Protein AF-0000000087420319 (afdb_homodimer)

Organism: NCBI:txid2527985

pLDDT: mean 83.1, std 14.89, range [18.73, 97.56]

Foldseek 3Di:
DQPPLLFAAFFLVLLVLFDLLLSLVLCVVVQVVCVVLPFHRDDSPPPDDGPSVSVNLDRRQDDPPDDPVVSVLSLLLVQLQDPVSLVVLLVVVCVPVVDSVCLCPPFDPRQDPPVHGSSSSSSRSCRVPVVSSVVSCVVPGPQPWFKKFKWAFPDQADFFDPPCVQLVVVLQVVVQVVCVVVVQHRPWDKDWNDDGFKTKIKIKTWDHKDWDWDDPPPDIDIDIDIDIGIKMWIAGRNLRMIMIGDDHDGVVVNLVCLQSCCCRRVNGSVRIDNDFFFDPVLCQVPNPVLFDCVPQAFWDGKAWAKWKWFAPDPVGDIDMDGHPHPCVVPPHPDDDRSVGTDTFKIKMWTDTPPGDDTWMKMDGPGTMIIGSGPSCVVSVVVSCVVSVRGDSDDDPPPPPPPD/DQPPLLFAAFFLVLLVLFDLLLSLVLCVVVQVVCVVLPFHRDDLPPPDDGPSVSVNLDRRQDDPPDDPVVSVLSLLLVQLQDPVSLVVLLVVVCVPVVDSVCLCPPFDPRQDPPVHGSSSSSSRSCRVPVVSSVVSCVVDGPQPWFKKFKWAFPDQFDFFDPPCVQLVVVLQVVVQVVCVVVVQHNPWDKDWNDDGFKTKIKIKTWDHKDWDWDDPPPDIDIDIDIDIGIKMWMAGRNGRMIMIGDDHDGVVVNLVCLQSCCCRRVNGSPRIDNDFFFDPVLCQVPNPVLFDCVPQAFWDGKAWAKWKWFAPDPVGDIDMDGHPHPCVVPPHPDDPRSVGTDTFKTKMWTDTPPGDDTWIKMDGPGTMIIGSGPSCVVSVVVSCVVSVRGPSDDDPPPPPPPD

Secondary structure (DSSP, 8-state):
---------S-THHHHHS-HHHHHHHHGGGHHHHHHTT-PPPPTTTTPPP-HHHHHHHHHS--TTS-HHHHHHHHHHHHT-SHHHHHHHHHHHHHHHS-TTHHHHSS-TT---SS--HHHHHHHHHHH-HHHHHHHHHHH----PEEEEEEEESSSS-PPPS--HHHHHHHHHHHHHHHHHTTS-S--EEEE---SSEEEEEEEEE---EEEEEE-SSSEEEEEEEEEEEEEEEEETTTTEEEEE-SSSHHHHHHHHHHHHHHHHHS-TTSEE----B--HHHHHHGGGGG--TT-TTEEEEEEEEEEEEE-STT--EEEEE-S-HHHHSSSS-SHHHHHEEEEEEEEEEEETT--S-EEEEEETTTEEEES-GGGHHHHHHHHHHTTSB--S----------/---------S-THHHHHS-HHHHHHHHGGGHHHHHHTT-PPPPTTTTPPP-HHHHHHHHHS--TTS-HHHHHHHHHHHHT-SHHHHHHHHHHHHHHHS-TTHHHHSS-TT---SS--HHHHHHHHHHH-HHHHHHHHHHH-----EEEEEEEESSSS-PPPS--HHHHHHHHHHHHHHHHHTTS-S--EEEE---SSEEEEEEEEE---EEEEEE-SSSEEEEEEEEEEEEEEEEETTTTEEEEE-SSSHHHHHHHHHHHHHHHHHS-TTSEE----B--HHHHHHGGGGG--TT-TTEEEEEEEEEEEEE-STT--EEEEE-S-HHHHSSSS-SHHHHHEEEEEEEEEEEETT--S-EEEEEETTTEEEES-GGGHHHHHHHHHHTTSB--S----------

Radius of gyration: 27.91 Å; Cα contacts (8 Å, |Δi|>4): 1518; chains: 2; bounding box: 74×80×64 Å

Solvent-accessible surface area (backbone atoms only — not comparable to full-atom values): 43182 Å² total; per-residue (Å²): 126,78,76,73,69,58,57,43,64,79,56,73,64,45,66,46,23,27,51,66,59,42,48,49,53,62,47,51,86,44,43,68,62,36,46,75,72,71,41,74,74,46,55,88,87,65,72,50,77,72,61,59,70,60,52,48,50,52,41,60,51,49,55,93,80,52,60,62,64,59,56,50,47,54,49,54,23,49,68,32,46,35,64,50,45,32,48,51,52,50,50,54,46,36,68,69,62,70,54,71,78,38,70,66,69,70,36,63,92,62,53,74,70,78,70,34,16,24,30,34,49,37,46,52,40,38,74,70,40,48,64,56,49,55,50,48,42,70,72,61,50,70,74,72,52,47,54,31,39,47,25,37,39,85,41,59,61,40,78,78,66,87,81,43,64,65,27,49,50,54,40,36,50,51,50,22,50,52,36,37,75,68,46,17,44,78,63,46,45,73,46,80,66,49,63,91,52,56,28,42,34,36,39,33,31,43,38,48,21,42,37,33,46,21,47,76,88,83,47,83,40,82,42,74,49,23,43,52,48,67,27,40,38,35,39,32,22,76,62,12,34,40,35,33,27,49,76,73,42,46,68,66,47,41,54,49,50,47,32,46,47,17,32,44,66,70,69,30,51,69,39,44,38,85,56,72,42,45,46,65,56,38,52,73,77,48,37,71,68,45,41,64,38,86,87,45,84,58,45,64,42,48,43,48,26,32,39,31,31,38,37,90,54,97,44,56,34,32,40,35,43,34,23,71,32,45,58,77,71,40,77,64,94,65,54,70,59,61,75,62,28,44,73,43,33,39,29,33,36,34,24,40,60,97,50,87,67,64,43,54,37,35,42,36,62,45,33,36,40,29,32,62,48,67,46,51,45,65,62,50,49,53,50,29,42,76,50,51,29,27,63,78,68,71,84,73,80,75,72,79,71,85,123,126,79,78,72,68,58,57,42,64,78,55,72,63,44,65,46,23,24,51,66,57,43,47,47,52,61,46,52,84,46,40,68,63,36,44,75,72,72,41,74,75,46,55,88,87,65,73,50,77,72,60,57,70,60,52,49,49,50,39,58,50,49,56,92,81,53,58,63,66,58,54,50,48,54,48,52,22,48,68,32,45,34,62,51,44,31,49,51,52,50,49,52,47,37,68,69,62,69,54,69,78,39,71,67,68,70,35,63,92,62,52,72,73,78,71,35,18,25,28,35,50,36,47,52,41,39,76,71,38,50,64,57,48,55,50,48,41,72,71,61,51,67,74,73,51,48,53,32,39,49,26,39,39,86,40,59,62,39,79,77,65,87,79,44,65,66,27,48,51,53,39,35,51,52,50,22,50,51,36,36,74,66,47,18,44,76,62,45,45,72,47,80,64,50,60,88,52,55,28,44,32,37,38,34,30,42,39,48,22,44,39,32,45,22,48,76,88,82,49,80,42,81,41,75,48,23,42,51,48,68,26,41,39,36,39,31,23,77,62,11,34,41,34,33,28,47,75,74,43,46,70,67,48,40,52,49,50,45,32,46,47,17,33,44,66,70,70,31,51,70,40,44,39,86,54,72,41,46,44,65,58,39,52,73,77,48,37,73,68,45,41,65,35,87,87,44,85,59,45,63,42,48,41,47,26,31,40,32,31,39,38,90,54,98,43,57,33,32,40,36,43,34,22,73,34,43,60,78,72,40,70,69,92,64,53,70,59,60,75,60,28,46,73,44,33,40,29,34,35,34,25,39,60,95,47,85,67,65,43,52,36,35,43,36,63,45,33,36,39,29,30,61,48,68,45,50,46,65,62,51,49,54,49,29,42,75,51,50,30,27,63,78,68,72,86,73,81,74,72,78,72,86,122

Sequence (806 aa):
MADYRMKRLSNPGVLRSIDRKNLSGFLTQYRDFFARRGLKLPEKSKGGRLNYDKLITILMTPDEETPHELLDALYLIDELSTPDAQAALINEFHARSGEMEIFVVSFPENLTLDNPSPADVALCMWLYDRNVVVRVHAEWAMPNATRFYYFRSSESELEFPDRIEEALSNLQTELGNWFESQKWGRSTEIFDFGGDVDRWFLVRHGQPYRRLEGWNGKSIVSIEYQPLIYDAIVFDGEHGLLKVKPCSHPGPEAELYRNLVGKHVFGDDRMFSEDQVFSLEPLKDYGQRSLGCGANEGLDSIRATGLIWHFQDVYGRVETWNSDNIFSSSTDLEGDVVETAALIEAEFNVVFSGETNPRPFRLQLPNIAKFSRNEDISLIERWLTEQRFMDNEAGNDNVATILMADYRMKRLSNPGVLRSIDRKNLSGFLTQYRDFFARRGLKLPEKSKGGRLNYDKLITILMTPDEETPHELLDALYLIDELSTPDAQAALINEFHARSGEMEIFVVSFPENLTLDNPSPADVALCMWLYDRNVVVRVHAEWAMPNATRFYYFRSSESELEFPDRIEEALSNLQTELGNWFESQKWGRSTEIFDFGGDVDRWFLVRHGQPYRRLEGWNGKSIVSIEYQPLIYDAIVFDGEHGLLKVKPCSHPGPEAELYRNLVGKHVFGDDRMFSEDQVFSLEPLKDYGQRSLGCGANEGLDSIRATGLIWHFQDVYGRVETWNSDNIFSSSTDLEGDVVETAALIEAEFNVVFSGETNPRPFRLQLPNIAKFSRNEDISLIERWLTEQRFMDNEAGNDNVATIL

Nearest PDB structures (foldseek):
  7nsu-assembly1_F  TM=4.736E-01  e=1.855E+00  Escherichia coli K-12
  8rki-assembly1_C  TM=4.818E-01  e=4.457E+00  Oryzias latipes
  6fok-assembly2_B  TM=2.128E-01  e=8.602E+00  Pseudomonas aeruginosa PAO1
  7nsu-assembly1_F  TM=4.736E-01  e=2.152E+00  Escherichia coli K-12
  6fok-assembly2_B  TM=1.607E-01  e=5.787E+00  Pseudomonas aeruginosa PAO1

Structure (mmCIF, N/CA/C/O backbone):
data_AF-0000000087420319-model_v1
#
loop_
_entity.id
_entity.type
_entity.pdbx_description
1 polymer 'Uncharacterized protein'
#
loop_
_atom_site.group_PDB
_atom_site.id
_atom_site.type_symbol
_atom_site.label_atom_id
_atom_site.label_alt_id
_atom_site.label_comp_id
_atom_site.label_asym_id
_atom_site.label_entity_id
_atom_site.label_seq_id
_atom_site.pdbx_PDB_ins_code
_atom_site.Cartn_x
_atom_site.Cartn_y
_atom_site.Cartn_z
_atom_site.occupancy
_atom_site.B_iso_or_equiv
_atom_site.auth_seq_id
_atom_site.auth_comp_id
_atom_site.auth_asym_id
_atom_site.auth_atom_id
_atom_site.pdbx_PDB_model_num
ATOM 1 N N . MET A 1 1 ? -5.047 -40.938 -3.781 1 25.42 1 MET A N 1
ATOM 2 C CA . MET A 1 1 ? -3.732 -40.406 -3.441 1 25.42 1 MET A CA 1
ATOM 3 C C . MET A 1 1 ? -3.855 -39 -2.857 1 25.42 1 MET A C 1
ATOM 5 O O . MET A 1 1 ? -4.648 -38.188 -3.342 1 25.42 1 MET A O 1
ATOM 9 N N . ALA A 1 2 ? -3.752 -38.812 -1.66 1 34.03 2 ALA A N 1
ATOM 10 C CA . ALA A 1 2 ? -3.885 -37.562 -0.905 1 34.03 2 ALA A CA 1
ATOM 11 C C . ALA A 1 2 ? -3.242 -36.375 -1.649 1 34.03 2 ALA A C 1
ATOM 13 O O . ALA A 1 2 ? -2.082 -36.469 -2.061 1 34.03 2 ALA A O 1
ATOM 14 N N . ASP A 1 3 ? -3.838 -35.781 -2.463 1 40.34 3 ASP A N 1
ATOM 15 C CA . ASP A 1 3 ? -3.367 -34.719 -3.34 1 40.34 3 ASP A CA 1
ATOM 16 C C . ASP A 1 3 ? -2.42 -33.781 -2.598 1 40.34 3 ASP A C 1
ATOM 18 O O . ASP A 1 3 ? -2.826 -33.094 -1.658 1 40.34 3 ASP A O 1
ATOM 22 N N . TYR A 1 4 ? -1.271 -34.438 -2.328 1 41.44 4 TYR A N 1
ATOM 23 C CA . TYR A 1 4 ? -0.135 -33.781 -1.714 1 41.44 4 TYR A CA 1
ATOM 24 C C . TYR A 1 4 ? -0.03 -32.344 -2.199 1 41.44 4 TYR A C 1
ATOM 26 O O . TYR A 1 4 ? 0.151 -32.094 -3.395 1 41.44 4 TYR A O 1
ATOM 34 N N . ARG A 1 5 ? -0.727 -31.5 -1.539 1 53.06 5 ARG A N 1
ATOM 35 C CA . ARG A 1 5 ? -0.695 -30.047 -1.677 1 53.06 5 ARG A CA 1
ATOM 36 C C . ARG A 1 5 ? 0.74 -29.531 -1.704 1 53.06 5 ARG A C 1
ATOM 38 O O . ARG A 1 5 ? 1.393 -29.438 -0.663 1 53.06 5 ARG A O 1
ATOM 45 N N . MET A 1 6 ? 1.394 -29.703 -3.014 1 55.19 6 MET A N 1
ATOM 46 C CA . MET A 1 6 ? 2.77 -29.219 -3.008 1 55.19 6 MET A CA 1
ATOM 47 C C . MET A 1 6 ? 2.809 -27.703 -2.842 1 55.19 6 MET A C 1
ATOM 49 O O . MET A 1 6 ? 2.188 -26.984 -3.617 1 55.19 6 MET A O 1
ATOM 53 N N . LYS A 1 7 ? 3.277 -27.266 -1.646 1 66.81 7 LYS A N 1
ATOM 54 C CA . LYS A 1 7 ? 3.459 -25.844 -1.331 1 66.81 7 LYS A CA 1
ATOM 55 C C . LYS A 1 7 ? 4.625 -25.266 -2.117 1 66.81 7 LYS A C 1
ATOM 57 O O . LYS A 1 7 ? 5.648 -25.922 -2.309 1 66.81 7 LYS A O 1
ATOM 62 N N . ARG A 1 8 ? 4.281 -24.188 -2.84 1 75.94 8 ARG A N 1
ATOM 63 C CA . ARG A 1 8 ? 5.352 -23.5 -3.557 1 75.94 8 ARG A CA 1
ATOM 64 C C . ARG A 1 8 ? 5.691 -22.172 -2.889 1 75.94 8 ARG A C 1
ATOM 66 O O . ARG A 1 8 ? 4.887 -21.625 -2.127 1 75.94 8 ARG A O 1
ATOM 73 N N . LEU A 1 9 ? 6.926 -21.781 -3.139 1 75.56 9 LEU A N 1
ATOM 74 C CA . LEU A 1 9 ? 7.363 -20.469 -2.67 1 75.56 9 LEU A CA 1
ATOM 75 C C . LEU A 1 9 ? 6.473 -19.359 -3.232 1 75.56 9 LEU A C 1
ATOM 77 O O . LEU A 1 9 ? 6.238 -19.312 -4.441 1 75.56 9 LEU A O 1
ATOM 81 N N . SER A 1 10 ? 5.957 -18.578 -2.365 1 72.75 10 SER A N 1
ATOM 82 C CA . SER A 1 10 ? 4.988 -17.562 -2.764 1 72.75 10 SER A CA 1
ATOM 83 C C . SER A 1 10 ? 5.68 -16.328 -3.352 1 72.75 10 SER A C 1
ATOM 85 O O . SER A 1 10 ? 5.199 -15.75 -4.328 1 72.75 10 SER A O 1
ATOM 87 N N . ASN A 1 11 ? 6.738 -15.969 -2.736 1 81.19 11 ASN A N 1
ATOM 88 C CA . ASN A 1 11 ? 7.488 -14.797 -3.174 1 81.19 11 ASN A CA 1
ATOM 89 C C . ASN A 1 11 ? 8.992 -15.023 -3.074 1 81.19 11 ASN A C 1
ATOM 91 O O . ASN A 1 11 ? 9.57 -14.922 -1.99 1 81.19 11 ASN A O 1
ATOM 95 N N . PRO A 1 12 ? 9.57 -15.258 -4.199 1 87.06 12 PRO A N 1
ATOM 96 C CA . PRO A 1 12 ? 11.008 -15.523 -4.172 1 87.06 12 PRO A CA 1
ATOM 97 C C . PRO A 1 12 ? 11.82 -14.344 -3.635 1 87.06 12 PRO A C 1
ATOM 99 O O . PRO A 1 12 ? 12.938 -14.523 -3.148 1 87.06 12 PRO A O 1
ATOM 102 N N . GLY A 1 13 ? 11.266 -13.203 -3.686 1 86.88 13 GLY A N 1
ATOM 103 C CA . GLY A 1 13 ? 11.969 -12.016 -3.238 1 86.88 13 GLY A CA 1
ATOM 104 C C . GLY A 1 13 ? 12.32 -12.047 -1.762 1 86.88 13 GLY A C 1
ATOM 105 O O . GLY A 1 13 ? 13.273 -11.398 -1.328 1 86.88 13 GLY A O 1
ATOM 106 N N . VAL A 1 14 ? 11.602 -12.812 -1.051 1 89.06 14 VAL A N 1
ATOM 107 C CA . VAL A 1 14 ? 11.805 -12.875 0.393 1 89.06 14 VAL A CA 1
ATOM 108 C C . VAL A 1 14 ? 13.18 -13.461 0.699 1 89.06 14 VAL A C 1
ATOM 110 O O . VAL A 1 14 ? 13.812 -13.094 1.691 1 89.06 14 VAL A O 1
ATOM 113 N N . LEU A 1 15 ? 13.688 -14.344 -0.114 1 92 15 LEU A N 1
ATOM 114 C CA . LEU A 1 15 ? 14.961 -15.008 0.113 1 92 15 LEU A CA 1
ATOM 115 C C . LEU A 1 15 ? 16.109 -13.992 0.14 1 92 15 LEU A C 1
ATOM 117 O O . LEU A 1 15 ? 17.031 -14.117 0.94 1 92 15 LEU A O 1
ATOM 121 N N . ARG A 1 16 ? 15.914 -13.008 -0.664 1 90.88 16 ARG A N 1
ATOM 122 C CA . ARG A 1 16 ? 16.953 -11.992 -0.742 1 90.88 16 ARG A CA 1
ATOM 123 C C . ARG A 1 16 ? 16.781 -10.93 0.335 1 90.88 16 ARG A C 1
ATOM 125 O O . ARG A 1 16 ? 17.688 -10.164 0.625 1 90.88 16 ARG A O 1
ATOM 132 N N . SER A 1 17 ? 15.656 -10.945 0.928 1 91.69 17 SER A N 1
ATOM 133 C CA . SER A 1 17 ? 15.391 -9.977 1.985 1 91.69 17 SER A CA 1
ATOM 134 C C . SER A 1 17 ? 15.992 -10.43 3.312 1 91.69 17 SER A C 1
ATOM 136 O O . SER A 1 17 ? 16.062 -9.648 4.266 1 91.69 17 SER A O 1
ATOM 138 N N . ILE A 1 18 ? 16.406 -11.656 3.344 1 90.69 18 ILE A N 1
ATOM 139 C CA . ILE A 1 18 ? 17.047 -12.219 4.523 1 90.69 18 ILE A CA 1
ATOM 140 C C . ILE A 1 18 ? 18.562 -12.164 4.359 1 90.69 18 ILE A C 1
ATOM 142 O O . ILE A 1 18 ? 19.094 -12.461 3.285 1 90.69 18 ILE A O 1
ATOM 146 N N . ASP A 1 19 ? 19.203 -11.758 5.422 1 89.69 19 ASP A N 1
ATOM 147 C CA . ASP A 1 19 ? 20.672 -11.805 5.406 1 89.69 19 ASP A CA 1
ATOM 148 C C . ASP A 1 19 ? 21.172 -13.195 5.039 1 89.69 19 ASP A C 1
ATOM 150 O O . ASP A 1 19 ? 20.641 -14.195 5.523 1 89.69 19 ASP A O 1
ATOM 154 N N . ARG A 1 20 ? 22.203 -13.195 4.242 1 87.69 20 ARG A N 1
ATOM 155 C CA . ARG A 1 20 ? 22.719 -14.453 3.713 1 87.69 20 ARG A CA 1
ATOM 156 C C . ARG A 1 20 ? 23.125 -15.398 4.84 1 87.69 20 ARG A C 1
ATOM 158 O O . ARG A 1 20 ? 22.875 -16.609 4.758 1 87.69 20 ARG A O 1
ATOM 165 N N . LYS A 1 21 ? 23.734 -14.859 5.852 1 85.06 21 LYS A N 1
ATOM 166 C CA . LYS A 1 21 ? 24.172 -15.688 6.973 1 85.06 21 LYS A CA 1
ATOM 167 C C . LYS A 1 21 ? 22.984 -16.266 7.73 1 85.06 21 LYS A C 1
ATOM 169 O O . LYS A 1 21 ? 22.984 -17.438 8.094 1 85.06 21 LYS A O 1
ATOM 174 N N . ASN A 1 22 ? 22.016 -15.422 7.918 1 88.25 22 ASN A N 1
ATOM 175 C CA . ASN A 1 22 ? 20.812 -15.867 8.602 1 88.25 22 ASN A CA 1
ATOM 176 C C . ASN A 1 22 ? 20.062 -16.922 7.789 1 88.25 22 ASN A C 1
ATOM 178 O O . ASN A 1 22 ? 19.594 -17.922 8.336 1 88.25 22 ASN A O 1
ATOM 182 N N . LEU A 1 23 ? 19.984 -16.672 6.504 1 90.44 23 LEU A N 1
ATOM 183 C CA . LEU A 1 23 ? 19.297 -17.609 5.629 1 90.44 23 LEU A CA 1
ATOM 184 C C . LEU A 1 23 ? 20.016 -18.953 5.605 1 90.44 23 LEU A C 1
ATOM 186 O O . LEU A 1 23 ? 19.375 -20 5.738 1 90.44 23 LEU A O 1
ATOM 190 N N . SER A 1 24 ? 21.297 -18.906 5.477 1 87.94 24 SER A N 1
ATOM 191 C CA . SER A 1 24 ? 22.078 -20.125 5.465 1 87.94 24 SER A CA 1
ATOM 192 C C . SER A 1 24 ? 21.938 -20.891 6.777 1 87.94 24 SER A C 1
ATOM 194 O O . SER A 1 24 ? 21.828 -22.125 6.781 1 87.94 24 SER A O 1
ATOM 196 N N . GLY A 1 25 ? 21.969 -20.109 7.84 1 83.81 25 GLY A N 1
ATOM 197 C CA . GLY A 1 25 ? 21.766 -20.734 9.141 1 83.81 25 GLY A CA 1
ATOM 198 C C . GLY A 1 25 ? 20.422 -21.422 9.266 1 83.81 25 GLY A C 1
ATOM 199 O O . GLY A 1 25 ? 20.344 -22.531 9.797 1 83.81 25 GLY A O 1
ATOM 200 N N . PHE A 1 26 ? 19.453 -20.844 8.781 1 89.5 26 PHE A N 1
ATOM 201 C CA . PHE A 1 26 ? 18.094 -21.391 8.805 1 89.5 26 PHE A CA 1
ATOM 202 C C . PHE A 1 26 ? 18 -22.641 7.93 1 89.5 26 PHE A C 1
ATOM 204 O O . PHE A 1 26 ? 17.406 -23.641 8.336 1 89.5 26 PHE A O 1
ATOM 211 N N . LEU A 1 27 ? 18.641 -22.594 6.793 1 91.94 27 LEU A N 1
ATOM 212 C CA . LEU A 1 27 ? 18.516 -23.672 5.812 1 91.94 27 LEU A CA 1
ATOM 213 C C . LEU A 1 27 ? 19.359 -24.875 6.223 1 91.94 27 LEU A C 1
ATOM 215 O O . LEU A 1 27 ? 19.172 -25.969 5.707 1 91.94 27 LEU A O 1
ATOM 219 N N . THR A 1 28 ? 20.25 -24.688 7.133 1 88.5 28 THR A N 1
ATOM 220 C CA . THR A 1 28 ? 21.172 -25.75 7.543 1 88.5 28 THR A CA 1
ATOM 221 C C . THR A 1 28 ? 20.406 -26.922 8.148 1 88.5 28 THR A C 1
ATOM 223 O O . THR A 1 28 ? 20.797 -28.078 7.988 1 88.5 28 THR A O 1
ATOM 226 N N . GLN A 1 29 ? 19.328 -26.656 8.836 1 88.88 29 GLN A N 1
ATOM 227 C CA . GLN A 1 29 ? 18.531 -27.719 9.43 1 88.88 29 GLN A CA 1
ATOM 228 C C . GLN A 1 29 ? 17.922 -28.625 8.352 1 88.88 29 GLN A C 1
ATOM 230 O O . GLN A 1 29 ? 17.516 -29.75 8.641 1 88.88 29 GLN A O 1
ATOM 235 N N . TYR A 1 30 ? 17.953 -28.109 7.133 1 92.94 30 TYR A N 1
ATOM 236 C CA . TYR A 1 30 ? 17.422 -28.875 6.004 1 92.94 30 TYR A CA 1
ATOM 237 C C . TYR A 1 30 ? 18.547 -29.234 5.027 1 92.94 30 TYR A C 1
ATOM 239 O O . TYR A 1 30 ? 18.297 -29.391 3.83 1 92.94 30 TYR A O 1
ATOM 247 N N . ARG A 1 31 ? 19.672 -29.359 5.438 1 91.62 31 ARG A N 1
ATOM 248 C CA . ARG A 1 31 ? 20.875 -29.531 4.613 1 91.62 31 ARG A CA 1
ATOM 249 C C . ARG A 1 31 ? 20.766 -30.781 3.752 1 91.62 31 ARG A C 1
ATOM 251 O O . ARG A 1 31 ? 21.125 -30.766 2.572 1 91.62 31 ARG A O 1
ATOM 258 N N . ASP A 1 32 ? 20.344 -31.828 4.301 1 93 32 ASP A N 1
ATOM 259 C CA . ASP A 1 32 ? 20.266 -33.094 3.578 1 93 32 ASP A CA 1
ATOM 260 C C . ASP A 1 32 ? 19.266 -33 2.43 1 93 32 ASP A C 1
ATOM 262 O O . ASP A 1 32 ? 19.5 -33.5 1.339 1 93 32 ASP A O 1
ATOM 266 N N . PHE A 1 33 ? 18.203 -32.406 2.674 1 94 33 PHE A N 1
ATOM 267 C CA . PHE A 1 33 ? 17.188 -32.219 1.645 1 94 33 PHE A CA 1
ATOM 268 C C . PHE A 1 33 ? 17.75 -31.422 0.466 1 94 33 PHE A C 1
ATOM 270 O O . PHE A 1 33 ? 17.609 -31.844 -0.687 1 94 33 PHE A O 1
ATOM 277 N N . PHE A 1 34 ? 18.438 -30.328 0.752 1 95 34 PHE A N 1
ATOM 278 C CA . PHE A 1 34 ? 18.984 -29.469 -0.297 1 95 34 PHE A CA 1
ATOM 279 C C . PHE A 1 34 ? 20.125 -30.172 -1.029 1 95 34 PHE A C 1
ATOM 281 O O . PHE A 1 34 ? 20.266 -30.031 -2.246 1 95 34 PHE A O 1
ATOM 288 N N . ALA A 1 35 ? 20.875 -30.922 -0.296 1 93.56 35 ALA A N 1
ATOM 289 C CA . ALA A 1 35 ? 21.969 -31.672 -0.916 1 93.56 35 ALA A CA 1
ATOM 290 C C . ALA A 1 35 ? 21.438 -32.688 -1.916 1 93.56 35 ALA A C 1
ATOM 292 O O . ALA A 1 35 ? 22 -32.875 -2.998 1 93.56 35 ALA A O 1
ATOM 293 N N . ARG A 1 36 ? 20.406 -33.312 -1.574 1 94.19 36 ARG A N 1
ATOM 294 C CA . ARG A 1 36 ? 19.797 -34.312 -2.459 1 94.19 36 ARG A CA 1
ATOM 295 C C . ARG A 1 36 ? 19.234 -33.656 -3.715 1 94.19 36 ARG A C 1
ATOM 297 O O . ARG A 1 36 ? 19.188 -34.281 -4.777 1 94.19 36 ARG A O 1
ATOM 304 N N . ARG A 1 37 ? 18.906 -32.469 -3.52 1 94.31 37 ARG A N 1
ATOM 305 C CA . ARG A 1 37 ? 18.328 -31.719 -4.645 1 94.31 37 ARG A CA 1
ATOM 306 C C . ARG A 1 37 ? 19.406 -30.953 -5.395 1 94.31 37 ARG A C 1
ATOM 308 O O . ARG A 1 37 ? 19.109 -30.125 -6.254 1 94.31 37 ARG A O 1
ATOM 315 N N . GLY A 1 38 ? 20.672 -31.109 -5.016 1 92.81 38 GLY A N 1
ATOM 316 C CA . GLY A 1 38 ? 21.797 -30.578 -5.77 1 92.81 38 GLY A CA 1
ATOM 317 C C . GLY A 1 38 ? 22.234 -29.203 -5.312 1 92.81 38 GLY A C 1
ATOM 318 O O . GLY A 1 38 ? 22.938 -28.5 -6.043 1 92.81 38 GLY A O 1
ATOM 319 N N . LEU A 1 39 ? 21.719 -28.781 -4.191 1 93.69 39 LEU A N 1
ATOM 320 C CA . LEU A 1 39 ? 22.156 -27.484 -3.678 1 93.69 39 LEU A CA 1
ATOM 321 C C . LEU A 1 39 ? 23.062 -27.656 -2.469 1 93.69 39 LEU A C 1
ATOM 323 O O . LEU A 1 39 ? 22.656 -28.234 -1.456 1 93.69 39 LEU A O 1
ATOM 327 N N . LYS A 1 40 ? 24.281 -27.141 -2.637 1 88.69 40 LYS A N 1
ATOM 328 C CA . LYS A 1 40 ? 25.219 -27.141 -1.52 1 88.69 40 LYS A CA 1
ATOM 329 C C . LYS A 1 40 ? 25.156 -25.828 -0.738 1 88.69 40 LYS A C 1
ATOM 331 O O . LYS A 1 40 ? 25.406 -24.766 -1.292 1 88.69 40 LYS A O 1
ATOM 336 N N . LEU A 1 41 ? 24.797 -25.984 0.476 1 88.19 41 LEU A N 1
ATOM 337 C CA . LEU A 1 41 ? 24.734 -24.797 1.329 1 88.19 41 LEU A CA 1
ATOM 338 C C . LEU A 1 41 ? 26.125 -24.406 1.809 1 88.19 41 LEU A C 1
ATOM 340 O O . LEU A 1 41 ? 26.953 -25.266 2.111 1 88.19 41 LEU A O 1
ATOM 344 N N . PRO A 1 42 ? 26.359 -23.156 1.693 1 79.75 42 PRO A N 1
ATOM 345 C CA . PRO A 1 42 ? 27.688 -22.734 2.16 1 79.75 42 PRO A CA 1
ATOM 346 C C . PRO A 1 42 ? 27.922 -23.016 3.639 1 79.75 42 PRO A C 1
ATOM 348 O O . PRO A 1 42 ? 26.969 -23.031 4.426 1 79.75 42 PRO A O 1
ATOM 351 N N . GLU A 1 43 ? 29.125 -23.438 3.82 1 67.06 43 GLU A N 1
ATOM 352 C CA . GLU A 1 43 ? 29.484 -23.609 5.223 1 67.06 43 GLU A CA 1
ATOM 353 C C . GLU A 1 43 ? 29.562 -22.281 5.953 1 67.06 43 GLU A C 1
ATOM 355 O O . GLU A 1 43 ? 29.906 -21.25 5.359 1 67.06 43 GLU A O 1
ATOM 360 N N . LYS A 1 44 ? 28.828 -22.141 7.078 1 60.06 44 LYS A N 1
ATOM 361 C CA . LYS A 1 44 ? 28.75 -20.922 7.895 1 60.06 44 LYS A CA 1
ATOM 362 C C . LYS A 1 44 ? 30.047 -20.125 7.828 1 60.06 44 LYS A C 1
ATOM 364 O O . LYS A 1 44 ? 30.016 -18.891 7.754 1 60.06 44 LYS A O 1
ATOM 369 N N . SER A 1 45 ? 31.219 -20.906 7.926 1 54.31 45 SER A N 1
ATOM 370 C CA . SER A 1 45 ? 32.5 -20.281 8.156 1 54.31 45 SER A CA 1
ATOM 371 C C . SER A 1 45 ? 33.062 -19.672 6.871 1 54.31 45 SER A C 1
ATOM 373 O O . SER A 1 45 ? 33.938 -18.828 6.914 1 54.31 45 SER A O 1
ATOM 375 N N . LYS A 1 46 ? 32.656 -20.203 5.77 1 51.5 46 LYS A N 1
ATOM 376 C CA . LYS A 1 46 ? 33.5 -19.859 4.629 1 51.5 46 LYS A CA 1
ATOM 377 C C . LYS A 1 46 ? 32.844 -18.828 3.738 1 51.5 46 LYS A C 1
ATOM 379 O O . LYS A 1 46 ? 33.375 -18.438 2.707 1 51.5 46 LYS A O 1
ATOM 384 N N . GLY A 1 47 ? 31.938 -18.078 4.289 1 57.75 47 GLY A N 1
ATOM 385 C CA . GLY A 1 47 ? 31.438 -16.984 3.475 1 57.75 47 GLY A CA 1
ATOM 386 C C . GLY A 1 47 ? 30.984 -17.422 2.094 1 57.75 47 GLY A C 1
ATOM 387 O O . GLY A 1 47 ? 31.125 -16.672 1.123 1 57.75 47 GLY A O 1
ATOM 388 N N . GLY A 1 48 ? 30.719 -18.641 1.778 1 64.44 48 GLY A N 1
ATOM 389 C CA . GLY A 1 48 ? 30.422 -19.078 0.42 1 64.44 48 GLY A CA 1
ATOM 390 C C . GLY A 1 48 ? 29.156 -18.453 -0.133 1 64.44 48 GLY A C 1
ATOM 391 O O . GLY A 1 48 ? 28.344 -17.891 0.618 1 64.44 48 GLY A O 1
ATOM 392 N N . ARG A 1 49 ? 29.125 -18.359 -1.509 1 80.62 49 ARG A N 1
ATOM 393 C CA . ARG A 1 49 ? 28.016 -17.766 -2.238 1 80.62 49 ARG A CA 1
ATOM 394 C C . ARG A 1 49 ? 26.828 -18.719 -2.293 1 80.62 49 ARG A C 1
ATOM 396 O O . ARG A 1 49 ? 26.984 -19.922 -2.504 1 80.62 49 ARG A O 1
ATOM 403 N N . LEU A 1 50 ? 25.703 -18.281 -1.789 1 87.44 50 LEU A N 1
ATOM 404 C CA . LEU A 1 50 ? 24.453 -19.031 -1.912 1 87.44 50 LEU A CA 1
ATOM 405 C C . LEU A 1 50 ? 23.875 -18.891 -3.312 1 87.44 50 LEU A C 1
ATOM 407 O O . LEU A 1 50 ? 23.766 -17.766 -3.832 1 87.44 50 LEU A O 1
ATOM 411 N N . ASN A 1 51 ? 23.688 -20.016 -3.975 1 90.69 51 ASN A N 1
ATOM 412 C CA . ASN A 1 51 ? 23.062 -20 -5.289 1 90.69 51 ASN A CA 1
ATOM 413 C C . ASN A 1 51 ? 21.547 -19.766 -5.18 1 90.69 51 ASN A C 1
ATOM 415 O O . ASN A 1 51 ? 20.781 -20.734 -5.117 1 90.69 51 ASN A O 1
ATOM 419 N N . TYR A 1 52 ? 21.141 -18.547 -5.297 1 91.19 52 TYR A N 1
ATOM 420 C CA . TYR A 1 52 ? 19.75 -18.172 -5.082 1 91.19 52 TYR A CA 1
ATOM 421 C C . TYR A 1 52 ? 18.859 -18.734 -6.188 1 91.19 52 TYR A C 1
ATOM 423 O O . TYR A 1 52 ? 17.734 -19.156 -5.93 1 91.19 52 TYR A O 1
ATOM 431 N N . ASP A 1 53 ? 19.328 -18.719 -7.414 1 89.81 53 ASP A N 1
ATOM 432 C CA . ASP A 1 53 ? 18.516 -19.219 -8.516 1 89.81 53 ASP A CA 1
ATOM 433 C C . ASP A 1 53 ? 18.188 -20.688 -8.352 1 89.81 53 ASP A C 1
ATOM 435 O O . ASP A 1 53 ? 17.047 -21.109 -8.57 1 89.81 53 ASP A O 1
ATOM 439 N N . LYS A 1 54 ? 19.141 -21.422 -7.953 1 92.19 54 LYS A N 1
ATOM 440 C CA . LYS A 1 54 ? 18.906 -22.844 -7.695 1 92.19 54 LYS A CA 1
ATOM 441 C C . LYS A 1 54 ? 17.969 -23.031 -6.508 1 92.19 54 LYS A C 1
ATOM 443 O O . LYS A 1 54 ? 17.094 -23.906 -6.539 1 92.19 54 LYS A O 1
ATOM 448 N N . LEU A 1 55 ? 18.188 -22.266 -5.445 1 93.12 55 LEU A N 1
ATOM 449 C CA . LEU A 1 55 ? 17.312 -22.328 -4.277 1 93.12 55 LEU A CA 1
ATOM 450 C C . LEU A 1 55 ? 15.867 -22.062 -4.672 1 93.12 55 LEU A C 1
ATOM 452 O O . LEU A 1 55 ? 14.969 -22.797 -4.277 1 93.12 55 LEU A O 1
ATOM 456 N N . ILE A 1 56 ? 15.656 -21.016 -5.473 1 91.19 56 ILE A N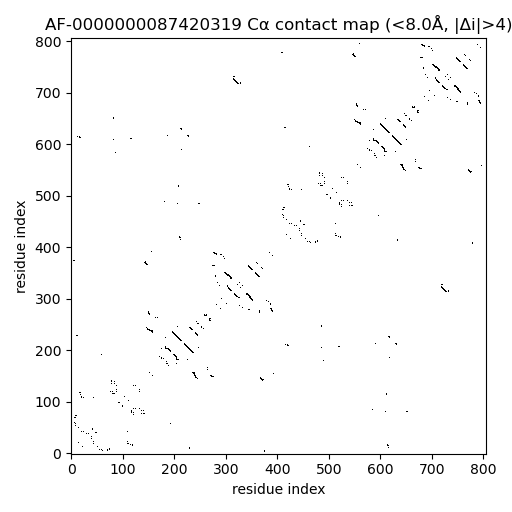 1
ATOM 457 C CA . ILE A 1 56 ? 14.328 -20.672 -5.953 1 91.19 56 ILE A CA 1
ATOM 458 C C . ILE A 1 56 ? 13.742 -21.828 -6.754 1 91.19 56 ILE A C 1
ATOM 460 O O . ILE A 1 56 ? 12.586 -22.219 -6.547 1 91.19 56 ILE A O 1
ATOM 464 N N . THR A 1 57 ? 14.523 -22.406 -7.57 1 90.75 57 THR A N 1
ATOM 465 C CA . THR A 1 57 ? 14.07 -23.516 -8.398 1 90.75 57 THR A CA 1
ATOM 466 C C . THR A 1 57 ? 13.594 -24.672 -7.535 1 90.75 57 THR A C 1
ATOM 468 O O . THR A 1 57 ? 12.539 -25.25 -7.793 1 90.75 57 THR A O 1
ATOM 471 N N . ILE A 1 58 ? 14.336 -24.969 -6.523 1 91.56 58 ILE A N 1
ATOM 472 C CA . ILE A 1 58 ? 14.008 -26.078 -5.637 1 91.56 58 ILE A CA 1
ATOM 473 C C . ILE A 1 58 ? 12.695 -25.797 -4.906 1 91.56 58 ILE A C 1
ATOM 475 O O . ILE A 1 58 ? 11.828 -26.672 -4.809 1 91.56 58 ILE A O 1
ATOM 479 N N . LEU A 1 59 ? 12.531 -24.609 -4.484 1 89.75 59 LEU A N 1
ATOM 480 C CA . LEU A 1 59 ? 11.383 -24.25 -3.666 1 89.75 59 LEU A CA 1
ATOM 481 C C . LEU A 1 59 ? 10.133 -24.078 -4.527 1 89.75 59 LEU A C 1
ATOM 483 O O . LEU A 1 59 ? 9.008 -24.172 -4.023 1 89.75 59 LEU A O 1
ATOM 487 N N . MET A 1 60 ? 10.359 -23.859 -5.805 1 87.88 60 MET A N 1
ATOM 488 C CA . MET A 1 60 ? 9.242 -23.703 -6.73 1 87.88 60 MET A CA 1
ATOM 489 C C . MET A 1 60 ? 8.844 -25.047 -7.336 1 87.88 60 MET A C 1
ATOM 491 O O . MET A 1 60 ? 7.797 -25.172 -7.969 1 87.88 60 MET A O 1
ATOM 495 N N . THR A 1 61 ? 9.68 -26.047 -7.164 1 87 61 THR A N 1
ATOM 496 C CA . THR A 1 61 ? 9.391 -27.391 -7.648 1 87 61 THR A CA 1
ATOM 497 C C . THR A 1 61 ? 9.367 -28.391 -6.492 1 87 61 THR A C 1
ATOM 499 O O . THR A 1 61 ? 10.188 -29.312 -6.449 1 87 61 THR A O 1
ATOM 502 N N . PRO A 1 62 ? 8.375 -28.203 -5.676 1 84.5 62 PRO A N 1
ATOM 503 C CA . PRO A 1 62 ? 8.32 -29.094 -4.52 1 84.5 62 PRO A CA 1
ATOM 504 C C . PRO A 1 62 ? 8.016 -30.547 -4.902 1 84.5 62 PRO A C 1
ATOM 506 O O . PRO A 1 62 ? 7.359 -30.797 -5.918 1 84.5 62 PRO A O 1
ATOM 509 N N . ASP A 1 63 ? 8.602 -31.453 -4.117 1 83.5 63 ASP A N 1
ATOM 510 C CA . ASP A 1 63 ? 8.312 -32.875 -4.258 1 83.5 63 ASP A CA 1
ATOM 511 C C . ASP A 1 63 ? 7.871 -33.5 -2.926 1 83.5 63 ASP A C 1
ATOM 513 O O . ASP A 1 63 ? 7.562 -32.75 -1.979 1 83.5 63 ASP A O 1
ATOM 517 N N . GLU A 1 64 ? 7.707 -34.719 -2.854 1 81.06 64 GLU A N 1
ATOM 518 C CA . GLU A 1 64 ? 7.191 -35.406 -1.672 1 81.06 64 GLU A CA 1
ATOM 519 C C . GLU A 1 64 ? 8.133 -35.25 -0.482 1 81.06 64 GLU A C 1
ATOM 521 O O . GLU A 1 64 ? 7.695 -35.281 0.67 1 81.06 64 GLU A O 1
ATOM 526 N N . GLU A 1 65 ? 9.367 -34.969 -0.784 1 85.5 65 GLU A N 1
ATOM 527 C CA . GLU A 1 65 ? 10.359 -34.875 0.283 1 85.5 65 GLU A CA 1
ATOM 528 C C . GLU A 1 65 ? 10.508 -33.438 0.786 1 85.5 65 GLU A C 1
ATOM 530 O O . GLU A 1 65 ? 11.195 -33.219 1.78 1 85.5 65 GLU A O 1
ATOM 535 N N . THR A 1 66 ? 9.844 -32.562 0.148 1 88.31 66 THR A N 1
ATOM 536 C CA . THR A 1 66 ? 9.984 -31.172 0.547 1 88.31 66 THR A CA 1
ATOM 537 C C . THR A 1 66 ? 9.383 -30.953 1.933 1 88.31 66 THR A C 1
ATOM 539 O O . THR A 1 66 ? 8.211 -31.219 2.16 1 88.31 66 THR A O 1
ATOM 542 N N . PRO A 1 67 ? 10.188 -30.5 2.797 1 87.69 67 PRO A N 1
ATOM 543 C CA . PRO A 1 67 ? 9.656 -30.234 4.137 1 87.69 67 PRO A CA 1
ATOM 544 C C . PRO A 1 67 ? 8.594 -29.141 4.152 1 87.69 67 PRO A C 1
ATOM 546 O O . PRO A 1 67 ? 8.875 -28 3.814 1 87.69 67 PRO A O 1
ATOM 549 N N . HIS A 1 68 ? 7.484 -29.375 4.664 1 81.38 68 HIS A N 1
ATOM 550 C CA . HIS A 1 68 ? 6.371 -28.438 4.691 1 81.38 68 HIS A CA 1
ATOM 551 C C . HIS A 1 68 ? 6.66 -27.266 5.621 1 81.38 68 HIS A C 1
ATOM 553 O O . HIS A 1 68 ? 6.258 -26.141 5.348 1 81.38 68 HIS A O 1
ATOM 559 N N . GLU A 1 69 ? 7.375 -27.594 6.652 1 84.12 69 GLU A N 1
ATOM 560 C CA . GLU A 1 69 ? 7.695 -26.562 7.641 1 84.12 69 GLU A CA 1
ATOM 561 C C . GLU A 1 69 ? 8.555 -25.453 7.031 1 84.12 69 GLU A C 1
ATOM 563 O O . GLU A 1 69 ? 8.438 -24.297 7.422 1 84.12 69 GLU A O 1
ATOM 568 N N . LEU A 1 70 ? 9.383 -25.875 6.105 1 89.56 70 LEU A N 1
ATOM 569 C CA . LEU A 1 70 ? 10.258 -24.922 5.43 1 89.56 70 LEU A CA 1
ATOM 570 C C . LEU A 1 70 ? 9.453 -23.891 4.645 1 89.56 70 LEU A C 1
ATOM 572 O O . LEU A 1 70 ? 9.656 -22.688 4.793 1 89.56 70 LEU A O 1
ATOM 576 N N . LEU A 1 71 ? 8.555 -24.359 3.885 1 86.75 71 LEU A N 1
ATOM 577 C CA . LEU A 1 71 ? 7.738 -23.484 3.045 1 86.75 71 LEU A CA 1
ATOM 578 C C . LEU A 1 71 ? 6.766 -22.672 3.891 1 86.75 71 LEU A C 1
ATOM 580 O O . LEU A 1 71 ? 6.512 -21.5 3.592 1 86.75 71 LEU A O 1
ATOM 584 N N . ASP A 1 72 ? 6.301 -23.219 4.98 1 84.12 72 ASP A N 1
ATOM 585 C CA . ASP A 1 72 ? 5.449 -22.484 5.91 1 84.12 72 ASP A CA 1
ATOM 586 C C . ASP A 1 72 ? 6.215 -21.328 6.559 1 84.12 72 ASP A C 1
ATOM 588 O O . ASP A 1 72 ? 5.691 -20.219 6.672 1 84.12 72 ASP A O 1
ATOM 592 N N . ALA A 1 73 ? 7.359 -21.672 6.91 1 89.31 73 ALA A N 1
ATOM 593 C CA . ALA A 1 73 ? 8.203 -20.656 7.539 1 89.31 73 ALA A CA 1
ATOM 594 C C . ALA A 1 73 ? 8.469 -19.5 6.582 1 89.31 73 ALA A C 1
ATOM 596 O O . ALA A 1 73 ? 8.281 -18.328 6.949 1 89.31 73 ALA A O 1
ATOM 597 N N . LEU A 1 74 ? 8.844 -19.875 5.348 1 89.5 74 LEU A N 1
ATOM 598 C CA . LEU A 1 74 ? 9.18 -18.844 4.371 1 89.5 74 LEU A CA 1
ATOM 599 C C . LEU A 1 74 ? 7.961 -18 4.031 1 89.5 74 LEU A C 1
ATOM 601 O O . LEU A 1 74 ? 8.078 -16.781 3.818 1 89.5 74 LEU A O 1
ATOM 605 N N . TYR A 1 75 ? 6.852 -18.594 4.055 1 85.44 75 TYR A N 1
ATOM 606 C CA . TYR A 1 75 ? 5.609 -17.859 3.824 1 85.44 75 TYR A CA 1
ATOM 607 C C . TYR A 1 75 ? 5.359 -16.844 4.934 1 85.44 75 TYR A C 1
ATOM 609 O O . TYR A 1 75 ? 5.098 -15.672 4.66 1 85.44 75 TYR A O 1
ATOM 617 N N . LEU A 1 76 ? 5.383 -17.297 6.168 1 86.19 76 LEU A N 1
ATOM 618 C CA . LEU A 1 76 ? 5.117 -16.438 7.312 1 86.19 76 LEU A CA 1
ATOM 619 C C . LEU A 1 76 ? 6.156 -15.32 7.402 1 86.19 76 LEU A C 1
ATOM 621 O O . LEU A 1 76 ? 5.82 -14.172 7.711 1 86.19 76 LEU A O 1
ATOM 625 N N . ILE A 1 77 ? 7.387 -15.688 7.105 1 88.81 77 ILE A N 1
ATOM 626 C CA . ILE A 1 77 ? 8.453 -14.695 7.137 1 88.81 77 ILE A CA 1
ATOM 627 C C . ILE A 1 77 ? 8.188 -13.617 6.09 1 88.81 77 ILE A C 1
ATOM 629 O O . ILE A 1 77 ? 8.352 -12.422 6.359 1 88.81 77 ILE A O 1
ATOM 633 N N . ASP A 1 78 ? 7.801 -13.992 4.957 1 87.19 78 ASP A N 1
ATOM 634 C CA . ASP A 1 78 ? 7.492 -13.039 3.893 1 87.19 78 ASP A CA 1
ATOM 635 C C . ASP A 1 78 ? 6.348 -12.117 4.297 1 87.19 78 ASP A C 1
ATOM 637 O O . ASP A 1 78 ? 6.422 -10.898 4.105 1 87.19 78 ASP A O 1
ATOM 641 N N . GLU A 1 79 ? 5.312 -12.664 4.875 1 84.06 79 GLU A N 1
ATOM 642 C CA . GLU A 1 79 ? 4.125 -11.914 5.273 1 84.06 79 GLU A CA 1
ATOM 643 C C . GLU A 1 79 ? 4.453 -10.914 6.375 1 84.06 79 GLU A C 1
ATOM 645 O O . GLU A 1 79 ? 3.857 -9.836 6.441 1 84.06 79 GLU A O 1
ATOM 650 N N . LEU A 1 80 ? 5.383 -11.297 7.156 1 87.25 80 LEU A N 1
ATOM 651 C CA . LEU A 1 80 ? 5.707 -10.469 8.312 1 87.25 80 LEU A CA 1
ATOM 652 C C . LEU A 1 80 ? 6.914 -9.578 8.023 1 87.25 80 LEU A C 1
ATOM 654 O O . LEU A 1 80 ? 7.473 -8.961 8.93 1 87.25 80 LEU A O 1
ATOM 658 N N . SER A 1 81 ? 7.32 -9.586 6.754 1 88.25 81 SER A N 1
ATOM 659 C CA . SER A 1 81 ? 8.477 -8.781 6.367 1 88.25 81 SER A CA 1
ATOM 660 C C . SER A 1 81 ? 8.078 -7.328 6.121 1 88.25 81 SER A C 1
ATOM 662 O O . SER A 1 81 ? 8.344 -6.781 5.047 1 88.25 81 SER A O 1
ATOM 664 N N . THR A 1 82 ? 7.461 -6.699 7.086 1 85.56 82 THR A N 1
ATOM 665 C CA . THR A 1 82 ? 7.051 -5.301 7.07 1 85.56 82 THR A CA 1
ATOM 666 C C . THR A 1 82 ? 7.523 -4.586 8.336 1 85.56 82 THR A C 1
ATOM 668 O O . THR A 1 82 ? 7.758 -5.223 9.367 1 85.56 82 THR A O 1
ATOM 671 N N . PRO A 1 83 ? 7.621 -3.26 8.273 1 81.94 83 PRO A N 1
ATOM 672 C CA . PRO A 1 83 ? 8.039 -2.521 9.461 1 81.94 83 PRO A CA 1
ATOM 673 C C . PRO A 1 83 ? 7.098 -2.725 10.648 1 81.94 83 PRO A C 1
ATOM 675 O O . PRO A 1 83 ? 7.555 -2.885 11.781 1 81.94 83 PRO A O 1
ATOM 678 N N . ASP A 1 84 ? 5.82 -2.77 10.375 1 80.25 84 ASP A N 1
ATOM 679 C CA . ASP A 1 84 ? 4.828 -2.941 11.438 1 80.25 84 ASP A CA 1
ATOM 680 C C . ASP A 1 84 ? 4.977 -4.305 12.109 1 80.25 84 ASP A C 1
ATOM 682 O O . ASP A 1 84 ? 4.926 -4.402 13.336 1 80.25 84 ASP A O 1
ATOM 686 N N . ALA A 1 85 ? 5.121 -5.227 11.266 1 84.44 85 ALA A N 1
ATOM 687 C CA . ALA A 1 85 ? 5.258 -6.57 11.82 1 84.44 85 ALA A CA 1
ATOM 688 C C . ALA A 1 85 ? 6.559 -6.707 12.602 1 84.44 85 ALA A C 1
ATOM 690 O O . ALA A 1 85 ? 6.609 -7.402 13.625 1 84.44 85 ALA A O 1
ATOM 691 N N . GLN A 1 86 ? 7.613 -6.098 12.125 1 87.56 86 GLN A N 1
ATOM 692 C CA . GLN A 1 86 ? 8.883 -6.129 12.844 1 87.56 86 GLN A CA 1
ATOM 693 C C . GLN A 1 86 ? 8.734 -5.551 14.25 1 87.56 86 GLN A C 1
ATOM 695 O O . GLN A 1 86 ? 9.203 -6.141 15.219 1 87.56 86 GLN A O 1
ATOM 700 N N . ALA A 1 87 ? 8.133 -4.43 14.312 1 83.56 87 ALA A N 1
ATOM 701 C CA . ALA A 1 87 ? 7.922 -3.789 15.609 1 83.56 87 ALA A CA 1
ATOM 702 C C . ALA A 1 87 ? 7.113 -4.688 16.547 1 83.56 87 ALA A C 1
ATOM 704 O O . ALA A 1 87 ? 7.426 -4.805 17.734 1 83.56 87 ALA A O 1
ATOM 705 N N . ALA A 1 88 ? 6.078 -5.273 15.984 1 83.88 88 ALA A N 1
ATOM 706 C CA . ALA A 1 88 ? 5.242 -6.164 16.781 1 83.88 88 ALA A CA 1
ATOM 707 C C . ALA A 1 88 ? 6.047 -7.34 17.328 1 83.88 88 ALA A C 1
ATOM 709 O O . ALA A 1 88 ? 5.902 -7.723 18.484 1 83.88 88 ALA A O 1
ATOM 710 N N . LEU A 1 89 ? 6.848 -7.902 16.5 1 86.94 89 LEU A N 1
ATOM 711 C CA . LEU A 1 89 ? 7.66 -9.055 16.875 1 86.94 89 LEU A CA 1
ATOM 712 C C . LEU A 1 89 ? 8.68 -8.664 17.953 1 86.94 89 LEU A C 1
ATOM 714 O O . LEU A 1 89 ? 8.883 -9.398 18.922 1 86.94 89 LEU A O 1
ATOM 718 N N . ILE A 1 90 ? 9.281 -7.543 17.75 1 84.31 90 ILE A N 1
ATOM 719 C CA . ILE A 1 90 ? 10.273 -7.066 18.703 1 84.31 90 ILE A CA 1
ATOM 720 C C . ILE A 1 90 ? 9.609 -6.773 20.047 1 84.31 90 ILE A C 1
ATOM 722 O O . ILE A 1 90 ? 10.141 -7.121 21.094 1 84.31 90 ILE A O 1
ATOM 726 N N . ASN A 1 91 ? 8.5 -6.164 19.984 1 81.44 91 ASN A N 1
ATOM 727 C CA . ASN A 1 91 ? 7.773 -5.871 21.219 1 81.44 91 ASN A CA 1
ATOM 728 C C . ASN A 1 91 ? 7.387 -7.152 21.953 1 81.44 91 ASN A C 1
ATOM 730 O O . ASN A 1 91 ? 7.445 -7.203 23.188 1 81.44 91 ASN A O 1
ATOM 734 N N . GLU A 1 92 ? 6.914 -8.102 21.203 1 81.69 92 GLU A N 1
ATOM 735 C CA . GLU A 1 92 ? 6.598 -9.391 21.797 1 81.69 92 GLU A CA 1
ATOM 736 C C . GLU A 1 92 ? 7.828 -10.008 22.469 1 81.69 92 GLU A C 1
ATOM 738 O O . GLU A 1 92 ? 7.723 -10.625 23.531 1 81.69 92 GLU A O 1
ATOM 743 N N . PHE A 1 93 ? 8.852 -9.891 21.828 1 78.31 93 PHE A N 1
ATOM 744 C CA . PHE A 1 93 ? 10.102 -10.414 22.359 1 78.31 93 PHE A CA 1
ATOM 745 C C . PHE A 1 93 ? 10.469 -9.703 23.656 1 78.31 93 PHE A C 1
ATOM 747 O O . PHE A 1 93 ? 10.844 -10.352 24.641 1 78.31 93 PHE A O 1
ATOM 754 N N . HIS A 1 94 ? 10.391 -8.383 23.609 1 77.81 94 HIS A N 1
ATOM 755 C CA . HIS A 1 94 ? 10.711 -7.594 24.797 1 77.81 94 HIS A CA 1
ATOM 756 C C . HIS A 1 94 ? 9.773 -7.918 25.953 1 77.81 94 HIS A C 1
ATOM 758 O O . HIS A 1 94 ? 10.195 -7.926 27.109 1 77.81 94 HIS A O 1
ATOM 764 N N . ALA A 1 95 ? 8.625 -8.117 25.656 1 76.69 95 ALA A N 1
ATOM 765 C CA . ALA A 1 95 ? 7.645 -8.445 26.688 1 76.69 95 ALA A CA 1
ATOM 766 C C . ALA A 1 95 ? 7.957 -9.789 27.328 1 76.69 95 ALA A C 1
ATOM 768 O O . ALA A 1 95 ? 7.688 -9.992 28.516 1 76.69 95 ALA A O 1
ATOM 769 N N . ARG A 1 96 ? 8.43 -10.672 26.688 1 73.19 96 ARG A N 1
ATOM 770 C CA . ARG A 1 96 ? 8.695 -12.023 27.188 1 73.19 96 ARG A CA 1
ATOM 771 C C . ARG A 1 96 ? 10.062 -12.109 27.859 1 73.19 96 ARG A C 1
ATOM 773 O O . ARG A 1 96 ? 10.234 -12.836 28.828 1 73.19 96 ARG A O 1
ATOM 780 N N . SER A 1 97 ? 11.109 -11.672 27.141 1 64.81 97 SER A N 1
ATOM 781 C CA . SER A 1 97 ? 12.469 -11.875 27.625 1 64.81 97 SER A CA 1
ATOM 782 C C . SER A 1 97 ? 12.852 -10.836 28.672 1 64.81 97 SER A C 1
ATOM 784 O O . SER A 1 97 ? 13.828 -11.008 29.406 1 64.81 97 SER A O 1
ATOM 786 N N . GLY A 1 98 ? 11.867 -9.984 29.094 1 54.19 98 GLY A N 1
ATOM 787 C CA . GLY A 1 98 ? 12.195 -8.914 30.031 1 54.19 98 GLY A CA 1
ATOM 788 C C . GLY A 1 98 ? 13.312 -8.016 29.531 1 54.19 98 GLY A C 1
ATOM 789 O O . GLY A 1 98 ? 13.406 -6.852 29.938 1 54.19 98 GLY A O 1
ATOM 790 N N . GLU A 1 99 ? 14.68 -8.469 29.141 1 47.38 99 GLU A N 1
ATOM 791 C CA . GLU A 1 99 ? 15.836 -7.641 28.797 1 47.38 99 GLU A CA 1
ATOM 792 C C . GLU A 1 99 ? 16.016 -7.551 27.297 1 47.38 99 GLU A C 1
ATOM 794 O O . GLU A 1 99 ? 15.992 -8.57 26.594 1 47.38 99 GLU A O 1
ATOM 799 N N . MET A 1 100 ? 15.82 -6.461 26.641 1 46.44 100 MET A N 1
ATOM 800 C CA . MET A 1 100 ? 16.031 -6.047 25.25 1 46.44 100 MET A CA 1
ATOM 801 C C . MET A 1 100 ? 17.297 -6.695 24.688 1 46.44 100 MET A C 1
ATOM 803 O O . MET A 1 100 ? 17.359 -6.961 23.484 1 46.44 100 MET A O 1
ATOM 807 N N . GLU A 1 101 ? 18.375 -6.68 25.469 1 46 101 GLU A N 1
ATOM 808 C CA . GLU A 1 101 ? 19.734 -6.969 25.047 1 46 101 GLU A CA 1
ATOM 809 C C . GLU A 1 101 ? 19.844 -8.359 24.438 1 46 101 GLU A C 1
ATOM 811 O O . GLU A 1 101 ? 20.828 -8.672 23.75 1 46 101 GLU A O 1
ATOM 816 N N . ILE A 1 102 ? 18.844 -9.078 24.594 1 45.12 102 ILE A N 1
ATOM 817 C CA . ILE A 1 102 ? 19.016 -10.516 24.406 1 45.12 102 ILE A CA 1
ATOM 818 C C . ILE A 1 102 ? 18.703 -10.891 22.969 1 45.12 102 ILE A C 1
ATOM 820 O O . ILE A 1 102 ? 18.781 -12.062 22.594 1 45.12 102 ILE A O 1
ATOM 824 N N . PHE A 1 103 ? 18.047 -10.016 22.234 1 48.66 103 PHE A N 1
ATOM 825 C CA . PHE A 1 103 ? 17.859 -10.5 20.875 1 48.66 103 PHE A CA 1
ATOM 826 C C . PHE A 1 103 ? 19.125 -11.156 20.344 1 48.66 103 PHE A C 1
ATOM 828 O O . PHE A 1 103 ? 19.062 -12.156 19.625 1 48.66 103 PHE A O 1
ATOM 835 N N . VAL A 1 104 ? 20.359 -10.516 20.672 1 46.62 104 VAL A N 1
ATOM 836 C CA . VAL A 1 104 ? 21.641 -11 20.156 1 46.62 104 VAL A CA 1
ATOM 837 C C . VAL A 1 104 ? 21.969 -12.344 20.797 1 46.62 104 VAL A C 1
ATOM 839 O O . VAL A 1 104 ? 22.516 -13.234 20.141 1 46.62 104 VAL A O 1
ATOM 842 N N . VAL A 1 105 ? 21.672 -12.398 22.062 1 44.62 105 VAL A N 1
ATOM 843 C CA . VAL A 1 105 ? 22.297 -13.508 22.781 1 44.62 105 VAL A CA 1
ATOM 844 C C . VAL A 1 105 ? 21.5 -14.789 22.547 1 44.62 105 VAL A C 1
ATOM 846 O O . VAL A 1 105 ? 22.031 -15.891 22.625 1 44.62 105 VAL A O 1
ATOM 849 N N . SER A 1 106 ? 20.266 -14.617 22.344 1 47.28 106 SER A N 1
ATOM 850 C CA . SER A 1 106 ? 19.469 -15.828 22.438 1 47.28 106 SER A CA 1
ATOM 851 C C . SER A 1 106 ? 19.297 -16.484 21.062 1 47.28 106 SER A C 1
ATOM 853 O O . SER A 1 106 ? 18.609 -17.5 20.938 1 47.28 106 SER A O 1
ATOM 855 N N . PHE A 1 107 ? 19.766 -15.781 20.219 1 53.34 107 PHE A N 1
ATOM 856 C CA . PHE A 1 107 ? 19.578 -16.438 18.922 1 53.34 107 PHE A CA 1
ATOM 857 C C . PHE A 1 107 ? 20.75 -17.391 18.641 1 53.34 107 PHE A C 1
ATOM 859 O O . PHE A 1 107 ? 21.859 -17.188 19.141 1 53.34 107 PHE A O 1
ATOM 866 N N . PRO A 1 108 ? 20.344 -18.469 18.109 1 52.75 108 PRO A N 1
ATOM 867 C CA . PRO A 1 108 ? 21.438 -19.391 17.797 1 52.75 108 PRO A CA 1
ATOM 868 C C . PRO A 1 108 ? 22.688 -18.688 17.281 1 52.75 108 PRO A C 1
ATOM 870 O O . PRO A 1 108 ? 22.578 -17.625 16.656 1 52.75 108 PRO A O 1
ATOM 873 N N . GLU A 1 109 ? 23.875 -18.922 17.875 1 53.53 109 GLU A N 1
ATOM 874 C CA . GLU A 1 109 ? 25.203 -18.375 17.656 1 53.53 109 GLU A CA 1
ATOM 875 C C . GLU A 1 109 ? 25.406 -17.969 16.203 1 53.53 109 GLU A C 1
ATOM 877 O O . GLU A 1 109 ? 26.234 -17.109 15.898 1 53.53 109 GLU A O 1
ATOM 882 N N . ASN A 1 110 ? 24.484 -18.422 15.328 1 56.47 110 ASN A N 1
ATOM 883 C CA . ASN A 1 110 ? 24.781 -18.219 13.914 1 56.47 110 ASN A CA 1
ATOM 884 C C . ASN A 1 110 ? 23.922 -17.109 13.312 1 56.47 110 ASN A C 1
ATOM 886 O O . ASN A 1 110 ? 23.984 -16.844 12.109 1 56.47 110 ASN A O 1
ATOM 890 N N . LEU A 1 111 ? 23.219 -16.438 14.172 1 61.28 111 LEU A N 1
ATOM 891 C CA . LEU A 1 111 ? 22.359 -15.383 13.617 1 61.28 111 LEU A CA 1
ATOM 892 C C . LEU A 1 111 ? 22.875 -14 14.008 1 61.28 111 LEU A C 1
ATOM 894 O O . LEU A 1 111 ? 23.5 -13.844 15.062 1 61.28 111 LEU A O 1
ATOM 898 N N . THR A 1 112 ? 22.953 -13.086 13 1 66.25 112 THR A N 1
ATOM 899 C CA . THR A 1 112 ? 23.328 -11.703 13.273 1 66.25 112 THR A CA 1
ATOM 900 C C . THR A 1 112 ? 22.125 -10.773 13.156 1 66.25 112 THR A C 1
ATOM 902 O O . THR A 1 112 ? 21.25 -10.984 12.297 1 66.25 112 THR A O 1
ATOM 905 N N . LEU A 1 113 ? 21.953 -10.008 14.078 1 73.94 113 LEU A N 1
ATOM 906 C CA . LEU A 1 113 ? 20.938 -8.961 14 1 73.94 113 LEU A CA 1
ATOM 907 C C . LEU A 1 113 ? 21.578 -7.582 13.93 1 73.94 113 LEU A C 1
ATOM 909 O O . LEU A 1 113 ? 21.031 -6.613 14.461 1 73.94 113 LEU A O 1
ATOM 913 N N . ASP A 1 114 ? 22.844 -7.742 13.203 1 75.75 114 ASP A N 1
ATOM 914 C CA . ASP A 1 114 ? 23.453 -6.465 12.836 1 75.75 114 ASP A CA 1
ATOM 915 C C . ASP A 1 114 ? 22.672 -5.797 11.703 1 75.75 114 ASP A C 1
ATOM 917 O O . ASP A 1 114 ? 22.688 -6.285 10.57 1 75.75 114 ASP A O 1
ATOM 921 N N . ASN A 1 115 ? 21.891 -4.898 11.812 1 83.12 115 ASN A N 1
ATOM 922 C CA . ASN A 1 115 ? 21.062 -4.207 10.844 1 83.12 115 ASN A CA 1
ATOM 923 C C . ASN A 1 115 ? 20 -5.137 10.258 1 83.12 115 ASN A C 1
ATOM 925 O O . ASN A 1 115 ? 19.984 -5.391 9.047 1 83.12 115 ASN A O 1
ATOM 929 N N . PRO A 1 116 ? 19.219 -5.637 11.039 1 88.44 116 PRO A N 1
ATOM 930 C CA . PRO A 1 116 ? 18.266 -6.648 10.602 1 88.44 116 PRO A CA 1
ATOM 931 C C . PRO A 1 116 ? 17.125 -6.062 9.773 1 88.44 116 PRO A C 1
ATOM 933 O O . PRO A 1 116 ? 16.562 -5.023 10.133 1 88.44 116 PRO A O 1
ATOM 936 N N . SER A 1 117 ? 16.875 -6.762 8.641 1 91.44 117 SER A N 1
ATOM 937 C CA . SER A 1 117 ? 15.625 -6.496 7.93 1 91.44 117 SER A CA 1
ATOM 938 C C . SER A 1 117 ? 14.43 -7.09 8.672 1 91.44 117 SER A C 1
ATOM 940 O O . SER A 1 117 ? 14.602 -7.918 9.57 1 91.44 117 SER A O 1
ATOM 942 N N . PRO A 1 118 ? 13.258 -6.629 8.273 1 90.31 118 PRO A N 1
ATOM 943 C CA . PRO A 1 118 ? 12.086 -7.27 8.875 1 90.31 118 PRO A CA 1
ATOM 944 C C . PRO A 1 118 ? 12.07 -8.781 8.656 1 90.31 118 PRO A C 1
ATOM 946 O O . PRO A 1 118 ? 11.656 -9.531 9.547 1 90.31 118 PRO A O 1
ATOM 949 N N . ALA A 1 119 ? 12.523 -9.195 7.543 1 92.38 119 ALA A N 1
ATOM 950 C CA . ALA A 1 119 ? 12.586 -10.625 7.266 1 92.38 119 ALA A CA 1
ATOM 951 C C . ALA A 1 119 ? 13.562 -11.328 8.211 1 92.38 119 ALA A C 1
ATOM 953 O O . ALA A 1 119 ? 13.312 -12.453 8.641 1 92.38 119 ALA A O 1
ATOM 954 N N . ASP A 1 120 ? 14.656 -10.719 8.578 1 91.88 120 ASP A N 1
ATOM 955 C CA . ASP A 1 120 ? 15.609 -11.273 9.531 1 91.88 120 ASP A CA 1
ATOM 956 C C . ASP A 1 120 ? 14.977 -11.453 10.906 1 91.88 120 ASP A C 1
ATOM 958 O O . ASP A 1 120 ? 15.156 -12.492 11.555 1 91.88 120 ASP A O 1
ATOM 962 N N . VAL A 1 121 ? 14.273 -10.398 11.266 1 89.75 121 VAL A N 1
ATOM 963 C CA . VAL A 1 121 ? 13.648 -10.43 12.586 1 89.75 121 VAL A CA 1
ATOM 964 C C . VAL A 1 121 ? 12.602 -11.539 12.633 1 89.75 121 VAL A C 1
ATOM 966 O O . VAL A 1 121 ? 12.539 -12.297 13.609 1 89.75 121 VAL A O 1
ATOM 969 N N . ALA A 1 122 ? 11.812 -11.594 11.602 1 90.62 122 ALA A N 1
ATOM 970 C CA . ALA A 1 122 ? 10.805 -12.648 11.531 1 90.62 122 ALA A CA 1
ATOM 971 C C . ALA A 1 122 ? 11.453 -14.031 11.578 1 90.62 122 ALA A C 1
ATOM 973 O O . ALA A 1 122 ? 10.969 -14.93 12.273 1 90.62 122 ALA A O 1
ATOM 974 N N . LEU A 1 123 ? 12.516 -14.211 10.828 1 91.62 123 LEU A N 1
ATOM 975 C CA . LEU A 1 123 ? 13.227 -15.492 10.805 1 91.62 123 LEU A CA 1
ATOM 976 C C . LEU A 1 123 ? 13.773 -15.836 12.188 1 91.62 123 LEU A C 1
ATOM 978 O O . LEU A 1 123 ? 13.625 -16.969 12.656 1 91.62 123 LEU A O 1
ATOM 982 N N . CYS A 1 124 ? 14.422 -14.875 12.82 1 88.38 124 CYS A N 1
ATOM 983 C CA . CYS A 1 124 ? 14.984 -15.086 14.141 1 88.38 124 CYS A CA 1
ATOM 984 C C . CYS A 1 124 ? 13.898 -15.445 15.148 1 88.38 124 CYS A C 1
ATOM 986 O O . CYS A 1 124 ? 14.078 -16.344 15.977 1 88.38 124 CYS A O 1
ATOM 988 N N . MET A 1 125 ? 12.812 -14.766 15.023 1 88.44 125 MET A N 1
ATOM 989 C CA . MET A 1 125 ? 11.703 -15.047 15.938 1 88.44 125 MET A CA 1
ATOM 990 C C . MET A 1 125 ? 11.125 -16.438 15.68 1 88.44 125 MET A C 1
ATOM 992 O O . MET A 1 125 ? 10.711 -17.125 16.609 1 88.44 125 MET A O 1
ATOM 996 N N . TRP A 1 126 ? 11.039 -16.797 14.406 1 89.31 126 TRP A N 1
ATOM 997 C CA . TRP A 1 126 ? 10.586 -18.141 14.047 1 89.31 126 TRP A CA 1
ATOM 998 C C . TRP A 1 126 ? 11.461 -19.203 14.703 1 89.31 126 TRP A C 1
ATOM 1000 O O . TRP A 1 126 ? 10.961 -20.188 15.234 1 89.31 126 TRP A O 1
ATOM 1010 N N . LEU A 1 127 ? 12.766 -19 14.656 1 86.19 127 LEU A N 1
ATOM 1011 C CA . LEU A 1 127 ? 13.711 -19.953 15.219 1 86.19 127 LEU A CA 1
ATOM 1012 C C . LEU A 1 127 ? 13.656 -19.953 16.734 1 86.19 127 LEU A C 1
ATOM 1014 O O . LEU A 1 127 ? 13.906 -20.969 17.375 1 86.19 127 LEU A O 1
ATOM 1018 N N . TYR A 1 128 ? 13.297 -18.797 17.281 1 83.31 128 TYR A N 1
ATOM 1019 C CA . TYR A 1 128 ? 13.188 -18.656 18.734 1 83.31 128 TYR A CA 1
ATOM 1020 C C . TYR A 1 128 ? 11.891 -19.281 19.25 1 83.31 128 TYR A C 1
ATOM 1022 O O . TYR A 1 128 ? 11.914 -20.109 20.156 1 83.31 128 TYR A O 1
ATOM 1030 N N . ASP A 1 129 ? 10.828 -18.875 18.688 1 86.38 129 ASP A N 1
ATOM 1031 C CA . ASP A 1 129 ? 9.516 -19.391 19.062 1 86.38 129 ASP A CA 1
ATOM 1032 C C . ASP A 1 129 ? 8.523 -19.234 17.906 1 86.38 129 ASP A C 1
ATOM 1034 O O . ASP A 1 129 ? 7.883 -18.188 17.781 1 86.38 129 ASP A O 1
ATOM 1038 N N . ARG A 1 130 ? 8.219 -20.312 17.312 1 87.5 130 ARG A N 1
ATOM 1039 C CA . ARG A 1 130 ? 7.363 -20.297 16.125 1 87.5 130 ARG A CA 1
ATOM 1040 C C . ARG A 1 130 ? 5.953 -19.828 16.484 1 87.5 130 ARG A C 1
ATOM 1042 O O . ARG A 1 130 ? 5.277 -19.219 15.648 1 87.5 130 ARG A O 1
ATOM 1049 N N . ASN A 1 131 ? 5.586 -20.047 17.672 1 84.62 131 ASN A N 1
ATOM 1050 C CA . ASN A 1 131 ? 4.219 -19.719 18.062 1 84.62 131 ASN A CA 1
ATOM 1051 C C . ASN A 1 131 ? 4 -18.203 18.109 1 84.62 131 ASN A C 1
ATOM 1053 O O . ASN A 1 131 ? 2.896 -17.719 17.859 1 84.62 131 ASN A O 1
ATOM 1057 N N . VAL A 1 132 ? 5.039 -17.562 18.438 1 85.31 132 VAL A N 1
ATOM 1058 C CA . VAL A 1 132 ? 4.941 -16.109 18.469 1 85.31 132 VAL A CA 1
ATOM 1059 C C . VAL A 1 132 ? 4.715 -15.57 17.062 1 85.31 132 VAL A C 1
ATOM 1061 O O . VAL A 1 132 ? 3.908 -14.656 16.859 1 85.31 132 VAL A O 1
ATOM 1064 N N . VAL A 1 133 ? 5.391 -16.188 16.141 1 88.06 133 VAL A N 1
ATOM 1065 C CA . VAL A 1 133 ? 5.285 -15.742 14.75 1 88.06 133 VAL A CA 1
ATOM 1066 C C . VAL A 1 133 ? 3.877 -16.016 14.227 1 88.06 133 VAL A C 1
ATOM 1068 O O . VAL A 1 133 ? 3.271 -15.164 13.578 1 88.06 133 VAL A O 1
ATOM 1071 N N . VAL A 1 134 ? 3.371 -17.125 14.578 1 83.62 134 VAL A N 1
ATOM 1072 C CA . VAL A 1 134 ? 2.035 -17.516 14.133 1 83.62 134 VAL A CA 1
ATOM 1073 C C . VAL A 1 134 ? 0.996 -16.594 14.758 1 83.62 134 VAL A C 1
ATOM 1075 O O . VAL A 1 134 ? 0.074 -16.125 14.07 1 83.62 134 VAL A O 1
ATOM 1078 N N . ARG A 1 135 ? 1.163 -16.25 15.961 1 82.75 135 ARG A N 1
ATOM 1079 C CA . ARG A 1 135 ? 0.231 -15.367 16.672 1 82.75 135 ARG A CA 1
ATOM 1080 C C . ARG A 1 135 ? 0.268 -13.953 16.094 1 82.75 135 ARG A C 1
ATOM 1082 O O . ARG A 1 135 ? -0.779 -13.352 15.844 1 82.75 135 ARG A O 1
ATOM 1089 N N . VAL A 1 136 ? 1.474 -13.469 15.914 1 84.56 136 VAL A N 1
ATOM 1090 C CA . VAL A 1 136 ? 1.624 -12.117 15.391 1 84.56 136 VAL A CA 1
ATOM 1091 C C . VAL A 1 136 ? 1.048 -12.031 13.984 1 84.56 136 VAL A C 1
ATOM 1093 O O . VAL A 1 136 ? 0.429 -11.031 13.609 1 84.56 136 VAL A O 1
ATOM 1096 N N . HIS A 1 137 ? 1.276 -13.055 13.25 1 84.5 137 HIS A N 1
ATOM 1097 C CA . HIS A 1 137 ? 0.709 -13.094 11.906 1 84.5 137 HIS A CA 1
ATOM 1098 C C . HIS A 1 137 ? -0.814 -13.039 11.945 1 84.5 137 HIS A C 1
ATOM 1100 O O . HIS A 1 137 ? -1.436 -12.344 11.141 1 84.5 137 HIS A O 1
ATOM 1106 N N . ALA A 1 138 ? -1.344 -13.742 12.844 1 72.75 138 ALA A N 1
ATOM 1107 C CA . ALA A 1 138 ? -2.797 -13.781 12.977 1 72.75 138 ALA A CA 1
ATOM 1108 C C . ALA A 1 138 ? -3.35 -12.406 13.359 1 72.75 138 ALA A C 1
ATOM 1110 O O . ALA A 1 138 ? -4.441 -12.031 12.93 1 72.75 138 ALA A O 1
ATOM 1111 N N . GLU A 1 139 ? -2.535 -11.719 14.039 1 70 139 GLU A N 1
ATOM 1112 C CA . GLU A 1 139 ? -2.973 -10.422 14.555 1 70 139 GLU A CA 1
ATOM 1113 C C . GLU A 1 139 ? -2.701 -9.312 13.547 1 70 139 GLU A C 1
ATOM 1115 O O . GLU A 1 139 ? -3.463 -8.352 13.453 1 70 139 GLU A O 1
ATOM 1120 N N . TRP A 1 140 ? -1.6 -9.445 12.914 1 61.84 140 TRP A N 1
ATOM 1121 C CA . TRP A 1 140 ? -1.121 -8.297 12.148 1 61.84 140 TRP A CA 1
ATOM 1122 C C . TRP A 1 140 ? -1.245 -8.555 10.648 1 61.84 140 TRP A C 1
ATOM 1124 O O . TRP A 1 140 ? -1.138 -7.625 9.844 1 61.84 140 TRP A O 1
ATOM 1134 N N . ALA A 1 141 ? -1.345 -9.789 10.336 1 56.34 141 ALA A N 1
ATOM 1135 C CA . ALA A 1 141 ? -1.163 -10.055 8.914 1 56.34 141 ALA A CA 1
ATOM 1136 C C . ALA A 1 141 ? -2.359 -9.562 8.102 1 56.34 141 ALA A C 1
ATOM 1138 O O . ALA A 1 141 ? -3.508 -9.875 8.43 1 56.34 141 ALA A O 1
ATOM 1139 N N . MET A 1 142 ? -2.131 -8.328 7.566 1 52.09 142 MET A N 1
ATOM 1140 C CA . MET A 1 142 ? -2.967 -8.07 6.395 1 52.09 142 MET A CA 1
ATOM 1141 C C . MET A 1 142 ? -2.561 -8.969 5.23 1 52.09 142 MET A C 1
ATOM 1143 O O . MET A 1 142 ? -1.435 -8.875 4.738 1 52.09 142 MET A O 1
ATOM 1147 N N . PRO A 1 143 ? -3.297 -10.008 5.074 1 52.56 143 PRO A N 1
ATOM 1148 C CA . PRO A 1 143 ? -2.832 -10.945 4.055 1 52.56 143 PRO A CA 1
ATOM 1149 C C . PRO A 1 143 ? -2.465 -10.258 2.74 1 52.56 143 PRO A C 1
ATOM 1151 O O . PRO A 1 143 ? -3.238 -9.445 2.227 1 52.56 143 PRO A O 1
ATOM 1154 N N . ASN A 1 144 ? -1.187 -10.18 2.469 1 59.22 144 ASN A N 1
ATOM 1155 C CA . ASN A 1 144 ? -0.799 -9.836 1.105 1 59.22 144 ASN A CA 1
ATOM 1156 C C . ASN A 1 144 ? -1.315 -10.859 0.099 1 59.22 144 ASN A C 1
ATOM 1158 O O . ASN A 1 144 ? -0.663 -11.875 -0.152 1 59.22 144 ASN A O 1
ATOM 1162 N N . ALA A 1 145 ? -2.582 -10.656 -0.219 1 61.56 145 ALA A N 1
ATOM 1163 C CA . ALA A 1 145 ? -3.182 -11.625 -1.139 1 61.56 145 ALA A CA 1
ATOM 1164 C C . ALA A 1 145 ? -2.527 -11.547 -2.516 1 61.56 145 ALA A C 1
ATOM 1166 O O . ALA A 1 145 ? -2.146 -10.469 -2.971 1 61.56 145 ALA A O 1
ATOM 1167 N N . THR A 1 146 ? -2.182 -12.703 -2.947 1 78.69 146 THR A N 1
ATOM 1168 C CA . THR A 1 146 ? -1.679 -12.852 -4.309 1 78.69 146 THR A CA 1
ATOM 1169 C C . THR A 1 146 ? -2.805 -12.664 -5.324 1 78.69 146 THR A C 1
ATOM 1171 O O . THR A 1 146 ? -3.775 -13.43 -5.324 1 78.69 146 THR A O 1
ATOM 1174 N N . ARG A 1 147 ? -2.689 -11.688 -6.113 1 88.62 147 ARG A N 1
ATOM 1175 C CA . ARG A 1 147 ? -3.693 -11.367 -7.121 1 88.62 147 ARG A CA 1
ATOM 1176 C C . ARG A 1 147 ? -3.365 -12.039 -8.453 1 88.62 147 ARG A C 1
ATOM 1178 O O . ARG A 1 147 ? -2.289 -11.828 -9.016 1 88.62 147 ARG A O 1
ATOM 1185 N N . PHE A 1 148 ? -4.316 -12.867 -8.945 1 93.81 148 PHE A N 1
ATOM 1186 C CA . PHE A 1 148 ? -4.168 -13.516 -10.242 1 93.81 148 PHE A CA 1
ATOM 1187 C C . PHE A 1 148 ? -5.219 -13.016 -11.227 1 93.81 148 PHE A C 1
ATOM 1189 O O . PHE A 1 148 ? -6.391 -12.867 -10.867 1 93.81 148 PHE A O 1
ATOM 1196 N N . TYR A 1 149 ? -4.773 -12.742 -12.406 1 95.81 149 TYR A N 1
ATOM 1197 C CA . TYR A 1 149 ? -5.652 -12.508 -13.547 1 95.81 149 TYR A CA 1
ATOM 1198 C C . TYR A 1 149 ? -5.863 -13.797 -14.344 1 95.81 149 TYR A C 1
ATOM 1200 O O . TYR A 1 149 ? -4.902 -14.492 -14.68 1 95.81 149 TYR A O 1
ATOM 1208 N N . TYR A 1 150 ? -7.086 -14.047 -14.578 1 96 150 TYR A N 1
ATOM 1209 C CA . TYR A 1 150 ? -7.441 -15.258 -15.312 1 96 150 TYR A CA 1
ATOM 1210 C C . TYR A 1 150 ? -7.855 -14.93 -16.75 1 96 150 TYR A C 1
ATOM 1212 O O . TYR A 1 150 ? -8.609 -13.977 -16.969 1 96 150 TYR A O 1
ATOM 1220 N N . PHE A 1 151 ? -7.352 -15.734 -17.672 1 95.88 151 PHE A N 1
ATOM 1221 C CA . PHE A 1 151 ? -7.723 -15.602 -19.078 1 95.88 151 PHE A CA 1
ATOM 1222 C C . PHE A 1 151 ? -8.078 -16.953 -19.672 1 95.88 151 PHE A C 1
ATOM 1224 O O . PHE A 1 151 ? -7.344 -17.938 -19.5 1 95.88 151 PHE A O 1
ATOM 1231 N N . ARG A 1 152 ? -9.156 -16.938 -20.406 1 93.06 152 ARG A N 1
ATOM 1232 C CA . ARG A 1 152 ? -9.625 -18.188 -21 1 93.06 152 ARG A CA 1
ATOM 1233 C C . ARG A 1 152 ? -9.133 -18.328 -22.438 1 93.06 152 ARG A C 1
ATOM 1235 O O . ARG A 1 152 ? -9.109 -17.359 -23.188 1 93.06 152 ARG A O 1
ATOM 1242 N N . SER A 1 153 ? -8.766 -19.594 -22.656 1 91.56 153 SER A N 1
ATOM 1243 C CA . SER A 1 153 ? -8.367 -19.875 -24.031 1 91.56 153 SER A CA 1
ATOM 1244 C C . SER A 1 153 ? -9.578 -20.188 -24.906 1 91.56 153 SER A C 1
ATOM 1246 O O . SER A 1 153 ? -10.672 -20.422 -24.391 1 91.56 153 SER A O 1
ATOM 1248 N N . SER A 1 154 ? -9.32 -20.141 -26.172 1 83.69 154 SER A N 1
ATOM 1249 C CA . SER A 1 154 ? -10.344 -20.516 -27.141 1 83.69 154 SER A CA 1
ATOM 1250 C C . SER A 1 154 ? -10.633 -22 -27.109 1 83.69 154 SER A C 1
ATOM 1252 O O . SER A 1 154 ? -11.68 -22.453 -27.594 1 83.69 154 SER A O 1
ATOM 1254 N N . GLU A 1 155 ? -9.734 -22.719 -26.516 1 80.69 155 GLU A N 1
ATOM 1255 C CA . GLU A 1 155 ? -9.875 -24.172 -26.406 1 80.69 155 GLU A CA 1
ATOM 1256 C C . GLU A 1 155 ? -10.094 -24.609 -24.969 1 80.69 155 GLU A C 1
ATOM 1258 O O . GLU A 1 155 ? -9.523 -24.016 -24.047 1 80.69 155 GLU A O 1
ATOM 1263 N N . SER A 1 156 ? -10.945 -25.562 -24.781 1 78 156 SER A N 1
ATOM 1264 C CA . SER A 1 156 ? -11.266 -26.047 -23.453 1 78 156 SER A CA 1
ATOM 1265 C C . SER A 1 156 ? -10.062 -26.734 -22.812 1 78 156 SER A C 1
ATOM 1267 O O . SER A 1 156 ? -9.867 -26.672 -21.594 1 78 156 SER A O 1
ATOM 1269 N N . GLU A 1 157 ? -9.391 -27.484 -23.594 1 80.75 157 GLU A N 1
ATOM 1270 C CA . GLU A 1 157 ? -8.148 -28.109 -23.172 1 80.75 157 GLU A CA 1
ATOM 1271 C C . GLU A 1 157 ? -6.977 -27.703 -24.062 1 80.75 157 GLU A C 1
ATOM 1273 O O . GLU A 1 157 ? -7.121 -27.609 -25.281 1 80.75 157 GLU A O 1
ATOM 1278 N N . LEU A 1 158 ? -5.961 -27.312 -23.312 1 80.31 158 LEU A N 1
ATOM 1279 C CA . LEU A 1 158 ? -4.805 -26.812 -24.047 1 80.31 158 LEU A CA 1
ATOM 1280 C C . LEU A 1 158 ? -3.539 -27.562 -23.656 1 80.31 158 LEU A C 1
ATOM 1282 O O . LEU A 1 158 ? -3.314 -27.828 -22.469 1 80.31 158 LEU A O 1
ATOM 1286 N N . GLU A 1 159 ? -2.908 -28.047 -24.656 1 79.5 159 GLU A N 1
ATOM 1287 C CA . GLU A 1 159 ? -1.61 -28.672 -24.406 1 79.5 159 GLU A CA 1
ATOM 1288 C C . GLU A 1 159 ? -0.472 -27.688 -24.641 1 79.5 159 GLU A C 1
ATOM 1290 O O . GLU A 1 159 ? -0.513 -26.891 -25.594 1 79.5 159 GLU A O 1
ATOM 1295 N N . PHE A 1 160 ? 0.351 -27.688 -23.672 1 76.5 160 PHE A N 1
ATOM 1296 C CA . PHE A 1 160 ? 1.525 -26.844 -23.844 1 76.5 160 PHE A CA 1
ATOM 1297 C C . PHE A 1 160 ? 2.465 -27.406 -24.891 1 76.5 160 PHE A C 1
ATOM 1299 O O . PHE A 1 160 ? 2.691 -28.609 -24.938 1 76.5 160 PHE A O 1
ATOM 1306 N N . PRO A 1 161 ? 2.879 -26.594 -25.703 1 76.06 161 PRO A N 1
ATOM 1307 C CA . PRO A 1 161 ? 3.711 -27.109 -26.797 1 76.06 161 PRO A CA 1
ATOM 1308 C C . PRO A 1 161 ? 5.008 -27.75 -26.297 1 76.06 161 PRO A C 1
ATOM 1310 O O . PRO A 1 161 ? 5.547 -27.328 -25.266 1 76.06 161 PRO A O 1
ATOM 1313 N N . ASP A 1 162 ? 5.559 -28.844 -26.922 1 70.56 162 ASP A N 1
ATOM 1314 C CA . ASP A 1 162 ? 6.727 -29.625 -26.531 1 70.56 162 ASP A CA 1
ATOM 1315 C C . ASP A 1 162 ? 7.996 -28.766 -26.578 1 70.56 162 ASP A C 1
ATOM 1317 O O . ASP A 1 162 ? 8.844 -28.859 -25.688 1 70.56 162 ASP A O 1
ATOM 1321 N N . ARG A 1 163 ? 8.281 -28.109 -27.672 1 74.56 163 ARG A N 1
ATOM 1322 C CA . ARG A 1 163 ? 9.508 -27.328 -27.828 1 74.56 163 ARG A CA 1
ATOM 1323 C C . ARG A 1 163 ? 9.25 -25.844 -27.578 1 74.56 163 ARG A C 1
ATOM 1325 O O . ARG A 1 163 ? 9.062 -25.078 -28.516 1 74.56 163 ARG A O 1
ATOM 1332 N N . ILE A 1 164 ? 9.383 -25.531 -26.188 1 84.75 164 ILE A N 1
ATOM 1333 C CA . ILE A 1 164 ? 8.922 -24.203 -25.812 1 84.75 164 ILE A CA 1
ATOM 1334 C C . ILE A 1 164 ? 10.117 -23.266 -25.609 1 84.75 164 ILE A C 1
ATOM 1336 O O . ILE A 1 164 ? 9.953 -22.062 -25.5 1 84.75 164 ILE A O 1
ATOM 1340 N N . GLU A 1 165 ? 11.344 -23.875 -25.766 1 86.81 165 GLU A N 1
ATOM 1341 C CA . GLU A 1 165 ? 12.523 -23.078 -25.438 1 86.81 165 GLU A CA 1
ATOM 1342 C C . GLU A 1 165 ? 12.641 -21.859 -26.344 1 86.81 165 GLU A C 1
ATOM 1344 O O . GLU A 1 165 ? 12.914 -20.75 -25.875 1 86.81 165 GLU A O 1
ATOM 1349 N N . GLU A 1 166 ? 12.477 -22.141 -27.594 1 90.81 166 GLU A N 1
ATOM 1350 C CA . GLU A 1 166 ? 12.562 -21.031 -28.547 1 90.81 166 GLU A CA 1
ATOM 1351 C C . GLU A 1 166 ? 11.445 -20.016 -28.297 1 90.81 166 GLU A C 1
ATOM 1353 O O . GLU A 1 166 ? 11.68 -18.797 -28.359 1 90.81 166 GLU A O 1
ATOM 1358 N N . ALA A 1 167 ? 10.289 -20.531 -28.078 1 92.94 167 ALA A N 1
ATOM 1359 C CA . ALA A 1 167 ? 9.148 -19.656 -27.812 1 92.94 167 ALA A CA 1
ATOM 1360 C C . ALA A 1 167 ? 9.391 -18.797 -26.578 1 92.94 167 ALA A C 1
ATOM 1362 O O . ALA A 1 167 ? 9.094 -17.609 -26.562 1 92.94 167 ALA A O 1
ATOM 1363 N N . LEU A 1 168 ? 9.961 -19.391 -25.578 1 93.81 168 LEU A N 1
ATOM 1364 C CA . LEU A 1 168 ? 10.234 -18.688 -24.328 1 93.81 168 LEU A CA 1
ATOM 1365 C C . LEU A 1 168 ? 11.328 -17.641 -24.531 1 93.81 168 LEU A C 1
ATOM 1367 O O . LEU A 1 168 ? 11.281 -16.562 -23.922 1 93.81 168 LEU A O 1
ATOM 1371 N N . SER A 1 169 ? 12.258 -18.016 -25.359 1 94.75 169 SER A N 1
ATOM 1372 C CA . SER A 1 169 ? 13.312 -17.047 -25.656 1 94.75 169 SER A CA 1
ATOM 1373 C C . SER A 1 169 ? 12.758 -15.812 -26.359 1 94.75 169 SER A C 1
ATOM 1375 O O . SER A 1 169 ? 13.133 -14.688 -26.047 1 94.75 169 SER A O 1
ATOM 1377 N N . ASN A 1 170 ? 11.906 -16.062 -27.281 1 95.62 170 ASN A N 1
ATOM 1378 C CA . ASN A 1 170 ? 11.266 -14.953 -27.984 1 95.62 170 ASN A CA 1
ATOM 1379 C C . ASN A 1 170 ? 10.391 -14.133 -27.031 1 95.62 170 ASN A C 1
ATOM 1381 O O . ASN A 1 170 ? 10.383 -12.898 -27.109 1 95.62 170 ASN A O 1
ATOM 1385 N N . LEU A 1 171 ? 9.672 -14.836 -26.219 1 96.12 171 LEU A N 1
ATOM 1386 C CA . LEU A 1 171 ? 8.844 -14.172 -25.219 1 96.12 171 LEU A CA 1
ATOM 1387 C C . LEU A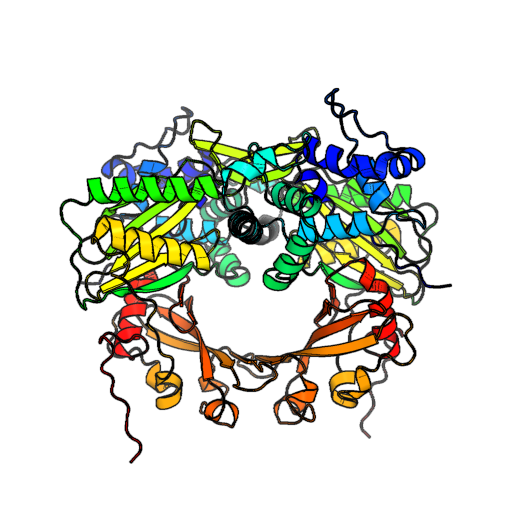 1 171 ? 9.695 -13.297 -24.297 1 96.12 171 LEU A C 1
ATOM 1389 O O . LEU A 1 171 ? 9.359 -12.141 -24.047 1 96.12 171 LEU A O 1
ATOM 1393 N N . GLN A 1 172 ? 10.766 -13.836 -23.844 1 96.19 172 GLN A N 1
ATOM 1394 C CA . GLN A 1 172 ? 11.68 -13.117 -22.953 1 96.19 172 GLN A CA 1
ATOM 1395 C C . GLN A 1 172 ? 12.219 -11.859 -23.625 1 96.19 172 GLN A C 1
ATOM 1397 O O . GLN A 1 172 ? 12.312 -10.805 -23 1 96.19 172 GLN A O 1
ATOM 1402 N N . THR A 1 173 ? 12.586 -11.992 -24.844 1 95.81 173 THR A N 1
ATOM 1403 C CA . THR A 1 173 ? 13.141 -10.875 -25.594 1 95.81 173 THR A CA 1
ATOM 1404 C C . THR A 1 173 ? 12.109 -9.758 -25.75 1 95.81 173 THR A C 1
ATOM 1406 O O . THR A 1 173 ? 12.414 -8.586 -25.516 1 95.81 173 THR A O 1
ATOM 1409 N N . GLU A 1 174 ? 10.969 -10.117 -26.094 1 95.94 174 GLU A N 1
ATOM 1410 C CA . GLU A 1 174 ? 9.945 -9.102 -26.297 1 95.94 174 GLU A CA 1
ATOM 1411 C C . GLU A 1 174 ? 9.516 -8.461 -24.969 1 95.94 174 GLU A C 1
ATOM 1413 O O . GLU A 1 174 ? 9.266 -7.258 -24.906 1 95.94 174 GLU A O 1
ATOM 1418 N N . LEU A 1 175 ? 9.367 -9.266 -23.953 1 95 175 LEU A N 1
ATOM 1419 C CA . LEU A 1 175 ? 9.109 -8.711 -22.625 1 95 175 LEU A CA 1
ATOM 1420 C C . LEU A 1 175 ? 10.211 -7.746 -22.219 1 95 175 LEU A C 1
ATOM 1422 O O . LEU A 1 175 ? 9.93 -6.652 -21.719 1 95 175 LEU A O 1
ATOM 1426 N N . GLY A 1 176 ? 11.414 -8.211 -22.422 1 93.19 176 GLY A N 1
ATOM 1427 C CA . GLY A 1 176 ? 12.547 -7.352 -22.109 1 93.19 176 GLY A CA 1
ATOM 1428 C C . GLY A 1 176 ? 12.5 -6.016 -22.828 1 93.19 176 GLY A C 1
ATOM 1429 O O . GLY A 1 176 ? 12.797 -4.977 -22.25 1 93.19 176 GLY A O 1
ATOM 1430 N N . ASN A 1 177 ? 12.125 -6.074 -24.078 1 92.94 177 ASN A N 1
ATOM 1431 C CA . ASN A 1 177 ? 11.992 -4.848 -24.859 1 92.94 177 ASN A CA 1
ATOM 1432 C C . ASN A 1 177 ? 10.906 -3.936 -24.281 1 92.94 177 ASN A C 1
ATOM 1434 O O . ASN A 1 177 ? 11.078 -2.717 -24.234 1 92.94 177 ASN A O 1
ATOM 1438 N N . TRP A 1 178 ? 9.836 -4.535 -23.922 1 89.69 178 TRP A N 1
ATOM 1439 C CA . TRP A 1 178 ? 8.75 -3.744 -23.359 1 89.69 178 TRP A CA 1
ATOM 1440 C C . TRP A 1 178 ? 9.172 -3.092 -22.047 1 89.69 178 TRP A C 1
ATOM 1442 O O . TRP A 1 178 ? 8.969 -1.891 -21.844 1 89.69 178 TRP A O 1
ATOM 1452 N N . PHE A 1 179 ? 9.773 -3.838 -21.172 1 89.75 179 PHE A N 1
ATOM 1453 C CA . PHE A 1 179 ? 10.203 -3.295 -19.891 1 89.75 179 PHE A CA 1
ATOM 1454 C C . PHE A 1 179 ? 11.258 -2.209 -20.078 1 89.75 179 PHE A C 1
ATOM 1456 O O . PHE A 1 179 ? 11.273 -1.215 -19.359 1 89.75 179 PHE A O 1
ATOM 1463 N N . GLU A 1 180 ? 12.102 -2.416 -21.047 1 87 180 GLU A N 1
ATOM 1464 C CA . GLU A 1 180 ? 13.102 -1.4 -21.359 1 87 180 GLU A CA 1
ATOM 1465 C C . GLU A 1 180 ? 12.445 -0.114 -21.859 1 87 180 GLU A C 1
ATOM 1467 O O . GLU A 1 180 ? 12.898 0.985 -21.531 1 87 180 GLU A O 1
ATOM 1472 N N . SER A 1 181 ? 11.461 -0.293 -22.625 1 84.12 181 SER A N 1
ATOM 1473 C CA . SER A 1 181 ? 10.75 0.875 -23.125 1 84.12 181 SER A CA 1
ATOM 1474 C C . SER A 1 181 ? 10.086 1.649 -22 1 84.12 181 SER A C 1
ATOM 1476 O O . SER A 1 181 ? 9.859 2.855 -22.109 1 84.12 181 SER A O 1
ATOM 1478 N N . GLN A 1 182 ? 9.75 0.954 -20.906 1 82.69 182 GLN A N 1
ATOM 1479 C CA . GLN A 1 182 ? 9.188 1.587 -19.719 1 82.69 182 GLN A CA 1
ATOM 1480 C C . GLN A 1 182 ? 10.289 2.102 -18.797 1 82.69 182 GLN A C 1
ATOM 1482 O O . GLN A 1 182 ? 10.016 2.627 -17.719 1 82.69 182 GLN A O 1
ATOM 1487 N N . LYS A 1 183 ? 11.578 1.833 -19.141 1 84.88 183 LYS A N 1
ATOM 1488 C CA . LYS A 1 183 ? 12.766 2.244 -18.406 1 84.88 183 LYS A CA 1
ATOM 1489 C C . LYS A 1 183 ? 12.945 1.411 -17.141 1 84.88 183 LYS A C 1
ATOM 1491 O O . LYS A 1 183 ? 13.406 1.92 -16.125 1 84.88 183 LYS A O 1
ATOM 1496 N N . TRP A 1 184 ? 12.484 0.2 -17.25 1 86.56 184 TRP A N 1
ATOM 1497 C CA . TRP A 1 184 ? 12.625 -0.696 -16.094 1 86.56 184 TRP A CA 1
ATOM 1498 C C . TRP A 1 184 ? 13.867 -1.572 -16.25 1 86.56 184 TRP A C 1
ATOM 1500 O O . TRP A 1 184 ? 14.133 -2.424 -15.391 1 86.56 184 TRP A O 1
ATOM 1510 N N . GLY A 1 185 ? 14.656 -1.364 -17.312 1 80.56 185 GLY A N 1
ATOM 1511 C CA . GLY A 1 185 ? 15.906 -2.09 -17.5 1 80.56 185 GLY A CA 1
ATOM 1512 C C . GLY A 1 185 ? 15.75 -3.336 -18.359 1 80.56 185 GLY A C 1
ATOM 1513 O O . GLY A 1 185 ? 14.641 -3.684 -18.766 1 80.56 185 GLY A O 1
ATOM 1514 N N . ARG A 1 186 ? 16.938 -4.031 -18.641 1 79.56 186 ARG A N 1
ATOM 1515 C CA . ARG A 1 186 ? 16.969 -5.184 -19.531 1 79.56 186 ARG A CA 1
ATOM 1516 C C . ARG A 1 186 ? 17.281 -6.465 -18.766 1 79.56 186 ARG A C 1
ATOM 1518 O O . ARG A 1 186 ? 17.891 -7.387 -19.312 1 79.56 186 ARG A O 1
ATOM 1525 N N . SER A 1 187 ? 16.859 -6.629 -17.641 1 84.31 187 SER A N 1
ATOM 1526 C CA . SER A 1 187 ? 17.219 -7.758 -16.797 1 84.31 187 SER A CA 1
ATOM 1527 C C . SER A 1 187 ? 16.109 -8.812 -16.766 1 84.31 187 SER A C 1
ATOM 1529 O O . SER A 1 187 ? 15.945 -9.523 -15.781 1 84.31 187 SER A O 1
ATOM 1531 N N . THR A 1 188 ? 15.438 -8.977 -17.891 1 92.12 188 THR A N 1
ATOM 1532 C CA . THR A 1 188 ? 14.297 -9.891 -17.906 1 92.12 188 THR A CA 1
ATOM 1533 C C . THR A 1 188 ? 14.758 -11.328 -18.078 1 92.12 188 THR A C 1
ATOM 1535 O O . THR A 1 188 ? 15.594 -11.625 -18.938 1 92.12 188 THR A O 1
ATOM 1538 N N . GLU A 1 189 ? 14.344 -12.195 -17.266 1 92.56 189 GLU A N 1
ATOM 1539 C CA . GLU A 1 189 ? 14.617 -13.625 -17.328 1 92.56 189 GLU A CA 1
ATOM 1540 C C . GLU A 1 189 ? 13.375 -14.445 -17 1 92.56 189 GLU A C 1
ATOM 1542 O O . GLU A 1 189 ? 12.609 -14.102 -16.094 1 92.56 189 GLU A O 1
ATOM 1547 N N . ILE A 1 190 ? 13.141 -15.5 -17.75 1 93.12 190 ILE A N 1
ATOM 1548 C CA . ILE A 1 190 ? 12.008 -16.391 -17.516 1 93.12 190 ILE A CA 1
ATOM 1549 C C . ILE A 1 190 ? 12.508 -17.719 -16.969 1 93.12 190 ILE A C 1
ATOM 1551 O O . ILE A 1 190 ? 13.438 -18.312 -17.516 1 93.12 190 ILE A O 1
ATOM 1555 N N . PHE A 1 191 ? 11.984 -18.141 -15.836 1 90.31 191 PHE A N 1
ATOM 1556 C CA . PHE A 1 191 ? 12.242 -19.453 -15.25 1 90.31 191 PHE A CA 1
ATOM 1557 C C . PHE A 1 191 ? 11.078 -20.406 -15.523 1 90.31 191 PHE A C 1
ATOM 1559 O O . PHE A 1 191 ? 9.93 -20.078 -15.227 1 90.31 191 PHE A O 1
ATOM 1566 N N . ASP A 1 192 ? 11.406 -21.516 -16.109 1 89.5 192 ASP A N 1
ATOM 1567 C CA . ASP A 1 192 ? 10.422 -22.562 -16.391 1 89.5 192 ASP A CA 1
ATOM 1568 C C . ASP A 1 192 ? 10.523 -23.688 -15.367 1 89.5 192 ASP A C 1
ATOM 1570 O O . ASP A 1 192 ? 11.57 -24.328 -15.25 1 89.5 192 ASP A O 1
ATOM 1574 N N . PHE A 1 193 ? 9.422 -23.984 -14.711 1 86.62 193 PHE A N 1
ATOM 1575 C CA . PHE A 1 193 ? 9.461 -25 -13.664 1 86.62 193 PHE A CA 1
ATOM 1576 C C . PHE A 1 193 ? 8.727 -26.25 -14.109 1 86.62 193 PHE A C 1
ATOM 1578 O O . PHE A 1 193 ? 8.594 -27.203 -13.336 1 86.62 193 PHE A O 1
ATOM 1585 N N . GLY A 1 194 ? 8.305 -26.25 -15.289 1 78.38 194 GLY A N 1
ATOM 1586 C CA . GLY A 1 194 ? 7.652 -27.422 -15.867 1 78.38 194 GLY A CA 1
ATOM 1587 C C . GLY A 1 194 ? 6.305 -27.719 -15.242 1 78.38 194 GLY A C 1
ATOM 1588 O O . GLY A 1 194 ? 5.652 -26.828 -14.695 1 78.38 194 GLY A O 1
ATOM 1589 N N . GLY A 1 195 ? 5.848 -28.953 -15.492 1 73.75 195 GLY A N 1
ATOM 1590 C CA . GLY A 1 195 ? 4.551 -29.422 -15.031 1 73.75 195 GLY A CA 1
ATOM 1591 C C . GLY A 1 195 ? 3.674 -29.938 -16.156 1 73.75 195 GLY A C 1
ATOM 1592 O O . GLY A 1 195 ? 3.758 -29.453 -17.297 1 73.75 195 GLY A O 1
ATOM 1593 N N . ASP A 1 196 ? 2.98 -30.969 -15.805 1 65.94 196 ASP A N 1
ATOM 1594 C CA . ASP A 1 196 ? 2.154 -31.609 -16.828 1 65.94 196 ASP A CA 1
ATOM 1595 C C . ASP A 1 196 ? 0.778 -30.953 -16.906 1 65.94 196 ASP A C 1
ATOM 1597 O O . ASP A 1 196 ? 0.279 -30.688 -18 1 65.94 196 ASP A O 1
ATOM 1601 N N . VAL A 1 197 ? 0.232 -30.672 -15.75 1 70.56 197 VAL A N 1
ATOM 1602 C CA . VAL A 1 197 ? -1.114 -30.109 -15.742 1 70.56 197 VAL A CA 1
ATOM 1603 C C . VAL A 1 197 ? -1.04 -28.609 -15.547 1 70.56 197 VAL A C 1
ATOM 1605 O O . VAL A 1 197 ? -1.618 -27.844 -16.328 1 70.56 197 VAL A O 1
ATOM 1608 N N . ASP A 1 198 ? -0.332 -28.234 -14.555 1 80.06 198 ASP A N 1
ATOM 1609 C CA . ASP A 1 198 ? -0.092 -26.812 -14.297 1 80.06 198 ASP A CA 1
ATOM 1610 C C . ASP A 1 198 ? 1.385 -26.469 -14.477 1 80.06 198 ASP A C 1
ATOM 1612 O O . ASP A 1 198 ? 2.244 -27.031 -13.797 1 80.06 198 ASP A O 1
ATOM 1616 N N . ARG A 1 199 ? 1.605 -25.688 -15.461 1 85.5 199 ARG A N 1
ATOM 1617 C CA . ARG A 1 199 ? 2.986 -25.281 -15.688 1 85.5 199 ARG A CA 1
ATOM 1618 C C . ARG A 1 199 ? 3.229 -23.875 -15.164 1 85.5 199 ARG A C 1
ATOM 1620 O O . ARG A 1 199 ? 2.496 -22.938 -15.508 1 85.5 199 ARG A O 1
ATOM 1627 N N . TRP A 1 200 ? 4.246 -23.719 -14.32 1 88.69 200 TRP A N 1
ATOM 1628 C CA . TRP A 1 200 ? 4.547 -22.453 -13.656 1 88.69 200 TRP A CA 1
ATOM 1629 C C . TRP A 1 200 ? 5.77 -21.781 -14.281 1 88.69 200 TRP A C 1
ATOM 1631 O O . TRP A 1 200 ? 6.754 -22.453 -14.602 1 88.69 200 TRP A O 1
ATOM 1641 N N . PHE A 1 201 ? 5.664 -20.516 -14.492 1 90 201 PHE A N 1
ATOM 1642 C CA . PHE A 1 201 ? 6.785 -19.688 -14.914 1 90 201 PHE A CA 1
ATOM 1643 C C . PHE A 1 201 ? 6.957 -18.484 -13.984 1 90 201 PHE A C 1
ATOM 1645 O O . PHE A 1 201 ? 5.973 -17.922 -13.5 1 90 201 PHE A O 1
ATOM 1652 N N . LEU A 1 202 ? 8.172 -18.172 -13.742 1 91.94 202 LEU A N 1
ATOM 1653 C CA . LEU A 1 202 ? 8.492 -16.906 -13.094 1 91.94 202 LEU A CA 1
ATOM 1654 C C . LEU A 1 202 ? 9.195 -15.953 -14.062 1 91.94 202 LEU A C 1
ATOM 1656 O O . LEU A 1 202 ? 10.055 -16.375 -14.844 1 91.94 202 LEU A O 1
ATOM 1660 N N . VAL A 1 203 ? 8.766 -14.781 -14.062 1 92.5 203 VAL A N 1
ATOM 1661 C CA . VAL A 1 203 ? 9.414 -13.75 -14.852 1 92.5 203 VAL A CA 1
ATOM 1662 C C . VAL A 1 203 ? 10.094 -12.742 -13.93 1 92.5 203 VAL A C 1
ATOM 1664 O O . VAL A 1 203 ? 9.422 -11.984 -13.219 1 92.5 203 VAL A O 1
ATOM 1667 N N . ARG A 1 204 ? 11.367 -12.781 -13.938 1 92.38 204 ARG A N 1
ATOM 1668 C CA . ARG A 1 204 ? 12.125 -11.773 -13.203 1 92.38 204 ARG A CA 1
ATOM 1669 C C . ARG A 1 204 ? 12.398 -10.547 -14.078 1 92.38 204 ARG A C 1
ATOM 1671 O O . ARG A 1 204 ? 12.891 -10.68 -15.195 1 92.38 204 ARG A O 1
ATOM 1678 N N . HIS A 1 205 ? 12.047 -9.406 -13.648 1 92.12 205 HIS A N 1
ATOM 1679 C CA . HIS A 1 205 ? 12.297 -8.18 -14.398 1 92.12 205 HIS A CA 1
ATOM 1680 C C . HIS A 1 205 ? 12.516 -7 -13.461 1 92.12 205 HIS A C 1
ATOM 1682 O O . HIS A 1 205 ? 1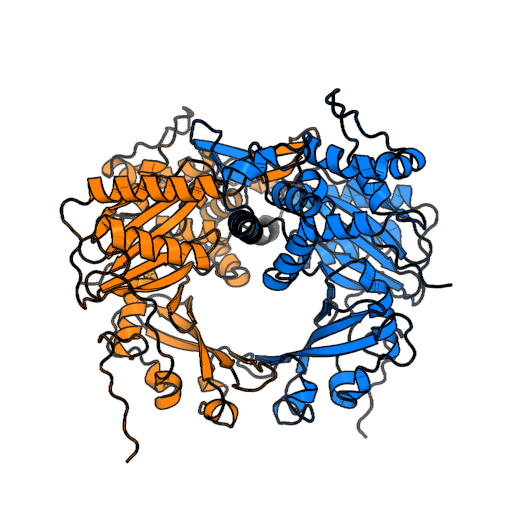2.305 -7.117 -12.25 1 92.12 205 HIS A O 1
ATOM 1688 N N . GLY A 1 206 ? 12.969 -5.922 -14.031 1 89.44 206 GLY A N 1
ATOM 1689 C CA . GLY A 1 206 ? 13.25 -4.734 -13.234 1 89.44 206 GLY A CA 1
ATOM 1690 C C . GLY A 1 206 ? 12.031 -3.875 -12.992 1 89.44 206 GLY A C 1
ATOM 1691 O O . GLY A 1 206 ? 11.016 -4.012 -13.688 1 89.44 206 GLY A O 1
ATOM 1692 N N . GLN A 1 207 ? 12.07 -3.039 -11.945 1 88.94 207 GLN A N 1
ATOM 1693 C CA . GLN A 1 207 ? 11.164 -1.931 -11.672 1 88.94 207 GLN A CA 1
ATOM 1694 C C . GLN A 1 207 ? 11.844 -0.588 -11.914 1 88.94 207 GLN A C 1
ATOM 1696 O O . GLN A 1 207 ? 13.055 -0.533 -12.156 1 88.94 207 GLN A O 1
ATOM 1701 N N . PRO A 1 208 ? 11.016 0.448 -11.883 1 87.38 208 PRO A N 1
ATOM 1702 C CA . PRO A 1 208 ? 11.664 1.751 -12.047 1 87.38 208 PRO A CA 1
ATOM 1703 C C . PRO A 1 208 ? 12.797 1.979 -11.047 1 87.38 208 PRO A C 1
ATOM 1705 O O . PRO A 1 208 ? 12.719 1.501 -9.914 1 87.38 208 PRO A O 1
ATOM 1708 N N . TYR A 1 209 ? 13.734 2.715 -11.578 1 89.06 209 TYR A N 1
ATOM 1709 C CA . TYR A 1 209 ? 14.859 3.113 -10.734 1 89.06 209 TYR A CA 1
ATOM 1710 C C . TYR A 1 209 ? 14.375 3.869 -9.5 1 89.06 209 TYR A C 1
ATOM 1712 O O . TYR A 1 209 ? 13.422 4.648 -9.578 1 89.06 209 TYR A O 1
ATOM 1720 N N . ARG A 1 210 ? 14.984 3.566 -8.359 1 90.19 210 ARG A N 1
ATOM 1721 C CA . ARG A 1 210 ? 14.586 4.203 -7.109 1 90.19 210 ARG A CA 1
ATOM 1722 C C . ARG A 1 210 ? 15.719 5.047 -6.539 1 90.19 210 ARG A C 1
ATOM 1724 O O . ARG A 1 210 ? 16.891 4.684 -6.66 1 90.19 210 ARG A O 1
ATOM 1731 N N . ARG A 1 211 ? 15.305 6.195 -6.027 1 90.75 211 ARG A N 1
ATOM 1732 C CA . ARG A 1 211 ? 16.203 7.086 -5.297 1 90.75 211 ARG A CA 1
ATOM 1733 C C . ARG A 1 211 ? 15.562 7.547 -3.988 1 90.75 211 ARG A C 1
ATOM 1735 O O . ARG A 1 211 ? 14.383 7.891 -3.953 1 90.75 211 ARG A O 1
ATOM 1742 N N . LEU A 1 212 ? 16.328 7.438 -2.953 1 90.5 212 LEU A N 1
ATOM 1743 C CA . LEU A 1 212 ? 15.812 7.891 -1.666 1 90.5 212 LEU A CA 1
ATOM 1744 C C . LEU A 1 212 ? 16.953 8.258 -0.723 1 90.5 212 LEU A C 1
ATOM 1746 O O . LEU A 1 212 ? 18.125 8.047 -1.043 1 90.5 212 LEU A O 1
ATOM 1750 N N . GLU A 1 213 ? 16.562 8.93 0.35 1 89 213 GLU A N 1
ATOM 1751 C CA . GLU A 1 213 ? 17.516 9.234 1.424 1 89 213 GLU A CA 1
ATOM 1752 C C . GLU A 1 213 ? 17.703 8.031 2.344 1 89 213 GLU A C 1
ATOM 1754 O O . GLU A 1 213 ? 16.734 7.34 2.678 1 89 213 GLU A O 1
ATOM 1759 N N . GLY A 1 214 ? 18.984 7.738 2.58 1 88.81 214 GLY A N 1
ATOM 1760 C CA . GLY A 1 214 ? 19.297 6.637 3.48 1 88.81 214 GLY A CA 1
ATOM 1761 C C . GLY A 1 214 ? 20.391 6.973 4.48 1 88.81 214 GLY A C 1
ATOM 1762 O O . GLY A 1 214 ? 20.984 8.047 4.418 1 88.81 214 GLY A O 1
ATOM 1763 N N . TRP A 1 215 ? 20.469 6.18 5.473 1 88.25 215 TRP A N 1
ATOM 1764 C CA . TRP A 1 215 ? 21.484 6.27 6.504 1 88.25 215 TRP A CA 1
ATOM 1765 C C . TRP A 1 215 ? 22.516 5.156 6.348 1 88.25 215 TRP A C 1
ATOM 1767 O O . TRP A 1 215 ? 22.156 3.984 6.199 1 88.25 215 TRP A O 1
ATOM 1777 N N . ASN A 1 216 ? 23.812 5.504 6.297 1 83.44 216 ASN A N 1
ATOM 1778 C CA . ASN A 1 216 ? 24.828 4.477 6.117 1 83.44 216 ASN A CA 1
ATOM 1779 C C . ASN A 1 216 ? 25.562 4.18 7.426 1 83.44 216 ASN A C 1
ATOM 1781 O O . ASN A 1 216 ? 26.656 3.611 7.418 1 83.44 216 ASN A O 1
ATOM 1785 N N . GLY A 1 217 ? 25.016 4.574 8.523 1 78.19 217 GLY A N 1
ATOM 1786 C CA . GLY A 1 217 ? 25.641 4.367 9.82 1 78.19 217 GLY A CA 1
ATOM 1787 C C . GLY A 1 217 ? 26.375 5.59 10.328 1 78.19 217 GLY A C 1
ATOM 1788 O O . GLY A 1 217 ? 26.625 5.723 11.523 1 78.19 217 GLY A O 1
ATOM 1789 N N . LYS A 1 218 ? 26.719 6.547 9.445 1 80.69 218 LYS A N 1
ATOM 1790 C CA . LYS A 1 218 ? 27.5 7.723 9.82 1 80.69 218 LYS A CA 1
ATOM 1791 C C . LYS A 1 218 ? 26.812 9.008 9.359 1 80.69 218 LYS A C 1
ATOM 1793 O O . LYS A 1 218 ? 26.812 10.008 10.07 1 80.69 218 LYS A O 1
ATOM 1798 N N . SER A 1 219 ? 26.312 8.898 8.133 1 85 219 SER A N 1
ATOM 1799 C CA . SER A 1 219 ? 25.734 10.109 7.551 1 85 219 SER A CA 1
ATOM 1800 C C . SER A 1 219 ? 24.562 9.789 6.645 1 85 219 SER A C 1
ATOM 1802 O O . SER A 1 219 ? 24.328 8.625 6.305 1 85 219 SER A O 1
ATOM 1804 N N . ILE A 1 220 ? 23.875 10.844 6.355 1 85.62 220 ILE A N 1
ATOM 1805 C CA . ILE A 1 220 ? 22.766 10.742 5.398 1 85.62 220 ILE A CA 1
ATOM 1806 C C . ILE A 1 220 ? 23.328 10.617 3.982 1 85.62 220 ILE A C 1
ATOM 1808 O O . ILE A 1 220 ? 24.234 11.359 3.602 1 85.62 220 ILE A O 1
ATOM 1812 N N . VAL A 1 221 ? 22.859 9.641 3.258 1 85.75 221 VAL A N 1
ATOM 1813 C CA . VAL A 1 221 ? 23.359 9.406 1.901 1 85.75 221 VAL A CA 1
ATOM 1814 C C . VAL A 1 221 ? 22.172 9.234 0.951 1 85.75 221 VAL A C 1
ATOM 1816 O O . VAL A 1 221 ? 21.047 8.977 1.389 1 85.75 221 VAL A O 1
ATOM 1819 N N . SER A 1 222 ? 22.469 9.438 -0.32 1 86.06 222 SER A N 1
ATOM 1820 C CA . SER A 1 222 ? 21.5 9.109 -1.368 1 86.06 222 SER A CA 1
ATOM 1821 C C . SER A 1 222 ? 21.656 7.664 -1.826 1 86.06 222 SER A C 1
ATOM 1823 O O . SER A 1 222 ? 22.75 7.23 -2.184 1 86.06 222 SER A O 1
ATOM 1825 N N . ILE A 1 223 ? 20.609 6.961 -1.757 1 88.25 223 ILE A N 1
ATOM 1826 C CA . ILE A 1 223 ? 20.578 5.566 -2.188 1 88.25 223 ILE A CA 1
ATOM 1827 C C . ILE A 1 223 ? 19.906 5.465 -3.555 1 88.25 223 ILE A C 1
ATOM 1829 O O . ILE A 1 223 ? 18.812 6.012 -3.764 1 88.25 223 ILE A O 1
ATOM 1833 N N . GLU A 1 224 ? 20.625 4.801 -4.461 1 89.88 224 GLU A N 1
ATOM 1834 C CA . GLU A 1 224 ? 20.109 4.609 -5.812 1 89.88 224 GLU A CA 1
ATOM 1835 C C . GLU A 1 224 ? 20.219 3.152 -6.246 1 89.88 224 GLU A C 1
ATOM 1837 O O . GLU A 1 224 ? 21.266 2.523 -6.055 1 89.88 224 GLU A O 1
ATOM 1842 N N . TYR A 1 225 ? 19.125 2.66 -6.75 1 89 225 TYR A N 1
ATOM 1843 C CA . TYR A 1 225 ? 19.141 1.263 -7.164 1 89 225 TYR A CA 1
ATOM 1844 C C . TYR A 1 225 ? 17.969 0.938 -8.07 1 89 225 TYR A C 1
ATOM 1846 O O . TYR A 1 225 ? 17.016 1.724 -8.172 1 89 225 TYR A O 1
ATOM 1854 N N . GLN A 1 226 ? 18.062 -0.102 -8.766 1 90.62 226 GLN A N 1
ATOM 1855 C CA . GLN A 1 226 ? 16.969 -0.658 -9.555 1 90.62 226 GLN A CA 1
ATOM 1856 C C . GLN A 1 226 ? 16.516 -2.006 -8.992 1 90.62 226 GLN A C 1
ATOM 1858 O O . GLN A 1 226 ? 17.219 -3.006 -9.125 1 90.62 226 GLN A O 1
ATOM 1863 N N . PRO A 1 227 ? 15.344 -2.047 -8.414 1 91.12 227 PRO A N 1
ATOM 1864 C CA . PRO A 1 227 ? 14.883 -3.307 -7.828 1 91.12 227 PRO A CA 1
ATOM 1865 C C . PRO A 1 227 ? 14.492 -4.34 -8.883 1 91.12 227 PRO A C 1
ATOM 1867 O O . PRO A 1 227 ? 14.086 -3.977 -9.984 1 91.12 227 PRO A O 1
ATOM 1870 N N . LEU A 1 228 ? 14.656 -5.617 -8.508 1 90.94 228 LEU A N 1
ATOM 1871 C CA . LEU A 1 228 ? 14.148 -6.727 -9.305 1 90.94 228 LEU A CA 1
ATOM 1872 C C . LEU A 1 228 ? 12.953 -7.379 -8.617 1 90.94 228 LEU A C 1
ATOM 1874 O O . LEU A 1 228 ? 12.922 -7.504 -7.387 1 90.94 228 LEU A O 1
ATOM 1878 N N . ILE A 1 229 ? 11.961 -7.766 -9.398 1 90 229 ILE A N 1
ATOM 1879 C CA . ILE A 1 229 ? 10.773 -8.422 -8.867 1 90 229 ILE A CA 1
ATOM 1880 C C . ILE A 1 229 ? 10.453 -9.664 -9.695 1 90 229 ILE A C 1
ATOM 1882 O O . ILE A 1 229 ? 11.094 -9.914 -10.719 1 90 229 ILE A O 1
ATOM 1886 N N . TYR A 1 230 ? 9.484 -10.445 -9.195 1 89.69 230 TYR A N 1
ATOM 1887 C CA . TYR A 1 230 ? 9.062 -11.672 -9.859 1 89.69 230 TYR A CA 1
ATOM 1888 C C . TYR A 1 230 ? 7.57 -11.656 -10.148 1 89.69 230 TYR A C 1
ATOM 1890 O O . TYR A 1 230 ? 6.754 -11.469 -9.242 1 89.69 230 TYR A O 1
ATOM 1898 N N . ASP A 1 231 ? 7.246 -11.828 -11.359 1 90.94 231 ASP A N 1
ATOM 1899 C CA . ASP A 1 231 ? 5.875 -12.125 -11.766 1 90.94 231 ASP A CA 1
ATOM 1900 C C . ASP A 1 231 ? 5.676 -13.625 -11.984 1 90.94 231 ASP A C 1
ATOM 1902 O O . ASP A 1 231 ? 6.645 -14.359 -12.172 1 90.94 231 ASP A O 1
ATOM 1906 N N . ALA A 1 232 ? 4.438 -14 -11.898 1 91.31 232 ALA A N 1
ATOM 1907 C CA . ALA A 1 232 ? 4.156 -15.414 -12.117 1 91.31 232 ALA A CA 1
ATOM 1908 C C . ALA A 1 232 ? 3.168 -15.609 -13.266 1 91.31 232 ALA A C 1
ATOM 1910 O O . ALA A 1 232 ? 2.225 -14.828 -13.414 1 91.31 232 ALA A O 1
ATOM 1911 N N . ILE A 1 233 ? 3.422 -16.609 -14.062 1 91.38 233 ILE A N 1
ATOM 1912 C CA . ILE A 1 233 ? 2.529 -17.109 -15.109 1 91.38 233 ILE A CA 1
ATOM 1913 C C . ILE A 1 233 ? 2.236 -18.578 -14.883 1 91.38 233 ILE A C 1
ATOM 1915 O O . ILE A 1 233 ? 3.154 -19.391 -14.688 1 91.38 233 ILE A O 1
ATOM 1919 N N . VAL A 1 234 ? 0.979 -18.891 -14.867 1 90.94 234 VAL A N 1
ATOM 1920 C CA . VAL A 1 234 ? 0.58 -20.281 -14.688 1 90.94 234 VAL A CA 1
ATOM 1921 C C . VAL A 1 234 ? -0.309 -20.719 -15.844 1 90.94 234 VAL A C 1
ATOM 1923 O O . VAL A 1 234 ? -1.327 -20.094 -16.125 1 90.94 234 VAL A O 1
ATOM 1926 N N . PHE A 1 235 ? 0.115 -21.766 -16.453 1 89.5 235 PHE A N 1
ATOM 1927 C CA . PHE A 1 235 ? -0.69 -22.391 -17.5 1 89.5 235 PHE A CA 1
ATOM 1928 C C . PHE A 1 235 ? -1.439 -23.594 -16.969 1 89.5 235 PHE A C 1
ATOM 1930 O O . PHE A 1 235 ? -0.823 -24.562 -16.516 1 89.5 235 PHE A O 1
ATOM 1937 N N . ASP A 1 236 ? -2.744 -23.484 -17.016 1 89.19 236 ASP A N 1
ATOM 1938 C CA . ASP A 1 236 ? -3.633 -24.578 -16.656 1 89.19 236 ASP A CA 1
ATOM 1939 C C . ASP A 1 236 ? -4.199 -25.25 -17.906 1 89.19 236 ASP A C 1
ATOM 1941 O O . ASP A 1 236 ? -5.227 -24.828 -18.438 1 89.19 236 ASP A O 1
ATOM 1945 N N . GLY A 1 237 ? -3.576 -26.328 -18.25 1 84.81 237 GLY A N 1
ATOM 1946 C CA . GLY A 1 237 ? -3.945 -27.016 -19.484 1 84.81 237 GLY A CA 1
ATOM 1947 C C . GLY A 1 237 ? -5.281 -27.734 -19.375 1 84.81 237 GLY A C 1
ATOM 1948 O O . GLY A 1 237 ? -6.004 -27.844 -20.375 1 84.81 237 GLY A O 1
ATOM 1949 N N . GLU A 1 238 ? -5.613 -28.219 -18.266 1 82.88 238 GLU A N 1
ATOM 1950 C CA . GLU A 1 238 ? -6.84 -28.969 -18.062 1 82.88 238 GLU A CA 1
ATOM 1951 C C . GLU A 1 238 ? -8.078 -28.109 -18.297 1 82.88 238 GLU A C 1
ATOM 1953 O O . GLU A 1 238 ? -9.086 -28.594 -18.828 1 82.88 238 GLU A O 1
ATOM 1958 N N . HIS A 1 239 ? -7.949 -26.875 -17.984 1 85.31 239 HIS A N 1
ATOM 1959 C CA . HIS A 1 239 ? -9.125 -26 -18.094 1 85.31 239 HIS A CA 1
ATOM 1960 C C . HIS A 1 239 ? -8.922 -24.938 -19.172 1 85.31 239 HIS A C 1
ATOM 1962 O O . HIS A 1 239 ? -9.797 -24.094 -19.391 1 85.31 239 HIS A O 1
ATOM 1968 N N . GLY A 1 240 ? -7.75 -24.984 -19.766 1 88.44 240 GLY A N 1
ATOM 1969 C CA . GLY A 1 240 ? -7.465 -24 -20.797 1 88.44 240 GLY A CA 1
ATOM 1970 C C . GLY A 1 240 ? -7.371 -22.594 -20.266 1 88.44 240 GLY A C 1
ATOM 1971 O O . GLY A 1 240 ? -7.941 -21.656 -20.859 1 88.44 240 GLY A O 1
ATOM 1972 N N . LEU A 1 241 ? -6.719 -22.406 -19.156 1 92 241 LEU A N 1
ATOM 1973 C CA . LEU A 1 241 ? -6.652 -21.109 -18.516 1 92 241 LEU A CA 1
ATOM 1974 C C . LEU A 1 241 ? -5.207 -20.609 -18.422 1 92 241 LEU A C 1
ATOM 1976 O O . LEU A 1 241 ? -4.293 -21.406 -18.203 1 92 241 LEU A O 1
ATOM 1980 N N . LEU A 1 242 ? -5.078 -19.375 -18.625 1 94.19 242 LEU A N 1
ATOM 1981 C CA . LEU A 1 242 ? -3.846 -18.656 -18.328 1 94.19 242 LEU A CA 1
ATOM 1982 C C . LEU A 1 242 ? -4.02 -17.766 -17.094 1 94.19 242 LEU A C 1
ATOM 1984 O O . LEU A 1 242 ? -4.926 -16.922 -17.047 1 94.19 242 LEU A O 1
ATOM 1988 N N . LYS A 1 243 ? -3.223 -18 -16.125 1 93.88 243 LYS A N 1
ATOM 1989 C CA . LYS A 1 243 ? -3.244 -17.188 -14.914 1 93.88 243 LYS A CA 1
ATOM 1990 C C . LYS A 1 243 ? -1.97 -16.359 -14.789 1 93.88 243 LYS A C 1
ATOM 1992 O O . LYS A 1 243 ? -0.864 -16.875 -14.945 1 93.88 243 LYS A O 1
ATOM 1997 N N . VAL A 1 244 ? -2.135 -15.062 -14.547 1 94.75 244 VAL A N 1
ATOM 1998 C CA . VAL A 1 244 ? -0.98 -14.18 -14.477 1 94.75 244 VAL A CA 1
ATOM 1999 C C . VAL A 1 244 ? -1.027 -13.367 -13.18 1 94.75 244 VAL A C 1
ATOM 2001 O O . VAL A 1 244 ? -2.09 -12.883 -12.781 1 94.75 244 VAL A O 1
ATOM 2004 N N . LYS A 1 245 ? 0.1 -13.281 -12.531 1 91.75 245 LYS A N 1
ATOM 2005 C CA . LYS A 1 245 ? 0.263 -12.492 -11.312 1 91.75 245 LYS A CA 1
ATOM 2006 C C . LYS A 1 245 ? 1.337 -11.422 -11.492 1 91.75 245 LYS A C 1
ATOM 2008 O O . LYS A 1 245 ? 2.484 -11.617 -11.086 1 91.75 245 LYS A O 1
ATOM 2013 N N . PRO A 1 246 ? 0.953 -10.312 -12.031 1 91.12 246 PRO A N 1
ATOM 2014 C CA . PRO A 1 246 ? 1.903 -9.203 -12.109 1 91.12 246 PRO A CA 1
ATOM 2015 C C . PRO A 1 246 ? 2.047 -8.453 -10.789 1 91.12 246 PRO A C 1
ATOM 2017 O O . PRO A 1 246 ? 1.067 -8.281 -10.062 1 91.12 246 PRO A O 1
ATOM 2020 N N . CYS A 1 247 ? 3.236 -7.902 -10.484 1 80.06 247 CYS A N 1
ATOM 2021 C CA . CYS A 1 247 ? 3.469 -7.266 -9.195 1 80.06 247 CYS A CA 1
ATOM 2022 C C . CYS A 1 247 ? 3.635 -5.758 -9.352 1 80.06 247 CYS A C 1
ATOM 2024 O O . CYS A 1 247 ? 3.43 -5.004 -8.398 1 80.06 247 CYS A O 1
ATOM 2026 N N . SER A 1 248 ? 4.012 -5.25 -10.5 1 73.88 248 SER A N 1
ATOM 2027 C CA . SER A 1 248 ? 4.355 -3.842 -10.648 1 73.88 248 SER A CA 1
ATOM 2028 C C . SER A 1 248 ? 3.156 -3.027 -11.125 1 73.88 248 SER A C 1
ATOM 2030 O O . SER A 1 248 ? 2.756 -2.061 -10.477 1 73.88 248 SER A O 1
ATOM 2032 N N . HIS A 1 249 ? 2.639 -3.383 -12.25 1 77.25 249 HIS A N 1
ATOM 2033 C CA . HIS A 1 249 ? 1.507 -2.73 -12.898 1 77.25 249 HIS A CA 1
ATOM 2034 C C . HIS A 1 249 ? 0.443 -3.746 -13.297 1 77.25 249 HIS A C 1
ATOM 2036 O O . HIS A 1 249 ? 0.357 -4.129 -14.469 1 77.25 249 HIS A O 1
ATOM 2042 N N . PRO A 1 250 ? -0.34 -4.023 -12.359 1 77.06 250 PRO A N 1
ATOM 2043 C CA . PRO A 1 250 ? -1.105 -5.266 -12.508 1 77.06 250 PRO A CA 1
ATOM 2044 C C . PRO A 1 250 ? -1.996 -5.258 -13.75 1 77.06 250 PRO A C 1
ATOM 2046 O O . PRO A 1 250 ? -1.974 -6.207 -14.539 1 77.06 250 PRO A O 1
ATOM 2049 N N . GLY A 1 251 ? -2.793 -4.277 -14.062 1 79.5 251 GLY A N 1
ATOM 2050 C CA . GLY A 1 251 ? -3.719 -4.309 -15.188 1 79.5 251 GLY A CA 1
ATOM 2051 C C . GLY A 1 251 ? -3.021 -4.348 -16.531 1 79.5 251 GLY A C 1
ATOM 2052 O O . GLY A 1 251 ? -3.115 -5.34 -17.25 1 79.5 251 GLY A O 1
ATOM 2053 N N . PRO A 1 252 ? -2.283 -3.492 -16.766 1 81.75 252 PRO A N 1
ATOM 2054 C CA . PRO A 1 252 ? -1.604 -3.42 -18.062 1 81.75 252 PRO A CA 1
ATOM 2055 C C . PRO A 1 252 ? -0.608 -4.559 -18.281 1 81.75 252 PRO A C 1
ATOM 2057 O O . PRO A 1 252 ? -0.485 -5.082 -19.391 1 81.75 252 PRO A O 1
ATOM 2060 N N . GLU A 1 253 ? 0.072 -4.957 -17.281 1 89.69 253 GLU A N 1
ATOM 2061 C CA . GLU A 1 253 ? 1.025 -6.055 -17.406 1 89.69 253 GLU A CA 1
ATOM 2062 C C . GLU A 1 253 ? 0.311 -7.379 -17.672 1 89.69 253 GLU A C 1
ATOM 2064 O O . GLU A 1 253 ? 0.816 -8.234 -18.391 1 89.69 253 GLU A O 1
ATOM 2069 N N . ALA A 1 254 ? -0.842 -7.488 -17 1 93.62 254 ALA A N 1
ATOM 2070 C CA . ALA A 1 254 ? -1.607 -8.711 -17.234 1 93.62 254 ALA A CA 1
ATOM 2071 C C . ALA A 1 254 ? -1.983 -8.844 -18.703 1 93.62 254 ALA A C 1
ATOM 2073 O O . ALA A 1 254 ? -1.878 -9.93 -19.281 1 93.62 254 ALA A O 1
ATOM 2074 N N . GLU A 1 255 ? -2.396 -7.77 -19.297 1 93.31 255 GLU A N 1
ATOM 2075 C CA . GLU A 1 255 ? -2.75 -7.766 -20.703 1 93.31 255 GLU A CA 1
ATOM 2076 C C . GLU A 1 255 ? -1.527 -8.031 -21.578 1 93.31 255 GLU A C 1
ATOM 2078 O O . GLU A 1 255 ? -1.622 -8.734 -22.594 1 93.31 255 GLU A O 1
ATOM 2083 N N . LEU A 1 256 ? -0.458 -7.492 -21.188 1 93.94 256 LEU A N 1
ATOM 2084 C CA . LEU A 1 256 ? 0.793 -7.723 -21.906 1 93.94 256 LEU A CA 1
ATOM 2085 C C . LEU A 1 256 ? 1.138 -9.211 -21.938 1 93.94 256 LEU A C 1
ATOM 2087 O O . LEU A 1 256 ? 1.438 -9.758 -23 1 93.94 256 LEU A O 1
ATOM 2091 N N . TYR A 1 257 ? 1.117 -9.828 -20.766 1 96.25 257 TYR A N 1
ATOM 2092 C CA . TYR A 1 257 ? 1.438 -11.25 -20.672 1 96.25 257 TYR A CA 1
ATOM 2093 C C . TYR A 1 257 ? 0.454 -12.086 -21.469 1 96.25 257 TYR A C 1
ATOM 2095 O O . TYR A 1 257 ? 0.854 -13.023 -22.172 1 96.25 257 TYR A O 1
ATOM 2103 N N . ARG A 1 258 ? -0.824 -11.727 -21.359 1 96.62 258 ARG A N 1
ATOM 2104 C CA . ARG A 1 258 ? -1.848 -12.445 -22.109 1 96.62 258 ARG A CA 1
ATOM 2105 C C . ARG A 1 258 ? -1.527 -12.453 -23.594 1 96.62 258 ARG A C 1
ATOM 2107 O O . ARG A 1 258 ? -1.487 -13.516 -24.219 1 96.62 258 ARG A O 1
ATOM 2114 N N . ASN A 1 259 ? -1.241 -11.328 -24.141 1 96.25 259 ASN A N 1
ATOM 2115 C CA . ASN A 1 259 ? -0.995 -11.164 -25.578 1 96.25 259 ASN A CA 1
ATOM 2116 C C . ASN A 1 259 ? 0.3 -11.844 -26 1 96.25 259 ASN A C 1
ATOM 2118 O O . ASN A 1 259 ? 0.324 -12.57 -27 1 96.25 259 ASN A O 1
ATOM 2122 N N . LEU A 1 260 ? 1.337 -11.672 -25.281 1 96.69 260 LEU A N 1
ATOM 2123 C CA . LEU A 1 260 ? 2.652 -12.141 -25.703 1 96.69 260 LEU A CA 1
ATOM 2124 C C . LEU A 1 260 ? 2.762 -13.656 -25.531 1 96.69 260 LEU A C 1
ATOM 2126 O O . LEU A 1 260 ? 3.424 -14.328 -26.328 1 96.69 260 LEU A O 1
ATOM 2130 N N . VAL A 1 261 ? 2.178 -14.203 -24.5 1 95.06 261 VAL A N 1
ATOM 2131 C CA . VAL A 1 261 ? 2.168 -15.648 -24.344 1 95.06 261 VAL A CA 1
ATOM 2132 C C . VAL A 1 261 ? 1.382 -16.297 -25.484 1 95.06 261 VAL A C 1
ATOM 2134 O O . VAL A 1 261 ? 1.825 -17.281 -26.078 1 95.06 261 VAL A O 1
ATOM 2137 N N . GLY A 1 262 ? 0.211 -15.742 -25.75 1 94.38 262 GLY A N 1
ATOM 2138 C CA . GLY A 1 262 ? -0.549 -16.234 -26.891 1 94.38 262 GLY A CA 1
ATOM 2139 C C . GLY A 1 262 ? 0.237 -16.203 -28.188 1 94.38 262 GLY A C 1
ATOM 2140 O O . GLY A 1 262 ? 0.277 -17.188 -28.922 1 94.38 262 GLY A O 1
ATOM 2141 N N . LYS A 1 263 ? 0.904 -15.172 -28.438 1 95.06 263 LYS A N 1
ATOM 2142 C CA . LYS A 1 263 ? 1.652 -14.938 -29.672 1 95.06 263 LYS A CA 1
ATOM 2143 C C . LYS A 1 263 ? 2.844 -15.891 -29.766 1 95.06 263 LYS A C 1
ATOM 2145 O O . LYS A 1 263 ? 3.008 -16.578 -30.781 1 95.06 263 LYS A O 1
ATOM 2150 N N . HIS A 1 264 ? 3.668 -15.984 -28.766 1 95.12 264 HIS A N 1
ATOM 2151 C CA . HIS A 1 264 ? 4.961 -16.656 -28.875 1 95.12 264 HIS A CA 1
ATOM 2152 C C . HIS A 1 264 ? 4.844 -18.141 -28.562 1 95.12 264 HIS A C 1
ATOM 2154 O O . HIS A 1 264 ? 5.547 -18.953 -29.156 1 95.12 264 HIS A O 1
ATOM 2160 N N . VAL A 1 265 ? 3.984 -18.469 -27.656 1 92.25 265 VAL A N 1
ATOM 2161 C CA . VAL A 1 265 ? 3.896 -19.859 -27.219 1 92.25 265 VAL A CA 1
ATOM 2162 C C . VAL A 1 265 ? 2.891 -20.609 -28.094 1 92.25 265 VAL A C 1
ATOM 2164 O O . VAL A 1 265 ? 3.117 -21.75 -28.484 1 92.25 265 VAL A O 1
ATOM 2167 N N . PHE A 1 266 ? 1.823 -19.906 -28.484 1 91.62 266 PHE A N 1
ATOM 2168 C CA . PHE A 1 266 ? 0.75 -20.625 -29.172 1 91.62 266 PHE A CA 1
ATOM 2169 C C . PHE A 1 266 ? 0.578 -20.094 -30.594 1 91.62 266 PHE A C 1
ATOM 2171 O O . PHE A 1 266 ? -0.226 -20.625 -31.375 1 91.62 266 PHE A O 1
ATOM 2178 N N . GLY A 1 267 ? 1.22 -19.031 -30.938 1 91.12 267 GLY A N 1
ATOM 2179 C CA . GLY A 1 267 ? 1.226 -18.516 -32.281 1 91.12 267 GLY A CA 1
ATOM 2180 C C . GLY A 1 267 ? 0.044 -17.609 -32.594 1 91.12 267 GLY A C 1
ATOM 2181 O O . GLY A 1 267 ? -0.19 -17.25 -33.75 1 91.12 267 GLY A O 1
ATOM 2182 N N . ASP A 1 268 ? -0.734 -17.266 -31.547 1 92.75 268 ASP A N 1
ATOM 2183 C CA . ASP A 1 268 ? -1.921 -16.422 -31.703 1 92.75 268 ASP A CA 1
ATOM 2184 C C . ASP A 1 268 ? -2.08 -15.484 -30.5 1 92.75 268 ASP A C 1
ATOM 2186 O O . ASP A 1 268 ? -2.371 -15.922 -29.391 1 92.75 268 ASP A O 1
ATOM 2190 N N . ASP A 1 269 ? -1.956 -14.172 -30.828 1 92.88 269 ASP A N 1
ATOM 2191 C CA . ASP A 1 269 ? -2.051 -13.188 -29.75 1 92.88 269 ASP A CA 1
ATOM 2192 C C . ASP A 1 269 ? -3.482 -13.078 -29.234 1 92.88 269 ASP A C 1
ATOM 2194 O O . ASP A 1 269 ? -3.734 -12.406 -28.234 1 92.88 269 ASP A O 1
ATOM 2198 N N . ARG A 1 270 ? -4.477 -13.836 -29.922 1 92 270 ARG A N 1
ATOM 2199 C CA . ARG A 1 270 ? -5.863 -13.828 -29.469 1 92 270 ARG A CA 1
ATOM 2200 C C . ARG A 1 270 ? -6.25 -15.18 -28.859 1 92 270 ARG A C 1
ATOM 2202 O O . ARG A 1 270 ? -7.434 -15.453 -28.656 1 92 270 ARG A O 1
ATOM 2209 N N . MET A 1 271 ? -5.25 -15.914 -28.578 1 92.56 271 MET A N 1
ATOM 2210 C CA . MET A 1 271 ? -5.48 -17.25 -28.031 1 92.56 271 MET A CA 1
ATOM 2211 C C . MET A 1 271 ? -6.266 -17.172 -26.719 1 92.56 271 MET A C 1
ATOM 2213 O O . MET A 1 271 ? -7.113 -18.016 -26.453 1 92.56 271 MET A O 1
ATOM 2217 N N . PHE A 1 272 ? -5.926 -16.188 -25.922 1 94.56 272 PHE A N 1
ATOM 2218 C CA . PHE A 1 272 ? -6.578 -15.992 -24.641 1 94.56 272 PHE A CA 1
ATOM 2219 C C . PHE A 1 272 ? -7.445 -14.742 -24.656 1 94.56 272 PHE A C 1
ATOM 2221 O O . PHE A 1 272 ? -7.008 -13.68 -25.109 1 94.56 272 PHE A O 1
ATOM 2228 N N . SER A 1 273 ? -8.648 -14.906 -24.172 1 92.12 273 SER A N 1
ATOM 2229 C CA . SER A 1 273 ? -9.594 -13.797 -24.203 1 92.12 273 SER A CA 1
ATOM 2230 C C . SER A 1 273 ? -9.82 -13.219 -22.812 1 92.12 273 SER A C 1
ATOM 2232 O O . SER A 1 273 ? -9.391 -13.805 -21.828 1 92.12 273 SER A O 1
ATOM 2234 N N . GLU A 1 274 ? -10.484 -12.055 -22.844 1 89.62 274 GLU A N 1
ATOM 2235 C CA . GLU A 1 274 ? -10.828 -11.391 -21.594 1 89.62 274 GLU A CA 1
ATOM 2236 C C . GLU A 1 274 ? -12.25 -11.742 -21.156 1 89.62 274 GLU A C 1
ATOM 2238 O O . GLU A 1 274 ? -12.828 -11.07 -20.297 1 89.62 274 GLU A O 1
ATOM 2243 N N . ASP A 1 275 ? -12.711 -12.773 -21.672 1 89.12 275 ASP A N 1
ATOM 2244 C CA . ASP A 1 275 ? -14.062 -13.195 -21.297 1 89.12 275 ASP A CA 1
ATOM 2245 C C . ASP A 1 275 ? -14.141 -13.539 -19.812 1 89.12 275 ASP A C 1
ATOM 2247 O O . ASP A 1 275 ? -13.148 -13.93 -19.203 1 89.12 275 ASP A O 1
ATOM 2251 N N . GLN A 1 276 ? -15.328 -13.461 -19.391 1 92.69 276 GLN A N 1
ATOM 2252 C CA . GLN A 1 276 ? -15.57 -13.664 -17.969 1 92.69 276 GLN A CA 1
ATOM 2253 C C . GLN A 1 276 ? -15.289 -15.109 -17.562 1 92.69 276 GLN A C 1
ATOM 2255 O O . GLN A 1 276 ? -15.781 -16.047 -18.188 1 92.69 276 GLN A O 1
ATOM 2260 N N . VAL A 1 277 ? -14.547 -15.227 -16.5 1 94.25 277 VAL A N 1
ATOM 2261 C CA . VAL A 1 277 ? -14.18 -16.547 -15.984 1 94.25 277 VAL A CA 1
ATOM 2262 C C . VAL A 1 277 ? -14.977 -16.859 -14.719 1 94.25 277 VAL A C 1
ATOM 2264 O O . VAL A 1 277 ? -15.383 -18 -14.492 1 94.25 277 VAL A O 1
ATOM 2267 N N . PHE A 1 278 ? -15.234 -15.852 -13.906 1 96.25 278 PHE A N 1
ATOM 2268 C CA . PHE A 1 278 ? -15.859 -16.062 -12.609 1 96.25 278 PHE A CA 1
ATOM 2269 C C . PHE A 1 278 ? -17.297 -15.57 -12.609 1 96.25 278 PHE A C 1
ATOM 2271 O O . PHE A 1 278 ? -17.641 -14.648 -13.352 1 96.25 278 PHE A O 1
ATOM 2278 N N . SER A 1 279 ? -18.125 -16.188 -11.828 1 96.06 279 SER A N 1
ATOM 2279 C CA . SER A 1 279 ? -19.5 -15.766 -11.594 1 96.06 279 SER A CA 1
ATOM 2280 C C . SER A 1 279 ? -19.828 -15.773 -10.102 1 96.06 279 SER A C 1
ATOM 2282 O O . SER A 1 279 ? -19.359 -16.641 -9.367 1 96.06 279 SER A O 1
ATOM 2284 N N . LEU A 1 280 ? -20.578 -14.836 -9.727 1 96.12 280 LEU A N 1
ATOM 2285 C CA . LEU A 1 280 ? -21.016 -14.797 -8.336 1 96.12 280 LEU A CA 1
ATOM 2286 C C . LEU A 1 280 ? -22.516 -15.047 -8.227 1 96.12 280 LEU A C 1
ATOM 2288 O O . LEU A 1 280 ? -23.094 -14.867 -7.156 1 96.12 280 LEU A O 1
ATOM 2292 N N . GLU A 1 281 ? -23.109 -15.547 -9.273 1 92.81 281 GLU A N 1
ATOM 2293 C CA . GLU A 1 281 ? -24.547 -15.781 -9.336 1 92.81 281 GLU A CA 1
ATOM 2294 C C . GLU A 1 281 ? -24.969 -16.875 -8.359 1 92.81 281 GLU A C 1
ATOM 2296 O O . GLU A 1 281 ? -26.062 -16.812 -7.793 1 92.81 281 GLU A O 1
ATOM 2301 N N . PRO A 1 282 ? -24.156 -17.859 -8.141 1 94 282 PRO A N 1
ATOM 2302 C CA . PRO A 1 282 ? -24.547 -18.906 -7.195 1 94 282 PRO A CA 1
ATOM 2303 C C . PRO A 1 282 ? -24.859 -18.344 -5.809 1 94 282 PRO A C 1
ATOM 2305 O O . PRO A 1 282 ? -25.703 -18.906 -5.102 1 94 282 PRO A O 1
ATOM 2308 N N . LEU A 1 283 ? -24.219 -17.312 -5.414 1 93.69 283 LEU A N 1
ATOM 2309 C CA . LEU A 1 283 ? -24.5 -16.719 -4.109 1 93.69 283 LEU A CA 1
ATOM 2310 C C . LEU A 1 283 ? -25.906 -16.156 -4.066 1 93.69 283 LEU A C 1
ATOM 2312 O O . LEU A 1 283 ? -26.578 -16.203 -3.031 1 93.69 283 LEU A O 1
ATOM 2316 N N . LYS A 1 284 ? -26.344 -15.633 -5.129 1 89.69 284 LYS A N 1
ATOM 2317 C CA . LYS A 1 284 ? -27.672 -15.055 -5.211 1 89.69 284 LYS A CA 1
ATOM 2318 C C . LYS A 1 284 ? -28.734 -16.141 -5.336 1 89.69 284 LYS A C 1
ATOM 2320 O O . LYS A 1 284 ? -29.781 -16.078 -4.676 1 89.69 284 LYS A O 1
ATOM 2325 N N . ASP A 1 285 ? -28.453 -17.125 -6.141 1 88.56 285 ASP A N 1
ATOM 2326 C CA . ASP A 1 285 ? -29.422 -18.156 -6.488 1 88.56 285 ASP A CA 1
ATOM 2327 C C . ASP A 1 285 ? -29.609 -19.156 -5.336 1 88.56 285 ASP A C 1
ATOM 2329 O O . ASP A 1 285 ? -30.719 -19.609 -5.078 1 88.56 285 ASP A O 1
ATOM 2333 N N . TYR A 1 286 ? -28.484 -19.484 -4.625 1 90.38 286 TYR A N 1
ATOM 2334 C CA . TYR A 1 286 ? -28.547 -20.594 -3.695 1 90.38 286 TYR A CA 1
ATOM 2335 C C . TYR A 1 286 ? -28.156 -20.172 -2.289 1 90.38 286 TYR A C 1
ATOM 2337 O O . TYR A 1 286 ? -28.25 -20.953 -1.342 1 90.38 286 TYR A O 1
ATOM 2345 N N . GLY A 1 287 ? -27.672 -18.984 -2.186 1 89.5 287 GLY A N 1
ATOM 2346 C CA . GLY A 1 287 ? -27.297 -18.484 -0.873 1 89.5 287 GLY A CA 1
ATOM 2347 C C . GLY A 1 287 ? -26.25 -19.344 -0.188 1 89.5 287 GLY A C 1
ATOM 2348 O O . GLY A 1 287 ? -25.234 -19.688 -0.792 1 89.5 287 GLY A O 1
ATOM 2349 N N . GLN A 1 288 ? -26.5 -19.656 1.042 1 90.56 288 GLN A N 1
ATOM 2350 C CA . GLN A 1 288 ? -25.562 -20.422 1.863 1 90.56 288 GLN A CA 1
ATOM 2351 C C . GLN A 1 288 ? -25.312 -21.812 1.271 1 90.56 288 GLN A C 1
ATOM 2353 O O . GLN A 1 288 ? -24.219 -22.359 1.425 1 90.56 288 GLN A O 1
ATOM 2358 N N . ARG A 1 289 ? -26.219 -22.344 0.616 1 90.62 289 ARG A N 1
ATOM 2359 C CA . ARG A 1 289 ? -26.109 -23.688 0.035 1 90.62 289 ARG A CA 1
ATOM 2360 C C . ARG A 1 289 ? -25 -23.719 -1.019 1 90.62 289 ARG A C 1
ATOM 2362 O O . ARG A 1 289 ? -24.438 -24.781 -1.284 1 90.62 289 ARG A O 1
ATOM 2369 N N . SER A 1 290 ? -24.703 -22.594 -1.609 1 93.31 290 SER A N 1
ATOM 2370 C CA . SER A 1 290 ? -23.672 -22.531 -2.637 1 93.31 290 SER A CA 1
ATOM 2371 C C . SER A 1 290 ? -22.281 -22.703 -2.029 1 93.31 290 SER A C 1
ATOM 2373 O O . SER A 1 290 ? -21.312 -22.938 -2.748 1 93.31 290 SER A O 1
ATOM 2375 N N . LEU A 1 291 ? -22.156 -22.656 -0.766 1 95 291 LEU A N 1
ATOM 2376 C CA . LEU A 1 291 ? -20.844 -22.656 -0.117 1 95 291 LEU A CA 1
ATOM 2377 C C . LEU A 1 291 ? -20.516 -24.031 0.433 1 95 291 LEU A C 1
ATOM 2379 O O . LEU A 1 291 ? -19.547 -24.188 1.186 1 95 291 LEU A O 1
ATOM 2383 N N . GLY A 1 292 ? -21.297 -24.984 0.128 1 93.62 292 GLY A N 1
ATOM 2384 C CA . GLY A 1 292 ? -21.062 -26.344 0.598 1 93.62 292 GLY A CA 1
ATOM 2385 C C . GLY A 1 292 ? -19.766 -26.938 0.084 1 93.62 292 GLY A C 1
ATOM 2386 O O . GLY A 1 292 ? -19.391 -26.703 -1.067 1 93.62 292 GLY A O 1
ATOM 2387 N N . CYS A 1 293 ? -19.047 -27.609 0.989 1 90.62 293 CYS A N 1
ATOM 2388 C CA . CYS A 1 293 ? -17.781 -28.234 0.617 1 90.62 293 CYS A CA 1
ATOM 2389 C C . CYS A 1 293 ? -17.953 -29.734 0.362 1 90.62 293 CYS A C 1
ATOM 2391 O O . CYS A 1 293 ? -17 -30.438 0.055 1 90.62 293 CYS A O 1
ATOM 2393 N N . GLY A 1 294 ? -19.172 -30.375 0.483 1 72.06 294 GLY A N 1
ATOM 2394 C CA . GLY A 1 294 ? -19.547 -31.766 0.404 1 72.06 294 GLY A CA 1
ATOM 2395 C C . GLY A 1 294 ? -18.469 -32.656 -0.195 1 72.06 294 GLY A C 1
ATOM 2396 O O . GLY A 1 294 ? -17.641 -33.219 0.53 1 72.06 294 GLY A O 1
ATOM 2397 N N . ALA A 1 295 ? -18.266 -32.688 -1.397 1 70.06 295 ALA A N 1
ATOM 2398 C CA . ALA A 1 295 ? -17.5 -33.719 -2.104 1 70.06 295 ALA A CA 1
ATOM 2399 C C . ALA A 1 295 ? -16.031 -33.281 -2.248 1 70.06 295 ALA A C 1
ATOM 2401 O O . ALA A 1 295 ? -15.195 -34.094 -2.691 1 70.06 295 ALA A O 1
ATOM 2402 N N . ASN A 1 296 ? -15.648 -32.156 -1.889 1 77.88 296 ASN A N 1
ATOM 2403 C CA . ASN A 1 296 ? -14.297 -31.656 -2.104 1 77.88 296 ASN A CA 1
ATOM 2404 C C . ASN A 1 296 ? -13.367 -32.031 -0.952 1 77.88 296 ASN A C 1
ATOM 2406 O O . ASN A 1 296 ? -13.383 -31.391 0.098 1 77.88 296 ASN A O 1
ATOM 2410 N N . GLU A 1 297 ? -12.617 -33.062 -1.298 1 82.69 297 GLU A N 1
ATOM 2411 C CA . GLU A 1 297 ? -11.648 -33.469 -0.297 1 82.69 297 GLU A CA 1
ATOM 2412 C C . GLU A 1 297 ? -10.602 -32.406 -0.036 1 82.69 297 GLU A C 1
ATOM 2414 O O . GLU A 1 297 ? -10.102 -31.781 -0.972 1 82.69 297 GLU A O 1
ATOM 2419 N N . GLY A 1 298 ? -10.445 -32.062 1.195 1 88.31 298 GLY A N 1
ATOM 2420 C CA . GLY A 1 298 ? -9.398 -31.109 1.568 1 88.31 298 GLY A CA 1
ATOM 2421 C C . GLY A 1 298 ? -9.938 -29.797 2.121 1 88.31 298 GLY A C 1
ATOM 2422 O O . GLY A 1 298 ? -9.195 -29 2.686 1 88.31 298 GLY A O 1
ATOM 2423 N N . LEU A 1 299 ? -11.227 -29.625 1.836 1 92.5 299 LEU A N 1
ATOM 2424 C CA . LEU A 1 299 ? -11.875 -28.422 2.359 1 92.5 299 LEU A CA 1
ATOM 2425 C C . LEU A 1 299 ? -12.906 -28.781 3.422 1 92.5 299 LEU A C 1
ATOM 2427 O O . LEU A 1 299 ? -13.758 -29.641 3.203 1 92.5 299 LEU A O 1
ATOM 2431 N N . ASP A 1 300 ? -12.836 -28.094 4.535 1 92.69 300 ASP A N 1
ATOM 2432 C CA . ASP A 1 300 ? -13.773 -28.375 5.617 1 92.69 300 ASP A CA 1
ATOM 2433 C C . ASP A 1 300 ? -14.977 -27.438 5.555 1 92.69 300 ASP A C 1
ATOM 2435 O O . ASP A 1 300 ? -16.125 -27.875 5.656 1 92.69 300 ASP A O 1
ATOM 2439 N N . SER A 1 301 ? -14.656 -26.219 5.418 1 94 301 SER A N 1
ATOM 2440 C CA . SER A 1 301 ? -15.766 -25.266 5.379 1 94 301 SER A CA 1
ATOM 2441 C C . SER A 1 301 ? -15.367 -23.984 4.668 1 94 301 SER A C 1
ATOM 2443 O O . SER A 1 301 ? -14.188 -23.609 4.656 1 94 301 SER A O 1
ATOM 2445 N N . ILE A 1 302 ? -16.344 -23.391 4.004 1 95.5 302 ILE A N 1
ATOM 2446 C CA . ILE A 1 302 ? -16.188 -22.094 3.367 1 95.5 302 ILE A CA 1
ATOM 2447 C C . ILE A 1 302 ? -17.312 -21.156 3.793 1 95.5 302 ILE A C 1
ATOM 2449 O O . ILE A 1 302 ? -18.469 -21.578 3.873 1 95.5 302 ILE A O 1
ATOM 2453 N N . ARG A 1 303 ? -17.016 -19.984 4.16 1 95.12 303 ARG A N 1
ATOM 2454 C CA . ARG A 1 303 ? -18.031 -18.984 4.473 1 95.12 303 ARG A CA 1
ATOM 2455 C C . ARG A 1 303 ? -17.766 -17.688 3.721 1 95.12 303 ARG A C 1
ATOM 2457 O O . ARG A 1 303 ? -16.609 -17.344 3.451 1 95.12 303 ARG A O 1
ATOM 2464 N N . ALA A 1 304 ? -18.797 -16.953 3.402 1 95.88 304 ALA A N 1
ATOM 2465 C CA . ALA A 1 304 ? -18.672 -15.633 2.791 1 95.88 304 ALA A CA 1
ATOM 2466 C C . ALA A 1 304 ? -18.5 -14.555 3.855 1 95.88 304 ALA A C 1
ATOM 2468 O O . ALA A 1 304 ? -19.266 -14.508 4.824 1 95.88 304 ALA A O 1
ATOM 2469 N N . THR A 1 305 ? -17.531 -13.68 3.629 1 95.44 305 THR A N 1
ATOM 2470 C CA . THR A 1 305 ? -17.234 -12.688 4.652 1 95.44 305 THR A CA 1
ATOM 2471 C C . THR A 1 305 ? -17.375 -11.273 4.09 1 95.44 305 THR A C 1
ATOM 2473 O O . THR A 1 305 ? -17.438 -10.305 4.848 1 95.44 305 THR A O 1
ATOM 2476 N N . GLY A 1 306 ? -17.406 -11.133 2.844 1 96 306 GLY A N 1
ATOM 2477 C CA . GLY A 1 306 ? -17.531 -9.82 2.227 1 96 306 GLY A CA 1
ATOM 2478 C C . GLY A 1 306 ? -18.203 -9.867 0.866 1 96 306 GLY A C 1
ATOM 2479 O O . GLY A 1 306 ? -17.938 -10.766 0.064 1 96 306 GLY A O 1
ATOM 2480 N N . LEU A 1 307 ? -19.094 -8.922 0.623 1 95.88 307 LEU A N 1
ATOM 2481 C CA . LEU A 1 307 ? -19.766 -8.766 -0.661 1 95.88 307 LEU A CA 1
ATOM 2482 C C . LEU A 1 307 ? -19.766 -7.301 -1.098 1 95.88 307 LEU A C 1
ATOM 2484 O O . LEU A 1 307 ? -19.984 -6.406 -0.279 1 95.88 307 LEU A O 1
ATOM 2488 N N . ILE A 1 308 ? -19.453 -7.074 -2.311 1 95.5 308 ILE A N 1
ATOM 2489 C CA . ILE A 1 308 ? -19.484 -5.723 -2.859 1 95.5 308 ILE A CA 1
ATOM 2490 C C . ILE A 1 308 ? -20.531 -5.641 -3.969 1 95.5 308 ILE A C 1
ATOM 2492 O O . ILE A 1 308 ? -20.5 -6.414 -4.93 1 95.5 308 ILE A O 1
ATOM 2496 N N . TRP A 1 309 ? -21.438 -4.691 -3.848 1 93.75 309 TRP A N 1
ATOM 2497 C CA . TRP A 1 309 ? -22.562 -4.5 -4.754 1 93.75 309 TRP A CA 1
ATOM 2498 C C . TRP A 1 309 ? -22.422 -3.189 -5.523 1 93.75 309 TRP A C 1
ATOM 2500 O O . TRP A 1 309 ? -22.109 -2.15 -4.941 1 93.75 309 TRP A O 1
ATOM 2510 N N . HIS A 1 310 ? -22.641 -3.303 -6.785 1 93.94 310 HIS A N 1
ATOM 2511 C CA . HIS A 1 310 ? -22.609 -2.123 -7.641 1 93.94 310 HIS A CA 1
ATOM 2512 C C . HIS A 1 310 ? -24 -1.824 -8.203 1 93.94 310 HIS A C 1
ATOM 2514 O O . HIS A 1 310 ? -24.609 -2.684 -8.836 1 93.94 310 HIS A O 1
ATOM 2520 N N . PHE A 1 311 ? -24.438 -0.547 -7.938 1 89.5 311 PHE A N 1
ATOM 2521 C CA . PHE A 1 311 ? -25.75 -0.117 -8.445 1 89.5 311 PHE A CA 1
ATOM 2522 C C . PHE A 1 311 ? -25.594 0.556 -9.805 1 89.5 311 PHE A C 1
ATOM 2524 O O . PHE A 1 311 ? -24.641 1.283 -10.039 1 89.5 311 PHE A O 1
ATOM 2531 N N . GLN A 1 312 ? -26.422 0.19 -10.695 1 84.88 312 GLN A N 1
ATOM 2532 C CA . GLN A 1 312 ? -26.406 0.827 -12.008 1 84.88 312 GLN A CA 1
ATOM 2533 C C . GLN A 1 312 ? -27.109 2.178 -11.977 1 84.88 312 GLN A C 1
ATOM 2535 O O . GLN A 1 312 ? -28.203 2.324 -12.539 1 84.88 312 GLN A O 1
ATOM 2540 N N . ASP A 1 313 ? -26.625 3.143 -11.312 1 82.44 313 ASP A N 1
ATOM 2541 C CA . ASP A 1 313 ? -27.188 4.488 -11.258 1 82.44 313 ASP A CA 1
ATOM 2542 C C . ASP A 1 313 ? -26.156 5.531 -11.688 1 82.44 313 ASP A C 1
ATOM 2544 O O . ASP A 1 313 ? -25.031 5.184 -12.062 1 82.44 313 ASP A O 1
ATOM 2548 N N . VAL A 1 314 ? -26.578 6.75 -11.828 1 83.56 314 VAL A N 1
ATOM 2549 C CA . VAL A 1 314 ? -25.75 7.824 -12.375 1 83.56 314 VAL A CA 1
ATOM 2550 C C . VAL A 1 314 ? -24.703 8.25 -11.352 1 83.56 314 VAL A C 1
ATOM 2552 O O . VAL A 1 314 ? -23.734 8.93 -11.695 1 83.56 314 VAL A O 1
ATOM 2555 N N . TYR A 1 315 ? -24.875 7.742 -10.094 1 84.88 315 TYR A N 1
ATOM 2556 C CA . TYR A 1 315 ? -23.969 8.219 -9.055 1 84.88 315 TYR A CA 1
ATOM 2557 C C . TYR A 1 315 ? -22.875 7.199 -8.758 1 84.88 315 TYR A C 1
ATOM 2559 O O . TYR A 1 315 ? -22 7.445 -7.938 1 84.88 315 TYR A O 1
ATOM 2567 N N . GLY A 1 316 ? -22.953 6.008 -9.445 1 86.25 316 GLY A N 1
ATOM 2568 C CA . GLY A 1 316 ? -21.922 5.004 -9.203 1 86.25 316 GLY A CA 1
ATOM 2569 C C . GLY A 1 316 ? -21.953 4.441 -7.797 1 86.25 316 GLY A C 1
ATOM 2570 O O . GLY A 1 316 ? -20.906 4.27 -7.164 1 86.25 316 GLY A O 1
ATOM 2571 N N . ARG A 1 317 ? -23.109 4.207 -7.336 1 89.12 317 ARG A N 1
ATOM 2572 C CA . ARG A 1 317 ? -23.297 3.732 -5.969 1 89.12 317 ARG A CA 1
ATOM 2573 C C . ARG A 1 317 ? -22.766 2.316 -5.801 1 89.12 317 ARG A C 1
ATOM 2575 O O . ARG A 1 317 ? -23.016 1.449 -6.645 1 89.12 317 ARG A O 1
ATOM 2582 N N . VAL A 1 318 ? -21.969 2.152 -4.727 1 91.75 318 VAL A N 1
ATOM 2583 C CA . VAL A 1 318 ? -21.422 0.854 -4.348 1 91.75 318 VAL A CA 1
ATOM 2584 C C . VAL A 1 318 ? -21.703 0.584 -2.871 1 91.75 318 VAL A C 1
ATOM 2586 O O . VAL A 1 318 ? -21.594 1.488 -2.039 1 91.75 318 VAL A O 1
ATOM 2589 N N . GLU A 1 319 ? -22.094 -0.565 -2.592 1 91 319 GLU A N 1
ATOM 2590 C CA . GLU A 1 319 ? -22.297 -0.989 -1.212 1 91 319 GLU A CA 1
ATOM 2591 C C . GLU A 1 319 ? -21.469 -2.23 -0.885 1 91 319 GLU A C 1
ATOM 2593 O O . GLU A 1 319 ? -21.469 -3.199 -1.646 1 91 319 GLU A O 1
ATOM 2598 N N . THR A 1 320 ? -20.75 -2.107 0.168 1 93.31 320 THR A N 1
ATOM 2599 C CA . THR A 1 320 ? -19.922 -3.219 0.62 1 93.31 320 THR A CA 1
ATOM 2600 C C . THR A 1 320 ? -20.422 -3.77 1.947 1 93.31 320 THR A C 1
ATOM 2602 O O . THR A 1 320 ? -20.641 -3.016 2.896 1 93.31 320 THR A O 1
ATOM 2605 N N . TRP A 1 321 ? -20.656 -5.059 1.993 1 92.44 321 TRP A N 1
ATOM 2606 C CA . TRP A 1 321 ? -21.031 -5.766 3.211 1 92.44 321 TRP A CA 1
ATOM 2607 C C . TRP A 1 321 ? -19.875 -6.613 3.732 1 92.44 321 TRP A C 1
ATOM 2609 O O . TRP A 1 321 ? -19.328 -7.438 3 1 92.44 321 TRP A O 1
ATOM 2619 N N . ASN A 1 322 ? -19.531 -6.414 4.938 1 93 322 ASN A N 1
ATOM 2620 C CA . ASN A 1 322 ? -18.531 -7.25 5.59 1 93 322 ASN A CA 1
ATOM 2621 C C . ASN A 1 322 ? -19.047 -7.84 6.895 1 93 322 ASN A C 1
ATOM 2623 O O . ASN A 1 322 ? -19.781 -7.172 7.637 1 93 322 ASN A O 1
ATOM 2627 N N . SER A 1 323 ? -18.797 -9.062 7.145 1 92.62 323 SER A N 1
ATOM 2628 C CA . SER A 1 323 ? -19.156 -9.781 8.359 1 92.62 323 SER A CA 1
ATOM 2629 C C . SER A 1 323 ? -18.312 -11.039 8.523 1 92.62 323 SER A C 1
ATOM 2631 O O . SER A 1 323 ? -17.672 -11.5 7.574 1 92.62 323 SER A O 1
ATOM 2633 N N . ASP A 1 324 ? -18.281 -11.516 9.781 1 90.56 324 ASP A N 1
ATOM 2634 C CA . ASP A 1 324 ? -17.625 -12.805 9.984 1 90.56 324 ASP A CA 1
ATOM 2635 C C . ASP A 1 324 ? -18.297 -13.906 9.164 1 90.56 324 ASP A C 1
ATOM 2637 O O . ASP A 1 324 ? -17.641 -14.867 8.75 1 90.56 324 ASP A O 1
ATOM 2641 N N . ASN A 1 325 ? -19.5 -13.766 9 1 91.44 325 ASN A N 1
ATOM 2642 C CA . ASN A 1 325 ? -20.328 -14.656 8.188 1 91.44 325 ASN A CA 1
ATOM 2643 C C . ASN A 1 325 ? -21.562 -13.938 7.652 1 91.44 325 ASN A C 1
ATOM 2645 O O . ASN A 1 325 ? -22.531 -13.719 8.383 1 91.44 325 ASN A O 1
ATOM 2649 N N . ILE A 1 326 ? -21.531 -13.711 6.398 1 91.88 326 ILE A N 1
ATOM 2650 C CA . ILE A 1 326 ? -22.562 -12.898 5.77 1 91.88 326 ILE A CA 1
ATOM 2651 C C . ILE A 1 326 ? -23.922 -13.586 5.922 1 91.88 326 ILE A C 1
ATOM 2653 O O . ILE A 1 326 ? -24.922 -12.938 6.227 1 91.88 326 ILE A O 1
ATOM 2657 N N . PHE A 1 327 ? -24.016 -14.867 5.77 1 89.25 327 PHE A N 1
ATOM 2658 C CA . PHE A 1 327 ? -25.297 -15.586 5.73 1 89.25 327 PHE A CA 1
ATOM 2659 C C . PHE A 1 327 ? -25.781 -15.898 7.141 1 89.25 327 PHE A C 1
ATOM 2661 O O . PHE A 1 327 ? -26.938 -16.234 7.336 1 89.25 327 PHE A O 1
ATOM 2668 N N . SER A 1 328 ? -24.953 -15.773 8.102 1 83.5 328 SER A N 1
ATOM 2669 C CA . SER A 1 328 ? -25.391 -15.93 9.484 1 83.5 328 SER A CA 1
ATOM 2670 C C . SER A 1 328 ? -25.906 -14.609 10.055 1 83.5 328 SER A C 1
ATOM 2672 O O . SER A 1 328 ? -26.719 -14.594 10.977 1 83.5 328 SER A O 1
ATOM 2674 N N . SER A 1 329 ? -25.297 -13.586 9.641 1 70.19 329 SER A N 1
ATOM 2675 C CA . SER A 1 329 ? -25.656 -12.266 10.141 1 70.19 329 SER A CA 1
ATOM 2676 C C . SER A 1 329 ? -26.922 -11.734 9.469 1 70.19 329 SER A C 1
ATOM 2678 O O . SER A 1 329 ? -27.641 -10.906 10.039 1 70.19 329 SER A O 1
ATOM 2680 N N . SER A 1 330 ? -27.016 -12 8.242 1 64.25 330 SER A N 1
ATOM 2681 C CA . SER A 1 330 ? -28.203 -11.609 7.5 1 64.25 330 SER A CA 1
ATOM 2682 C C . SER A 1 330 ? -28.891 -12.82 6.867 1 64.25 330 SER A C 1
ATOM 2684 O O . SER A 1 330 ? -28.219 -13.789 6.5 1 64.25 330 SER A O 1
ATOM 2686 N N . THR A 1 331 ? -30.047 -13.289 7.379 1 54.59 331 THR A N 1
ATOM 2687 C CA . THR A 1 331 ? -30.656 -14.5 6.852 1 54.59 331 THR A CA 1
ATOM 2688 C C . THR A 1 331 ? -30.344 -14.672 5.371 1 54.59 331 THR A C 1
ATOM 2690 O O . THR A 1 331 ? -29.828 -15.711 4.953 1 54.59 331 THR A O 1
ATOM 2693 N N . ASP A 1 332 ? -31.156 -14.266 4.387 1 59.5 332 ASP A N 1
ATOM 2694 C CA . ASP A 1 332 ? -31.047 -14.398 2.939 1 59.5 332 ASP A CA 1
ATOM 2695 C C . ASP A 1 332 ? -30.625 -13.078 2.295 1 59.5 332 ASP A C 1
ATOM 2697 O O . ASP A 1 332 ? -30.797 -12.016 2.887 1 59.5 332 ASP A O 1
ATOM 2701 N N . LEU A 1 333 ? -29.562 -13.227 1.364 1 67.75 333 LEU A N 1
ATOM 2702 C CA . LEU A 1 333 ? -29.312 -12.055 0.528 1 67.75 333 LEU A CA 1
ATOM 2703 C C . LEU A 1 333 ? -30.625 -11.492 -0.034 1 67.75 333 LEU A C 1
ATOM 2705 O O . LEU A 1 333 ? -31.078 -11.914 -1.101 1 67.75 333 LEU A O 1
ATOM 2709 N N . GLU A 1 334 ? -31.375 -10.93 0.845 1 65.19 334 GLU A N 1
ATOM 2710 C CA . GLU A 1 334 ? -32.656 -10.367 0.426 1 65.19 334 GLU A CA 1
ATOM 2711 C C . GLU A 1 334 ? -32.656 -8.852 0.573 1 65.19 334 GLU A C 1
ATOM 2713 O O . GLU A 1 334 ? -31.812 -8.281 1.267 1 65.19 334 GLU A O 1
ATOM 2718 N N . GLY A 1 335 ? -33.438 -8.359 -0.277 1 67.81 335 GLY A N 1
ATOM 2719 C CA . GLY A 1 335 ? -33.656 -6.926 -0.18 1 67.81 335 GLY A CA 1
ATOM 2720 C C . GLY A 1 335 ? -33.375 -6.199 -1.487 1 67.81 335 GLY A C 1
ATOM 2721 O O . GLY A 1 335 ? -33.062 -6.824 -2.5 1 67.81 335 GLY A O 1
ATOM 2722 N N . ASP A 1 336 ? -33.625 -5 -1.384 1 69.31 336 ASP A N 1
ATOM 2723 C CA . ASP A 1 336 ? -33.562 -4.121 -2.549 1 69.31 336 ASP A CA 1
ATOM 2724 C C . ASP A 1 336 ? -32.188 -4.152 -3.195 1 69.31 336 ASP A C 1
ATOM 2726 O O . ASP A 1 336 ? -32.062 -4.133 -4.422 1 69.31 336 ASP A O 1
ATOM 2730 N N . VAL A 1 337 ? -31.203 -4.355 -2.387 1 75.75 337 VAL A N 1
ATOM 2731 C CA . VAL A 1 337 ? -29.844 -4.332 -2.914 1 75.75 337 VAL A CA 1
ATOM 2732 C C . VAL A 1 337 ? -29.625 -5.547 -3.811 1 75.75 337 VAL A C 1
ATOM 2734 O O . VAL A 1 337 ? -29.109 -5.414 -4.93 1 75.75 337 VAL A O 1
ATOM 2737 N N . VAL A 1 338 ? -30.125 -6.629 -3.357 1 77.12 338 VAL A N 1
ATOM 2738 C CA . VAL A 1 338 ? -29.891 -7.891 -4.055 1 77.12 338 VAL A CA 1
ATOM 2739 C C . VAL A 1 338 ? -30.641 -7.891 -5.383 1 77.12 338 VAL A C 1
ATOM 2741 O O . VAL A 1 338 ? -30.156 -8.422 -6.383 1 77.12 338 VAL A O 1
ATOM 2744 N N . GLU A 1 339 ? -31.703 -7.16 -5.426 1 80.12 339 GLU A N 1
ATOM 2745 C CA . GLU A 1 339 ? -32.562 -7.145 -6.609 1 80.12 339 GLU A CA 1
ATOM 2746 C C . GLU A 1 339 ? -32.062 -6.113 -7.625 1 80.12 339 GLU A C 1
ATOM 2748 O O . GLU A 1 339 ? -32.25 -6.285 -8.828 1 80.12 339 GLU A O 1
ATOM 2753 N N . THR A 1 340 ? -31.391 -5.16 -7.125 1 83.44 340 THR A N 1
ATOM 2754 C CA . THR A 1 340 ? -31.156 -4.023 -8.008 1 83.44 340 THR A CA 1
ATOM 2755 C C . THR A 1 340 ? -29.672 -3.885 -8.312 1 83.44 340 THR A C 1
ATOM 2757 O O . THR A 1 340 ? -29.281 -3.273 -9.32 1 83.44 340 THR A O 1
ATOM 2760 N N . ALA A 1 341 ? -28.875 -4.367 -7.488 1 89.5 341 ALA A N 1
ATOM 2761 C CA . ALA A 1 341 ? -27.438 -4.16 -7.648 1 89.5 341 ALA A CA 1
ATOM 2762 C C . ALA A 1 341 ? -26.766 -5.402 -8.219 1 89.5 341 ALA A C 1
ATOM 2764 O O . ALA A 1 341 ? -27.312 -6.5 -8.164 1 89.5 341 ALA A O 1
ATOM 2765 N N . ALA A 1 342 ? -25.688 -5.188 -8.859 1 93 342 ALA A N 1
ATOM 2766 C CA . ALA A 1 342 ? -24.859 -6.289 -9.344 1 93 342 ALA A CA 1
ATOM 2767 C C . ALA A 1 342 ? -23.766 -6.637 -8.328 1 93 342 ALA A C 1
ATOM 2769 O O . ALA A 1 342 ? -23.094 -5.75 -7.797 1 93 342 ALA A O 1
ATOM 2770 N N . LEU A 1 343 ? -23.672 -7.902 -7.996 1 95.19 343 LEU A N 1
ATOM 2771 C CA . LEU A 1 343 ? -22.578 -8.375 -7.156 1 95.19 343 LEU A CA 1
ATOM 2772 C C . LEU A 1 343 ? -21.266 -8.461 -7.949 1 95.19 343 LEU A C 1
ATOM 2774 O O . LEU A 1 343 ? -21.172 -9.242 -8.898 1 95.19 343 LEU A O 1
ATOM 2778 N N . ILE A 1 344 ? -20.25 -7.711 -7.508 1 96.06 344 ILE A N 1
ATOM 2779 C CA . ILE A 1 344 ? -19.078 -7.602 -8.367 1 96.06 344 ILE A CA 1
ATOM 2780 C C . ILE A 1 344 ? -17.859 -8.219 -7.668 1 96.06 344 ILE A C 1
ATOM 2782 O O . ILE A 1 344 ? -16.844 -8.5 -8.312 1 96.06 344 ILE A O 1
ATOM 2786 N N . GLU A 1 345 ? -17.891 -8.367 -6.391 1 97.25 345 GLU A N 1
ATOM 2787 C CA . GLU A 1 345 ? -16.781 -8.945 -5.637 1 97.25 345 GLU A CA 1
ATOM 2788 C C . GLU A 1 345 ? -17.281 -9.711 -4.414 1 97.25 345 GLU A C 1
ATOM 2790 O O . GLU A 1 345 ? -18.312 -9.352 -3.83 1 97.25 345 GLU A O 1
ATOM 2795 N N . ALA A 1 346 ? -16.594 -10.766 -4.047 1 97.56 346 ALA A N 1
ATOM 2796 C CA . ALA A 1 346 ? -16.891 -11.562 -2.859 1 97.56 346 ALA A CA 1
ATOM 2797 C C . ALA A 1 346 ? -15.617 -12.023 -2.166 1 97.56 346 ALA A C 1
ATOM 2799 O O . ALA A 1 346 ? -14.648 -12.398 -2.826 1 97.56 346 ALA A O 1
ATOM 2800 N N . GLU A 1 347 ? -15.664 -11.914 -0.929 1 96.31 347 GLU A N 1
ATOM 2801 C CA . GLU A 1 347 ? -14.586 -12.422 -0.089 1 96.31 347 GLU A CA 1
ATOM 2802 C C . GLU A 1 347 ? -15.031 -13.633 0.722 1 96.31 347 GLU A C 1
ATOM 2804 O O . GLU A 1 347 ? -16.141 -13.656 1.247 1 96.31 347 GLU A O 1
ATOM 2809 N N . PHE A 1 348 ? -14.18 -14.633 0.792 1 96.19 348 PHE A N 1
ATOM 2810 C CA . PHE A 1 348 ? -14.477 -15.883 1.485 1 96.19 348 PHE A CA 1
ATOM 2811 C C . PHE A 1 348 ? -13.383 -16.219 2.486 1 96.19 348 PHE A C 1
ATOM 2813 O O . PHE A 1 348 ? -12.242 -15.766 2.35 1 96.19 348 PHE A O 1
ATOM 2820 N N . ASN A 1 349 ? -13.781 -16.953 3.479 1 94.31 349 ASN A N 1
ATOM 2821 C CA . ASN A 1 349 ? -12.836 -17.641 4.352 1 94.31 349 ASN A CA 1
ATOM 2822 C C . ASN A 1 349 ? -12.969 -19.156 4.227 1 94.31 349 ASN A C 1
ATOM 2824 O O . ASN A 1 349 ? -14.062 -19.703 4.332 1 94.31 349 ASN A O 1
ATOM 2828 N N . VAL A 1 350 ? -11.859 -19.781 4.031 1 94.12 350 VAL A N 1
ATOM 2829 C CA . VAL A 1 350 ? -11.859 -21.219 3.838 1 94.12 350 VAL A CA 1
ATOM 2830 C C . VAL A 1 350 ? -11.062 -21.891 4.953 1 94.12 350 VAL A C 1
ATOM 2832 O O . VAL A 1 350 ? -10.016 -21.375 5.371 1 94.12 350 VAL A O 1
ATOM 2835 N N . VAL A 1 351 ? -11.602 -22.938 5.465 1 92.56 351 VAL A N 1
ATOM 2836 C CA . VAL A 1 351 ? -10.891 -23.812 6.398 1 92.56 351 VAL A CA 1
ATOM 2837 C C . VAL A 1 351 ? -10.508 -25.109 5.703 1 92.56 351 VAL A C 1
ATOM 2839 O O . VAL A 1 351 ? -11.375 -25.859 5.23 1 92.56 351 VAL A O 1
ATOM 2842 N N . PHE A 1 352 ? -9.219 -25.297 5.594 1 88.94 352 PHE A N 1
ATOM 2843 C CA . PHE A 1 352 ? -8.711 -26.516 4.969 1 88.94 352 PHE A CA 1
ATOM 2844 C C . PHE A 1 352 ? -8.688 -27.672 5.961 1 88.94 352 PHE A C 1
ATOM 2846 O O . PHE A 1 352 ? -8.586 -27.453 7.172 1 88.94 352 PHE A O 1
ATOM 2853 N N . SER A 1 353 ? -8.805 -28.859 5.41 1 87.75 353 SER A N 1
ATOM 2854 C CA . SER A 1 353 ? -8.781 -30.047 6.262 1 87.75 353 SER A CA 1
ATOM 2855 C C . SER A 1 353 ? -7.484 -30.125 7.059 1 87.75 353 SER A C 1
ATOM 2857 O O . SER A 1 353 ? -6.391 -30.016 6.492 1 87.75 353 SER A O 1
ATOM 2859 N N . GLY A 1 354 ? -7.629 -30.297 8.352 1 80.75 354 GLY A N 1
ATOM 2860 C CA . GLY A 1 354 ? -6.465 -30.406 9.219 1 80.75 354 GLY A CA 1
ATOM 2861 C C . GLY A 1 354 ? -5.965 -29.078 9.727 1 80.75 354 GLY A C 1
ATOM 2862 O O . GLY A 1 354 ? -5.031 -29.031 10.531 1 80.75 354 GLY A O 1
ATOM 2863 N N . GLU A 1 355 ? -6.543 -28.078 9.156 1 79.62 355 GLU A N 1
ATOM 2864 C CA . GLU A 1 355 ? -6.16 -26.734 9.609 1 79.62 355 GLU A CA 1
ATOM 2865 C C . GLU A 1 355 ? -7.27 -26.094 10.438 1 79.62 355 GLU A C 1
ATOM 2867 O O . GLU A 1 355 ? -8.445 -26.438 10.281 1 79.62 355 GLU A O 1
ATOM 2872 N N . THR A 1 356 ? -6.809 -25.172 11.383 1 80.62 356 THR A N 1
ATOM 2873 C CA . THR A 1 356 ? -7.805 -24.562 12.242 1 80.62 356 THR A CA 1
ATOM 2874 C C . THR A 1 356 ? -8.047 -23.109 11.836 1 80.62 356 THR A C 1
ATOM 2876 O O . THR A 1 356 ? -9.148 -22.578 12.008 1 80.62 356 THR A O 1
ATOM 2879 N N . ASN A 1 357 ? -7.066 -22.531 11.273 1 79.44 357 ASN A N 1
ATOM 2880 C CA . ASN A 1 357 ? -7.191 -21.109 10.938 1 79.44 357 ASN A CA 1
ATOM 2881 C C . ASN A 1 357 ? -7.738 -20.922 9.523 1 79.44 357 ASN A C 1
ATOM 2883 O O . ASN A 1 357 ? -7.219 -21.5 8.57 1 79.44 357 ASN A O 1
ATOM 2887 N N . PRO A 1 358 ? -8.781 -20.125 9.438 1 89.38 358 PRO A N 1
ATOM 2888 C CA . PRO A 1 358 ? -9.312 -19.844 8.102 1 89.38 358 PRO A CA 1
ATOM 2889 C C . PRO A 1 358 ? -8.398 -18.953 7.27 1 89.38 358 PRO A C 1
ATOM 2891 O O . PRO A 1 358 ? -7.668 -18.125 7.82 1 89.38 358 PRO A O 1
ATOM 2894 N N . ARG A 1 359 ? -8.438 -19.172 5.977 1 87.88 359 ARG A N 1
ATOM 2895 C CA . ARG A 1 359 ? -7.676 -18.359 5.039 1 87.88 359 ARG A CA 1
ATOM 2896 C C . ARG A 1 359 ? -8.602 -17.641 4.051 1 87.88 359 ARG A C 1
ATOM 2898 O O . ARG A 1 359 ? -9.492 -18.266 3.471 1 87.88 359 ARG A O 1
ATOM 2905 N N . PRO A 1 360 ? -8.32 -16.438 3.939 1 91 360 PRO A N 1
ATOM 2906 C CA . PRO A 1 360 ? -9.203 -15.688 3.041 1 91 360 PRO A CA 1
ATOM 2907 C C . PRO A 1 360 ? -8.844 -15.883 1.568 1 91 360 PRO A C 1
ATOM 2909 O O . PRO A 1 360 ? -7.684 -16.125 1.238 1 91 360 PRO A O 1
ATOM 2912 N N . PHE A 1 361 ? -9.82 -15.797 0.697 1 93.31 361 PHE A N 1
ATOM 2913 C CA . PHE A 1 361 ? -9.664 -15.602 -0.738 1 93.31 361 PHE A CA 1
ATOM 2914 C C . PHE A 1 361 ? -10.781 -14.727 -1.293 1 93.31 361 PHE A C 1
ATOM 2916 O O . PHE A 1 361 ? -11.812 -14.547 -0.642 1 93.31 361 PHE A O 1
ATOM 2923 N N . ARG A 1 362 ? -10.539 -14.102 -2.432 1 95.75 362 ARG A N 1
ATOM 2924 C CA . ARG A 1 362 ? -11.477 -13.141 -2.992 1 95.75 362 ARG A CA 1
ATOM 2925 C C . ARG A 1 362 ? -11.664 -13.367 -4.488 1 95.75 362 ARG A C 1
ATOM 2927 O O . ARG A 1 362 ? -10.711 -13.703 -5.195 1 95.75 362 ARG A O 1
ATOM 2934 N N . LEU A 1 363 ? -12.875 -13.188 -4.887 1 97 363 LEU A N 1
ATOM 2935 C CA . LEU A 1 363 ? -13.203 -13.156 -6.305 1 97 363 LEU A CA 1
ATOM 2936 C C . LEU A 1 363 ? -13.672 -11.773 -6.73 1 97 363 LEU A C 1
ATOM 2938 O O . LEU A 1 363 ? -14.602 -11.219 -6.133 1 97 363 LEU A O 1
ATOM 2942 N N . GLN A 1 364 ? -13.023 -11.273 -7.641 1 96.25 364 GLN A N 1
ATOM 2943 C CA . GLN A 1 364 ? -13.398 -10 -8.242 1 96.25 364 GLN A CA 1
ATOM 2944 C C . GLN A 1 364 ? -13.758 -10.164 -9.719 1 96.25 364 GLN A C 1
ATOM 2946 O O . GLN A 1 364 ? -12.906 -10.539 -10.531 1 96.25 364 GLN A O 1
ATOM 2951 N N . LEU A 1 365 ? -15.047 -9.906 -9.992 1 95 365 LEU A N 1
ATOM 2952 C CA . LEU A 1 365 ? -15.484 -10.07 -11.367 1 95 365 LEU A CA 1
ATOM 2953 C C . LEU A 1 365 ? -14.836 -9.031 -12.273 1 95 365 LEU A C 1
ATOM 2955 O O . LEU A 1 365 ? -14.586 -7.902 -11.852 1 95 365 LEU A O 1
ATOM 2959 N N . PRO A 1 366 ? -14.461 -9.43 -13.578 1 93 366 PRO A N 1
ATOM 2960 C CA . PRO A 1 366 ? -14.852 -10.703 -14.188 1 93 366 PRO A CA 1
ATOM 2961 C C . PRO A 1 366 ? -13.773 -11.773 -14.047 1 93 366 PRO A C 1
ATOM 2963 O O . PRO A 1 366 ? -14.078 -12.969 -14.094 1 93 366 PRO A O 1
ATOM 2966 N N . ASN A 1 367 ? -12.477 -11.375 -13.797 1 95.44 367 ASN A N 1
ATOM 2967 C CA . ASN A 1 367 ? -11.438 -12.367 -14.07 1 95.44 367 ASN A CA 1
ATOM 2968 C C . ASN A 1 367 ? -10.312 -12.289 -13.039 1 95.44 367 ASN A C 1
ATOM 2970 O O . ASN A 1 367 ? -9.172 -12.68 -13.328 1 95.44 367 ASN A O 1
ATOM 2974 N N . ILE A 1 368 ? -10.578 -11.797 -11.867 1 95.62 368 ILE A N 1
ATOM 2975 C CA . ILE A 1 368 ? -9.516 -11.656 -10.883 1 95.62 368 ILE A CA 1
ATOM 2976 C C . ILE A 1 368 ? -9.836 -12.5 -9.648 1 95.62 368 ILE A C 1
ATOM 2978 O O . ILE A 1 368 ? -10.977 -12.523 -9.188 1 95.62 368 ILE A O 1
ATOM 2982 N N . ALA A 1 369 ? -8.867 -13.211 -9.203 1 95.31 369 ALA A N 1
ATOM 2983 C CA . ALA A 1 369 ? -8.938 -13.922 -7.926 1 95.31 369 ALA A CA 1
ATOM 2984 C C . ALA A 1 369 ? -7.719 -13.625 -7.062 1 95.31 369 ALA A C 1
ATOM 2986 O O . ALA A 1 369 ? -6.602 -13.508 -7.574 1 95.31 369 ALA A O 1
ATOM 2987 N N . LYS A 1 370 ? -7.961 -13.492 -5.852 1 92.44 370 LYS A N 1
ATOM 2988 C CA . LYS A 1 370 ? -6.898 -13.273 -4.875 1 92.44 370 LYS A CA 1
ATOM 2989 C C . LYS A 1 370 ? -6.836 -14.414 -3.867 1 92.44 370 LYS A C 1
ATOM 2991 O O . LYS A 1 370 ? -7.859 -14.812 -3.311 1 92.44 370 LYS A O 1
ATOM 2996 N N . PHE A 1 371 ? -5.633 -14.922 -3.676 1 89.5 371 PHE A N 1
ATOM 2997 C CA . PHE A 1 371 ? -5.426 -16.031 -2.756 1 89.5 371 PHE A CA 1
ATOM 2998 C C . PHE A 1 371 ? -4.379 -15.68 -1.707 1 89.5 371 PHE A C 1
ATOM 3000 O O . PHE A 1 371 ? -3.498 -14.852 -1.954 1 89.5 371 PHE A O 1
ATOM 3007 N N . SER A 1 372 ? -4.551 -16.297 -0.585 1 80.88 372 SER A N 1
ATOM 3008 C CA . SER A 1 372 ? -3.576 -16.062 0.474 1 80.88 372 SER A CA 1
ATOM 3009 C C . SER A 1 372 ? -2.271 -16.797 0.198 1 80.88 372 SER A C 1
ATOM 3011 O O . SER A 1 372 ? -1.188 -16.266 0.46 1 80.88 372 SER A O 1
ATOM 3013 N N . ARG A 1 373 ? -2.439 -18.047 -0.339 1 77.88 373 ARG A N 1
ATOM 3014 C CA . ARG A 1 373 ? -1.277 -18.875 -0.641 1 77.88 373 ARG A CA 1
ATOM 3015 C C . ARG A 1 373 ? -1.422 -19.547 -2.004 1 77.88 373 ARG A C 1
ATOM 3017 O O . ARG A 1 373 ? -2.523 -19.938 -2.396 1 77.88 373 ARG A O 1
ATOM 3024 N N . ASN A 1 374 ? -0.29 -19.75 -2.604 1 74.69 374 ASN A N 1
ATOM 3025 C CA . ASN A 1 374 ? -0.307 -20.375 -3.918 1 74.69 374 ASN A CA 1
ATOM 3026 C C . ASN A 1 374 ? -0.754 -21.844 -3.83 1 74.69 374 ASN A C 1
ATOM 3028 O O . ASN A 1 374 ? -1.38 -22.359 -4.758 1 74.69 374 ASN A O 1
ATOM 3032 N N . GLU A 1 375 ? -0.48 -22.438 -2.74 1 74.31 375 GLU A N 1
ATOM 3033 C CA . GLU A 1 375 ? -0.768 -23.859 -2.58 1 74.31 375 GLU A CA 1
ATOM 3034 C C . GLU A 1 375 ? -2.27 -24.109 -2.484 1 74.31 375 GLU A C 1
ATOM 3036 O O . GLU A 1 375 ? -2.732 -25.234 -2.697 1 74.31 375 GLU A O 1
ATOM 3041 N N . ASP A 1 376 ? -2.998 -23.062 -2.162 1 82.5 376 ASP A N 1
ATOM 3042 C CA . ASP A 1 376 ? -4.438 -23.203 -1.948 1 82.5 376 ASP A CA 1
ATOM 3043 C C . ASP A 1 376 ? -5.195 -23.141 -3.27 1 82.5 376 ASP A C 1
ATOM 3045 O O . ASP A 1 376 ? -6.367 -23.516 -3.34 1 82.5 376 ASP A O 1
ATOM 3049 N N . ILE A 1 377 ? -4.52 -22.75 -4.262 1 85.44 377 ILE A N 1
ATOM 3050 C CA . ILE A 1 377 ? -5.184 -22.328 -5.492 1 85.44 377 ILE A CA 1
ATOM 3051 C C . ILE A 1 377 ? -5.91 -23.516 -6.113 1 85.44 377 ILE A C 1
ATOM 3053 O O . ILE A 1 377 ? -7.098 -23.438 -6.43 1 85.44 377 ILE A O 1
ATOM 3057 N N . SER A 1 378 ? -5.258 -24.656 -6.246 1 84.25 378 SER A N 1
ATOM 3058 C CA . SER A 1 378 ? -5.828 -25.797 -6.941 1 84.25 378 SER A CA 1
ATOM 3059 C C . SER A 1 378 ? -7.098 -26.281 -6.25 1 84.25 378 SER A C 1
ATOM 3061 O O . SER A 1 378 ? -8.102 -26.578 -6.91 1 84.25 378 SER A O 1
ATOM 3063 N N . LEU A 1 379 ? -7.066 -26.391 -4.965 1 88.25 379 LEU A N 1
ATOM 3064 C CA . LEU A 1 379 ? -8.211 -26.859 -4.203 1 88.25 379 LEU A CA 1
ATOM 3065 C C . LEU A 1 379 ? -9.375 -25.875 -4.297 1 88.25 379 LEU A C 1
ATOM 3067 O O . LEU A 1 379 ? -10.531 -26.297 -4.465 1 88.25 379 LEU A O 1
ATOM 3071 N N . ILE A 1 380 ? -9.086 -24.656 -4.207 1 91.88 380 ILE A N 1
ATOM 3072 C CA . ILE A 1 380 ? -10.117 -23.641 -4.262 1 91.88 380 ILE A CA 1
ATOM 3073 C C . ILE A 1 380 ? -10.734 -23.609 -5.66 1 91.88 380 ILE A C 1
ATOM 3075 O O . ILE A 1 380 ? -11.953 -23.5 -5.805 1 91.88 380 ILE A O 1
ATOM 3079 N N . GLU A 1 381 ? -9.906 -23.734 -6.594 1 91.12 381 GLU A N 1
ATOM 3080 C CA . GLU A 1 381 ? -10.406 -23.703 -7.965 1 91.12 381 GLU A CA 1
ATOM 3081 C C . GLU A 1 381 ? -11.32 -24.906 -8.242 1 91.12 381 GLU A C 1
ATOM 3083 O O . GLU A 1 381 ? -12.32 -24.766 -8.961 1 91.12 381 GLU A O 1
ATOM 3088 N N . ARG A 1 382 ? -10.969 -26.062 -7.793 1 89.75 382 ARG A N 1
ATOM 3089 C CA . ARG A 1 382 ? -11.844 -27.234 -7.93 1 89.75 382 ARG A CA 1
ATOM 3090 C C . ARG A 1 382 ? -13.211 -26.953 -7.316 1 89.75 382 ARG A C 1
ATOM 3092 O O . ARG A 1 382 ? -14.242 -27.266 -7.918 1 89.75 382 ARG A O 1
ATOM 3099 N N . TRP A 1 383 ? -13.164 -26.438 -6.168 1 94.06 383 TRP A N 1
ATOM 3100 C CA . TRP A 1 383 ? -14.406 -26.094 -5.488 1 94.06 383 TRP A CA 1
ATOM 3101 C C . TRP A 1 383 ? -15.18 -25.047 -6.281 1 94.06 383 TRP A C 1
ATOM 3103 O O . TRP A 1 383 ? -16.406 -25.156 -6.438 1 94.06 383 TRP A O 1
ATOM 3113 N N . LEU A 1 384 ? -14.523 -24.047 -6.789 1 94.69 384 LEU A N 1
ATOM 3114 C CA . LEU A 1 384 ? -15.156 -22.984 -7.574 1 94.69 384 LEU A CA 1
ATOM 3115 C C . LEU A 1 384 ? -15.859 -23.562 -8.797 1 94.69 384 LEU A C 1
ATOM 3117 O O . LEU A 1 384 ? -16.938 -23.109 -9.172 1 94.69 384 LEU A O 1
ATOM 3121 N N . THR A 1 385 ? -15.227 -24.516 -9.359 1 90.69 385 THR A N 1
ATOM 3122 C CA . THR A 1 385 ? -15.805 -25.156 -10.531 1 90.69 385 THR A CA 1
ATOM 3123 C C . THR A 1 385 ? -17.031 -25.984 -10.148 1 90.69 385 THR A C 1
ATOM 3125 O O . THR A 1 385 ? -18.062 -25.906 -10.812 1 90.69 385 THR A O 1
ATOM 3128 N N . GLU A 1 386 ? -16.922 -26.734 -9.125 1 90.75 386 GLU A N 1
ATOM 3129 C CA . GLU A 1 386 ? -18 -27.609 -8.672 1 90.75 386 GLU A CA 1
ATOM 3130 C C . GLU A 1 386 ? -19.234 -26.797 -8.281 1 90.75 386 GLU A C 1
ATOM 3132 O O . GLU A 1 386 ? -20.375 -27.203 -8.547 1 90.75 386 GLU A O 1
ATOM 3137 N N . GLN A 1 387 ? -18.969 -25.656 -7.684 1 93.44 387 GLN A N 1
ATOM 3138 C CA . GLN A 1 387 ? -20.062 -24.828 -7.184 1 93.44 387 GLN A CA 1
ATOM 3139 C C . GLN A 1 387 ? -20.5 -23.812 -8.227 1 93.44 387 GLN A C 1
ATOM 3141 O O . GLN A 1 387 ? -21.344 -22.953 -7.949 1 93.44 387 GLN A O 1
ATOM 3146 N N . ARG A 1 388 ? -19.875 -23.797 -9.375 1 92.94 388 ARG A N 1
ATOM 3147 C CA . ARG A 1 388 ? -20.25 -23.031 -10.547 1 92.94 388 ARG A CA 1
ATOM 3148 C C . ARG A 1 388 ? -19.891 -21.547 -10.375 1 92.94 388 ARG A C 1
ATOM 3150 O O . ARG A 1 388 ? -20.562 -20.672 -10.906 1 92.94 388 ARG A O 1
ATOM 3157 N N . PHE A 1 389 ? -18.938 -21.266 -9.523 1 96.19 389 PHE A N 1
ATOM 3158 C CA . PHE A 1 389 ? -18.359 -19.938 -9.453 1 96.19 389 PHE A CA 1
ATOM 3159 C C . PHE A 1 389 ? -17.391 -19.688 -10.602 1 96.19 389 PHE A C 1
ATOM 3161 O O . PHE A 1 389 ? -17.047 -18.547 -10.906 1 96.19 389 PHE A O 1
ATOM 3168 N N . MET A 1 390 ? -16.875 -20.703 -11.055 1 93 390 MET A N 1
ATOM 3169 C CA . MET A 1 390 ? -15.977 -20.688 -12.203 1 93 390 MET A CA 1
ATOM 3170 C C . MET A 1 390 ? -16.516 -21.547 -13.336 1 93 390 MET A C 1
ATOM 3172 O O . MET A 1 390 ? -16.922 -22.703 -13.102 1 93 390 MET A O 1
ATOM 3176 N N . ASP A 1 391 ? -16.844 -20.812 -14.5 1 77.69 391 ASP A N 1
ATOM 3177 C CA . ASP A 1 391 ? -17.438 -21.5 -15.641 1 77.69 391 ASP A CA 1
ATOM 3178 C C . ASP A 1 391 ? -16.406 -22.359 -16.359 1 77.69 391 ASP A C 1
ATOM 3180 O O . ASP A 1 391 ? -15.297 -21.906 -16.656 1 77.69 391 ASP A O 1
ATOM 3184 N N . ASN A 1 392 ? -16.562 -23.656 -16.25 1 63.12 392 ASN A N 1
ATOM 3185 C CA . ASN A 1 392 ? -15.68 -24.5 -17.062 1 63.12 392 ASN A CA 1
ATOM 3186 C C . ASN A 1 392 ? -15.984 -24.359 -18.547 1 63.12 392 ASN A C 1
ATOM 3188 O O . ASN A 1 392 ? -15.141 -24.672 -19.391 1 63.12 392 ASN A O 1
ATOM 3192 N N . GLU A 1 393 ? -17.422 -24.25 -18.844 1 57.56 393 GLU A N 1
ATOM 3193 C CA . GLU A 1 393 ? -17.734 -24.422 -20.266 1 57.56 393 GLU A CA 1
ATOM 3194 C C . GLU A 1 393 ? -17.594 -23.109 -21.016 1 57.56 393 GLU A C 1
ATOM 3196 O O . GLU A 1 393 ? -17.906 -22.047 -20.484 1 57.56 393 GLU A O 1
ATOM 3201 N N . ALA A 1 394 ? -16.797 -23.031 -21.969 1 47.44 394 ALA A N 1
ATOM 3202 C CA . ALA A 1 394 ? -16.828 -21.969 -22.969 1 47.44 394 ALA A CA 1
ATOM 3203 C C . ALA A 1 394 ? -18.25 -21.469 -23.172 1 47.44 394 ALA A C 1
ATOM 3205 O O . ALA A 1 394 ? -19.219 -22.172 -22.922 1 47.44 394 ALA A O 1
ATOM 3206 N N . GLY A 1 395 ? -18.547 -20.156 -23.281 1 39 395 GLY A N 1
ATOM 3207 C CA . GLY A 1 395 ? -19.781 -19.469 -23.609 1 39 395 GLY A CA 1
ATOM 3208 C C . GLY A 1 395 ? -20.797 -20.344 -24.312 1 39 395 GLY A C 1
ATOM 3209 O O . GLY A 1 395 ? -20.672 -20.594 -25.516 1 39 395 GLY A O 1
ATOM 3210 N N . ASN A 1 396 ? -21.453 -21.344 -23.781 1 33.53 396 ASN A N 1
ATOM 3211 C CA . ASN A 1 396 ? -22.75 -21.469 -24.453 1 33.53 396 ASN A CA 1
ATOM 3212 C C . ASN A 1 396 ? -23.625 -20.234 -24.203 1 33.53 396 ASN A C 1
ATOM 3214 O O . ASN A 1 396 ? -23.703 -19.734 -23.094 1 33.53 396 ASN A O 1
ATOM 3218 N N . ASP A 1 397 ? -23.922 -19.391 -25.234 1 34.28 397 ASP A N 1
ATOM 3219 C CA . ASP A 1 397 ? -24.953 -18.391 -25.5 1 34.28 397 ASP A CA 1
ATOM 3220 C C . ASP A 1 397 ? -26.266 -18.766 -24.828 1 34.28 397 ASP A C 1
ATOM 3222 O O . ASP A 1 397 ? -27.203 -19.203 -25.484 1 34.28 397 ASP A O 1
ATOM 3226 N N . ASN A 1 398 ? -26.453 -19.469 -23.875 1 31.22 398 ASN A N 1
ATOM 3227 C CA . ASN A 1 398 ? -27.875 -19.578 -23.531 1 31.22 398 ASN A CA 1
ATOM 3228 C C . ASN A 1 398 ? -28.406 -18.266 -22.984 1 31.22 398 ASN A C 1
ATOM 3230 O O . ASN A 1 398 ? -28.094 -17.875 -21.844 1 31.22 398 ASN A O 1
ATOM 3234 N N . VAL A 1 399 ? -28.719 -17.281 -23.906 1 29.53 399 VAL A N 1
ATOM 3235 C CA . VAL A 1 399 ? -29.781 -16.281 -23.781 1 29.53 399 VAL A CA 1
ATOM 3236 C C . VAL A 1 399 ? -31.062 -16.953 -23.266 1 29.53 399 VAL A C 1
ATOM 3238 O O . VAL A 1 399 ? -31.656 -17.781 -23.953 1 29.53 399 VAL A O 1
ATOM 3241 N N . ALA A 1 400 ? -31.359 -17.25 -22.141 1 28.11 400 ALA A N 1
ATOM 3242 C CA . ALA A 1 400 ? -32.781 -17.375 -21.797 1 28.11 400 ALA A CA 1
ATOM 3243 C C . ALA A 1 400 ? -33.562 -16.203 -22.375 1 28.11 400 ALA A C 1
ATOM 3245 O O . ALA A 1 400 ? -33.25 -15.039 -22.094 1 28.11 400 ALA A O 1
ATOM 3246 N N . THR A 1 401 ? -34.188 -16.375 -23.516 1 23.89 401 THR A N 1
ATOM 3247 C CA . THR A 1 401 ? -35.406 -15.766 -24.016 1 23.89 401 THR A CA 1
ATOM 3248 C C . THR A 1 401 ? -36.469 -15.734 -22.922 1 23.89 401 THR A C 1
ATOM 3250 O O . THR A 1 401 ? -36.938 -16.781 -22.469 1 23.89 401 THR A O 1
ATOM 3253 N N . ILE A 1 402 ? -36.5 -14.875 -22.078 1 21.3 402 ILE A N 1
ATOM 3254 C CA . ILE A 1 402 ? -37.781 -14.469 -21.5 1 21.3 402 ILE A CA 1
ATOM 3255 C C . ILE A 1 402 ? -38.812 -14.258 -22.609 1 21.3 402 ILE A C 1
ATOM 3257 O O . ILE A 1 402 ? -38.656 -13.336 -23.422 1 21.3 402 ILE A O 1
ATOM 3261 N N . LEU A 1 403 ? -39.312 -15.508 -23.125 1 18.73 403 LEU A N 1
ATOM 3262 C CA . LEU A 1 403 ? -40.75 -15.523 -23.453 1 18.73 403 LEU A CA 1
ATOM 3263 C C . LEU A 1 403 ? -41.594 -15.438 -22.188 1 18.73 403 LEU A C 1
ATOM 3265 O O . LEU A 1 403 ? -41.25 -16.031 -21.156 1 18.73 403 LEU A O 1
ATOM 3269 N N . MET B 1 1 ? -8.352 39.562 4.98 1 25.95 1 MET B N 1
ATOM 3270 C CA . MET B 1 1 ? -7.102 39.188 4.34 1 25.95 1 MET B CA 1
ATOM 3271 C C . MET B 1 1 ? -7.18 37.75 3.791 1 25.95 1 MET B C 1
ATOM 3273 O O . MET B 1 1 ? -7.75 36.875 4.43 1 25.95 1 MET B O 1
ATOM 3277 N N . ALA B 1 2 ? -7.301 37.531 2.588 1 34.19 2 ALA B N 1
ATOM 3278 C CA . ALA B 1 2 ? -7.445 36.281 1.872 1 34.19 2 ALA B CA 1
ATOM 3279 C C . ALA B 1 2 ? -6.523 35.188 2.455 1 34.19 2 ALA B C 1
ATOM 3281 O O . ALA B 1 2 ? -5.316 35.406 2.584 1 34.19 2 ALA B O 1
ATOM 3282 N N . ASP B 1 3 ? -6.828 34.531 3.385 1 40.56 3 ASP B N 1
ATOM 3283 C CA . ASP B 1 3 ? -6.051 33.562 4.141 1 40.56 3 ASP B CA 1
ATOM 3284 C C . ASP B 1 3 ? -5.195 32.719 3.215 1 40.56 3 ASP B C 1
ATOM 3286 O O . ASP B 1 3 ? -5.727 31.938 2.402 1 40.56 3 ASP B O 1
ATOM 3290 N N . TYR B 1 4 ? -4.219 33.5 2.676 1 41.78 4 TYR B N 1
ATOM 3291 C CA . TYR B 1 4 ? -3.174 32.938 1.826 1 41.78 4 TYR B CA 1
ATOM 3292 C C . TYR B 1 4 ? -2.783 31.547 2.293 1 41.78 4 TYR B C 1
ATOM 3294 O O . TYR B 1 4 ? -2.293 31.375 3.41 1 41.78 4 TYR B O 1
ATOM 3302 N N . ARG B 1 5 ? -3.504 30.609 1.823 1 53.28 5 ARG B N 1
ATOM 3303 C CA . ARG B 1 5 ? -3.275 29.172 1.964 1 53.28 5 ARG B CA 1
ATOM 3304 C C . ARG B 1 5 ? -1.822 28.812 1.674 1 53.28 5 ARG B C 1
ATOM 3306 O O . ARG B 1 5 ? -1.406 28.781 0.514 1 53.28 5 ARG B O 1
ATOM 3313 N N . MET B 1 6 ? -0.923 29.094 2.799 1 56.09 6 MET B N 1
ATOM 3314 C CA . MET B 1 6 ? 0.461 28.734 2.49 1 56.09 6 MET B CA 1
ATOM 3315 C C . MET B 1 6 ? 0.612 27.234 2.309 1 56.09 6 MET B C 1
ATOM 3317 O O . MET B 1 6 ? 0.241 26.453 3.191 1 56.09 6 MET B O 1
ATOM 3321 N N . LYS B 1 7 ? 0.859 26.828 1.032 1 67.5 7 LYS B N 1
ATOM 3322 C CA . LYS B 1 7 ? 1.112 25.438 0.682 1 67.5 7 LYS B CA 1
ATOM 3323 C C . LYS B 1 7 ? 2.465 24.969 1.216 1 67.5 7 LYS B C 1
ATOM 3325 O O . LYS B 1 7 ? 3.436 25.734 1.204 1 67.5 7 LYS B O 1
ATOM 3330 N N . ARG B 1 8 ? 2.377 23.906 1.988 1 75.88 8 ARG B N 1
ATOM 3331 C CA . ARG B 1 8 ? 3.631 23.328 2.467 1 75.88 8 ARG B CA 1
ATOM 3332 C C . ARG B 1 8 ? 3.957 22.031 1.733 1 75.88 8 ARG B C 1
ATOM 3334 O O . ARG B 1 8 ? 3.072 21.406 1.142 1 75.88 8 ARG B O 1
ATOM 3341 N N . LEU B 1 9 ? 5.258 21.766 1.729 1 75.44 9 LEU B N 1
ATOM 3342 C CA . LEU B 1 9 ? 5.715 20.5 1.169 1 75.44 9 LEU B CA 1
ATOM 3343 C C . LEU B 1 9 ? 5.066 19.328 1.884 1 75.44 9 LEU B C 1
ATOM 3345 O O . LEU B 1 9 ? 5.074 19.266 3.115 1 75.44 9 LEU B O 1
ATOM 3349 N N . SER B 1 10 ? 4.469 18.484 1.138 1 73.75 10 SER B N 1
ATOM 3350 C CA . SER B 1 10 ? 3.703 17.375 1.709 1 73.75 10 SER B CA 1
ATOM 3351 C C . SER B 1 10 ? 4.617 16.234 2.135 1 73.75 10 SER B C 1
ATOM 3353 O O . SER B 1 10 ? 4.41 15.617 3.184 1 73.75 10 SER B O 1
ATOM 3355 N N . ASN B 1 11 ? 5.555 15.969 1.305 1 82.38 11 ASN B N 1
ATOM 3356 C CA . ASN B 1 11 ? 6.496 14.883 1.569 1 82.38 11 ASN B CA 1
ATOM 3357 C C . ASN B 1 11 ? 7.918 15.258 1.166 1 82.38 11 ASN B C 1
ATOM 3359 O O . ASN B 1 11 ? 8.266 15.203 -0.014 1 82.38 11 ASN B O 1
ATOM 3363 N N . PRO B 1 12 ? 8.688 15.562 2.154 1 87.81 12 PRO B N 1
ATOM 3364 C CA . PRO B 1 12 ? 10.055 15.969 1.836 1 87.81 12 PRO B CA 1
ATOM 3365 C C . PRO B 1 12 ? 10.844 14.867 1.127 1 87.81 12 PRO B C 1
ATOM 3367 O O . PRO B 1 12 ? 11.812 15.156 0.421 1 87.81 12 PRO B O 1
ATOM 3370 N N . GLY B 1 13 ? 10.43 13.672 1.275 1 87.5 13 GLY B N 1
ATOM 3371 C CA . GLY B 1 13 ? 11.141 12.555 0.677 1 87.5 13 GLY B CA 1
ATOM 3372 C C . GLY B 1 13 ? 11.164 12.609 -0.838 1 87.5 13 GLY B C 1
ATOM 3373 O O . GLY B 1 13 ? 12.062 12.039 -1.468 1 87.5 13 GLY B O 1
ATOM 3374 N N . VAL B 1 14 ? 10.25 13.297 -1.381 1 89.5 14 VAL B N 1
ATOM 3375 C CA . VAL B 1 14 ? 10.141 13.359 -2.834 1 89.5 14 VAL B CA 1
ATOM 3376 C C . VAL B 1 14 ? 11.367 14.07 -3.414 1 89.5 14 VAL B C 1
ATOM 3378 O O . VAL B 1 14 ? 11.805 13.75 -4.52 1 89.5 14 VAL B O 1
ATOM 3381 N N . LEU B 1 15 ? 11.953 15.008 -2.711 1 92.31 15 LEU B N 1
ATOM 3382 C CA . LEU B 1 15 ? 13.086 15.789 -3.191 1 92.31 15 LEU B CA 1
ATOM 3383 C C . LEU B 1 15 ? 14.289 14.891 -3.461 1 92.31 15 LEU B C 1
ATOM 3385 O O . LEU B 1 15 ? 15.023 15.102 -4.43 1 92.31 15 LEU B O 1
ATOM 3389 N N . ARG B 1 16 ? 14.359 13.906 -2.641 1 91.25 16 ARG B N 1
ATOM 3390 C CA . ARG B 1 16 ? 15.492 12.992 -2.787 1 91.25 16 ARG B CA 1
ATOM 3391 C C . ARG B 1 16 ? 15.188 11.906 -3.812 1 91.25 16 ARG B C 1
ATOM 3393 O O . ARG B 1 16 ? 16.109 11.234 -4.297 1 91.25 16 ARG B O 1
ATOM 3400 N N . SER B 1 17 ? 13.969 11.805 -4.172 1 92 17 SER B N 1
ATOM 3401 C CA . SER B 1 17 ? 13.594 10.805 -5.16 1 92 17 SER B CA 1
ATOM 3402 C C . SER B 1 17 ? 13.852 11.297 -6.578 1 92 17 SER B C 1
ATOM 3404 O O . SER B 1 17 ? 13.789 10.523 -7.535 1 92 17 SER B O 1
ATOM 3406 N N . ILE B 1 18 ? 14.133 12.562 -6.688 1 90.94 18 ILE B N 1
ATOM 3407 C CA . ILE B 1 18 ? 14.461 13.172 -7.973 1 90.94 18 ILE B CA 1
ATOM 3408 C C . ILE B 1 18 ? 15.977 13.273 -8.125 1 90.94 18 ILE B C 1
ATOM 3410 O O . ILE B 1 18 ? 16.688 13.633 -7.18 1 90.94 18 ILE B O 1
ATOM 3414 N N . ASP B 1 19 ? 16.422 12.93 -9.32 1 89.81 19 ASP B N 1
ATOM 3415 C CA . ASP B 1 19 ? 17.828 13.125 -9.602 1 89.81 19 ASP B CA 1
ATOM 3416 C C . ASP B 1 19 ? 18.266 14.562 -9.336 1 89.81 19 ASP B C 1
ATOM 3418 O O . ASP B 1 19 ? 17.547 15.5 -9.688 1 89.81 19 ASP B O 1
ATOM 3422 N N . ARG B 1 20 ? 19.422 14.672 -8.766 1 87.81 20 ARG B N 1
ATOM 3423 C CA . ARG B 1 20 ? 19.906 15.977 -8.344 1 87.81 20 ARG B CA 1
ATOM 3424 C C . ARG B 1 20 ? 19.969 16.953 -9.523 1 87.81 20 ARG B C 1
ATOM 3426 O O . ARG B 1 20 ? 19.625 18.125 -9.383 1 87.81 20 ARG B O 1
ATOM 3433 N N . LYS B 1 21 ? 20.422 16.453 -10.648 1 85.12 21 LYS B N 1
ATOM 3434 C CA . LYS B 1 21 ? 20.531 17.312 -11.828 1 85.12 21 LYS B CA 1
ATOM 3435 C C . LYS B 1 21 ? 19.156 17.766 -12.312 1 85.12 21 LYS B C 1
ATOM 3437 O O . LYS B 1 21 ? 18.953 18.922 -12.656 1 85.12 21 LYS B O 1
ATOM 3442 N N . ASN B 1 22 ? 18.25 16.812 -12.305 1 88.25 22 ASN B N 1
ATOM 3443 C CA . ASN B 1 22 ? 16.891 17.141 -12.711 1 88.25 22 ASN B CA 1
ATOM 3444 C C . ASN B 1 22 ? 16.234 18.125 -11.75 1 88.25 22 ASN B C 1
ATOM 3446 O O . ASN B 1 22 ? 15.57 19.062 -12.18 1 88.25 22 ASN B O 1
ATOM 3450 N N . LEU B 1 23 ? 16.469 17.875 -10.469 1 90.56 23 LEU B N 1
ATOM 3451 C CA . LEU B 1 23 ? 15.875 18.75 -9.461 1 90.56 23 LEU B CA 1
ATOM 3452 C C . LEU B 1 23 ? 16.453 20.156 -9.57 1 90.56 23 LEU B C 1
ATOM 3454 O O . LEU B 1 23 ? 15.703 21.141 -9.555 1 90.56 23 LEU B O 1
ATOM 3458 N N . SER B 1 24 ? 17.734 20.234 -9.727 1 87.88 24 SER B N 1
ATOM 3459 C CA . SER B 1 24 ? 18.375 21.547 -9.867 1 87.88 24 SER B CA 1
ATOM 3460 C C . SER B 1 24 ? 17.891 22.266 -11.109 1 87.88 24 SER B C 1
ATOM 3462 O O . SER B 1 24 ? 17.656 23.484 -11.078 1 87.88 24 SER B O 1
ATOM 3464 N N . GLY B 1 25 ? 17.781 21.484 -12.164 1 83.75 25 GLY B N 1
ATOM 3465 C CA . GLY B 1 25 ? 17.25 22.062 -13.391 1 83.75 25 GLY B CA 1
ATOM 3466 C C . GLY B 1 25 ? 15.844 22.625 -13.219 1 83.75 25 GLY B C 1
ATOM 3467 O O . GLY B 1 25 ? 15.539 23.719 -13.711 1 83.75 25 GLY B O 1
ATOM 3468 N N . PHE B 1 26 ? 15.062 21.953 -12.539 1 89.31 26 PHE B N 1
ATOM 3469 C CA . PHE B 1 26 ? 13.688 22.375 -12.273 1 89.31 26 PHE B CA 1
ATOM 3470 C C . PHE B 1 26 ? 13.656 23.609 -11.383 1 89.31 26 PHE B C 1
ATOM 3472 O O . PHE B 1 26 ? 12.898 24.547 -11.641 1 89.31 26 PHE B O 1
ATOM 3479 N N . LEU B 1 27 ? 14.516 23.641 -10.398 1 91.94 27 LEU B N 1
ATOM 3480 C CA . LEU B 1 27 ? 14.5 24.703 -9.406 1 91.94 27 LEU B CA 1
ATOM 3481 C C . LEU B 1 27 ? 15.125 25.984 -9.969 1 91.94 27 LEU B C 1
ATOM 3483 O O . LEU B 1 27 ? 14.938 27.062 -9.414 1 91.94 27 LEU B O 1
ATOM 3487 N N . THR B 1 28 ? 15.812 25.875 -11.055 1 88.5 28 THR B N 1
ATOM 3488 C CA . THR B 1 28 ? 16.516 27.016 -11.633 1 88.5 28 THR B CA 1
ATOM 3489 C C . THR B 1 28 ? 15.523 28.094 -12.055 1 88.5 28 THR B C 1
ATOM 3491 O O . THR B 1 28 ? 15.836 29.281 -11.969 1 88.5 28 THR B O 1
ATOM 3494 N N . GLN B 1 29 ? 14.359 27.719 -12.5 1 89 29 GLN B N 1
ATOM 3495 C CA . GLN B 1 29 ? 13.352 28.688 -12.906 1 89 29 GLN B CA 1
ATOM 3496 C C . GLN B 1 29 ? 12.906 29.547 -11.719 1 89 29 GLN B C 1
ATOM 3498 O O . GLN B 1 29 ? 12.336 30.625 -11.898 1 89 29 GLN B O 1
ATOM 3503 N N . TYR B 1 30 ? 13.227 29.047 -10.531 1 93 30 TYR B N 1
ATOM 3504 C CA . TYR B 1 30 ? 12.883 29.766 -9.312 1 93 30 TYR B CA 1
ATOM 3505 C C . TYR B 1 30 ? 14.133 30.25 -8.586 1 93 30 TYR B C 1
ATOM 3507 O O . TYR B 1 30 ? 14.125 30.391 -7.359 1 93 30 TYR B O 1
ATOM 3515 N N . ARG B 1 31 ? 15.141 30.469 -9.219 1 91.69 31 ARG B N 1
ATOM 3516 C CA . ARG B 1 31 ? 16.453 30.766 -8.656 1 91.69 31 ARG B CA 1
ATOM 3517 C C . ARG B 1 31 ? 16.406 32 -7.781 1 91.69 31 ARG B C 1
ATOM 3519 O O . ARG B 1 31 ? 17 32.031 -6.703 1 91.69 31 ARG B O 1
ATOM 3526 N N . ASP B 1 32 ? 15.781 33 -8.227 1 93.06 32 ASP B N 1
ATOM 3527 C CA . ASP B 1 32 ? 15.719 34.281 -7.492 1 93.06 32 ASP B CA 1
ATOM 3528 C C . ASP B 1 32 ? 14.992 34.094 -6.16 1 93.06 32 ASP B C 1
ATOM 3530 O O . ASP B 1 32 ? 15.406 34.656 -5.141 1 93.06 32 ASP B O 1
ATOM 3534 N N . PHE B 1 33 ? 13.977 33.375 -6.188 1 93.94 33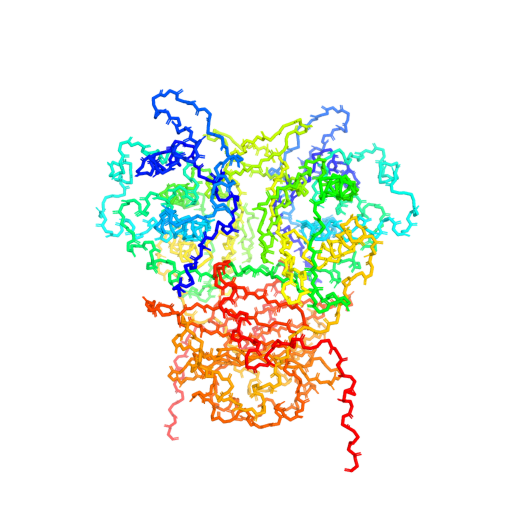 PHE B N 1
ATOM 3535 C CA . PHE B 1 33 ? 13.219 33.094 -4.973 1 93.94 33 PHE B CA 1
ATOM 3536 C C . PHE B 1 33 ? 14.094 32.406 -3.943 1 93.94 33 PHE B C 1
ATOM 3538 O O . PHE B 1 33 ? 14.148 32.812 -2.781 1 93.94 33 PHE B O 1
ATOM 3545 N N . PHE B 1 34 ? 14.797 31.359 -4.379 1 95 34 PHE B N 1
ATOM 3546 C CA . PHE B 1 34 ? 15.625 30.578 -3.473 1 95 34 PHE B CA 1
ATOM 3547 C C . PHE B 1 34 ? 16.812 31.391 -2.988 1 95 34 PHE B C 1
ATOM 3549 O O . PHE B 1 34 ? 17.234 31.281 -1.831 1 95 34 PHE B O 1
ATOM 3556 N N . ALA B 1 35 ? 17.344 32.219 -3.861 1 93.62 35 ALA B N 1
ATOM 3557 C CA . ALA B 1 35 ? 18.453 33.062 -3.475 1 93.62 35 ALA B CA 1
ATOM 3558 C C . ALA B 1 35 ? 18.047 34.031 -2.377 1 93.62 35 ALA B C 1
ATOM 3560 O O . ALA B 1 35 ? 18.797 34.281 -1.435 1 93.62 35 ALA B O 1
ATOM 3561 N N . ARG B 1 36 ? 16.906 34.562 -2.484 1 94.31 36 ARG B N 1
ATOM 3562 C CA . ARG B 1 36 ? 16.391 35.5 -1.482 1 94.31 36 ARG B CA 1
ATOM 3563 C C . ARG B 1 36 ? 16.188 34.812 -0.145 1 94.31 36 ARG B C 1
ATOM 3565 O O . ARG B 1 36 ? 16.281 35.438 0.913 1 94.31 36 ARG B O 1
ATOM 3572 N N . ARG B 1 37 ? 15.93 33.594 -0.283 1 94.38 37 ARG B N 1
ATOM 3573 C CA . ARG B 1 37 ? 15.688 32.812 0.927 1 94.38 37 ARG B CA 1
ATOM 3574 C C . ARG B 1 37 ? 16.969 32.156 1.431 1 94.38 37 ARG B C 1
ATOM 3576 O O . ARG B 1 37 ? 16.938 31.312 2.322 1 94.38 37 ARG B O 1
ATOM 3583 N N . GLY B 1 38 ? 18.109 32.406 0.796 1 92.94 38 GLY B N 1
ATOM 3584 C CA . GLY B 1 38 ? 19.406 32.031 1.296 1 92.94 38 GLY B CA 1
ATOM 3585 C C . GLY B 1 38 ? 19.875 30.688 0.746 1 92.94 38 GLY B C 1
ATOM 3586 O O . GLY B 1 38 ? 20.781 30.062 1.312 1 92.94 38 GLY B O 1
ATOM 3587 N N . LEU B 1 39 ? 19.188 30.203 -0.247 1 93.81 39 LEU B N 1
ATOM 3588 C CA . LEU B 1 39 ? 19.625 28.953 -0.849 1 93.81 39 LEU B CA 1
ATOM 3589 C C . LEU B 1 39 ? 20.25 29.188 -2.219 1 93.81 39 LEU B C 1
ATOM 3591 O O . LEU B 1 39 ? 19.594 29.719 -3.123 1 93.81 39 LEU B O 1
ATOM 3595 N N . LYS B 1 40 ? 21.516 28.781 -2.303 1 88.69 40 LYS B N 1
ATOM 3596 C CA . LYS B 1 40 ? 22.203 28.875 -3.588 1 88.69 40 LYS B CA 1
ATOM 3597 C C . LYS B 1 40 ? 22.109 27.562 -4.355 1 88.69 40 LYS B C 1
ATOM 3599 O O . LYS B 1 40 ? 22.547 26.516 -3.871 1 88.69 40 LYS B O 1
ATOM 3604 N N . LEU B 1 41 ? 21.5 27.656 -5.473 1 88 41 LEU B N 1
ATOM 3605 C CA . LEU B 1 41 ? 21.375 26.469 -6.309 1 88 41 LEU B CA 1
ATOM 3606 C C . LEU B 1 41 ? 22.672 26.203 -7.07 1 88 41 LEU B C 1
ATOM 3608 O O . LEU B 1 41 ? 23.328 27.141 -7.531 1 88 41 LEU B O 1
ATOM 3612 N N . PRO B 1 42 ? 23.047 24.984 -7.02 1 79.94 42 PRO B N 1
ATOM 3613 C CA . PRO B 1 42 ? 24.281 24.672 -7.75 1 79.94 42 PRO B CA 1
ATOM 3614 C C . PRO B 1 42 ? 24.172 24.969 -9.242 1 79.94 42 PRO B C 1
ATOM 3616 O O . PRO B 1 42 ? 23.078 24.875 -9.82 1 79.94 42 PRO B O 1
ATOM 3619 N N . GLU B 1 43 ? 25.281 25.5 -9.711 1 67.06 43 GLU B N 1
ATOM 3620 C CA . GLU B 1 43 ? 25.328 25.719 -11.148 1 67.06 43 GLU B CA 1
ATOM 3621 C C . GLU B 1 43 ? 25.359 24.375 -11.898 1 67.06 43 GLU B C 1
ATOM 3623 O O . GLU B 1 43 ? 25.922 23.406 -11.406 1 67.06 43 GLU B O 1
ATOM 3628 N N . LYS B 1 44 ? 24.453 24.172 -12.852 1 59.56 44 LYS B N 1
ATOM 3629 C CA . LYS B 1 44 ? 24.312 22.953 -13.648 1 59.56 44 LYS B CA 1
ATOM 3630 C C . LYS B 1 44 ? 25.672 22.297 -13.898 1 59.56 44 LYS B C 1
ATOM 3632 O O . LYS B 1 44 ? 25.797 21.078 -13.852 1 59.56 44 LYS B O 1
ATOM 3637 N N . SER B 1 45 ? 26.703 23.203 -14.219 1 52.47 45 SER B N 1
ATOM 3638 C CA . SER B 1 45 ? 28 22.75 -14.711 1 52.47 45 SER B CA 1
ATOM 3639 C C . SER B 1 45 ? 28.875 22.219 -13.578 1 52.47 45 SER B C 1
ATOM 3641 O O . SER B 1 45 ? 29.828 21.484 -13.812 1 52.47 45 SER B O 1
ATOM 3643 N N . LYS B 1 46 ? 28.625 22.594 -12.438 1 51.84 46 LYS B N 1
ATOM 3644 C CA . LYS B 1 46 ? 29.719 22.344 -11.5 1 51.84 46 LYS B CA 1
ATOM 3645 C C . LYS B 1 46 ? 29.344 21.266 -10.484 1 51.84 46 LYS B C 1
ATOM 3647 O O . LYS B 1 46 ? 30.141 20.906 -9.633 1 51.84 46 LYS B O 1
ATOM 3652 N N . GLY B 1 47 ? 28.391 20.484 -10.797 1 56.69 47 GLY B N 1
ATOM 3653 C CA . GLY B 1 47 ? 28.156 19.359 -9.914 1 56.69 47 GLY B CA 1
ATOM 3654 C C . GLY B 1 47 ? 27.984 19.75 -8.461 1 56.69 47 GLY B C 1
ATOM 3655 O O . GLY B 1 47 ? 28.391 19.031 -7.559 1 56.69 47 GLY B O 1
ATOM 3656 N N . GLY B 1 48 ? 27.672 20.953 -8.047 1 64.12 48 GLY B N 1
ATOM 3657 C CA . GLY B 1 48 ? 27.656 21.359 -6.648 1 64.12 48 GLY B CA 1
ATOM 3658 C C . GLY B 1 48 ? 26.594 20.625 -5.844 1 64.12 48 GLY B C 1
ATOM 3659 O O . GLY B 1 48 ? 25.703 19.969 -6.414 1 64.12 48 GLY B O 1
ATOM 3660 N N . ARG B 1 49 ? 26.859 20.547 -4.5 1 80.75 49 ARG B N 1
ATOM 3661 C CA . ARG B 1 49 ? 25.984 19.859 -3.551 1 80.75 49 ARG B CA 1
ATOM 3662 C C . ARG B 1 49 ? 24.75 20.688 -3.246 1 80.75 49 ARG B C 1
ATOM 3664 O O . ARG B 1 49 ? 24.828 21.906 -3.078 1 80.75 49 ARG B O 1
ATOM 3671 N N . LEU B 1 50 ? 23.594 20.141 -3.504 1 87.69 50 LEU B N 1
ATOM 3672 C CA . LEU B 1 50 ? 22.328 20.75 -3.121 1 87.69 50 LEU B CA 1
ATOM 3673 C C . LEU B 1 50 ? 22.062 20.562 -1.632 1 87.69 50 LEU B C 1
ATOM 3675 O O . LEU B 1 50 ? 22.156 19.453 -1.115 1 87.69 50 LEU B O 1
ATOM 3679 N N . ASN B 1 51 ? 21.922 21.672 -0.933 1 90.88 51 ASN B N 1
ATOM 3680 C CA . ASN B 1 51 ? 21.578 21.609 0.482 1 90.88 51 ASN B CA 1
ATOM 3681 C C . ASN B 1 51 ? 20.109 21.234 0.68 1 90.88 51 ASN B C 1
ATOM 3683 O O . ASN B 1 51 ? 19.25 22.109 0.781 1 90.88 51 ASN B O 1
ATOM 3687 N N . TYR B 1 52 ? 19.844 19.984 0.859 1 91.62 52 TYR B N 1
ATOM 3688 C CA . TYR B 1 52 ? 18.484 19.469 0.933 1 91.62 52 TYR B CA 1
ATOM 3689 C C . TYR B 1 52 ? 17.797 19.953 2.203 1 91.62 52 TYR B C 1
ATOM 3691 O O . TYR B 1 52 ? 16.594 20.266 2.186 1 91.62 52 TYR B O 1
ATOM 3699 N N . ASP B 1 53 ? 18.5 20 3.307 1 90.19 53 ASP B N 1
ATOM 3700 C CA . ASP B 1 53 ? 17.891 20.422 4.562 1 90.19 53 ASP B CA 1
ATOM 3701 C C . ASP B 1 53 ? 17.391 21.859 4.477 1 90.19 53 ASP B C 1
ATOM 3703 O O . ASP B 1 53 ? 16.281 22.172 4.934 1 90.19 53 ASP B O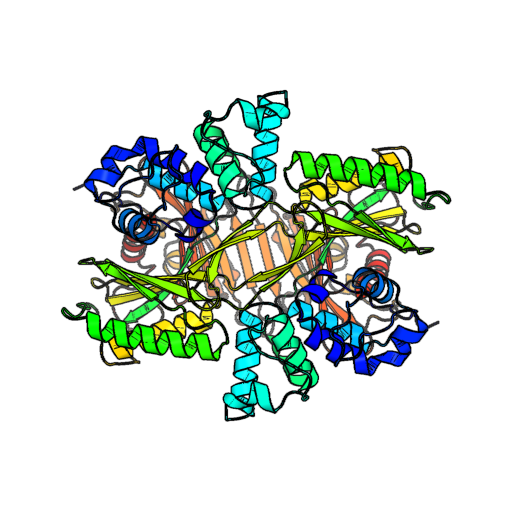 1
ATOM 3707 N N . LYS B 1 54 ? 18.172 22.672 3.9 1 92.38 54 LYS B N 1
ATOM 3708 C CA . LYS B 1 54 ? 17.75 24.062 3.707 1 92.38 54 LYS B CA 1
ATOM 3709 C C . LYS B 1 54 ? 16.578 24.156 2.742 1 92.38 54 LYS B C 1
ATOM 3711 O O . LYS B 1 54 ? 15.648 24.938 2.957 1 92.38 54 LYS B O 1
ATOM 3716 N N . LEU B 1 55 ? 16.641 23.391 1.647 1 93.44 55 LEU B N 1
ATOM 3717 C CA . LEU B 1 55 ? 15.547 23.344 0.687 1 93.44 55 LEU B CA 1
ATOM 3718 C C . LEU B 1 55 ? 14.242 22.938 1.366 1 93.44 55 LEU B C 1
ATOM 3720 O O . LEU B 1 55 ? 13.211 23.578 1.169 1 93.44 55 LEU B O 1
ATOM 3724 N N . ILE B 1 56 ? 14.297 21.906 2.189 1 91.5 56 ILE B N 1
ATOM 3725 C CA . ILE B 1 56 ? 13.133 21.422 2.928 1 91.5 56 ILE B CA 1
ATOM 3726 C C . ILE B 1 56 ? 12.617 22.531 3.846 1 91.5 56 ILE B C 1
ATOM 3728 O O . ILE B 1 56 ? 11.414 22.797 3.889 1 91.5 56 ILE B O 1
ATOM 3732 N N . THR B 1 57 ? 13.5 23.188 4.477 1 91.06 57 THR B N 1
ATOM 3733 C CA . THR B 1 57 ? 13.117 24.25 5.398 1 91.06 57 THR B CA 1
ATOM 3734 C C . THR B 1 57 ? 12.367 25.359 4.668 1 91.06 57 THR B C 1
ATOM 3736 O O . THR B 1 57 ? 11.336 25.844 5.145 1 91.06 57 THR B O 1
ATOM 3739 N N . ILE B 1 58 ? 12.844 25.719 3.523 1 91.88 58 ILE B N 1
ATOM 3740 C CA . ILE B 1 58 ? 12.234 26.781 2.736 1 91.88 58 ILE B CA 1
ATOM 3741 C C . ILE B 1 58 ? 10.836 26.359 2.291 1 91.88 58 ILE B C 1
ATOM 3743 O O . ILE B 1 58 ? 9.883 27.141 2.391 1 91.88 58 ILE B O 1
ATOM 3747 N N . LEU B 1 59 ? 10.703 25.156 1.907 1 90.06 59 LEU B N 1
ATOM 3748 C CA . LEU B 1 59 ? 9.445 24.672 1.342 1 90.06 59 LEU B CA 1
ATOM 3749 C C . LEU B 1 59 ? 8.43 24.391 2.441 1 90.06 59 LEU B C 1
ATOM 3751 O O . LEU B 1 59 ? 7.223 24.375 2.188 1 90.06 59 LEU B O 1
ATOM 3755 N N . MET B 1 60 ? 8.953 24.203 3.646 1 88.06 60 MET B N 1
ATOM 3756 C CA . MET B 1 60 ? 8.07 23.953 4.781 1 88.06 60 MET B CA 1
ATOM 3757 C C . MET B 1 60 ? 7.684 25.25 5.477 1 88.06 60 MET B C 1
ATOM 3759 O O . MET B 1 60 ? 6.781 25.266 6.316 1 88.06 60 MET B O 1
ATOM 3763 N N . THR B 1 61 ? 8.344 26.328 5.133 1 87.19 61 THR B N 1
ATOM 3764 C CA . THR B 1 61 ? 8.031 27.641 5.676 1 87.19 61 THR B CA 1
ATOM 3765 C C . THR B 1 61 ? 7.676 28.609 4.559 1 87.19 61 THR B C 1
ATOM 3767 O O . THR B 1 61 ? 8.367 29.609 4.359 1 87.19 61 THR B O 1
ATOM 3770 N N . PRO B 1 62 ? 6.559 28.328 3.965 1 84.88 62 PRO B N 1
ATOM 3771 C CA . PRO B 1 62 ? 6.176 29.188 2.854 1 84.88 62 PRO B CA 1
ATOM 3772 C C . PRO B 1 62 ? 5.82 30.609 3.307 1 84.88 62 PRO B C 1
ATOM 3774 O O . PRO B 1 62 ? 5.371 30.797 4.438 1 84.88 62 PRO B O 1
ATOM 3777 N N . ASP B 1 63 ? 6.129 31.562 2.43 1 83.88 63 ASP B N 1
ATOM 3778 C CA . ASP B 1 63 ? 5.734 32.938 2.639 1 83.88 63 ASP B CA 1
ATOM 3779 C C . ASP B 1 63 ? 4.973 33.5 1.431 1 83.88 63 ASP B C 1
ATOM 3781 O O . ASP B 1 63 ? 4.551 32.719 0.562 1 83.88 63 ASP B O 1
ATOM 3785 N N . GLU B 1 64 ? 4.668 34.719 1.41 1 81.56 64 GLU B N 1
ATOM 3786 C CA . GLU B 1 64 ? 3.85 35.344 0.368 1 81.56 64 GLU B CA 1
ATOM 3787 C C . GLU B 1 64 ? 4.535 35.25 -0.993 1 81.56 64 GLU B C 1
ATOM 3789 O O . GLU B 1 64 ? 3.867 35.219 -2.029 1 81.56 64 GLU B O 1
ATOM 3794 N N . GLU B 1 65 ? 5.828 35.094 -0.953 1 85.94 65 GLU B N 1
ATOM 3795 C CA . GLU B 1 65 ? 6.582 35.094 -2.203 1 85.94 65 GLU B CA 1
ATOM 3796 C C . GLU B 1 65 ? 6.77 33.688 -2.738 1 85.94 65 GLU B C 1
ATOM 3798 O O . GLU B 1 65 ? 7.258 33.5 -3.855 1 85.94 65 GLU B O 1
ATOM 3803 N N . THR B 1 66 ? 6.332 32.75 -1.991 1 88.56 66 THR B N 1
ATOM 3804 C CA . THR B 1 66 ? 6.527 31.375 -2.424 1 88.56 66 THR B CA 1
ATOM 3805 C C . THR B 1 66 ? 5.68 31.062 -3.656 1 88.56 66 THR B C 1
ATOM 3807 O O . THR B 1 66 ? 4.457 31.219 -3.631 1 88.56 66 THR B O 1
ATOM 3810 N N . PRO B 1 67 ? 6.34 30.688 -4.672 1 88 67 PRO B N 1
ATOM 3811 C CA . PRO B 1 67 ? 5.57 30.359 -5.875 1 88 67 PRO B CA 1
ATOM 3812 C C . PRO B 1 67 ? 4.637 29.172 -5.676 1 88 67 PRO B C 1
ATOM 3814 O O . PRO B 1 67 ? 5.102 28.062 -5.418 1 88 67 PRO B O 1
ATOM 3817 N N . HIS B 1 68 ? 3.432 29.297 -5.949 1 81.88 68 HIS B N 1
ATOM 3818 C CA . HIS B 1 68 ? 2.436 28.25 -5.754 1 81.88 68 HIS B CA 1
ATOM 3819 C C . HIS B 1 68 ? 2.643 27.094 -6.73 1 81.88 68 HIS B C 1
ATOM 3821 O O . HIS B 1 68 ? 2.424 25.938 -6.383 1 81.88 68 HIS B O 1
ATOM 3827 N N . GLU B 1 69 ? 3.094 27.469 -7.883 1 84.94 69 GLU B N 1
ATOM 3828 C CA . GLU B 1 69 ? 3.301 26.469 -8.922 1 84.94 69 GLU B CA 1
ATOM 3829 C C . GLU B 1 69 ? 4.371 25.453 -8.516 1 84.94 69 GLU B C 1
ATOM 3831 O O . GLU B 1 69 ? 4.297 24.281 -8.883 1 84.94 69 GLU B O 1
ATOM 3836 N N . LEU B 1 70 ? 5.328 25.969 -7.77 1 90 70 LEU B N 1
ATOM 3837 C CA . LEU B 1 70 ? 6.418 25.125 -7.305 1 90 70 LEU B CA 1
ATOM 3838 C C . LEU B 1 70 ? 5.898 24.031 -6.375 1 90 70 LEU B C 1
ATOM 3840 O O . LEU B 1 70 ? 6.188 22.859 -6.574 1 90 70 LEU B O 1
ATOM 3844 N N . LEU B 1 71 ? 5.125 24.422 -5.449 1 87.12 71 LEU B N 1
ATOM 3845 C CA . LEU B 1 71 ? 4.598 23.484 -4.465 1 87.12 71 LEU B CA 1
ATOM 3846 C C . LEU B 1 71 ? 3.557 22.562 -5.098 1 87.12 71 LEU B C 1
ATOM 3848 O O . LEU B 1 71 ? 3.482 21.375 -4.762 1 87.12 71 LEU B O 1
ATOM 3852 N N . ASP B 1 72 ? 2.826 23.047 -6.066 1 84.75 72 ASP B N 1
ATOM 3853 C CA . ASP B 1 72 ? 1.877 22.219 -6.805 1 84.75 72 ASP B CA 1
ATOM 3854 C C . ASP B 1 72 ? 2.6 21.141 -7.609 1 84.75 72 ASP B C 1
ATOM 3856 O O . ASP B 1 72 ? 2.174 19.984 -7.625 1 84.75 72 ASP B O 1
ATOM 3860 N N . ALA B 1 73 ? 3.604 21.594 -8.188 1 89.69 73 ALA B N 1
ATOM 3861 C CA . ALA B 1 73 ? 4.395 20.656 -8.984 1 89.69 73 ALA B CA 1
ATOM 3862 C C . ALA B 1 73 ? 4.957 19.531 -8.117 1 89.69 73 ALA B C 1
ATOM 3864 O O . ALA B 1 73 ? 4.82 18.359 -8.453 1 89.69 73 ALA B O 1
ATOM 3865 N N . LEU B 1 74 ? 5.551 19.969 -6.984 1 89.81 74 LEU B N 1
ATOM 3866 C CA . LEU B 1 74 ? 6.184 18.984 -6.109 1 89.81 74 LEU B CA 1
ATOM 3867 C C . LEU B 1 74 ? 5.145 18.031 -5.531 1 89.81 74 LEU B C 1
ATOM 3869 O O . LEU B 1 74 ? 5.418 16.828 -5.359 1 89.81 74 LEU B O 1
ATOM 3873 N N . TYR B 1 75 ? 4.004 18.5 -5.32 1 85.81 75 TYR B N 1
ATOM 3874 C CA . TYR B 1 75 ? 2.914 17.656 -4.844 1 85.81 75 TYR B CA 1
ATOM 3875 C C . TYR B 1 75 ? 2.539 16.609 -5.883 1 85.81 75 TYR B C 1
ATOM 3877 O O . TYR B 1 75 ? 2.459 15.422 -5.574 1 85.81 75 TYR B O 1
ATOM 3885 N N . LEU B 1 76 ? 2.26 17.047 -7.094 1 86.75 76 LEU B N 1
ATOM 3886 C CA . LEU B 1 76 ? 1.846 16.156 -8.164 1 86.75 76 LEU B CA 1
ATOM 3887 C C . LEU B 1 76 ? 2.945 15.148 -8.484 1 86.75 76 LEU B C 1
ATOM 3889 O O . LEU B 1 76 ? 2.666 13.969 -8.719 1 86.75 76 LEU B O 1
ATOM 3893 N N . ILE B 1 77 ? 4.164 15.641 -8.453 1 89.06 77 ILE B N 1
ATOM 3894 C CA . ILE B 1 77 ? 5.301 14.766 -8.711 1 89.06 77 ILE B CA 1
ATOM 3895 C C . ILE B 1 77 ? 5.363 13.672 -7.645 1 89.06 77 ILE B C 1
ATOM 3897 O O . ILE B 1 77 ? 5.574 12.5 -7.961 1 89.06 77 ILE B O 1
ATOM 3901 N N . ASP B 1 78 ? 5.191 14 -6.457 1 87.5 78 ASP B N 1
ATOM 3902 C CA . ASP B 1 78 ? 5.211 13.031 -5.363 1 87.5 78 ASP B CA 1
ATOM 3903 C C . ASP B 1 78 ? 4.098 12 -5.531 1 87.5 78 ASP B C 1
ATOM 3905 O O . ASP B 1 78 ? 4.332 10.797 -5.375 1 87.5 78 ASP B O 1
ATOM 3909 N N . GLU B 1 79 ? 2.916 12.453 -5.859 1 84.81 79 GLU B N 1
ATOM 3910 C CA . GLU B 1 79 ? 1.753 11.586 -6.008 1 84.81 79 GLU B CA 1
ATOM 3911 C C . GLU B 1 79 ? 1.938 10.609 -7.164 1 84.81 79 GLU B C 1
ATOM 3913 O O . GLU B 1 79 ? 1.446 9.477 -7.113 1 84.81 79 GLU B O 1
ATOM 3918 N N . LEU B 1 80 ? 2.643 11.07 -8.109 1 87.69 80 LEU B N 1
ATOM 3919 C CA . LEU B 1 80 ? 2.799 10.266 -9.312 1 87.69 80 LEU B CA 1
ATOM 3920 C C . LEU B 1 80 ? 4.121 9.5 -9.289 1 87.69 80 LEU B C 1
ATOM 3922 O O . LEU B 1 80 ? 4.531 8.938 -10.305 1 87.69 80 LEU B O 1
ATOM 3926 N N . SER B 1 81 ? 4.777 9.555 -8.141 1 88.44 81 SER B N 1
ATOM 3927 C CA . SER B 1 81 ? 6.059 8.867 -8.016 1 88.44 81 SER B CA 1
ATOM 3928 C C . SER B 1 81 ? 5.863 7.387 -7.699 1 88.44 81 SER B C 1
ATOM 3930 O O . SER B 1 81 ? 6.398 6.883 -6.711 1 88.44 81 SER B O 1
ATOM 3932 N N . THR B 1 82 ? 5.121 6.695 -8.523 1 85.88 82 THR B N 1
ATOM 3933 C CA . THR B 1 82 ? 4.863 5.262 -8.438 1 85.88 82 THR B CA 1
ATOM 3934 C C . THR B 1 82 ? 5.125 4.582 -9.781 1 85.88 82 THR B C 1
ATOM 3936 O O . THR B 1 82 ? 5.074 5.23 -10.828 1 85.88 82 THR B O 1
ATOM 3939 N N . PRO B 1 83 ? 5.367 3.281 -9.75 1 82.25 83 PRO B N 1
ATOM 3940 C CA . PRO B 1 83 ? 5.598 2.576 -11.016 1 82.25 83 PRO B CA 1
ATOM 3941 C C . PRO B 1 83 ? 4.414 2.672 -11.977 1 82.25 83 PRO B C 1
ATOM 3943 O O . PRO B 1 83 ? 4.602 2.863 -13.18 1 82.25 83 PRO B O 1
ATOM 3946 N N . ASP B 1 84 ? 3.225 2.604 -11.438 1 80.25 84 ASP B N 1
ATOM 3947 C CA . ASP B 1 84 ? 2.021 2.666 -12.266 1 80.25 84 ASP B CA 1
ATOM 3948 C C . ASP B 1 84 ? 1.891 4.031 -12.938 1 80.25 84 ASP B C 1
ATOM 3950 O O . ASP B 1 84 ? 1.573 4.113 -14.125 1 80.25 84 ASP B O 1
ATOM 3954 N N . ALA B 1 85 ? 2.113 4.969 -12.148 1 84.81 85 ALA B N 1
ATOM 3955 C CA . ALA B 1 85 ? 2.002 6.316 -12.703 1 84.81 85 ALA B CA 1
ATOM 3956 C C . ALA B 1 85 ? 3.09 6.574 -13.742 1 84.81 85 ALA B C 1
ATOM 3958 O O . ALA B 1 85 ? 2.854 7.262 -14.742 1 84.81 85 ALA B O 1
ATOM 3959 N N . GLN B 1 86 ? 4.266 6.07 -13.5 1 87.88 86 GLN B N 1
ATOM 3960 C CA . GLN B 1 86 ? 5.348 6.219 -14.469 1 87.88 86 GLN B CA 1
ATOM 3961 C C . GLN B 1 86 ? 4.965 5.613 -15.812 1 87.88 86 GLN B C 1
ATOM 3963 O O . GLN B 1 86 ? 5.164 6.238 -16.859 1 87.88 86 GLN B O 1
ATOM 3968 N N . ALA B 1 87 ? 4.48 4.441 -15.758 1 83.81 87 ALA B N 1
ATOM 3969 C CA . ALA B 1 87 ? 4.07 3.77 -16.984 1 83.81 87 ALA B CA 1
ATOM 3970 C C . ALA B 1 87 ? 3.002 4.574 -17.719 1 83.81 87 ALA B C 1
ATOM 3972 O O . ALA B 1 87 ? 3.047 4.707 -18.953 1 83.81 87 ALA B O 1
ATOM 3973 N N . ALA B 1 88 ? 2.061 5.066 -16.969 1 84.25 88 ALA B N 1
ATOM 3974 C CA . ALA B 1 88 ? 0.993 5.863 -17.562 1 84.25 88 ALA B CA 1
ATOM 3975 C C . ALA B 1 88 ? 1.554 7.105 -18.25 1 84.25 88 ALA B C 1
ATOM 3977 O O . ALA B 1 88 ? 1.13 7.461 -19.344 1 84.25 88 ALA B O 1
ATOM 3978 N N . LEU B 1 89 ? 2.455 7.746 -17.594 1 87.12 89 LEU B N 1
ATOM 3979 C CA . LEU B 1 89 ? 3.053 8.969 -18.141 1 87.12 89 LEU B CA 1
ATOM 3980 C C . LEU B 1 89 ? 3.861 8.664 -19.391 1 87.12 89 LEU B C 1
ATOM 3982 O O . LEU B 1 89 ? 3.791 9.406 -20.375 1 87.12 89 LEU B O 1
ATOM 3986 N N . ILE B 1 90 ? 4.586 7.609 -19.328 1 84.44 90 ILE B N 1
ATOM 3987 C CA . ILE B 1 90 ? 5.398 7.215 -20.484 1 84.44 90 ILE B CA 1
ATOM 3988 C C . ILE B 1 90 ? 4.496 6.848 -21.656 1 84.44 90 ILE B C 1
ATOM 3990 O O . ILE B 1 90 ? 4.762 7.234 -22.797 1 84.44 90 ILE B O 1
ATOM 3994 N N . ASN B 1 91 ? 3.49 6.137 -21.375 1 81.5 91 ASN B N 1
ATOM 3995 C CA . ASN B 1 91 ? 2.553 5.766 -22.422 1 81.5 91 ASN B CA 1
ATOM 3996 C C . ASN B 1 91 ? 1.899 6.996 -23.047 1 81.5 91 ASN B C 1
ATOM 3998 O O . ASN B 1 91 ? 1.693 7.043 -24.266 1 81.5 91 ASN B O 1
ATOM 4002 N N . GLU B 1 92 ? 1.518 7.902 -22.203 1 81.69 92 GLU B N 1
ATOM 4003 C CA . GLU B 1 92 ? 0.961 9.156 -22.719 1 81.69 92 GLU B CA 1
ATOM 4004 C C . GLU B 1 92 ? 1.959 9.875 -23.609 1 81.69 92 GLU B C 1
ATOM 4006 O O . GLU B 1 92 ? 1.575 10.477 -24.625 1 81.69 92 GLU B O 1
ATOM 4011 N N . PHE B 1 93 ? 3.107 9.859 -23.203 1 78.44 93 PHE B N 1
ATOM 4012 C CA . PHE B 1 93 ? 4.156 10.5 -23.984 1 78.44 93 PHE B CA 1
ATOM 4013 C C . PHE B 1 93 ? 4.312 9.82 -25.344 1 78.44 93 PHE B C 1
ATOM 4015 O O . PHE B 1 93 ? 4.418 10.492 -26.375 1 78.44 93 PHE B O 1
ATOM 4022 N N . HIS B 1 94 ? 4.359 8.492 -25.297 1 77.75 94 HIS B N 1
ATOM 4023 C CA . HIS B 1 94 ? 4.504 7.727 -26.531 1 77.75 94 HIS B CA 1
ATOM 4024 C C . HIS B 1 94 ? 3.318 7.953 -27.469 1 77.75 94 HIS B C 1
ATOM 4026 O O . HIS B 1 94 ? 3.484 8 -28.688 1 77.75 94 HIS B O 1
ATOM 4032 N N . ALA B 1 95 ? 2.24 8.039 -26.922 1 76.69 95 ALA B N 1
ATOM 4033 C CA . ALA B 1 95 ? 1.038 8.258 -27.719 1 76.69 95 ALA B CA 1
ATOM 4034 C C . ALA B 1 95 ? 1.079 9.625 -28.406 1 76.69 95 ALA B C 1
ATOM 4036 O O . ALA B 1 95 ? 0.545 9.789 -29.5 1 76.69 95 ALA B O 1
ATOM 4037 N N . ARG B 1 96 ? 1.578 10.562 -27.875 1 73 96 ARG B N 1
ATOM 4038 C CA . ARG B 1 96 ? 1.602 11.922 -28.391 1 73 96 ARG B CA 1
ATOM 4039 C C . ARG B 1 96 ? 2.779 12.133 -29.328 1 73 96 ARG B C 1
ATOM 4041 O O . ARG B 1 96 ? 2.672 12.867 -30.312 1 73 96 ARG B O 1
ATOM 4048 N N . SER B 1 97 ? 4.008 11.812 -28.875 1 64.88 97 SER B N 1
ATOM 4049 C CA . SER B 1 97 ? 5.211 12.141 -29.625 1 64.88 97 SER B CA 1
ATOM 4050 C C . SER B 1 97 ? 5.445 11.141 -30.75 1 64.88 97 SER B C 1
ATOM 4052 O O . SER B 1 97 ? 6.223 11.398 -31.672 1 64.88 97 SER B O 1
ATOM 4054 N N . GLY B 1 98 ? 4.457 10.219 -30.984 1 54.25 98 GLY B N 1
ATOM 4055 C CA . GLY B 1 98 ? 4.68 9.188 -31.984 1 54.25 98 GLY B CA 1
ATOM 4056 C C . GLY B 1 98 ? 5.949 8.391 -31.734 1 54.25 98 GLY B C 1
ATOM 4057 O O . GLY B 1 98 ? 6.043 7.223 -32.125 1 54.25 98 GLY B O 1
ATOM 4058 N N . GLU B 1 99 ? 7.328 8.969 -31.703 1 46.97 99 GLU B N 1
ATOM 4059 C CA . GLU B 1 99 ? 8.594 8.242 -31.641 1 46.97 99 GLU B CA 1
ATOM 4060 C C . GLU B 1 99 ? 9.102 8.164 -30.203 1 46.97 99 GLU B C 1
ATOM 4062 O O . GLU B 1 99 ? 9.148 9.18 -29.5 1 46.97 99 GLU B O 1
ATOM 4067 N N . MET B 1 100 ? 9.117 7.094 -29.531 1 45.91 100 MET B N 1
ATOM 4068 C CA . MET B 1 100 ? 9.648 6.688 -28.219 1 45.91 100 MET B CA 1
ATOM 4069 C C . MET B 1 100 ? 10.945 7.426 -27.906 1 45.91 100 MET B C 1
ATOM 4071 O O . MET B 1 100 ? 11.25 7.684 -26.75 1 45.91 100 MET B O 1
ATOM 4075 N N . GLU B 1 101 ? 11.812 7.5 -28.906 1 46.03 101 GLU B N 1
ATOM 4076 C CA . GLU B 1 101 ? 13.211 7.895 -28.766 1 46.03 101 GLU B CA 1
ATOM 4077 C C . GLU B 1 101 ? 13.336 9.289 -28.156 1 46.03 101 GLU B C 1
ATOM 4079 O O . GLU B 1 101 ? 14.414 9.68 -27.703 1 46.03 101 GLU B O 1
ATOM 4084 N N . ILE B 1 102 ? 12.273 9.945 -28.078 1 45.19 102 ILE B N 1
ATOM 4085 C CA . ILE B 1 102 ? 12.359 11.391 -27.906 1 45.19 102 ILE B CA 1
ATOM 4086 C C . ILE B 1 102 ? 12.32 11.734 -26.422 1 45.19 102 ILE B C 1
ATOM 4088 O O . ILE B 1 102 ? 12.367 12.914 -26.047 1 45.19 102 ILE B O 1
ATOM 4092 N N . PHE B 1 103 ? 11.938 10.805 -25.578 1 48.75 103 PHE B N 1
ATOM 4093 C CA . PHE B 1 103 ? 11.992 11.273 -24.203 1 48.75 103 PHE B CA 1
ATOM 4094 C C . PHE B 1 103 ? 13.273 12.062 -23.953 1 48.75 103 PHE B C 1
ATOM 4096 O O . PHE B 1 103 ? 13.273 13.055 -23.219 1 48.75 103 PHE B O 1
ATOM 4103 N N . VAL B 1 104 ? 14.453 11.555 -24.562 1 46.38 104 VAL B N 1
ATOM 4104 C CA . VAL B 1 104 ? 15.758 12.164 -24.328 1 46.38 104 VAL B CA 1
ATOM 4105 C C . VAL B 1 104 ? 15.812 13.531 -25 1 46.38 104 VAL B C 1
ATOM 4107 O O . VAL B 1 104 ? 16.391 14.477 -24.453 1 46.38 104 VAL B O 1
ATOM 4110 N N . VAL B 1 105 ? 15.234 13.57 -26.141 1 44.88 105 VAL B N 1
ATOM 4111 C CA . VAL B 1 105 ? 15.594 14.727 -26.953 1 44.88 105 VAL B CA 1
ATOM 4112 C C . VAL B 1 105 ? 14.758 15.93 -26.531 1 44.88 105 VAL B C 1
ATOM 4114 O O . VAL B 1 105 ? 15.164 17.078 -26.734 1 44.88 105 VAL B O 1
ATOM 4117 N N . SER B 1 106 ? 13.625 15.664 -26.062 1 47.78 106 SER B N 1
ATOM 4118 C CA . SER B 1 106 ? 12.727 16.812 -25.969 1 47.78 106 SER B CA 1
ATOM 4119 C C . SER B 1 106 ? 12.781 17.453 -24.594 1 47.78 106 SER B C 1
ATOM 4121 O O . SER B 1 106 ? 12.039 18.391 -24.312 1 47.78 106 SER B O 1
ATOM 4123 N N . PHE B 1 107 ? 13.469 16.797 -23.844 1 53.72 107 PHE B N 1
ATOM 4124 C CA . PHE B 1 107 ? 13.516 17.438 -22.547 1 53.72 107 PHE B CA 1
ATOM 4125 C C . PHE B 1 107 ? 14.602 18.5 -22.484 1 53.72 107 PHE B C 1
ATOM 4127 O O . PHE B 1 107 ? 15.586 18.422 -23.234 1 53.72 107 PHE B O 1
ATOM 4134 N N . PRO B 1 108 ? 14.227 19.531 -21.859 1 52.78 108 PRO B N 1
ATOM 4135 C CA . PRO B 1 108 ? 15.258 20.562 -21.766 1 52.78 108 PRO B CA 1
ATOM 4136 C C . PRO B 1 108 ? 16.656 19.984 -21.547 1 52.78 108 PRO B C 1
ATOM 4138 O O . PRO B 1 108 ? 16.797 18.906 -20.953 1 52.78 108 PRO B O 1
ATOM 4141 N N . GLU B 1 109 ? 17.641 20.344 -22.375 1 53.97 109 GLU B N 1
ATOM 4142 C CA . GLU B 1 109 ? 19.047 19.922 -22.453 1 53.97 109 GLU B CA 1
ATOM 4143 C C . GLU B 1 109 ? 19.578 19.547 -21.062 1 53.97 109 GLU B C 1
ATOM 4145 O O . GLU B 1 109 ? 20.531 18.766 -20.969 1 53.97 109 GLU B O 1
ATOM 4150 N N . ASN B 1 110 ? 18.828 19.938 -20 1 56.78 110 ASN B N 1
ATOM 4151 C CA . ASN B 1 110 ? 19.438 19.781 -18.688 1 56.78 110 ASN B CA 1
ATOM 4152 C C . ASN B 1 110 ? 18.844 18.594 -17.938 1 56.78 110 ASN B C 1
ATOM 4154 O O . ASN B 1 110 ? 19.188 18.328 -16.781 1 56.78 110 ASN B O 1
ATOM 4158 N N . LEU B 1 111 ? 18.016 17.859 -18.656 1 61.16 111 LEU B N 1
ATOM 4159 C CA . LEU B 1 111 ? 17.406 16.75 -17.953 1 61.16 111 LEU B CA 1
ATOM 4160 C C . LEU B 1 111 ? 17.953 15.414 -18.453 1 61.16 111 LEU B C 1
ATOM 4162 O O . LEU B 1 111 ? 18.344 15.312 -19.625 1 61.16 111 LEU B O 1
ATOM 4166 N N . THR B 1 112 ? 18.328 14.539 -17.484 1 66.06 112 THR B N 1
ATOM 4167 C CA . THR B 1 112 ? 18.781 13.195 -17.844 1 66.06 112 THR B CA 1
ATOM 4168 C C . THR B 1 112 ? 17.719 12.156 -17.484 1 66.06 112 THR B C 1
ATOM 4170 O O . THR B 1 112 ? 17.047 12.289 -16.469 1 66.06 112 THR B O 1
ATOM 4173 N N . LEU B 1 113 ? 17.422 11.359 -18.375 1 74 113 LEU B N 1
ATOM 4174 C CA . LEU B 1 113 ? 16.562 10.219 -18.094 1 74 113 LEU B CA 1
ATOM 4175 C C . LEU B 1 113 ? 17.328 8.914 -18.156 1 74 113 LEU B C 1
ATOM 4177 O O . LEU B 1 113 ? 16.797 7.883 -18.562 1 74 113 LEU B O 1
ATOM 4181 N N . ASP B 1 114 ? 18.688 9.188 -17.719 1 75.94 114 ASP B N 1
ATOM 4182 C CA . ASP B 1 114 ? 19.469 7.969 -17.5 1 75.94 114 ASP B CA 1
ATOM 4183 C C . ASP B 1 114 ? 19.016 7.262 -16.219 1 75.94 114 ASP B C 1
ATOM 4185 O O . ASP B 1 114 ? 19.219 7.781 -15.117 1 75.94 114 ASP B O 1
ATOM 4189 N N . ASN B 1 115 ? 18.359 6.234 -16.234 1 83 115 ASN B N 1
ATOM 4190 C CA . ASN B 1 115 ? 17.812 5.492 -15.102 1 83 115 ASN B CA 1
ATOM 4191 C C . ASN B 1 115 ? 16.828 6.332 -14.297 1 83 115 ASN B C 1
ATOM 4193 O O . ASN B 1 115 ? 17.047 6.594 -13.117 1 83 115 ASN B O 1
ATOM 4197 N N . PRO B 1 116 ? 15.859 6.773 -14.883 1 88.62 116 PRO B N 1
ATOM 4198 C CA . PRO B 1 116 ? 14.922 7.695 -14.234 1 88.62 116 PRO B CA 1
ATOM 4199 C C . PRO B 1 116 ? 14.039 7.008 -13.195 1 88.62 116 PRO B C 1
ATOM 4201 O O . PRO B 1 116 ? 13.531 5.91 -13.445 1 88.62 116 PRO B O 1
ATOM 4204 N N . SER B 1 117 ? 13.969 7.688 -12.031 1 91.62 117 SER B N 1
ATOM 4205 C CA . SER B 1 117 ? 12.93 7.305 -11.078 1 91.62 117 SER B CA 1
ATOM 4206 C C . SER B 1 117 ? 11.555 7.766 -11.547 1 91.62 117 SER B C 1
ATOM 4208 O O . SER B 1 117 ? 11.445 8.602 -12.445 1 91.62 117 SER B O 1
ATOM 4210 N N . PRO B 1 118 ? 10.539 7.191 -10.906 1 90.5 118 PRO B N 1
ATOM 4211 C CA . PRO B 1 118 ? 9.211 7.707 -11.242 1 90.5 118 PRO B CA 1
ATOM 4212 C C . PRO B 1 118 ? 9.086 9.211 -11.016 1 90.5 118 PRO B C 1
ATOM 4214 O O . PRO B 1 118 ? 8.422 9.898 -11.797 1 90.5 118 PRO B O 1
ATOM 4217 N N . ALA B 1 119 ? 9.727 9.688 -10.016 1 92.75 119 ALA B N 1
ATOM 4218 C CA . ALA B 1 119 ? 9.695 11.117 -9.75 1 92.75 119 ALA B CA 1
ATOM 4219 C C . ALA B 1 119 ? 10.383 11.906 -10.867 1 92.75 119 ALA B C 1
ATOM 4221 O O . ALA B 1 119 ? 9.945 13 -11.219 1 92.75 119 ALA B O 1
ATOM 4222 N N . ASP B 1 120 ? 11.422 11.391 -11.453 1 91.94 120 ASP B N 1
ATOM 4223 C CA . ASP B 1 120 ? 12.094 12.031 -12.578 1 91.94 120 ASP B CA 1
ATOM 4224 C C . ASP B 1 120 ? 11.172 12.133 -13.789 1 91.94 120 ASP B C 1
ATOM 4226 O O . ASP B 1 120 ? 11.117 13.172 -14.453 1 91.94 120 ASP B O 1
ATOM 4230 N N . VAL B 1 121 ? 10.531 11.016 -14.008 1 89.88 121 VAL B N 1
ATOM 4231 C CA . VAL B 1 121 ? 9.648 10.969 -15.172 1 89.88 121 VAL B CA 1
ATOM 4232 C C . VAL B 1 121 ? 8.508 11.969 -14.992 1 89.88 121 VAL B C 1
ATOM 4234 O O . VAL B 1 121 ? 8.164 12.703 -15.922 1 89.88 121 VAL B O 1
ATOM 4237 N N . ALA B 1 122 ? 7.957 11.969 -13.812 1 90.88 122 ALA B N 1
ATOM 4238 C CA . ALA B 1 122 ? 6.883 12.922 -13.523 1 90.88 122 ALA B CA 1
ATOM 4239 C C . ALA B 1 122 ? 7.363 14.359 -13.688 1 90.88 122 ALA B C 1
ATOM 4241 O O . ALA B 1 122 ? 6.66 15.195 -14.258 1 90.88 122 ALA B O 1
ATOM 4242 N N . LEU B 1 123 ? 8.539 14.648 -13.172 1 91.94 123 LEU B N 1
ATOM 4243 C CA . LEU B 1 123 ? 9.109 15.992 -13.289 1 91.94 123 LEU B CA 1
ATOM 4244 C C . LEU B 1 123 ? 9.32 16.375 -14.75 1 91.94 123 LEU B C 1
ATOM 4246 O O . LEU B 1 123 ? 8.961 17.469 -15.164 1 91.94 123 LEU B O 1
ATOM 4250 N N . CYS B 1 124 ? 9.898 15.461 -15.508 1 88.56 124 CYS B N 1
ATOM 4251 C CA . CYS B 1 124 ? 10.156 15.727 -16.922 1 88.56 124 CYS B CA 1
ATOM 4252 C C . CYS B 1 124 ? 8.852 15.961 -17.672 1 88.56 124 CYS B C 1
ATOM 4254 O O . CYS B 1 124 ? 8.766 16.859 -18.516 1 88.56 124 CYS B O 1
ATOM 4256 N N . MET B 1 125 ? 7.887 15.18 -17.328 1 88.56 125 MET B N 1
ATOM 4257 C CA . MET B 1 125 ? 6.59 15.344 -17.984 1 88.56 125 MET B CA 1
ATOM 4258 C C . MET B 1 125 ? 5.949 16.672 -17.609 1 88.56 125 MET B C 1
ATOM 4260 O O . MET B 1 125 ? 5.277 17.297 -18.422 1 88.56 125 MET B O 1
ATOM 4264 N N . TRP B 1 126 ? 6.102 17.031 -16.328 1 89.44 126 TRP B N 1
ATOM 4265 C CA . TRP B 1 126 ? 5.605 18.328 -15.867 1 89.44 126 TRP B CA 1
ATOM 4266 C C . TRP B 1 126 ? 6.223 19.469 -16.672 1 89.44 126 TRP B C 1
ATOM 4268 O O . TRP B 1 126 ? 5.523 20.406 -17.078 1 89.44 126 TRP B O 1
ATOM 4278 N N . LEU B 1 127 ? 7.504 19.406 -16.922 1 86.31 127 LEU B N 1
ATOM 4279 C CA . LEU B 1 127 ? 8.219 20.438 -17.656 1 86.31 127 LEU B CA 1
ATOM 4280 C C . LEU B 1 127 ? 7.852 20.406 -19.125 1 86.31 127 LEU B C 1
ATOM 4282 O O . LEU B 1 127 ? 7.859 21.453 -19.797 1 86.31 127 LEU B O 1
ATOM 4286 N N . TYR B 1 128 ? 7.496 19.234 -19.594 1 83.38 128 TYR B N 1
ATOM 4287 C CA . TYR B 1 128 ? 7.098 19.062 -21 1 83.38 128 TYR B CA 1
ATOM 4288 C C . TYR B 1 128 ? 5.676 19.562 -21.219 1 83.38 128 TYR B C 1
ATOM 4290 O O . TYR B 1 128 ? 5.426 20.391 -22.109 1 83.38 128 TYR B O 1
ATOM 4298 N N . ASP B 1 129 ? 4.781 19.047 -20.453 1 86.44 129 ASP B N 1
ATOM 4299 C CA . ASP B 1 129 ? 3.371 19.422 -20.531 1 86.44 129 ASP B CA 1
ATOM 4300 C C . ASP B 1 129 ? 2.664 19.172 -19.203 1 86.44 129 ASP B C 1
ATOM 4302 O O . ASP B 1 129 ? 2.182 18.078 -18.938 1 86.44 129 ASP B O 1
ATOM 4306 N N . ARG B 1 130 ? 2.406 20.234 -18.531 1 87.75 130 ARG B N 1
ATOM 4307 C CA . ARG B 1 130 ? 1.828 20.141 -17.203 1 87.75 130 ARG B CA 1
ATOM 4308 C C . ARG B 1 130 ? 0.429 19.531 -17.25 1 87.75 130 ARG B C 1
ATOM 4310 O O . ARG B 1 130 ? 0.005 18.859 -16.312 1 87.75 130 ARG B O 1
ATOM 4317 N N . ASN B 1 131 ? -0.223 19.703 -18.328 1 84.81 131 ASN B N 1
ATOM 4318 C CA . ASN B 1 131 ? -1.602 19.234 -18.438 1 84.81 131 ASN B CA 1
ATOM 4319 C C . ASN B 1 131 ? -1.678 17.703 -18.469 1 84.81 131 ASN B C 1
ATOM 4321 O O . ASN B 1 131 ? -2.652 17.125 -17.984 1 84.81 131 ASN B O 1
ATOM 4325 N N . VAL B 1 132 ? -0.655 17.172 -18.984 1 85.62 132 VAL B N 1
ATOM 4326 C CA . VAL B 1 132 ? -0.612 15.711 -19.016 1 85.62 132 VAL B CA 1
ATOM 4327 C C . VAL B 1 132 ? -0.489 15.164 -17.594 1 85.62 132 VAL B C 1
ATOM 4329 O O . VAL B 1 132 ? -1.145 14.188 -17.234 1 85.62 132 VAL B O 1
ATOM 4332 N N . VAL B 1 133 ? 0.299 15.852 -16.828 1 88.31 133 VAL B N 1
ATOM 4333 C CA . VAL B 1 133 ? 0.527 15.414 -15.461 1 88.31 133 VAL B CA 1
ATOM 4334 C C . VAL B 1 133 ? -0.762 15.555 -14.648 1 88.31 133 VAL B C 1
ATOM 4336 O O . VAL B 1 133 ? -1.134 14.648 -13.898 1 88.31 133 VAL B O 1
ATOM 4339 N N . VAL B 1 134 ? -1.441 16.609 -14.883 1 84 134 VAL B N 1
ATOM 4340 C CA . VAL B 1 134 ? -2.688 16.875 -14.164 1 84 134 VAL B CA 1
ATOM 4341 C C . VAL B 1 134 ? -3.738 15.836 -14.57 1 84 134 VAL B C 1
ATOM 4343 O O . VAL B 1 134 ? -4.449 15.305 -13.711 1 84 134 VAL B O 1
ATOM 4346 N N . ARG B 1 135 ? -3.795 15.516 -15.773 1 82.88 135 ARG B N 1
ATOM 4347 C CA . ARG B 1 135 ? -4.766 14.547 -16.281 1 82.88 135 ARG B CA 1
ATOM 4348 C C . ARG B 1 135 ? -4.477 13.148 -15.75 1 82.88 135 ARG B C 1
ATOM 4350 O O . ARG B 1 135 ? -5.383 12.453 -15.289 1 82.88 135 ARG B O 1
ATOM 4357 N N . VAL B 1 136 ? -3.219 12.773 -15.828 1 84.81 136 VAL B N 1
ATOM 4358 C CA . VAL B 1 136 ? -2.836 11.445 -15.367 1 84.81 136 VAL B CA 1
ATOM 4359 C C . VAL B 1 136 ? -3.092 11.32 -13.867 1 84.81 136 VAL B C 1
ATOM 4361 O O . VAL B 1 136 ? -3.516 10.266 -13.383 1 84.81 136 VAL B O 1
ATOM 4364 N N . HIS B 1 137 ? -2.805 12.359 -13.18 1 84.69 137 HIS B N 1
ATOM 4365 C CA . HIS B 1 137 ? -3.08 12.359 -11.75 1 84.69 137 HIS B CA 1
ATOM 4366 C C . HIS B 1 137 ? -4.566 12.148 -11.469 1 84.69 137 HIS B C 1
ATOM 4368 O O . HIS B 1 137 ? -4.934 11.398 -10.562 1 84.69 137 HIS B O 1
ATOM 4374 N N . ALA B 1 138 ? -5.352 12.781 -12.227 1 72.94 138 ALA B N 1
ATOM 4375 C CA . ALA B 1 138 ? -6.797 12.672 -12.062 1 72.94 138 ALA B CA 1
ATOM 4376 C C . ALA B 1 138 ? -7.277 11.25 -12.336 1 72.94 138 ALA B C 1
ATOM 4378 O O . ALA B 1 138 ? -8.211 10.766 -11.688 1 72.94 138 ALA B O 1
ATOM 4379 N N . GLU B 1 139 ? -6.555 10.648 -13.188 1 69.88 139 GLU B N 1
ATOM 4380 C CA . GLU B 1 139 ? -6.961 9.312 -13.609 1 69.88 139 GLU B CA 1
ATOM 4381 C C . GLU B 1 139 ? -6.379 8.242 -12.688 1 69.88 139 GLU B C 1
ATOM 4383 O O . GLU B 1 139 ? -7.008 7.207 -12.461 1 69.88 139 GLU B O 1
ATOM 4388 N N . TRP B 1 140 ? -5.188 8.484 -12.297 1 62.03 140 TRP B N 1
ATOM 4389 C CA . TRP B 1 140 ? -4.457 7.402 -11.648 1 62.03 140 TRP B CA 1
ATOM 4390 C C . TRP B 1 140 ? -4.293 7.668 -10.156 1 62.03 140 TRP B C 1
ATOM 4392 O O . TRP B 1 140 ? -3.934 6.766 -9.398 1 62.03 140 TRP B O 1
ATOM 4402 N N . ALA B 1 141 ? -4.438 8.875 -9.82 1 56.38 141 ALA B N 1
ATOM 4403 C CA . ALA B 1 141 ? -3.984 9.18 -8.461 1 56.38 141 ALA B CA 1
ATOM 4404 C C . ALA B 1 141 ? -4.914 8.57 -7.422 1 56.38 141 ALA B C 1
ATOM 4406 O O . ALA B 1 141 ? -6.137 8.734 -7.5 1 56.38 141 ALA B O 1
ATOM 4407 N N . MET B 1 142 ? -4.43 7.383 -6.949 1 51.94 142 MET B N 1
ATOM 4408 C CA . MET B 1 142 ? -4.957 7.039 -5.633 1 51.94 142 MET B CA 1
ATOM 4409 C C . MET B 1 142 ? -4.422 7.984 -4.562 1 51.94 142 MET B C 1
ATOM 4411 O O . MET B 1 142 ? -3.219 8.008 -4.297 1 51.94 142 MET B O 1
ATOM 4415 N N . PRO B 1 143 ? -5.234 8.922 -4.25 1 52.47 143 PRO B N 1
ATOM 4416 C CA . PRO B 1 143 ? -4.668 9.93 -3.342 1 52.47 143 PRO B CA 1
ATOM 4417 C C . PRO B 1 143 ? -3.967 9.305 -2.139 1 52.47 143 PRO B C 1
ATOM 4419 O O . PRO B 1 143 ? -4.523 8.422 -1.481 1 52.47 143 PRO B O 1
ATOM 4422 N N . ASN B 1 144 ? -2.658 9.375 -2.133 1 59.38 144 ASN B N 1
ATOM 4423 C CA . ASN B 1 144 ? -1.953 9.086 -0.888 1 59.38 144 ASN B CA 1
ATOM 4424 C C . ASN B 1 144 ? -2.336 10.078 0.21 1 59.38 144 ASN B C 1
ATOM 4426 O O . ASN B 1 144 ? -1.693 11.117 0.368 1 59.38 144 ASN B O 1
ATOM 4430 N N . ALA B 1 145 ? -3.51 9.781 0.765 1 61.47 145 ALA B N 1
ATOM 4431 C CA . ALA B 1 145 ? -3.992 10.703 1.788 1 61.47 145 ALA B CA 1
ATOM 4432 C C . ALA B 1 145 ? -3.07 10.703 3.004 1 61.47 145 ALA B C 1
ATOM 4434 O O . ALA B 1 145 ? -2.506 9.672 3.365 1 61.47 145 ALA B O 1
ATOM 4435 N N . THR B 1 146 ? -2.754 11.883 3.357 1 78.69 146 THR B N 1
ATOM 4436 C CA . THR B 1 146 ? -2 12.094 4.59 1 78.69 146 THR B CA 1
ATOM 4437 C C . THR B 1 146 ? -2.867 11.797 5.809 1 78.69 146 THR B C 1
ATOM 4439 O O . THR B 1 146 ? -3.885 12.453 6.031 1 78.69 146 THR B O 1
ATOM 4442 N N . ARG B 1 147 ? -2.512 10.828 6.539 1 88.62 147 ARG B N 1
ATOM 4443 C CA . ARG B 1 147 ? -3.246 10.414 7.73 1 88.62 147 ARG B CA 1
ATOM 4444 C C . ARG B 1 147 ? -2.713 11.125 8.969 1 88.62 147 ARG B C 1
ATOM 4446 O O . ARG B 1 147 ? -1.527 11.023 9.289 1 88.62 147 ARG B O 1
ATOM 4453 N N . PHE B 1 148 ? -3.613 11.867 9.664 1 93.88 148 PHE B N 1
ATOM 4454 C CA . PHE B 1 148 ? -3.26 12.539 10.906 1 93.88 148 PHE B CA 1
ATOM 4455 C C . PHE B 1 148 ? -4.027 11.938 12.078 1 93.88 148 PHE B C 1
ATOM 4457 O O . PHE B 1 148 ? -5.23 11.68 11.977 1 93.88 148 PHE B O 1
ATOM 4464 N N . TYR B 1 149 ? -3.324 11.719 13.133 1 95.81 149 TYR B N 1
ATOM 4465 C CA . TYR B 1 149 ? -3.918 11.414 14.43 1 95.81 149 TYR B CA 1
ATOM 4466 C C . TYR B 1 149 ? -4.082 12.68 15.266 1 95.81 149 TYR B C 1
ATOM 4468 O O . TYR B 1 149 ? -3.143 13.461 15.406 1 95.81 149 TYR B O 1
ATOM 4476 N N . TYR B 1 150 ? -5.25 12.805 15.758 1 96 150 TYR B N 1
ATOM 4477 C CA . TYR B 1 150 ? -5.559 13.984 16.562 1 96 150 TYR B CA 1
ATOM 4478 C C . TYR B 1 150 ? -5.629 13.625 18.047 1 96 150 TYR B C 1
ATOM 4480 O O . TYR B 1 150 ? -6.223 12.602 18.422 1 96 150 TYR B O 1
ATOM 4488 N N . PHE B 1 151 ? -5.02 14.477 18.844 1 95.88 151 PHE B N 1
ATOM 4489 C CA . PHE B 1 151 ? -5.074 14.328 20.297 1 95.88 151 PHE B CA 1
ATOM 4490 C C . PHE B 1 151 ? -5.43 15.656 20.969 1 95.88 151 PHE B C 1
ATOM 4492 O O . PHE B 1 151 ? -4.84 16.688 20.656 1 95.88 151 PHE B O 1
ATOM 4499 N N . ARG B 1 152 ? -6.324 15.531 21.906 1 92.94 152 ARG B N 1
ATOM 4500 C CA . ARG B 1 152 ? -6.777 16.734 22.594 1 92.94 152 ARG B CA 1
ATOM 4501 C C . ARG B 1 152 ? -6 16.938 23.891 1 92.94 152 ARG B C 1
ATOM 4503 O O . ARG B 1 152 ? -5.719 15.984 24.609 1 92.94 152 ARG B O 1
ATOM 4510 N N . SER B 1 153 ? -5.734 18.234 24.047 1 91.5 153 SER B N 1
ATOM 4511 C CA . SER B 1 153 ? -5.078 18.562 25.297 1 91.5 153 SER B CA 1
ATOM 4512 C C . SER B 1 153 ? -6.094 18.766 26.422 1 91.5 153 SER B C 1
ATOM 4514 O O . SER B 1 153 ? -7.293 18.891 26.156 1 91.5 153 SER B O 1
ATOM 4516 N N . SER B 1 154 ? -5.578 18.75 27.609 1 83.69 154 SER B N 1
ATOM 4517 C CA . SER B 1 154 ? -6.402 19.016 28.797 1 83.69 154 SER B CA 1
ATOM 4518 C C . SER B 1 154 ? -6.832 20.469 28.844 1 83.69 154 SER B C 1
ATOM 4520 O O . SER B 1 154 ? -7.781 20.828 29.547 1 83.69 154 SER B O 1
ATOM 4522 N N . GLU B 1 155 ? -6.16 21.266 28.062 1 80.38 155 GLU B N 1
ATOM 4523 C CA . GLU B 1 155 ? -6.457 22.688 28.016 1 80.38 155 GLU B CA 1
ATOM 4524 C C . GLU B 1 155 ? -7.023 23.094 26.656 1 80.38 155 GLU B C 1
ATOM 4526 O O . GLU B 1 155 ? -6.613 22.562 25.625 1 80.38 155 GLU B O 1
ATOM 4531 N N . SER B 1 156 ? -7.977 23.969 26.688 1 77.62 156 SER B N 1
ATOM 4532 C CA . SER B 1 156 ? -8.617 24.406 25.453 1 77.62 156 SER B CA 1
ATOM 4533 C C . SER B 1 156 ? -7.652 25.203 24.578 1 77.62 156 SER B C 1
ATOM 4535 O O . SER B 1 156 ? -7.727 25.141 23.359 1 77.62 156 SER B O 1
ATOM 4537 N N . GLU B 1 157 ? -6.871 26 25.234 1 80.19 157 GLU B N 1
ATOM 4538 C CA . GLU B 1 157 ? -5.828 26.75 24.531 1 80.19 157 GLU B CA 1
ATOM 4539 C C . GLU B 1 157 ? -4.453 26.438 25.125 1 80.19 157 GLU B C 1
ATOM 4541 O O . GLU B 1 157 ? -4.305 26.328 26.344 1 80.19 157 GLU B O 1
ATOM 4546 N N . LEU B 1 158 ? -3.594 26.141 24.156 1 79.56 158 LEU B N 1
ATOM 4547 C CA . LEU B 1 158 ? -2.258 25.766 24.609 1 79.56 158 LEU B CA 1
ATOM 4548 C C . LEU B 1 158 ? -1.202 26.688 24.016 1 79.56 158 LEU B C 1
ATOM 4550 O O . LEU B 1 158 ? -1.263 27.031 22.828 1 79.56 158 LEU B O 1
ATOM 4554 N N . GLU B 1 159 ? -0.426 27.25 24.906 1 78.56 159 GLU B N 1
ATOM 4555 C CA . GLU B 1 159 ? 0.715 28.031 24.438 1 78.56 159 GLU B CA 1
ATOM 4556 C C . GLU B 1 159 ? 1.984 27.188 24.391 1 78.56 159 GLU B C 1
ATOM 4558 O O . GLU B 1 159 ? 2.236 26.391 25.312 1 78.56 159 GLU B O 1
ATOM 4563 N N . PHE B 1 160 ? 2.572 27.266 23.281 1 75.62 160 PHE B N 1
ATOM 4564 C CA . PHE B 1 160 ? 3.846 26.562 23.156 1 75.62 160 PHE B CA 1
ATOM 4565 C C . PHE B 1 160 ? 4.914 27.219 24.016 1 75.62 160 PHE B C 1
ATOM 4567 O O . PHE B 1 160 ? 4.996 28.453 24.062 1 75.62 160 PHE B O 1
ATOM 4574 N N . PRO B 1 161 ? 5.586 26.453 24.672 1 75.12 161 PRO B N 1
ATOM 4575 C CA . PRO B 1 161 ? 6.602 27.062 25.547 1 75.12 161 PRO B CA 1
ATOM 4576 C C . PRO B 1 161 ? 7.672 27.828 24.766 1 75.12 161 PRO B C 1
ATOM 4578 O O . PRO B 1 161 ? 8 27.453 23.641 1 75.12 161 PRO B O 1
ATOM 4581 N N . ASP B 1 162 ? 8.18 28.969 25.266 1 69.38 162 ASP B N 1
ATOM 4582 C CA . ASP B 1 162 ? 9.141 29.859 24.609 1 69.38 162 ASP B CA 1
ATOM 4583 C C . ASP B 1 162 ? 10.461 29.156 24.344 1 69.38 162 ASP B C 1
ATOM 4585 O O . ASP B 1 162 ? 11.062 29.328 23.281 1 69.38 162 ASP B O 1
ATOM 4589 N N . ARG B 1 163 ? 11.023 28.516 25.359 1 74.31 163 ARG B N 1
ATOM 4590 C CA . ARG B 1 163 ? 12.32 27.875 25.219 1 74.31 163 ARG B CA 1
ATOM 4591 C C . ARG B 1 163 ? 12.164 26.375 25.047 1 74.31 163 ARG B C 1
ATOM 4593 O O . ARG B 1 163 ? 12.289 25.609 26 1 74.31 163 ARG B O 1
ATOM 4600 N N . ILE B 1 164 ? 12.008 26 23.688 1 84.31 164 ILE B N 1
ATOM 4601 C CA . ILE B 1 164 ? 11.617 24.609 23.469 1 84.31 164 ILE B CA 1
ATOM 4602 C C . ILE B 1 164 ? 12.828 23.812 23.016 1 84.31 164 ILE B C 1
ATOM 4604 O O . ILE B 1 164 ? 12.773 22.578 22.938 1 84.31 164 ILE B O 1
ATOM 4608 N N . GLU B 1 165 ? 14 24.531 22.906 1 86.81 165 GLU B N 1
ATOM 4609 C CA . GLU B 1 165 ? 15.156 23.859 22.328 1 86.81 165 GLU B CA 1
ATOM 4610 C C . GLU B 1 165 ? 15.594 22.672 23.188 1 86.81 165 GLU B C 1
ATOM 4612 O O . GLU B 1 165 ? 15.859 21.594 22.672 1 86.81 165 GLU B O 1
ATOM 4617 N N . GLU B 1 166 ? 15.688 22.938 24.438 1 90.75 166 GLU B N 1
ATOM 4618 C CA . GLU B 1 166 ? 16.078 21.844 25.344 1 90.75 166 GLU B CA 1
ATOM 4619 C C . GLU B 1 166 ? 15.055 20.719 25.328 1 90.75 166 GLU B C 1
ATOM 4621 O O . GLU B 1 166 ? 15.422 19.547 25.328 1 90.75 166 GLU B O 1
ATOM 4626 N N . ALA B 1 167 ? 13.82 21.109 25.359 1 92.94 167 ALA B N 1
ATOM 4627 C CA . ALA B 1 167 ? 12.75 20.109 25.328 1 92.94 167 ALA B CA 1
ATOM 4628 C C . ALA B 1 167 ? 12.812 19.281 24.062 1 92.94 167 ALA B C 1
ATOM 4630 O O . ALA B 1 167 ? 12.648 18.047 24.109 1 92.94 167 ALA B O 1
ATOM 4631 N N . LEU B 1 168 ? 13.109 19.906 22.969 1 93.81 168 LEU B N 1
ATOM 4632 C CA . LEU B 1 168 ? 13.188 19.219 21.703 1 93.81 168 LEU B CA 1
ATOM 4633 C C . LEU B 1 168 ? 14.398 18.281 21.656 1 93.81 168 LEU B C 1
ATOM 4635 O O . LEU B 1 168 ? 14.336 17.203 21.062 1 93.81 168 LEU B O 1
ATOM 4639 N N . SER B 1 169 ? 15.43 18.766 22.281 1 94.69 169 SER B N 1
ATOM 4640 C CA . SER B 1 169 ? 16.625 17.922 22.344 1 94.69 169 SER B CA 1
ATOM 4641 C C . SER B 1 169 ? 16.344 16.641 23.141 1 94.69 169 SER B C 1
ATOM 4643 O O . SER B 1 169 ? 16.766 15.555 22.734 1 94.69 169 SER B O 1
ATOM 4645 N N . ASN B 1 170 ? 15.688 16.812 24.219 1 95.62 170 ASN B N 1
ATOM 4646 C CA . ASN B 1 170 ? 15.32 15.648 25.031 1 95.62 170 ASN B CA 1
ATOM 4647 C C . ASN B 1 170 ? 14.359 14.734 24.281 1 95.62 170 ASN B C 1
ATOM 4649 O O . ASN B 1 170 ? 14.484 13.508 24.344 1 95.62 170 ASN B O 1
ATOM 4653 N N . LEU B 1 171 ? 13.414 15.352 23.625 1 96.12 171 LEU B N 1
ATOM 4654 C CA . LEU B 1 171 ? 12.469 14.594 22.812 1 96.12 171 LEU B CA 1
ATOM 4655 C C . LEU B 1 171 ? 13.195 13.805 21.734 1 96.12 171 LEU B C 1
ATOM 4657 O O . LEU B 1 171 ? 12.93 12.617 21.547 1 96.12 171 LEU B O 1
ATOM 4661 N N . GLN B 1 172 ? 14.078 14.438 21.078 1 96.19 172 GLN B N 1
ATOM 4662 C CA . GLN B 1 172 ? 14.852 13.805 20 1 96.19 172 GLN B CA 1
ATOM 4663 C C . GLN B 1 172 ? 15.648 12.617 20.531 1 96.19 172 GLN B C 1
ATOM 4665 O O . GLN B 1 172 ? 15.711 11.57 19.891 1 96.19 172 GLN B O 1
ATOM 4670 N N . THR B 1 173 ? 16.234 12.812 21.672 1 95.88 173 THR B N 1
ATOM 4671 C CA . THR B 1 173 ? 17.047 11.766 22.266 1 95.88 173 THR B CA 1
ATOM 4672 C C . THR B 1 173 ? 16.188 10.555 22.625 1 95.88 173 THR B C 1
ATOM 4674 O O . THR B 1 173 ? 16.562 9.414 22.312 1 95.88 173 THR B O 1
ATOM 4677 N N . GLU B 1 174 ? 15.117 10.797 23.188 1 95.94 174 GLU B N 1
ATOM 4678 C CA . GLU B 1 174 ? 14.266 9.68 23.594 1 95.94 174 GLU B CA 1
ATOM 4679 C C . GLU B 1 174 ? 13.641 8.992 22.375 1 95.94 174 GLU B C 1
ATOM 4681 O O . GLU B 1 174 ? 13.5 7.77 22.359 1 95.94 174 GLU B O 1
ATOM 4686 N N . LEU B 1 175 ? 13.211 9.758 21.422 1 95 175 LEU B N 1
ATOM 4687 C CA . LEU B 1 175 ? 12.734 9.164 20.172 1 95 175 LEU B CA 1
ATOM 4688 C C . LEU B 1 175 ? 13.812 8.305 19.531 1 95 175 LEU B C 1
ATOM 4690 O O . LEU B 1 175 ? 13.547 7.188 19.094 1 95 175 LEU B O 1
ATOM 4694 N N . GLY B 1 176 ? 14.969 8.891 19.484 1 93.19 176 GLY B N 1
ATOM 4695 C CA . GLY B 1 176 ? 16.094 8.148 18.938 1 93.19 176 GLY B CA 1
ATOM 4696 C C . GLY B 1 176 ? 16.328 6.824 19.641 1 93.19 176 GLY B C 1
ATOM 4697 O O . GLY B 1 176 ? 16.609 5.812 19 1 93.19 176 GLY B O 1
ATOM 4698 N N . ASN B 1 177 ? 16.219 6.863 20.938 1 93 177 ASN B N 1
ATOM 4699 C CA . ASN B 1 177 ? 16.375 5.637 21.719 1 93 177 ASN B CA 1
ATOM 4700 C C . ASN B 1 177 ? 15.297 4.617 21.375 1 93 177 ASN B C 1
ATOM 4702 O O . ASN B 1 177 ? 15.57 3.42 21.281 1 93 177 ASN B O 1
ATOM 4706 N N . TRP B 1 178 ? 14.109 5.098 21.25 1 89.75 178 TRP B N 1
ATOM 4707 C CA . TRP B 1 178 ? 13.016 4.195 20.922 1 89.75 178 TRP B CA 1
ATOM 4708 C C . TRP B 1 178 ? 13.219 3.572 19.547 1 89.75 178 TRP B C 1
ATOM 4710 O O . TRP B 1 178 ? 13.102 2.355 19.375 1 89.75 178 TRP B O 1
ATOM 4720 N N . PHE B 1 179 ? 13.547 4.363 18.562 1 89.81 179 PHE B N 1
ATOM 4721 C CA . PHE B 1 179 ? 13.758 3.848 17.219 1 89.81 179 PHE B CA 1
ATOM 4722 C C . PHE B 1 179 ? 14.93 2.873 17.188 1 89.81 179 PHE B C 1
ATOM 4724 O O . PHE B 1 179 ? 14.891 1.876 16.453 1 89.81 179 PHE B O 1
ATOM 4731 N N . GLU B 1 180 ? 15.93 3.186 17.938 1 87 180 GLU B N 1
ATOM 4732 C CA . GLU B 1 180 ? 17.062 2.275 18.031 1 87 180 GLU B CA 1
ATOM 4733 C C . GLU B 1 180 ? 16.656 0.938 18.641 1 87 180 GLU B C 1
ATOM 4735 O O . GLU B 1 180 ? 17.156 -0.114 18.234 1 87 180 GLU B O 1
ATOM 4740 N N . SER B 1 181 ? 15.844 1.028 19.609 1 84 181 SER B N 1
ATOM 4741 C CA . SER B 1 181 ? 15.367 -0.195 20.25 1 84 181 SER B CA 1
ATOM 4742 C C . SER B 1 181 ? 14.562 -1.048 19.281 1 84 181 SER B C 1
ATOM 4744 O O . SER B 1 181 ? 14.484 -2.27 19.438 1 84 181 SER B O 1
ATOM 4746 N N . GLN B 1 182 ? 13.953 -0.408 18.281 1 82.5 182 GLN B N 1
ATOM 4747 C CA . GLN B 1 182 ? 13.227 -1.111 17.234 1 82.5 182 GLN B CA 1
ATOM 4748 C C . GLN B 1 182 ? 14.156 -1.527 16.094 1 82.5 182 GLN B C 1
ATOM 4750 O O . GLN B 1 182 ? 13.711 -2.09 15.094 1 82.5 182 GLN B O 1
ATOM 4755 N N . LYS B 1 183 ? 15.445 -1.114 16.172 1 84.94 183 LYS B N 1
ATOM 4756 C CA . LYS B 1 183 ? 16.5 -1.414 15.195 1 84.94 183 LYS B CA 1
ATOM 4757 C C . LYS B 1 183 ? 16.312 -0.582 13.93 1 84.94 183 LYS B C 1
ATOM 4759 O O . LYS B 1 183 ? 16.594 -1.058 12.82 1 84.94 183 LYS B O 1
ATOM 4764 N N . TRP B 1 184 ? 15.781 0.579 14.125 1 86.56 184 TRP B N 1
ATOM 4765 C CA . TRP B 1 184 ? 15.586 1.469 12.984 1 86.56 184 TRP B CA 1
ATOM 4766 C C . TRP B 1 184 ? 16.734 2.465 12.875 1 86.56 184 TRP B C 1
ATOM 4768 O O . TRP B 1 184 ? 16.734 3.318 11.984 1 86.56 184 TRP B O 1
ATOM 4778 N N . GLY B 1 185 ? 17.734 2.363 13.773 1 80.75 185 GLY B N 1
ATOM 4779 C CA . GLY B 1 185 ? 18.922 3.215 13.695 1 80.75 185 GLY B CA 1
ATOM 4780 C C . GLY B 1 185 ? 18.812 4.449 14.562 1 80.75 185 GLY B C 1
ATOM 4781 O O . GLY B 1 185 ? 17.781 4.688 15.203 1 80.75 185 GLY B O 1
ATOM 4782 N N . ARG B 1 186 ? 19.969 5.281 14.609 1 79.88 186 ARG B N 1
ATOM 4783 C CA . ARG B 1 186 ? 20.062 6.445 15.484 1 79.88 186 ARG B CA 1
ATOM 4784 C C . ARG B 1 186 ? 20.078 7.738 14.68 1 79.88 186 ARG B C 1
ATOM 4786 O O . ARG B 1 186 ? 20.719 8.719 15.078 1 79.88 186 ARG B O 1
ATOM 4793 N N . SER B 1 187 ? 19.406 7.828 13.664 1 84.19 187 SER B N 1
ATOM 4794 C CA . SER B 1 187 ? 19.469 8.977 12.766 1 84.19 187 SER B CA 1
ATOM 4795 C C . SER B 1 187 ? 18.297 9.922 12.992 1 84.19 187 SER B C 1
ATOM 4797 O O . SER B 1 187 ? 17.875 10.625 12.07 1 84.19 187 SER B O 1
ATOM 4799 N N . THR B 1 188 ? 17.844 10.023 14.227 1 92.12 188 THR B N 1
ATOM 4800 C CA . THR B 1 188 ? 16.656 10.82 14.492 1 92.12 188 THR B CA 1
ATOM 4801 C C . THR B 1 188 ? 17 12.305 14.578 1 92.12 188 THR B C 1
ATOM 4803 O O . THR B 1 188 ? 17.969 12.68 15.25 1 92.12 188 THR B O 1
ATOM 4806 N N . GLU B 1 189 ? 16.344 13.109 13.875 1 92.56 189 GLU B N 1
ATOM 4807 C CA . GLU B 1 189 ? 16.484 14.562 13.891 1 92.56 189 GLU B CA 1
ATOM 4808 C C . GLU B 1 189 ? 15.117 15.258 13.852 1 92.56 189 GLU B C 1
ATOM 4810 O O . GLU B 1 189 ? 14.227 14.828 13.117 1 92.56 189 GLU B O 1
ATOM 4815 N N . ILE B 1 190 ? 14.945 16.281 14.641 1 93.19 190 ILE B N 1
ATOM 4816 C CA . ILE B 1 190 ? 13.711 17.047 14.648 1 93.19 190 ILE B CA 1
ATOM 4817 C C . ILE B 1 190 ? 13.945 18.422 14.031 1 93.19 190 ILE B C 1
ATOM 4819 O O . ILE B 1 190 ? 14.906 19.109 14.383 1 93.19 190 ILE B O 1
ATOM 4823 N N . PHE B 1 191 ? 13.164 18.781 13.039 1 90.38 191 PHE B N 1
ATOM 4824 C CA . PHE B 1 191 ? 13.172 20.094 12.43 1 90.38 191 PHE B CA 1
ATOM 4825 C C . PHE B 1 191 ? 12 20.938 12.938 1 90.38 191 PHE B C 1
ATOM 4827 O O . PHE B 1 191 ? 10.852 20.5 12.891 1 90.38 191 PHE B O 1
ATOM 4834 N N . ASP B 1 192 ? 12.336 22.078 13.453 1 89.69 192 ASP B N 1
ATOM 4835 C CA . ASP B 1 192 ? 11.328 23.016 13.938 1 89.69 192 ASP B CA 1
ATOM 4836 C C . ASP B 1 192 ? 11.109 24.141 12.938 1 89.69 192 ASP B C 1
ATOM 4838 O O . ASP B 1 192 ? 12.039 24.891 12.609 1 89.69 192 ASP B O 1
ATOM 4842 N N . PHE B 1 193 ? 9.867 24.328 12.531 1 86.5 193 PHE B N 1
ATOM 4843 C CA . PHE B 1 193 ? 9.586 25.328 11.508 1 86.5 193 PHE B CA 1
ATOM 4844 C C . PHE B 1 193 ? 8.836 26.516 12.109 1 86.5 193 PHE B C 1
ATOM 4846 O O . PHE B 1 193 ? 8.445 27.438 11.391 1 86.5 193 PHE B O 1
ATOM 4853 N N . GLY B 1 194 ? 8.68 26.484 13.352 1 78.38 194 GLY B N 1
ATOM 4854 C CA . GLY B 1 194 ? 8.055 27.578 14.07 1 78.38 194 GLY B CA 1
ATOM 4855 C C . GLY B 1 194 ? 6.582 27.75 13.742 1 78.38 194 GLY B C 1
ATOM 4856 O O . GLY B 1 194 ? 5.918 26.781 13.352 1 78.38 194 GLY B O 1
ATOM 4857 N N . GLY B 1 195 ? 6.059 28.906 14.102 1 73.81 195 GLY B N 1
ATOM 4858 C CA . GLY B 1 195 ? 4.652 29.234 13.93 1 73.81 195 GLY B CA 1
ATOM 4859 C C . GLY B 1 195 ? 3.984 29.688 15.219 1 73.81 195 GLY B C 1
ATOM 4860 O O . GLY B 1 195 ? 4.355 29.234 16.297 1 73.81 195 GLY B O 1
ATOM 4861 N N . ASP B 1 196 ? 3.139 30.641 15.031 1 66.25 196 ASP B N 1
ATOM 4862 C CA . ASP B 1 196 ? 2.484 31.203 16.203 1 66.25 196 ASP B CA 1
ATOM 4863 C C . ASP B 1 196 ? 1.231 30.422 16.578 1 66.25 196 ASP B C 1
ATOM 4865 O O . ASP B 1 196 ? 1.005 30.109 17.75 1 66.25 196 ASP B O 1
ATOM 4869 N N . VAL B 1 197 ? 0.487 30.078 15.555 1 70.75 197 VAL B N 1
ATOM 4870 C CA . VAL B 1 197 ? -0.767 29.391 15.828 1 70.75 197 VAL B CA 1
ATOM 4871 C C . VAL B 1 197 ? -0.585 27.891 15.602 1 70.75 197 VAL B C 1
ATOM 4873 O O . VAL B 1 197 ? -0.9 27.078 16.469 1 70.75 197 VAL B O 1
ATOM 4876 N N . ASP B 1 198 ? -0.062 27.578 14.477 1 79.69 198 ASP B N 1
ATOM 4877 C CA . ASP B 1 198 ? 0.257 26.188 14.156 1 79.69 198 ASP B CA 1
ATOM 4878 C C . ASP B 1 198 ? 1.764 25.984 14.008 1 79.69 198 ASP B C 1
ATOM 4880 O O . ASP B 1 198 ? 2.402 26.641 13.18 1 79.69 198 ASP B O 1
ATOM 4884 N N . ARG B 1 199 ? 2.262 25.25 14.914 1 85.25 199 ARG B N 1
ATOM 4885 C CA . ARG B 1 199 ? 3.693 24.969 14.836 1 85.25 199 ARG B CA 1
ATOM 4886 C C . ARG B 1 199 ? 3.959 23.594 14.266 1 85.25 199 ARG B C 1
ATOM 4888 O O . ARG B 1 199 ? 3.412 22.594 14.758 1 85.25 199 ARG B O 1
ATOM 4895 N N . TRP B 1 200 ? 4.781 23.531 13.227 1 88.56 200 TRP B N 1
ATOM 4896 C CA . TRP B 1 200 ? 5.062 22.281 12.508 1 88.56 200 TRP B CA 1
ATOM 4897 C C . TRP B 1 200 ? 6.441 21.75 12.867 1 88.56 200 TRP B C 1
ATOM 4899 O O . TRP B 1 200 ? 7.402 22.516 12.977 1 88.56 200 TRP B O 1
ATOM 4909 N N . PHE B 1 201 ? 6.508 20.484 13.094 1 89.94 201 PHE B N 1
ATOM 4910 C CA . PHE B 1 201 ? 7.77 19.766 13.266 1 89.94 201 PHE B CA 1
ATOM 4911 C C . PHE B 1 201 ? 7.859 18.594 12.312 1 89.94 201 PHE B C 1
ATOM 4913 O O . PHE B 1 201 ? 6.855 17.922 12.039 1 89.94 201 PHE B O 1
ATOM 4920 N N . LEU B 1 202 ? 9.023 18.375 11.812 1 92.06 202 LEU B N 1
ATOM 4921 C CA . LEU B 1 202 ? 9.32 17.141 11.094 1 92.06 202 LEU B CA 1
ATOM 4922 C C . LEU B 1 202 ? 10.305 16.281 11.875 1 92.06 202 LEU B C 1
ATOM 4924 O O . LEU B 1 202 ? 11.266 16.797 12.453 1 92.06 202 LEU B O 1
ATOM 4928 N N . VAL B 1 203 ? 9.992 15.086 11.961 1 92.62 203 VAL B N 1
ATOM 4929 C CA . VAL B 1 203 ? 10.898 14.125 12.578 1 92.62 203 VAL B CA 1
ATOM 4930 C C . VAL B 1 203 ? 11.461 13.188 11.516 1 92.62 203 VAL B C 1
ATOM 4932 O O . VAL B 1 203 ? 10.727 12.375 10.945 1 92.62 203 VAL B O 1
ATOM 4935 N N . ARG B 1 204 ? 12.695 13.352 11.258 1 92.62 204 ARG B N 1
ATOM 4936 C CA . ARG B 1 204 ? 13.375 12.414 10.367 1 92.62 204 ARG B CA 1
ATOM 4937 C C . ARG B 1 204 ? 13.945 11.234 11.148 1 92.62 204 ARG B C 1
ATOM 4939 O O . ARG B 1 204 ? 14.656 11.422 12.141 1 92.62 204 ARG B O 1
ATOM 4946 N N . HIS B 1 205 ? 13.641 10.07 10.797 1 92.31 205 HIS B N 1
ATOM 4947 C CA . HIS B 1 205 ? 14.172 8.883 11.453 1 92.31 205 HIS B CA 1
ATOM 4948 C C . HIS B 1 205 ? 14.297 7.715 10.484 1 92.31 205 HIS B C 1
ATOM 4950 O O . HIS B 1 205 ? 13.828 7.801 9.344 1 92.31 205 HIS B O 1
ATOM 4956 N N . GLY B 1 206 ? 14.969 6.695 10.945 1 89.44 206 GLY B N 1
ATOM 4957 C CA . GLY B 1 206 ? 15.195 5.535 10.094 1 89.44 206 GLY B CA 1
ATOM 4958 C C . GLY B 1 206 ? 14.039 4.551 10.109 1 89.44 206 GLY B C 1
ATOM 4959 O O . GLY B 1 206 ? 13.18 4.602 11 1 89.44 206 GLY B O 1
ATOM 4960 N N . GLN B 1 207 ? 13.938 3.707 9.07 1 89 207 GLN B N 1
ATOM 4961 C CA . GLN B 1 207 ? 13.109 2.508 8.992 1 89 207 GLN B CA 1
ATOM 4962 C C . GLN B 1 207 ? 13.961 1.245 9.07 1 89 207 GLN B C 1
ATOM 4964 O O . GLN B 1 207 ? 15.195 1.316 9.055 1 89 207 GLN B O 1
ATOM 4969 N N . PRO B 1 208 ? 13.266 0.136 9.203 1 87.25 208 PRO B N 1
ATOM 4970 C CA . PRO B 1 208 ? 14.062 -1.092 9.219 1 87.25 208 PRO B CA 1
ATOM 4971 C C . PRO B 1 208 ? 14.969 -1.219 7.996 1 87.25 208 PRO B C 1
ATOM 4973 O O . PRO B 1 208 ? 14.609 -0.762 6.906 1 87.25 208 PRO B O 1
ATOM 4976 N N . TYR B 1 209 ? 16.062 -1.845 8.297 1 89.12 209 TYR B N 1
ATOM 4977 C CA . TYR B 1 209 ? 17.016 -2.139 7.23 1 89.12 209 TYR B CA 1
ATOM 4978 C C . TYR B 1 209 ? 16.359 -2.947 6.117 1 89.12 209 TYR B C 1
ATOM 4980 O O . TYR B 1 209 ? 15.523 -3.809 6.383 1 89.12 209 TYR B O 1
ATOM 4988 N N . ARG B 1 210 ? 16.688 -2.604 4.883 1 90 210 ARG B N 1
ATOM 4989 C CA . ARG B 1 210 ? 16.109 -3.291 3.734 1 90 210 ARG B CA 1
ATOM 4990 C C . ARG B 1 210 ? 17.172 -4.023 2.932 1 90 210 ARG B C 1
ATOM 4992 O O . ARG B 1 210 ? 18.312 -3.543 2.811 1 90 210 ARG B O 1
ATOM 4999 N N . ARG B 1 211 ? 16.781 -5.211 2.484 1 90.69 211 ARG B N 1
ATOM 5000 C CA . ARG B 1 211 ? 17.594 -6.016 1.574 1 90.69 211 ARG B CA 1
ATOM 5001 C C . ARG B 1 211 ? 16.75 -6.551 0.423 1 90.69 211 ARG B C 1
ATOM 5003 O O . ARG B 1 211 ? 15.625 -7.004 0.631 1 90.69 211 ARG B O 1
ATOM 5010 N N . LEU B 1 212 ? 17.266 -6.395 -0.73 1 90.25 212 LEU B N 1
ATOM 5011 C CA . LEU B 1 212 ? 16.547 -6.91 -1.886 1 90.25 212 LEU B CA 1
ATOM 5012 C C . LEU B 1 212 ? 17.484 -7.172 -3.051 1 90.25 212 LEU B C 1
ATOM 5014 O O . LEU B 1 212 ? 18.672 -6.836 -2.977 1 90.25 212 LEU B O 1
ATOM 5018 N N . GLU B 1 213 ? 16.969 -7.867 -4.043 1 88.62 213 GLU B N 1
ATOM 5019 C CA . GLU B 1 213 ? 17.703 -8.078 -5.293 1 88.62 213 GLU B CA 1
ATOM 5020 C C . GLU B 1 213 ? 17.562 -6.875 -6.219 1 88.62 213 GLU B C 1
ATOM 5022 O O . GLU B 1 213 ? 16.484 -6.293 -6.34 1 88.62 213 GLU B O 1
ATOM 5027 N N . GLY B 1 214 ? 18.734 -6.469 -6.719 1 88.62 214 GLY B N 1
ATOM 5028 C CA . GLY B 1 214 ? 18.75 -5.352 -7.648 1 88.62 214 GLY B CA 1
ATOM 5029 C C . GLY B 1 214 ? 19.625 -5.586 -8.859 1 88.62 214 GLY B C 1
ATOM 5030 O O . GLY B 1 214 ? 20.328 -6.598 -8.938 1 88.62 214 GLY B O 1
ATOM 5031 N N . TRP B 1 215 ? 19.406 -4.793 -9.844 1 88.12 215 TRP B N 1
ATOM 5032 C CA . TRP B 1 215 ? 20.188 -4.785 -11.07 1 88.12 215 TRP B CA 1
ATOM 5033 C C . TRP B 1 215 ? 21.125 -3.576 -11.109 1 88.12 215 TRP B C 1
ATOM 5035 O O . TRP B 1 215 ? 20.688 -2.447 -10.867 1 88.12 215 TRP B O 1
ATOM 5045 N N . ASN B 1 216 ? 22.422 -3.777 -11.344 1 83.19 216 ASN B N 1
ATOM 5046 C CA . ASN B 1 216 ? 23.359 -2.654 -11.367 1 83.19 216 ASN B CA 1
ATOM 5047 C C . ASN B 1 216 ? 23.766 -2.293 -12.789 1 83.19 216 ASN B C 1
ATOM 5049 O O . ASN B 1 216 ? 24.781 -1.633 -13 1 83.19 216 ASN B O 1
ATOM 5053 N N . GLY B 1 217 ? 23.031 -2.736 -13.75 1 78.12 217 GLY B N 1
ATOM 5054 C CA . GLY B 1 217 ? 23.359 -2.477 -15.148 1 78.12 217 GLY B CA 1
ATOM 5055 C C . GLY B 1 217 ? 24.094 -3.623 -15.812 1 78.12 217 GLY B C 1
ATOM 5056 O O . GLY B 1 217 ? 24.078 -3.74 -17.047 1 78.12 217 GLY B O 1
ATOM 5057 N N . LYS B 1 218 ? 24.703 -4.535 -15.039 1 80.69 218 LYS B N 1
ATOM 5058 C CA . LYS B 1 218 ? 25.5 -5.629 -15.586 1 80.69 218 LYS B CA 1
ATOM 5059 C C . LYS B 1 218 ? 25.062 -6.973 -15.008 1 80.69 218 LYS B C 1
ATOM 5061 O O . LYS B 1 218 ? 25.016 -7.973 -15.719 1 80.69 218 LYS B O 1
ATOM 5066 N N . SER B 1 219 ? 24.812 -6.906 -13.703 1 84.88 219 SER B N 1
ATOM 5067 C CA . SER B 1 219 ? 24.5 -8.164 -13.039 1 84.88 219 SER B CA 1
ATOM 5068 C C . SER B 1 219 ? 23.516 -7.953 -11.898 1 84.88 219 SER B C 1
ATOM 5070 O O . SER B 1 219 ? 23.234 -6.816 -11.508 1 84.88 219 SER B O 1
ATOM 5072 N N . ILE B 1 220 ? 23.016 -9.078 -11.484 1 85.56 220 ILE B N 1
ATOM 5073 C CA . ILE B 1 220 ? 22.141 -9.078 -10.32 1 85.56 220 ILE B CA 1
ATOM 5074 C C . ILE B 1 220 ? 22.969 -8.891 -9.055 1 85.56 220 ILE B C 1
ATOM 5076 O O . ILE B 1 220 ? 24 -9.531 -8.883 1 85.56 220 ILE B O 1
ATOM 5080 N N . VAL B 1 221 ? 22.562 -7.949 -8.227 1 85.5 221 VAL B N 1
ATOM 5081 C CA . VAL B 1 221 ? 23.297 -7.664 -6.996 1 85.5 221 VAL B CA 1
ATOM 5082 C C . VAL B 1 221 ? 22.328 -7.602 -5.816 1 85.5 221 VAL B C 1
ATOM 5084 O O . VAL B 1 221 ? 21.125 -7.453 -6.004 1 85.5 221 VAL B O 1
ATOM 5087 N N . SER B 1 222 ? 22.906 -7.754 -4.637 1 86 222 SER B N 1
ATOM 5088 C CA . SER B 1 222 ? 22.156 -7.52 -3.408 1 86 222 SER B CA 1
ATOM 5089 C C . SER B 1 222 ? 22.25 -6.059 -2.977 1 86 222 SER B C 1
ATOM 5091 O O . SER B 1 222 ? 23.344 -5.508 -2.865 1 86 222 SER B O 1
ATOM 5093 N N . ILE B 1 223 ? 21.125 -5.465 -2.801 1 88 223 ILE B N 1
ATOM 5094 C CA . ILE B 1 223 ? 21.047 -4.078 -2.355 1 88 223 ILE B CA 1
ATOM 5095 C C . ILE B 1 223 ? 20.672 -4.031 -0.876 1 88 223 ILE B C 1
ATOM 5097 O O . ILE B 1 223 ? 19.719 -4.695 -0.45 1 88 223 ILE B O 1
ATOM 5101 N N . GLU B 1 224 ? 21.484 -3.295 -0.127 1 89.69 224 GLU B N 1
ATOM 5102 C CA . GLU B 1 224 ? 21.234 -3.141 1.304 1 89.69 224 GLU B CA 1
ATOM 5103 C C . GLU B 1 224 ? 21.297 -1.674 1.719 1 89.69 224 GLU B C 1
ATOM 5105 O O . GLU B 1 224 ? 22.203 -0.943 1.317 1 89.69 224 GLU B O 1
ATOM 5110 N N . TYR B 1 225 ? 20.266 -1.294 2.441 1 88.81 225 TYR B N 1
ATOM 5111 C CA . TYR B 1 225 ? 20.25 0.104 2.855 1 88.81 225 TYR B CA 1
ATOM 5112 C C . TYR B 1 225 ? 19.25 0.318 3.992 1 88.81 225 TYR B C 1
ATOM 5114 O O . TYR B 1 225 ? 18.438 -0.556 4.281 1 88.81 225 TYR B O 1
ATOM 5122 N N . GLN B 1 226 ? 19.391 1.372 4.672 1 90.56 226 GLN B N 1
ATOM 5123 C CA . GLN B 1 226 ? 18.422 1.825 5.676 1 90.56 226 GLN B CA 1
ATOM 5124 C C . GLN B 1 226 ? 17.734 3.113 5.234 1 90.56 226 GLN B C 1
ATOM 5126 O O . GLN B 1 226 ? 18.344 4.184 5.234 1 90.56 226 GLN B O 1
ATOM 5131 N N . PRO B 1 227 ? 16.484 3.016 4.91 1 91.31 227 PRO B N 1
ATOM 5132 C CA . PRO B 1 227 ? 15.781 4.215 4.445 1 91.31 227 PRO B CA 1
ATOM 5133 C C . PRO B 1 227 ? 15.516 5.219 5.562 1 91.31 227 PRO B C 1
ATOM 5135 O O . PRO B 1 227 ? 15.383 4.828 6.727 1 91.31 227 PRO B O 1
ATOM 5138 N N . LEU B 1 228 ? 15.461 6.5 5.184 1 91.38 228 LEU B N 1
ATOM 5139 C CA . LEU B 1 228 ? 15.023 7.562 6.078 1 91.38 228 LEU B CA 1
ATOM 5140 C C . LEU B 1 228 ? 13.648 8.086 5.668 1 91.38 228 LEU B C 1
ATOM 5142 O O . LEU B 1 228 ? 13.344 8.18 4.477 1 91.38 228 LEU B O 1
ATOM 5146 N N . ILE B 1 229 ? 12.812 8.375 6.648 1 90.38 229 ILE B N 1
ATOM 5147 C CA . ILE B 1 229 ? 11.477 8.906 6.383 1 90.38 229 ILE B CA 1
ATOM 5148 C C . ILE B 1 229 ? 11.219 10.117 7.277 1 90.38 229 ILE B C 1
ATOM 5150 O O . ILE B 1 229 ? 12.031 10.438 8.148 1 90.38 229 ILE B O 1
ATOM 5154 N N . TYR B 1 230 ? 10.086 10.781 6.996 1 89.88 230 TYR B N 1
ATOM 5155 C CA . TYR B 1 230 ? 9.703 11.977 7.738 1 89.88 230 TYR B CA 1
ATOM 5156 C C . TYR B 1 230 ? 8.305 11.82 8.336 1 89.88 230 TYR B C 1
ATOM 5158 O O . TYR B 1 230 ? 7.344 11.547 7.621 1 89.88 230 TYR B O 1
ATOM 5166 N N . ASP B 1 231 ? 8.234 11.984 9.594 1 91.12 231 ASP B N 1
ATOM 5167 C CA . ASP B 1 231 ? 6.957 12.141 10.281 1 91.12 231 ASP B CA 1
ATOM 5168 C C . ASP B 1 231 ? 6.664 13.617 10.562 1 91.12 231 ASP B C 1
ATOM 5170 O O . ASP B 1 231 ? 7.578 14.445 10.562 1 91.12 231 ASP B O 1
ATOM 5174 N N . ALA B 1 232 ? 5.402 13.859 10.742 1 91.38 232 ALA B N 1
ATOM 5175 C CA . ALA B 1 232 ? 5.043 15.242 11.031 1 91.38 232 ALA B CA 1
ATOM 5176 C C . ALA B 1 232 ? 4.297 15.352 12.359 1 91.38 232 ALA B C 1
ATOM 5178 O O . ALA B 1 232 ? 3.488 14.484 12.695 1 91.38 232 ALA B O 1
ATOM 5179 N N . ILE B 1 233 ? 4.617 16.391 13.094 1 91.44 233 ILE B N 1
ATOM 5180 C CA . ILE B 1 233 ? 3.916 16.797 14.305 1 91.44 233 ILE B CA 1
ATOM 5181 C C . ILE B 1 233 ? 3.441 18.234 14.164 1 91.44 233 ILE B C 1
ATOM 5183 O O . ILE B 1 233 ? 4.219 19.125 13.797 1 91.44 233 ILE B O 1
ATOM 5187 N N . VAL B 1 234 ? 2.176 18.422 14.406 1 90.94 234 VAL B N 1
ATOM 5188 C CA . VAL B 1 234 ? 1.616 19.766 14.328 1 90.94 234 VAL B CA 1
ATOM 5189 C C . VAL B 1 234 ? 0.951 20.141 15.648 1 90.94 234 VAL B C 1
ATOM 5191 O O . VAL B 1 234 ? 0.087 19.406 16.141 1 90.94 234 VAL B O 1
ATOM 5194 N N . PHE B 1 235 ? 1.378 21.234 16.172 1 89.25 235 PHE B N 1
ATOM 5195 C CA . PHE B 1 235 ? 0.749 21.781 17.359 1 89.25 235 PHE B CA 1
ATOM 5196 C C . PHE B 1 235 ? -0.218 22.906 17 1 89.25 235 PHE B C 1
ATOM 5198 O O . PHE B 1 235 ? 0.19 23.938 16.453 1 89.25 235 PHE B O 1
ATOM 5205 N N . ASP B 1 236 ? -1.465 22.641 17.312 1 88.94 236 ASP B N 1
ATOM 5206 C CA . ASP B 1 236 ? -2.514 23.641 17.156 1 88.94 236 ASP B CA 1
ATOM 5207 C C . ASP B 1 236 ? -2.869 24.281 18.5 1 88.94 236 ASP B C 1
ATOM 5209 O O . ASP B 1 236 ? -3.709 23.766 19.234 1 88.94 236 ASP B O 1
ATOM 5213 N N . GLY B 1 237 ? -2.297 25.422 18.719 1 84.31 237 GLY B N 1
ATOM 5214 C CA . GLY B 1 237 ? -2.467 26.078 20 1 84.31 237 GLY B CA 1
ATOM 5215 C C . GLY B 1 237 ? -3.859 26.656 20.188 1 84.31 237 GLY B C 1
ATOM 5216 O O . GLY B 1 237 ? -4.359 26.719 21.312 1 84.31 237 GLY B O 1
ATOM 5217 N N . GLU B 1 238 ? -4.465 27.078 19.172 1 82.25 238 GLU B N 1
ATOM 5218 C CA . GLU B 1 238 ? -5.781 27.703 19.234 1 82.25 238 GLU B CA 1
ATOM 5219 C C . GLU B 1 238 ? -6.844 26.719 19.719 1 82.25 238 GLU B C 1
ATOM 5221 O O . GLU B 1 238 ? -7.758 27.094 20.453 1 82.25 238 GLU B O 1
ATOM 5226 N N . HIS B 1 239 ? -6.652 25.484 19.391 1 84.94 239 HIS B N 1
ATOM 5227 C CA . HIS B 1 239 ? -7.68 24.516 19.734 1 84.94 239 HIS B CA 1
ATOM 5228 C C . HIS B 1 239 ? -7.156 23.484 20.719 1 84.94 239 HIS B C 1
ATOM 5230 O O . HIS B 1 239 ? -7.883 22.578 21.125 1 84.94 239 HIS B O 1
ATOM 5236 N N . GLY B 1 240 ? -5.898 23.656 21.062 1 88.31 240 GLY B N 1
ATOM 5237 C CA . GLY B 1 240 ? -5.305 22.734 22 1 88.31 240 GLY B CA 1
ATOM 5238 C C . GLY B 1 240 ? -5.184 21.328 21.453 1 88.31 240 GLY B C 1
ATOM 5239 O O . GLY B 1 240 ? -5.527 20.359 22.141 1 88.31 240 GLY B O 1
ATOM 5240 N N . LEU B 1 241 ? -4.758 21.188 20.234 1 91.94 241 LEU B N 1
ATOM 5241 C CA . LEU B 1 241 ? -4.695 19.891 19.578 1 91.94 241 LEU B CA 1
ATOM 5242 C C . LEU B 1 241 ? -3.262 19.547 19.188 1 91.94 241 LEU B C 1
ATOM 5244 O O . LEU B 1 241 ? -2.496 20.422 18.797 1 91.94 241 LEU B O 1
ATOM 5248 N N . LEU B 1 242 ? -2.979 18.328 19.359 1 94.12 242 LEU B N 1
ATOM 5249 C CA . LEU B 1 242 ? -1.771 17.734 18.797 1 94.12 242 LEU B CA 1
ATOM 5250 C C . LEU B 1 242 ? -2.113 16.828 17.625 1 94.12 242 LEU B C 1
ATOM 5252 O O . LEU B 1 242 ? -2.92 15.898 17.75 1 94.12 242 LEU B O 1
ATOM 5256 N N . LYS B 1 243 ? -1.552 17.109 16.5 1 93.94 243 LYS B N 1
ATOM 5257 C CA . LYS B 1 243 ? -1.744 16.297 15.312 1 93.94 243 LYS B CA 1
ATOM 5258 C C . LYS B 1 243 ? -0.449 15.594 14.914 1 93.94 243 LYS B C 1
ATOM 5260 O O . LYS B 1 243 ? 0.609 16.219 14.844 1 93.94 243 LYS B O 1
ATOM 5265 N N . VAL B 1 244 ? -0.544 14.289 14.695 1 94.75 244 VAL B N 1
ATOM 5266 C CA . VAL B 1 244 ? 0.652 13.516 14.375 1 94.75 244 VAL B CA 1
ATOM 5267 C C . VAL B 1 244 ? 0.415 12.703 13.109 1 94.75 244 VAL B C 1
ATOM 5269 O O . VAL B 1 244 ? -0.654 12.109 12.938 1 94.75 244 VAL B O 1
ATOM 5272 N N . LYS B 1 245 ? 1.393 12.727 12.234 1 91.88 245 LYS B N 1
ATOM 5273 C CA . LYS B 1 245 ? 1.376 11.953 11 1 91.88 245 LYS B CA 1
ATOM 5274 C C . LYS B 1 245 ? 2.562 10.992 10.945 1 91.88 245 LYS B C 1
ATOM 5276 O O . LYS B 1 245 ? 3.574 11.289 10.305 1 91.88 245 LYS B O 1
ATOM 5281 N N . PRO B 1 246 ? 2.402 9.852 11.539 1 91.25 246 PRO B N 1
ATOM 5282 C CA . PRO B 1 246 ? 3.451 8.836 11.414 1 91.25 246 PRO B CA 1
ATOM 5283 C C . PRO B 1 246 ? 3.393 8.086 10.086 1 91.25 246 PRO B C 1
ATOM 5285 O O . PRO B 1 246 ? 2.305 7.82 9.57 1 91.25 246 PRO B O 1
ATOM 5288 N N . CYS B 1 247 ? 4.543 7.645 9.539 1 80.25 247 CYS B N 1
ATOM 5289 C CA . CYS B 1 247 ? 4.562 7.02 8.219 1 80.25 247 CYS B CA 1
ATOM 5290 C C . CYS B 1 247 ? 4.902 5.539 8.328 1 80.25 247 CYS B C 1
ATOM 5292 O O . CYS B 1 247 ? 4.578 4.758 7.43 1 80.25 247 CYS B O 1
ATOM 5294 N N . SER B 1 248 ? 5.574 5.086 9.359 1 73.94 248 SER B N 1
ATOM 5295 C CA . SER B 1 248 ? 6.078 3.719 9.414 1 73.94 248 SER B CA 1
ATOM 5296 C C . SER B 1 248 ? 5.094 2.797 10.133 1 73.94 248 SER B C 1
ATOM 5298 O O . SER B 1 248 ? 4.672 1.779 9.578 1 73.94 248 SER B O 1
ATOM 5300 N N . HIS B 1 249 ? 4.773 3.125 11.328 1 77.12 249 HIS B N 1
ATOM 5301 C CA . HIS B 1 249 ? 3.873 2.373 12.195 1 77.12 249 HIS B CA 1
ATOM 5302 C C . HIS B 1 249 ? 2.82 3.281 12.82 1 77.12 249 HIS B C 1
ATOM 5304 O O . HIS B 1 249 ? 2.936 3.662 13.984 1 77.12 249 HIS B O 1
ATOM 5310 N N . PRO B 1 250 ? 1.847 3.477 12.062 1 77.12 250 PRO B N 1
ATOM 5311 C CA . PRO B 1 250 ? 1.011 4.637 12.391 1 77.12 250 PRO B CA 1
ATOM 5312 C C . PRO B 1 250 ? 0.4 4.551 13.789 1 77.12 250 PRO B C 1
ATOM 5314 O O . PRO B 1 250 ? 0.492 5.504 14.562 1 77.12 250 PRO B O 1
ATOM 5317 N N . GLY B 1 251 ? -0.229 3.496 14.242 1 79.31 251 GLY B N 1
ATOM 5318 C CA . GLY B 1 251 ? -0.898 3.445 15.531 1 79.31 251 GLY B CA 1
ATOM 5319 C C . GLY B 1 251 ? 0.056 3.562 16.703 1 79.31 251 GLY B C 1
ATOM 5320 O O . GLY B 1 251 ? 0.024 4.547 17.438 1 79.31 251 GLY B O 1
ATOM 5321 N N . PRO B 1 252 ? 0.908 2.803 16.781 1 81.69 252 PRO B N 1
ATOM 5322 C CA . PRO B 1 252 ? 1.847 2.805 17.906 1 81.69 252 PRO B CA 1
ATOM 5323 C C . PRO B 1 252 ? 2.75 4.035 17.906 1 81.69 252 PRO B C 1
ATOM 5325 O O . PRO B 1 252 ? 3.051 4.578 18.984 1 81.69 252 PRO B O 1
ATOM 5328 N N . GLU B 1 253 ? 3.164 4.484 16.812 1 89.69 253 GLU B N 1
ATOM 5329 C CA . GLU B 1 253 ? 4.016 5.672 16.75 1 89.69 253 GLU B CA 1
ATOM 5330 C C . GLU B 1 253 ? 3.246 6.922 17.156 1 89.69 253 GLU B C 1
ATOM 5332 O O . GLU B 1 253 ? 3.809 7.832 17.766 1 89.69 253 GLU B O 1
ATOM 5337 N N . ALA B 1 254 ? 1.971 6.906 16.734 1 93.62 254 ALA B N 1
ATOM 5338 C CA . ALA B 1 254 ? 1.156 8.047 17.141 1 93.62 254 ALA B CA 1
ATOM 5339 C C . ALA B 1 254 ? 1.086 8.164 18.672 1 93.62 254 ALA B C 1
ATOM 5341 O O . ALA B 1 254 ? 1.201 9.258 19.219 1 93.62 254 ALA B O 1
ATOM 5342 N N . GLU B 1 255 ? 0.912 7.07 19.312 1 93.19 255 GLU B N 1
ATOM 5343 C CA . GLU B 1 255 ? 0.864 7.039 20.766 1 93.19 255 GLU B CA 1
ATOM 5344 C C . GLU B 1 255 ? 2.209 7.43 21.375 1 93.19 255 GLU B C 1
ATOM 5346 O O . GLU B 1 255 ? 2.262 8.125 22.391 1 93.19 255 GLU B O 1
ATOM 5351 N N . LEU B 1 256 ? 3.223 6.988 20.75 1 93.88 256 LEU B N 1
ATOM 5352 C CA . LEU B 1 256 ? 4.566 7.348 21.188 1 93.88 256 LEU B CA 1
ATOM 5353 C C . LEU B 1 256 ? 4.762 8.859 21.156 1 93.88 256 LEU B C 1
ATOM 5355 O O . LEU B 1 256 ? 5.227 9.453 22.141 1 93.88 256 LEU B O 1
ATOM 5359 N N . TYR B 1 257 ? 4.43 9.461 20.047 1 96.25 257 TYR B N 1
ATOM 5360 C CA . TYR B 1 257 ? 4.582 10.906 19.891 1 96.25 257 TYR B CA 1
ATOM 5361 C C . TYR B 1 257 ? 3.709 11.648 20.891 1 96.25 257 TYR B C 1
ATOM 5363 O O . TYR B 1 257 ? 4.148 12.633 21.5 1 96.25 257 TYR B O 1
ATOM 5371 N N . ARG B 1 258 ? 2.488 11.148 21.047 1 96.56 258 ARG B N 1
ATOM 5372 C CA . ARG B 1 258 ? 1.577 11.773 22 1 96.56 258 ARG B CA 1
ATOM 5373 C C . ARG B 1 258 ? 2.197 11.836 23.391 1 96.56 258 ARG B C 1
ATOM 5375 O O . ARG B 1 258 ? 2.256 12.898 24.016 1 96.56 258 ARG B O 1
ATOM 5382 N N . ASN B 1 259 ? 2.707 10.758 23.859 1 96.25 259 ASN B N 1
ATOM 5383 C CA . ASN B 1 259 ? 3.262 10.633 25.203 1 96.25 259 ASN B CA 1
ATOM 5384 C C . ASN B 1 259 ? 4.543 11.445 25.359 1 96.25 259 ASN B C 1
ATOM 5386 O O . ASN B 1 259 ? 4.699 12.18 26.328 1 96.25 259 ASN B O 1
ATOM 5390 N N . LEU B 1 260 ? 5.414 11.367 24.438 1 96.62 260 LEU B N 1
ATOM 5391 C CA . LEU B 1 260 ? 6.73 11.977 24.562 1 96.62 260 LEU B CA 1
ATOM 5392 C C . LEU B 1 260 ? 6.656 13.492 24.391 1 96.62 260 LEU B C 1
ATOM 5394 O O . LEU B 1 260 ? 7.402 14.227 25.047 1 96.62 260 LEU B O 1
ATOM 5398 N N . VAL B 1 261 ? 5.82 13.945 23.516 1 95.06 261 VAL B N 1
ATOM 5399 C CA . VAL B 1 261 ? 5.633 15.383 23.375 1 95.06 261 VAL B CA 1
ATOM 5400 C C . VAL B 1 261 ? 5.051 15.961 24.672 1 95.06 261 VAL B C 1
ATOM 5402 O O . VAL B 1 261 ? 5.508 17 25.156 1 95.06 261 VAL B O 1
ATOM 5405 N N . GLY B 1 262 ? 4.023 15.305 25.172 1 94.19 262 GLY B N 1
ATOM 5406 C CA . GLY B 1 262 ? 3.477 15.734 26.438 1 94.19 262 GLY B CA 1
ATOM 5407 C C . GLY B 1 262 ? 4.516 15.797 27.547 1 94.19 262 GLY B C 1
ATOM 5408 O O . GLY B 1 262 ? 4.609 16.797 28.266 1 94.19 262 GLY B O 1
ATOM 5409 N N . LYS B 1 263 ? 5.32 14.844 27.625 1 95 263 LYS B N 1
ATOM 5410 C CA . LYS B 1 263 ? 6.328 14.711 28.672 1 95 263 LYS B CA 1
ATOM 5411 C C . LYS B 1 263 ? 7.414 15.773 28.531 1 95 263 LYS B C 1
ATOM 5413 O O . LYS B 1 263 ? 7.727 16.484 29.484 1 95 263 LYS B O 1
ATOM 5418 N N . HIS B 1 264 ? 7.98 15.938 27.391 1 94.94 264 HIS B N 1
ATOM 5419 C CA . HIS B 1 264 ? 9.195 16.734 27.234 1 94.94 264 HIS B CA 1
ATOM 5420 C C . HIS B 1 264 ? 8.859 18.188 26.953 1 94.94 264 HIS B C 1
ATOM 5422 O O . HIS B 1 264 ? 9.586 19.094 27.406 1 94.94 264 HIS B O 1
ATOM 5428 N N . VAL B 1 265 ? 7.805 18.422 26.266 1 92 265 VAL B N 1
ATOM 5429 C CA . VAL B 1 265 ? 7.492 19.797 25.875 1 92 265 VAL B CA 1
ATOM 5430 C C . VAL B 1 265 ? 6.621 20.453 26.953 1 92 265 VAL B C 1
ATOM 5432 O O . VAL B 1 265 ? 6.801 21.625 27.266 1 92 265 VAL B O 1
ATOM 5435 N N . PHE B 1 266 ? 5.738 19.656 27.547 1 91.25 266 PHE B N 1
ATOM 5436 C CA . PHE B 1 266 ? 4.77 20.266 28.453 1 91.25 266 PHE B CA 1
ATOM 5437 C C . PHE B 1 266 ? 4.953 19.75 29.875 1 91.25 266 PHE B C 1
ATOM 5439 O O . PHE B 1 266 ? 4.277 20.203 30.797 1 91.25 266 PHE B O 1
ATOM 5446 N N . GLY B 1 267 ? 5.758 18.75 30.047 1 90.88 267 GLY B N 1
ATOM 5447 C CA . GLY B 1 267 ? 6.098 18.25 31.375 1 90.88 267 GLY B CA 1
ATOM 5448 C C . GLY B 1 267 ? 5.105 17.234 31.906 1 90.88 267 GLY B C 1
ATOM 5449 O O . GLY B 1 267 ? 5.156 16.875 33.094 1 90.88 267 GLY B O 1
ATOM 5450 N N . ASP B 1 268 ? 4.16 16.797 31.047 1 92.75 268 ASP B N 1
ATOM 5451 C CA . ASP B 1 268 ? 3.127 15.852 31.438 1 92.75 268 ASP B CA 1
ATOM 5452 C C . ASP B 1 268 ? 2.82 14.883 30.297 1 92.75 268 ASP B C 1
ATOM 5454 O O . ASP B 1 268 ? 2.26 15.273 29.266 1 92.75 268 ASP B O 1
ATOM 5458 N N . ASP B 1 269 ? 3.129 13.594 30.578 1 92.94 269 ASP B N 1
ATOM 5459 C CA . ASP B 1 269 ? 2.918 12.594 29.531 1 92.94 269 ASP B CA 1
ATOM 5460 C C . ASP B 1 269 ? 1.429 12.336 29.312 1 92.94 269 ASP B C 1
ATOM 5462 O O . ASP B 1 269 ? 1.047 11.625 28.391 1 92.94 269 ASP B O 1
ATOM 5466 N N . ARG B 1 270 ? 0.528 13 30.188 1 91.88 270 ARG B N 1
ATOM 5467 C CA . ARG B 1 270 ? -0.915 12.844 30.031 1 91.88 270 ARG B CA 1
ATOM 5468 C C . ARG B 1 270 ? -1.554 14.141 29.531 1 91.88 270 ARG B C 1
ATOM 5470 O O . A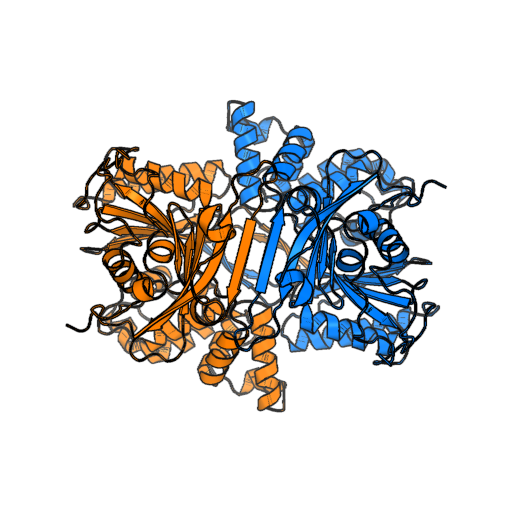RG B 1 270 ? -2.775 14.289 29.594 1 91.88 270 ARG B O 1
ATOM 5477 N N . MET B 1 271 ? -0.718 14.977 29.062 1 92.62 271 MET B N 1
ATOM 5478 C CA . MET B 1 271 ? -1.194 16.266 28.594 1 92.62 271 MET B CA 1
ATOM 5479 C C . MET B 1 271 ? -2.221 16.094 27.484 1 92.62 271 MET B C 1
ATOM 5481 O O . MET B 1 271 ? -3.191 16.859 27.406 1 92.62 271 MET B O 1
ATOM 5485 N N . PHE B 1 272 ? -1.956 15.141 26.625 1 94.5 272 PHE B N 1
ATOM 5486 C CA . PHE B 1 272 ? -2.838 14.867 25.484 1 94.5 272 PHE B CA 1
ATOM 5487 C C . PHE B 1 272 ? -3.559 13.539 25.672 1 94.5 272 PHE B C 1
ATOM 5489 O O . PHE B 1 272 ? -2.938 12.531 26.016 1 94.5 272 PHE B O 1
ATOM 5496 N N . SER B 1 273 ? -4.84 13.594 25.469 1 92.12 273 SER B N 1
ATOM 5497 C CA . SER B 1 273 ? -5.648 12.398 25.688 1 92.12 273 SER B CA 1
ATOM 5498 C C . SER B 1 273 ? -6.102 11.789 24.359 1 92.12 273 SER B C 1
ATOM 5500 O O . SER B 1 273 ? -5.957 12.406 23.297 1 92.12 273 SER B O 1
ATOM 5502 N N . GLU B 1 274 ? -6.637 10.562 24.5 1 89.56 274 GLU B N 1
ATOM 5503 C CA . GLU B 1 274 ? -7.172 9.852 23.344 1 89.56 274 GLU B CA 1
ATOM 5504 C C . GLU B 1 274 ? -8.672 10.07 23.219 1 89.56 274 GLU B C 1
ATOM 5506 O O . GLU B 1 274 ? -9.352 9.336 22.484 1 89.56 274 GLU B O 1
ATOM 5511 N N . ASP B 1 275 ? -9.117 11.062 23.828 1 88.94 275 ASP B N 1
ATOM 5512 C CA . ASP B 1 275 ? -10.547 11.352 23.75 1 88.94 275 ASP B CA 1
ATOM 5513 C C . ASP B 1 275 ? -10.969 11.664 22.312 1 88.94 275 ASP B C 1
ATOM 5515 O O . ASP B 1 275 ? -10.164 12.141 21.516 1 88.94 275 ASP B O 1
ATOM 5519 N N . GLN B 1 276 ? -12.219 11.461 22.156 1 92.62 276 GLN B N 1
ATOM 5520 C CA . GLN B 1 276 ? -12.773 11.625 20.812 1 92.62 276 GLN B CA 1
ATOM 5521 C C . GLN B 1 276 ? -12.719 13.086 20.375 1 92.62 276 GLN B C 1
ATOM 5523 O O . GLN B 1 276 ? -13.141 13.977 21.109 1 92.62 276 GLN B O 1
ATOM 5528 N N . VAL B 1 277 ? -12.234 13.281 19.172 1 94.19 277 VAL B N 1
ATOM 5529 C CA . VAL B 1 277 ? -12.109 14.625 18.625 1 94.19 277 VAL B CA 1
ATOM 5530 C C . VAL B 1 277 ? -13.18 14.836 17.547 1 94.19 277 VAL B C 1
ATOM 5532 O O . VAL B 1 277 ? -13.734 15.938 17.422 1 94.19 277 VAL B O 1
ATOM 5535 N N . PHE B 1 278 ? -13.508 13.805 16.797 1 96.25 278 PHE B N 1
ATOM 5536 C CA . PHE B 1 278 ? -14.406 13.945 15.656 1 96.25 278 PHE B CA 1
ATOM 5537 C C . PHE B 1 278 ? -15.758 13.305 15.953 1 96.25 278 PHE B C 1
ATOM 5539 O O . PHE B 1 278 ? -15.844 12.359 16.75 1 96.25 278 PHE B O 1
ATOM 5546 N N . SER B 1 279 ? -16.766 13.852 15.383 1 96.06 279 SER B N 1
ATOM 5547 C CA . SER B 1 279 ? -18.109 13.289 15.438 1 96.06 279 SER B CA 1
ATOM 5548 C C . SER B 1 279 ? -18.75 13.25 14.047 1 96.06 279 SER B C 1
ATOM 5550 O O . SER B 1 279 ? -18.531 14.156 13.242 1 96.06 279 SER B O 1
ATOM 5552 N N . LEU B 1 280 ? -19.469 12.234 13.82 1 96.06 280 LEU B N 1
ATOM 5553 C CA . LEU B 1 280 ? -20.172 12.133 12.547 1 96.06 280 LEU B CA 1
ATOM 5554 C C . LEU B 1 280 ? -21.672 12.234 12.75 1 96.06 280 LEU B C 1
ATOM 5556 O O . LEU B 1 280 ? -22.453 11.984 11.828 1 96.06 280 LEU B O 1
ATOM 5560 N N . GLU B 1 281 ? -22.094 12.688 13.898 1 92.69 281 GLU B N 1
ATOM 5561 C CA . GLU B 1 281 ? -23.5 12.781 14.266 1 92.69 281 GLU B CA 1
ATOM 5562 C C . GLU B 1 281 ? -24.234 13.812 13.406 1 92.69 281 GLU B C 1
ATOM 5564 O O . GLU B 1 281 ? -25.406 13.641 13.086 1 92.69 281 GLU B O 1
ATOM 5569 N N . PRO B 1 282 ? -23.578 14.867 13.039 1 93.88 282 PRO B N 1
ATOM 5570 C CA . PRO B 1 282 ? -24.25 15.859 12.211 1 93.88 282 PRO B CA 1
ATOM 5571 C C . PRO B 1 282 ? -24.797 15.273 10.914 1 93.88 282 PRO B C 1
ATOM 5573 O O . PRO B 1 282 ? -25.828 15.734 10.398 1 93.88 282 PRO B O 1
ATOM 5576 N N . LEU B 1 283 ? -24.156 14.297 10.383 1 93.62 283 LEU B N 1
ATOM 5577 C CA . LEU B 1 283 ? -24.641 13.664 9.164 1 93.62 283 LEU B CA 1
ATOM 5578 C C . LEU B 1 283 ? -25.969 12.953 9.406 1 93.62 283 LEU B C 1
ATOM 5580 O O . LEU B 1 283 ? -26.844 12.938 8.531 1 93.62 283 LEU B O 1
ATOM 5584 N N . LYS B 1 284 ? -26.109 12.414 10.523 1 89.69 284 LYS B N 1
ATOM 5585 C CA . LYS B 1 284 ? -27.344 11.703 10.875 1 89.69 284 LYS B CA 1
ATOM 5586 C C . LYS B 1 284 ? -28.453 12.68 11.227 1 89.69 284 LYS B C 1
ATOM 5588 O O . LYS B 1 284 ? -29.594 12.508 10.805 1 89.69 284 LYS B O 1
ATOM 5593 N N . ASP B 1 285 ? -28.109 13.703 11.969 1 88.5 285 ASP B N 1
ATOM 5594 C CA . ASP B 1 285 ? -29.078 14.641 12.516 1 88.5 285 ASP B CA 1
ATOM 5595 C C . ASP B 1 285 ? -29.594 15.594 11.445 1 88.5 285 ASP B C 1
ATOM 5597 O O . ASP B 1 285 ? -30.781 15.938 11.43 1 88.5 285 ASP B O 1
ATOM 5601 N N . TYR B 1 286 ? -28.672 16.031 10.531 1 90.25 286 TYR B N 1
ATOM 5602 C CA . TYR B 1 286 ? -29.047 17.141 9.648 1 90.25 286 TYR B CA 1
ATOM 5603 C C . TYR B 1 286 ? -28.906 16.734 8.18 1 90.25 286 TYR B C 1
ATOM 5605 O O . TYR B 1 286 ? -29.281 17.484 7.285 1 90.25 286 TYR B O 1
ATOM 5613 N N . GLY B 1 287 ? -28.344 15.594 7.969 1 89.44 287 GLY B N 1
ATOM 5614 C CA . GLY B 1 287 ? -28.203 15.125 6.602 1 89.44 287 GLY B CA 1
ATOM 5615 C C . GLY B 1 287 ? -27.406 16.078 5.723 1 89.44 287 GLY B C 1
ATOM 5616 O O . GLY B 1 287 ? -26.328 16.516 6.109 1 89.44 287 GLY B O 1
ATOM 5617 N N . GLN B 1 288 ? -27.938 16.344 4.574 1 90.56 288 GLN B N 1
ATOM 5618 C CA . GLN B 1 288 ? -27.266 17.188 3.586 1 90.56 288 GLN B CA 1
ATOM 5619 C C . GLN B 1 288 ? -27.031 18.594 4.125 1 90.56 288 GLN B C 1
ATOM 5621 O O . GLN B 1 288 ? -26.062 19.266 3.756 1 90.56 288 GLN B O 1
ATOM 5626 N N . ARG B 1 289 ? -27.844 19.062 4.961 1 90.69 289 ARG B N 1
ATOM 5627 C CA . ARG B 1 289 ? -27.734 20.406 5.52 1 90.69 289 ARG B CA 1
ATOM 5628 C C . ARG B 1 289 ? -26.453 20.562 6.32 1 90.69 289 ARG B C 1
ATOM 5630 O O . ARG B 1 289 ? -25.953 21.688 6.469 1 90.69 289 ARG B O 1
ATOM 5637 N N . SER B 1 290 ? -25.922 19.469 6.824 1 93.31 290 SER B N 1
ATOM 5638 C CA . SER B 1 290 ? -24.703 19.531 7.613 1 93.31 290 SER B CA 1
ATOM 5639 C C . SER B 1 290 ? -23.484 19.812 6.734 1 93.31 290 SER B C 1
ATOM 5641 O O . SER B 1 290 ? -22.422 20.156 7.238 1 93.31 290 SER B O 1
ATOM 5643 N N . LEU B 1 291 ? -23.625 19.766 5.469 1 95 291 LEU B N 1
ATOM 5644 C CA . LEU B 1 291 ? -22.5 19.891 4.562 1 95 291 LEU B CA 1
ATOM 5645 C C . LEU B 1 291 ? -22.422 21.297 3.973 1 95 291 LEU B C 1
ATOM 5647 O O . LEU B 1 291 ? -21.656 21.547 3.039 1 95 291 LEU B O 1
ATOM 5651 N N . GLY B 1 292 ? -23.203 22.188 4.445 1 93.56 292 GLY B N 1
ATOM 5652 C CA . GLY B 1 292 ? -23.203 23.562 3.955 1 93.56 292 GLY B CA 1
ATOM 5653 C C . GLY B 1 292 ? -21.891 24.281 4.195 1 93.56 292 GLY B C 1
ATOM 5654 O O . GLY B 1 292 ? -21.25 24.109 5.238 1 93.56 292 GLY B O 1
ATOM 5655 N N . CYS B 1 293 ? -21.438 25.031 3.172 1 90.44 293 CYS B N 1
ATOM 5656 C CA . CYS B 1 293 ? -20.188 25.766 3.275 1 90.44 293 CYS B CA 1
ATOM 5657 C C . CYS B 1 293 ? -20.453 27.25 3.555 1 90.44 293 CYS B C 1
ATOM 5659 O O . CYS B 1 293 ? -19.531 28.047 3.613 1 90.44 293 CYS B O 1
ATOM 5661 N N . GLY B 1 294 ? -21.719 27.797 3.666 1 72.25 294 GLY B N 1
ATOM 5662 C CA . GLY B 1 294 ? -22.188 29.172 3.734 1 72.25 294 GLY B CA 1
ATOM 5663 C C . GLY B 1 294 ? -21.141 30.141 4.281 1 72.25 294 GLY B C 1
ATOM 5664 O O . GLY B 1 294 ? -20.609 30.969 3.547 1 72.25 294 GLY B O 1
ATOM 5665 N N . ALA B 1 295 ? -20.734 30.094 5.406 1 70.62 295 ALA B N 1
ATOM 5666 C CA . ALA B 1 295 ? -19.953 31.141 6.047 1 70.62 295 ALA B CA 1
ATOM 5667 C C . ALA B 1 295 ? -18.453 30.891 5.867 1 70.62 295 ALA B C 1
ATOM 5669 O O . ALA B 1 295 ? -17.641 31.766 6.191 1 70.62 295 ALA B O 1
ATOM 5670 N N . ASN B 1 296 ? -18.016 29.859 5.352 1 78 296 ASN B N 1
ATOM 5671 C CA . ASN B 1 296 ? -16.594 29.5 5.27 1 78 296 ASN B CA 1
ATOM 5672 C C . ASN B 1 296 ? -15.984 29.969 3.957 1 78 296 ASN B C 1
ATOM 5674 O O . ASN B 1 296 ? -16.156 29.328 2.922 1 78 296 ASN B O 1
ATOM 5678 N N . GLU B 1 297 ? -15.273 31.062 4.16 1 82.62 297 GLU B N 1
ATOM 5679 C CA . GLU B 1 297 ? -14.586 31.578 2.982 1 82.62 297 GLU B CA 1
ATOM 5680 C C . GLU B 1 297 ? -13.516 30.609 2.492 1 82.62 297 GLU B C 1
ATOM 5682 O O . GLU B 1 297 ? -12.773 30.047 3.297 1 82.62 297 GLU B O 1
ATOM 5687 N N . GLY B 1 298 ? -13.562 30.266 1.241 1 88.25 298 GLY B N 1
ATOM 5688 C CA . GLY B 1 298 ? -12.531 29.422 0.65 1 88.25 298 GLY B CA 1
ATOM 5689 C C . GLY B 1 298 ? -13.039 28.062 0.206 1 88.25 298 GLY B C 1
ATOM 5690 O O . GLY B 1 298 ? -12.352 27.344 -0.509 1 88.25 298 GLY B O 1
ATOM 5691 N N . LEU B 1 299 ? -14.227 27.766 0.73 1 92.44 299 LEU B N 1
ATOM 5692 C CA . LEU B 1 299 ? -14.844 26.5 0.341 1 92.44 299 LEU B CA 1
ATOM 5693 C C . LEU B 1 299 ? -16.109 26.75 -0.48 1 92.44 299 LEU B C 1
ATOM 5695 O O . LEU B 1 299 ? -16.969 27.531 -0.084 1 92.44 299 LEU B O 1
ATOM 5699 N N . ASP B 1 300 ? -16.203 26.078 -1.578 1 92.62 300 ASP B N 1
ATOM 5700 C CA . ASP B 1 300 ? -17.375 26.25 -2.439 1 92.62 300 ASP B CA 1
ATOM 5701 C C . ASP B 1 300 ? -18.438 25.188 -2.141 1 92.62 300 ASP B C 1
ATOM 5703 O O . ASP B 1 300 ? -19.609 25.516 -1.995 1 92.62 300 ASP B O 1
ATOM 5707 N N . SER B 1 301 ? -17.969 24 -2.088 1 94 301 SER B N 1
ATOM 5708 C CA . SER B 1 301 ? -18.938 22.953 -1.831 1 94 301 SER B CA 1
ATOM 5709 C C . SER B 1 301 ? -18.281 21.719 -1.229 1 94 301 SER B C 1
ATOM 5711 O O . SER B 1 301 ? -17.094 21.469 -1.468 1 94 301 SER B O 1
ATOM 5713 N N . ILE B 1 302 ? -19.031 21.031 -0.387 1 95.5 302 ILE B N 1
ATOM 5714 C CA . ILE B 1 302 ? -18.625 19.766 0.19 1 95.5 302 ILE B CA 1
ATOM 5715 C C . ILE B 1 302 ? -19.719 18.719 -0.002 1 95.5 302 ILE B C 1
ATOM 5717 O O . ILE B 1 302 ? -20.906 19.031 0.165 1 95.5 302 ILE B O 1
ATOM 5721 N N . ARG B 1 303 ? -19.391 17.578 -0.436 1 95.12 303 ARG B N 1
ATOM 5722 C CA . ARG B 1 303 ? -20.328 16.484 -0.545 1 95.12 303 ARG B CA 1
ATOM 5723 C C . ARG B 1 303 ? -19.781 15.219 0.119 1 95.12 303 ARG B C 1
ATOM 5725 O O . ARG B 1 303 ? -18.578 15 0.144 1 95.12 303 ARG B O 1
ATOM 5732 N N . ALA B 1 304 ? -20.656 14.398 0.631 1 95.75 304 ALA B N 1
ATOM 5733 C CA . ALA B 1 304 ? -20.281 13.102 1.188 1 95.75 304 ALA B CA 1
ATOM 5734 C C . ALA B 1 304 ? -20.234 12.031 0.099 1 95.75 304 ALA B C 1
ATOM 5736 O O . ALA B 1 304 ? -21.172 11.898 -0.691 1 95.75 304 ALA B O 1
ATOM 5737 N N . THR B 1 305 ? -19.156 11.273 0.124 1 95.31 305 THR B N 1
ATOM 5738 C CA . THR B 1 305 ? -18.969 10.305 -0.952 1 95.31 305 THR B CA 1
ATOM 5739 C C . THR B 1 305 ? -18.859 8.891 -0.391 1 95.31 305 THR B C 1
ATOM 5741 O O . THR B 1 305 ? -18.969 7.91 -1.129 1 95.31 305 THR B O 1
ATOM 5744 N N . GLY B 1 306 ? -18.609 8.742 0.832 1 96 306 GLY B N 1
ATOM 5745 C CA . GLY B 1 306 ? -18.469 7.434 1.445 1 96 306 GLY B CA 1
ATOM 5746 C C . GLY B 1 306 ? -18.859 7.418 2.914 1 96 306 GLY B C 1
ATOM 5747 O O . GLY B 1 306 ? -18.531 8.352 3.654 1 96 306 GLY B O 1
ATOM 5748 N N . LEU B 1 307 ? -19.578 6.387 3.33 1 95.81 307 LEU B N 1
ATOM 5749 C CA . LEU B 1 307 ? -19.953 6.172 4.723 1 95.81 307 LEU B CA 1
ATOM 5750 C C . LEU B 1 307 ? -19.703 4.719 5.133 1 95.81 307 LEU B C 1
ATOM 5752 O O . LEU B 1 307 ? -20 3.799 4.367 1 95.81 307 LEU B O 1
ATOM 5756 N N . ILE B 1 308 ? -19.141 4.543 6.262 1 95.56 308 ILE B N 1
ATOM 5757 C CA . ILE B 1 308 ? -18.922 3.201 6.789 1 95.56 308 ILE B CA 1
ATOM 5758 C C . ILE B 1 308 ? -19.703 3.023 8.086 1 95.56 308 ILE B C 1
ATOM 5760 O O . ILE B 1 308 ? -19.547 3.803 9.031 1 95.56 308 ILE B O 1
ATOM 5764 N N . TRP B 1 309 ? -20.516 1.987 8.141 1 93.81 309 TRP B N 1
ATOM 5765 C CA . TRP B 1 309 ? -21.406 1.693 9.25 1 93.81 309 TRP B CA 1
ATOM 5766 C C . TRP B 1 309 ? -20.984 0.411 9.961 1 93.81 309 TRP B C 1
ATOM 5768 O O . TRP B 1 309 ? -20.703 -0.601 9.312 1 93.81 309 TRP B O 1
ATOM 5778 N N . HIS B 1 310 ? -20.938 0.527 11.234 1 93.94 310 HIS B N 1
ATOM 5779 C CA . HIS B 1 310 ? -20.625 -0.638 12.055 1 93.94 310 HIS B CA 1
ATOM 5780 C C . HIS B 1 310 ? -21.828 -1.068 12.891 1 93.94 310 HIS B C 1
ATOM 5782 O O . HIS B 1 310 ? -22.391 -0.269 13.648 1 93.94 310 HIS B O 1
ATOM 5788 N N . PHE B 1 311 ? -22.172 -2.391 12.719 1 89.69 311 PHE B N 1
ATOM 5789 C CA . PHE B 1 311 ? -23.297 -2.945 13.469 1 89.69 311 PHE B CA 1
ATOM 5790 C C . PHE B 1 311 ? -22.812 -3.586 14.766 1 89.69 311 PHE B C 1
ATOM 5792 O O . PHE B 1 311 ? -21.75 -4.207 14.797 1 89.69 311 PHE B O 1
ATOM 5799 N N . GLN B 1 312 ? -23.484 -3.299 15.82 1 84.88 312 GLN B N 1
ATOM 5800 C CA . GLN B 1 312 ? -23.125 -3.912 17.094 1 84.88 312 GLN B CA 1
ATOM 5801 C C . GLN B 1 312 ? -23.688 -5.328 17.203 1 84.88 312 GLN B C 1
ATOM 5803 O O . GLN B 1 312 ? -24.609 -5.574 17.969 1 84.88 312 GLN B O 1
ATOM 5808 N N . ASP B 1 313 ? -23.25 -6.25 16.438 1 82.38 313 ASP B N 1
ATOM 5809 C CA . ASP B 1 313 ? -23.688 -7.645 16.484 1 82.38 313 ASP B CA 1
ATOM 5810 C C . ASP B 1 313 ? -22.484 -8.578 16.672 1 82.38 313 ASP B C 1
ATOM 5812 O O . ASP B 1 313 ? -21.359 -8.117 16.828 1 82.38 313 ASP B O 1
ATOM 5816 N N . VAL B 1 314 ? -22.766 -9.836 16.875 1 83.75 314 VAL B N 1
ATOM 5817 C CA . VAL B 1 314 ? -21.734 -10.82 17.234 1 83.75 314 VAL B CA 1
ATOM 5818 C C . VAL B 1 314 ? -20.891 -11.148 16.016 1 83.75 314 VAL B C 1
ATOM 5820 O O . VAL B 1 314 ? -19.812 -11.734 16.141 1 83.75 314 VAL B O 1
ATOM 5823 N N . TYR B 1 315 ? -21.359 -10.664 14.82 1 85.38 315 TYR B N 1
ATOM 5824 C CA . TYR B 1 315 ? -20.656 -11.062 13.609 1 85.38 315 TYR B CA 1
ATOM 5825 C C . TYR B 1 315 ? -19.75 -9.945 13.109 1 85.38 315 TYR B C 1
ATOM 5827 O O . TYR B 1 315 ? -19.031 -10.117 12.125 1 85.38 315 TYR B O 1
ATOM 5835 N N . GLY B 1 316 ? -19.781 -8.758 13.82 1 86.62 316 GLY B N 1
ATOM 5836 C CA . GLY B 1 316 ? -18.938 -7.664 13.391 1 86.62 316 GLY B CA 1
ATOM 5837 C C . GLY B 1 316 ? -19.312 -7.121 12.023 1 86.62 316 GLY B C 1
ATOM 5838 O O . GLY B 1 316 ? -18.438 -6.859 11.188 1 86.62 316 GLY B O 1
ATOM 5839 N N . ARG B 1 317 ? -20.547 -7 11.805 1 89.38 317 ARG B N 1
ATOM 5840 C CA . ARG B 1 317 ? -21.062 -6.555 10.516 1 89.38 317 ARG B CA 1
ATOM 5841 C C . ARG B 1 317 ? -20.703 -5.094 10.258 1 89.38 317 ARG B C 1
ATOM 5843 O O . ARG B 1 317 ? -20.844 -4.25 11.148 1 89.38 317 ARG B O 1
ATOM 5850 N N . VAL B 1 318 ? -20.172 -4.867 9.047 1 91.88 318 VAL B N 1
ATOM 5851 C CA . VAL B 1 318 ? -19.844 -3.523 8.578 1 91.88 318 VAL B CA 1
ATOM 5852 C C . VAL B 1 318 ? -20.438 -3.297 7.191 1 91.88 318 VAL B C 1
ATOM 5854 O O . VAL B 1 318 ? -20.422 -4.195 6.348 1 91.88 318 VAL B O 1
ATOM 5857 N N . GLU B 1 319 ? -21 -2.193 7.008 1 91.12 319 GLU B N 1
ATOM 5858 C CA . GLU B 1 319 ? -21.531 -1.808 5.703 1 91.12 319 GLU B CA 1
ATOM 5859 C C . GLU B 1 319 ? -20.922 -0.491 5.227 1 91.12 319 GLU B C 1
ATOM 5861 O O . GLU B 1 319 ? -20.859 0.479 5.984 1 91.12 319 GLU B O 1
ATOM 5866 N N . THR B 1 320 ? -20.422 -0.552 4.031 1 93.38 320 THR B N 1
ATOM 5867 C CA . THR B 1 320 ? -19.828 0.634 3.434 1 93.38 320 THR B CA 1
ATOM 5868 C C . THR B 1 320 ? -20.656 1.12 2.246 1 93.38 320 THR B C 1
ATOM 5870 O O . THR B 1 320 ? -20.984 0.336 1.355 1 93.38 320 THR B O 1
ATOM 5873 N N . TRP B 1 321 ? -21 2.383 2.268 1 92.38 321 TRP B N 1
ATOM 5874 C CA . TRP B 1 321 ? -21.703 3.039 1.162 1 92.38 321 TRP B CA 1
ATOM 5875 C C . TRP B 1 321 ? -20.766 3.99 0.422 1 92.38 321 TRP B C 1
ATOM 5877 O O . TRP B 1 321 ? -20.141 4.867 1.034 1 92.38 321 TRP B O 1
ATOM 5887 N N . ASN B 1 322 ? -20.656 3.812 -0.841 1 92.94 322 ASN B N 1
ATOM 5888 C CA . ASN B 1 322 ? -19.891 4.738 -1.676 1 92.94 322 ASN B CA 1
ATOM 5889 C C . ASN B 1 322 ? -20.734 5.262 -2.84 1 92.94 322 ASN B C 1
ATOM 5891 O O . ASN B 1 322 ? -21.531 4.52 -3.42 1 92.94 322 ASN B O 1
ATOM 5895 N N . SER B 1 323 ? -20.656 6.508 -3.113 1 92.5 323 SER B N 1
ATOM 5896 C CA . SER B 1 323 ? -21.328 7.18 -4.223 1 92.5 323 SER B CA 1
ATOM 5897 C C . SER B 1 323 ? -20.672 8.516 -4.539 1 92.5 323 SER B C 1
ATOM 5899 O O . SER B 1 323 ? -19.891 9.039 -3.732 1 92.5 323 SER B O 1
ATOM 5901 N N . ASP B 1 324 ? -20.922 8.969 -5.77 1 90.56 324 ASP B N 1
ATOM 5902 C CA . ASP B 1 324 ? -20.453 10.312 -6.086 1 90.56 324 ASP B CA 1
ATOM 5903 C C . ASP B 1 324 ? -21.031 11.344 -5.133 1 90.56 324 ASP B C 1
ATOM 5905 O O . ASP B 1 324 ? -20.406 12.375 -4.859 1 90.56 324 ASP B O 1
ATOM 5909 N N . ASN B 1 325 ? -22.172 11.102 -4.738 1 91.44 325 ASN B N 1
ATOM 5910 C CA . ASN B 1 325 ? -22.891 11.914 -3.764 1 91.44 325 ASN B CA 1
ATOM 5911 C C . ASN B 1 325 ? -23.906 11.078 -2.988 1 91.44 325 ASN B C 1
ATOM 5913 O O . ASN B 1 325 ? -24.984 10.766 -3.51 1 91.44 325 ASN B O 1
ATOM 5917 N N . ILE B 1 326 ? -23.609 10.867 -1.771 1 91.81 326 ILE B N 1
ATOM 5918 C CA . ILE B 1 326 ? -24.406 9.969 -0.951 1 91.81 326 ILE B CA 1
ATOM 5919 C C . ILE B 1 326 ? -25.828 10.516 -0.814 1 91.81 326 ILE B C 1
ATOM 5921 O O . ILE B 1 326 ? -26.797 9.766 -0.915 1 91.81 326 ILE B O 1
ATOM 5925 N N . PHE B 1 327 ? -26.016 11.773 -0.634 1 89.19 327 PHE B N 1
ATOM 5926 C CA . PHE B 1 327 ? -27.328 12.359 -0.327 1 89.19 327 PHE B CA 1
ATOM 5927 C C . PHE B 1 327 ? -28.109 12.617 -1.603 1 89.19 327 PHE B C 1
ATOM 5929 O O . PHE B 1 327 ? -29.328 12.844 -1.552 1 89.19 327 PHE B O 1
ATOM 5936 N N . SER B 1 328 ? -27.516 12.555 -2.721 1 83.12 328 SER B N 1
ATOM 5937 C CA . SER B 1 328 ? -28.25 12.648 -3.98 1 83.12 328 SER B CA 1
ATOM 5938 C C . SER B 1 328 ? -28.719 11.281 -4.453 1 83.12 328 SER B C 1
ATOM 5940 O O . SER B 1 328 ? -29.703 11.172 -5.184 1 83.12 328 SER B O 1
ATOM 5942 N N . SER B 1 329 ? -27.938 10.32 -4.184 1 69.25 329 SER B N 1
ATOM 5943 C CA . SER B 1 329 ? -28.25 8.961 -4.617 1 69.25 329 SER B CA 1
ATOM 5944 C C . SER B 1 329 ? -29.297 8.312 -3.711 1 69.25 329 SER B C 1
ATOM 5946 O O . SER B 1 329 ? -30.031 7.422 -4.141 1 69.25 329 SER B O 1
ATOM 5948 N N . SER B 1 330 ? -29.141 8.523 -2.498 1 63.66 330 SER B N 1
ATOM 5949 C CA . SER B 1 330 ? -30.109 8.016 -1.53 1 63.66 330 SER B CA 1
ATOM 5950 C C . SER B 1 330 ? -30.75 9.148 -0.744 1 63.66 330 SER B C 1
ATOM 5952 O O . SER B 1 330 ? -30.125 10.18 -0.498 1 63.66 330 SER B O 1
ATOM 5954 N N . THR B 1 331 ? -32.062 9.375 -0.943 1 55.78 331 THR B N 1
ATOM 5955 C CA . THR B 1 331 ? -32.656 10.484 -0.203 1 55.78 331 THR B CA 1
ATOM 5956 C C . THR B 1 331 ? -32 10.633 1.167 1 55.78 331 THR B C 1
ATOM 5958 O O . THR B 1 331 ? -30.891 11.18 1.277 1 55.78 331 THR B O 1
ATOM 5961 N N . ASP B 1 332 ? -32.688 10.523 2.297 1 58.91 332 ASP B N 1
ATOM 5962 C CA . ASP B 1 332 ? -32.281 10.68 3.689 1 58.91 332 ASP B CA 1
ATOM 5963 C C . ASP B 1 332 ? -31.609 9.414 4.215 1 58.91 332 ASP B C 1
ATOM 5965 O O . ASP B 1 332 ? -31.828 8.32 3.68 1 58.91 332 ASP B O 1
ATOM 5969 N N . LEU B 1 333 ? -30.359 9.633 4.832 1 67.12 333 LEU B N 1
ATOM 5970 C CA . LEU B 1 333 ? -29.828 8.5 5.586 1 67.12 333 LEU B CA 1
ATOM 5971 C C . LEU B 1 333 ? -30.922 7.82 6.395 1 67.12 333 LEU B C 1
ATOM 5973 O O . LEU B 1 333 ? -31.203 8.219 7.527 1 67.12 333 LEU B O 1
ATOM 5977 N N . GLU B 1 334 ? -31.797 7.176 5.668 1 65.06 334 GLU B N 1
ATOM 5978 C CA . GLU B 1 334 ? -32.906 6.492 6.336 1 65.06 334 GLU B CA 1
ATOM 5979 C C . GLU B 1 334 ? -32.781 4.977 6.184 1 65.06 334 GLU B C 1
ATOM 5981 O O . GLU B 1 334 ? -32.031 4.488 5.328 1 65.06 334 GLU B O 1
ATOM 5986 N N . GLY B 1 335 ? -33.312 4.426 7.168 1 67.44 335 GLY B N 1
ATOM 5987 C CA . GLY B 1 335 ? -33.375 2.975 7.102 1 67.44 335 GLY B CA 1
ATOM 5988 C C . GLY B 1 335 ? -32.781 2.293 8.32 1 67.44 335 GLY B C 1
ATOM 5989 O O . GLY B 1 335 ? -32.312 2.961 9.25 1 67.44 335 GLY B O 1
ATOM 5990 N N . ASP B 1 336 ? -32.906 1.068 8.25 1 68.88 336 ASP B N 1
ATOM 5991 C CA . ASP B 1 336 ? -32.531 0.212 9.367 1 68.88 336 ASP B CA 1
ATOM 5992 C C . ASP B 1 336 ? -31.047 0.385 9.719 1 68.88 336 ASP B C 1
ATOM 5994 O O . ASP B 1 336 ? -30.672 0.383 10.891 1 68.88 336 ASP B O 1
ATOM 5998 N N . VAL B 1 337 ? -30.297 0.683 8.734 1 75.81 337 VAL B N 1
ATOM 5999 C CA . VAL B 1 337 ? -28.859 0.797 8.969 1 75.81 337 VAL B CA 1
ATOM 6000 C C . VAL B 1 337 ? -28.562 2.037 9.812 1 75.81 337 VAL B C 1
ATOM 6002 O O . VAL B 1 337 ? -27.828 1.965 10.805 1 75.81 337 VAL B O 1
ATOM 6005 N N . VAL B 1 338 ? -29.266 3.061 9.484 1 77.06 338 VAL B N 1
ATOM 6006 C CA . VAL B 1 338 ? -29.016 4.34 10.133 1 77.06 338 VAL B CA 1
ATOM 6007 C C . VAL B 1 338 ? -29.469 4.277 11.586 1 77.06 338 VAL B C 1
ATOM 6009 O O . VAL B 1 338 ? -28.844 4.863 12.469 1 77.06 338 VAL B O 1
ATOM 6012 N N . GLU B 1 339 ? -30.422 3.449 11.836 1 80.06 339 GLU B N 1
ATOM 6013 C CA . GLU B 1 339 ? -31.016 3.363 13.172 1 80.06 339 GLU B CA 1
ATOM 6014 C C . GLU B 1 339 ? -30.234 2.391 14.055 1 80.06 339 GLU B C 1
ATOM 6016 O O . GLU B 1 339 ? -30.188 2.553 15.273 1 80.06 339 GLU B O 1
ATOM 6021 N N . THR B 1 340 ? -29.578 1.504 13.414 1 83.5 340 THR B N 1
ATOM 6022 C CA . THR B 1 340 ? -29.047 0.404 14.211 1 83.5 340 THR B CA 1
ATOM 6023 C C . THR B 1 340 ? -27.531 0.419 14.203 1 83.5 340 THR B C 1
ATOM 6025 O O . THR B 1 340 ? -26.891 -0.137 15.102 1 83.5 340 THR B O 1
ATOM 6028 N N . ALA B 1 341 ? -26.984 0.972 13.25 1 89.31 341 ALA B N 1
ATOM 6029 C CA . ALA B 1 341 ? -25.531 0.908 13.102 1 89.31 341 ALA B CA 1
ATOM 6030 C C . ALA B 1 341 ? -24.875 2.219 13.531 1 89.31 341 ALA B C 1
ATOM 6032 O O . ALA B 1 341 ? -25.547 3.254 13.609 1 89.31 341 ALA B O 1
ATOM 6033 N N . ALA B 1 342 ? -23.672 2.121 13.93 1 93 342 ALA B N 1
ATOM 6034 C CA . ALA B 1 342 ? -22.875 3.301 14.242 1 93 342 ALA B CA 1
ATOM 6035 C C . ALA B 1 342 ? -22.062 3.746 13.031 1 93 342 ALA B C 1
ATOM 6037 O O . ALA B 1 342 ? -21.422 2.924 12.375 1 93 342 ALA B O 1
ATOM 6038 N N . LEU B 1 343 ? -22.156 5 12.695 1 95.19 343 LEU B N 1
ATOM 6039 C CA . LEU B 1 343 ? -21.312 5.57 11.656 1 95.19 343 LEU B CA 1
ATOM 6040 C C . LEU B 1 343 ? -19.891 5.793 12.164 1 95.19 343 LEU B C 1
ATOM 6042 O O . LEU B 1 343 ? -19.672 6.59 13.078 1 95.19 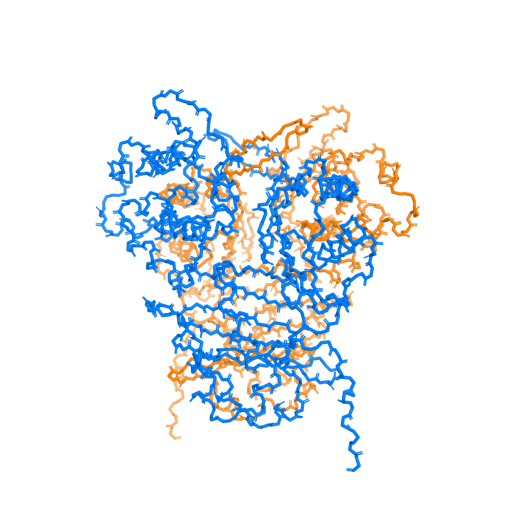343 LEU B O 1
ATOM 6046 N N . ILE B 1 344 ? -18.906 5.156 11.516 1 96.06 344 ILE B N 1
ATOM 6047 C CA . ILE B 1 344 ? -17.578 5.176 12.109 1 96.06 344 ILE B CA 1
ATOM 6048 C C . ILE B 1 344 ? -16.609 5.902 11.188 1 96.06 344 ILE B C 1
ATOM 6050 O O . ILE B 1 344 ? -15.516 6.293 11.602 1 96.06 344 ILE B O 1
ATOM 6054 N N . GLU B 1 345 ? -16.922 6.035 9.938 1 97.25 345 GLU B N 1
ATOM 6055 C CA . GLU B 1 345 ? -16.047 6.715 8.977 1 97.25 345 GLU B CA 1
ATOM 6056 C C . GLU B 1 345 ? -16.859 7.41 7.891 1 97.25 345 GLU B C 1
ATOM 6058 O O . GLU B 1 345 ? -17.953 6.953 7.535 1 97.25 345 GLU B O 1
ATOM 6063 N N . ALA B 1 346 ? -16.375 8.523 7.406 1 97.5 346 ALA B N 1
ATOM 6064 C CA . ALA B 1 346 ? -16.984 9.273 6.316 1 97.5 346 ALA B CA 1
ATOM 6065 C C . ALA B 1 346 ? -15.938 9.859 5.379 1 97.5 346 ALA B C 1
ATOM 6067 O O . ALA B 1 346 ? -14.891 10.328 5.828 1 97.5 346 ALA B O 1
ATOM 6068 N N . GLU B 1 347 ? -16.234 9.719 4.168 1 96.19 347 GLU B N 1
ATOM 6069 C CA . GLU B 1 347 ? -15.398 10.32 3.127 1 96.19 347 GLU B CA 1
ATOM 6070 C C . GLU B 1 347 ? -16.125 11.477 2.443 1 96.19 347 GLU B C 1
ATOM 6072 O O . GLU B 1 347 ? -17.312 11.391 2.16 1 96.19 347 GLU B O 1
ATOM 6077 N N . PHE B 1 348 ? -15.398 12.578 2.209 1 96.12 348 PHE B N 1
ATOM 6078 C CA . PHE B 1 348 ? -15.953 13.781 1.609 1 96.12 348 PHE B CA 1
ATOM 6079 C C . PHE B 1 348 ? -15.125 14.227 0.41 1 96.12 348 PHE B C 1
ATOM 6081 O O . PHE B 1 348 ? -13.945 13.875 0.303 1 96.12 348 PHE B O 1
ATOM 6088 N N . ASN B 1 349 ? -15.781 14.898 -0.469 1 94.25 349 ASN B N 1
ATOM 6089 C CA . ASN B 1 349 ? -15.117 15.672 -1.511 1 94.25 349 ASN B CA 1
ATOM 6090 C C . ASN B 1 349 ? -15.359 17.172 -1.344 1 94.25 349 ASN B C 1
ATOM 6092 O O . ASN B 1 349 ? -16.5 17.609 -1.222 1 94.25 349 ASN B O 1
ATOM 6096 N N . VAL B 1 350 ? -14.312 17.891 -1.377 1 94.06 350 VAL B N 1
ATOM 6097 C CA . VAL B 1 350 ? -14.414 19.344 -1.176 1 94.06 350 VAL B CA 1
ATOM 6098 C C . VAL B 1 350 ? -13.938 20.062 -2.428 1 94.06 350 VAL B C 1
ATOM 6100 O O . VAL B 1 350 ? -12.961 19.656 -3.057 1 94.06 350 VAL B O 1
ATOM 6103 N N . VAL B 1 351 ? -14.672 21.047 -2.799 1 92.5 351 VAL B N 1
ATOM 6104 C CA . VAL B 1 351 ? -14.266 21.969 -3.852 1 92.5 351 VAL B CA 1
ATOM 6105 C C . VAL B 1 351 ? -13.867 23.312 -3.238 1 92.5 351 VAL B C 1
ATOM 6107 O O . VAL B 1 351 ? -14.688 23.969 -2.588 1 92.5 351 VAL B O 1
ATOM 6110 N N . PHE B 1 352 ? -12.609 23.641 -3.406 1 88.88 352 PHE B N 1
ATOM 6111 C CA . PHE B 1 352 ? -12.109 24.906 -2.887 1 88.88 352 PHE B CA 1
ATOM 6112 C C . PHE B 1 352 ? -12.406 26.047 -3.852 1 88.88 352 PHE B C 1
ATOM 6114 O O . PHE B 1 352 ? -12.555 25.828 -5.055 1 88.88 352 PHE B O 1
ATOM 6121 N N . SER B 1 353 ? -12.523 27.219 -3.266 1 87.62 353 SER B N 1
ATOM 6122 C CA . SER B 1 353 ? -12.797 28.391 -4.09 1 87.62 353 SER B CA 1
ATOM 6123 C C . SER B 1 353 ? -11.719 28.594 -5.148 1 87.62 353 SER B C 1
ATOM 6125 O O . SER B 1 353 ? -10.531 28.609 -4.832 1 87.62 353 SER B O 1
ATOM 6127 N N . GLY B 1 354 ? -12.164 28.719 -6.383 1 80.38 354 GLY B N 1
ATOM 6128 C CA . GLY B 1 354 ? -11.234 28.938 -7.473 1 80.38 354 GLY B CA 1
ATOM 6129 C C . GLY B 1 354 ? -10.711 27.656 -8.086 1 80.38 354 GLY B C 1
ATOM 6130 O O . GLY B 1 354 ? -9.961 27.703 -9.07 1 80.38 354 GLY B O 1
ATOM 6131 N N . GLU B 1 355 ? -11.047 26.609 -7.41 1 79.69 355 GLU B N 1
ATOM 6132 C CA . GLU B 1 355 ? -10.625 25.328 -7.945 1 79.69 355 GLU B CA 1
ATOM 6133 C C . GLU B 1 355 ? -11.805 24.562 -8.539 1 79.69 355 GLU B C 1
ATOM 6135 O O . GLU B 1 355 ? -12.953 24.781 -8.141 1 79.69 355 GLU B O 1
ATOM 6140 N N . THR B 1 356 ? -11.461 23.688 -9.555 1 80.44 356 THR B N 1
ATOM 6141 C CA . THR B 1 356 ? -12.539 22.953 -10.211 1 80.44 356 THR B CA 1
ATOM 6142 C C . THR B 1 356 ? -12.539 21.484 -9.773 1 80.44 356 THR B C 1
ATOM 6144 O O . THR B 1 356 ? -13.594 20.844 -9.719 1 80.44 356 THR B O 1
ATOM 6147 N N . ASN B 1 357 ? -11.406 21.016 -9.43 1 79.62 357 ASN B N 1
ATOM 6148 C CA . ASN B 1 357 ? -11.32 19.609 -9.086 1 79.62 357 ASN B CA 1
ATOM 6149 C C . ASN B 1 357 ? -11.539 19.375 -7.594 1 79.62 357 ASN B C 1
ATOM 6151 O O . ASN B 1 357 ? -10.883 20 -6.762 1 79.62 357 ASN B O 1
ATOM 6155 N N . PRO B 1 358 ? -12.461 18.484 -7.301 1 89.31 358 PRO B N 1
ATOM 6156 C CA . PRO B 1 358 ? -12.688 18.172 -5.887 1 89.31 358 PRO B CA 1
ATOM 6157 C C . PRO B 1 358 ? -11.531 17.391 -5.27 1 89.31 358 PRO B C 1
ATOM 6159 O O . PRO B 1 358 ? -10.859 16.625 -5.965 1 89.31 358 PRO B O 1
ATOM 6162 N N . ARG B 1 359 ? -11.328 17.609 -3.99 1 88 359 ARG B N 1
ATOM 6163 C CA . ARG B 1 359 ? -10.312 16.875 -3.242 1 88 359 ARG B CA 1
ATOM 6164 C C . ARG B 1 359 ? -10.938 16.094 -2.098 1 88 359 ARG B C 1
ATOM 6166 O O . ARG B 1 359 ? -11.75 16.625 -1.338 1 88 359 ARG B O 1
ATOM 6173 N N . PRO B 1 360 ? -10.508 14.906 -2.059 1 91.06 360 PRO B N 1
ATOM 6174 C CA . PRO B 1 360 ? -11.109 14.078 -1.008 1 91.06 360 PRO B CA 1
ATOM 6175 C C . PRO B 1 360 ? -10.477 14.312 0.361 1 91.06 360 PRO B C 1
ATOM 6177 O O . PRO B 1 360 ? -9.305 14.68 0.447 1 91.06 360 PRO B O 1
ATOM 6180 N N . PHE B 1 361 ? -11.258 14.164 1.43 1 93.25 361 PHE B N 1
ATOM 6181 C CA . PHE B 1 361 ? -10.781 13.992 2.799 1 93.25 361 PHE B CA 1
ATOM 6182 C C . PHE B 1 361 ? -11.672 13.016 3.562 1 93.25 361 PHE B C 1
ATOM 6184 O O . PHE B 1 361 ? -12.797 12.734 3.139 1 93.25 361 PHE B O 1
ATOM 6191 N N . ARG B 1 362 ? -11.125 12.406 4.598 1 95.62 362 ARG B N 1
ATOM 6192 C CA . ARG B 1 362 ? -11.828 11.359 5.332 1 95.62 362 ARG B CA 1
ATOM 6193 C C . ARG B 1 362 ? -11.719 11.578 6.836 1 95.62 362 ARG B C 1
ATOM 6195 O O . ARG B 1 362 ? -10.68 12.016 7.332 1 95.62 362 ARG B O 1
ATOM 6202 N N . LEU B 1 363 ? -12.812 11.305 7.484 1 97 363 LEU B N 1
ATOM 6203 C CA . LEU B 1 363 ? -12.828 11.258 8.945 1 97 363 LEU B CA 1
ATOM 6204 C C . LEU B 1 363 ? -13.062 9.836 9.438 1 97 363 LEU B C 1
ATOM 6206 O O . LEU B 1 363 ? -14.039 9.188 9.039 1 97 363 LEU B O 1
ATOM 6210 N N . GLN B 1 364 ? -12.195 9.406 10.188 1 96.25 364 GLN B N 1
ATOM 6211 C CA . GLN B 1 364 ? -12.312 8.109 10.836 1 96.25 364 GLN B CA 1
ATOM 6212 C C . GLN B 1 364 ? -12.375 8.258 12.359 1 96.25 364 GLN B C 1
ATOM 6214 O O . GLN B 1 364 ? -11.414 8.711 12.977 1 96.25 364 GLN B O 1
ATOM 6219 N N . LEU B 1 365 ? -13.547 7.863 12.891 1 95.06 365 LEU B N 1
ATOM 6220 C CA . LEU B 1 365 ? -13.711 8.008 14.336 1 95.06 365 LEU B CA 1
ATOM 6221 C C . LEU B 1 365 ? -12.781 7.047 15.078 1 95.06 365 LEU B C 1
ATOM 6223 O O . LEU B 1 365 ? -12.508 5.945 14.602 1 95.06 365 LEU B O 1
ATOM 6227 N N . PRO B 1 366 ? -12.188 7.492 16.281 1 93.19 366 PRO B N 1
ATOM 6228 C CA . PRO B 1 366 ? -12.57 8.734 16.953 1 93.19 366 PRO B CA 1
ATOM 6229 C C . PRO B 1 366 ? -11.656 9.906 16.609 1 93.19 366 PRO B C 1
ATOM 6231 O O . PRO B 1 366 ? -12.055 11.062 16.734 1 93.19 366 PRO B O 1
ATOM 6234 N N . ASN B 1 367 ? -10.391 9.633 16.078 1 95.38 367 ASN B N 1
ATOM 6235 C CA . ASN B 1 367 ? -9.422 10.727 16.141 1 95.38 367 ASN B CA 1
ATOM 6236 C C . ASN B 1 367 ? -8.539 1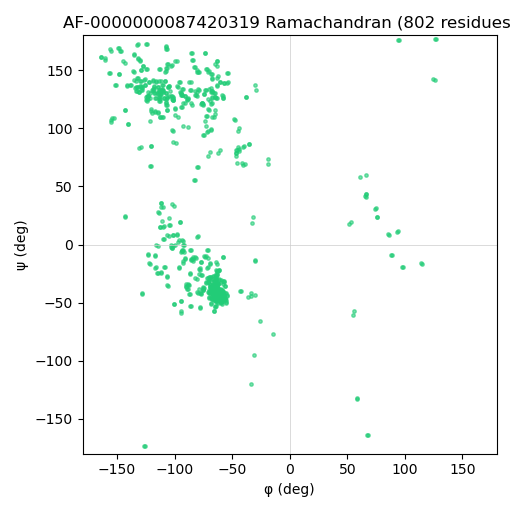0.75 14.891 1 95.38 367 ASN B C 1
ATOM 6238 O O . ASN B 1 367 ? -7.41 11.258 14.938 1 95.38 367 ASN B O 1
ATOM 6242 N N . ILE B 1 368 ? -9.008 10.211 13.812 1 95.69 368 ILE B N 1
ATOM 6243 C CA . ILE B 1 368 ? -8.164 10.164 12.617 1 95.69 368 ILE B CA 1
ATOM 6244 C C . ILE B 1 368 ? -8.812 10.961 11.492 1 95.69 368 ILE B C 1
ATOM 6246 O O . ILE B 1 368 ? -10.023 10.875 11.273 1 95.69 368 ILE B O 1
ATOM 6250 N N . ALA B 1 369 ? -8.023 11.766 10.859 1 95.38 369 ALA B N 1
ATOM 6251 C CA . ALA B 1 369 ? -8.43 12.445 9.641 1 95.38 369 ALA B CA 1
ATOM 6252 C C . ALA B 1 369 ? -7.395 12.266 8.539 1 95.38 369 ALA B C 1
ATOM 6254 O O . ALA B 1 369 ? -6.191 12.258 8.805 1 95.38 369 ALA B O 1
ATOM 6255 N N . LYS B 1 370 ? -7.871 12.086 7.398 1 92.56 370 LYS B N 1
ATOM 6256 C CA . LYS B 1 370 ? -7.02 11.969 6.219 1 92.56 370 LYS B CA 1
ATOM 6257 C C . LYS B 1 370 ? -7.281 13.102 5.23 1 92.56 370 LYS B C 1
ATOM 6259 O O . LYS B 1 370 ? -8.43 13.391 4.902 1 92.56 370 LYS B O 1
ATOM 6264 N N . PHE B 1 371 ? -6.188 13.727 4.812 1 89.5 371 PHE B N 1
ATOM 6265 C CA . PHE B 1 371 ? -6.289 14.844 3.885 1 89.5 371 PHE B CA 1
ATOM 6266 C C . PHE B 1 371 ? -5.457 14.586 2.635 1 89.5 371 PHE B C 1
ATOM 6268 O O . PHE B 1 371 ? -4.461 13.859 2.686 1 89.5 371 PHE B O 1
ATOM 6275 N N . SER B 1 372 ? -5.914 15.164 1.588 1 81.06 372 SER B N 1
ATOM 6276 C CA . SER B 1 372 ? -5.164 15.016 0.345 1 81.06 372 SER B CA 1
ATOM 6277 C C . SER B 1 372 ? -3.91 15.883 0.347 1 81.06 372 SER B C 1
ATOM 6279 O O . SER B 1 372 ? -2.861 15.461 -0.147 1 81.06 372 SER B O 1
ATOM 6281 N N . ARG B 1 373 ? -4.082 17.109 0.916 1 78 373 ARG B N 1
ATOM 6282 C CA . ARG B 1 373 ? -2.969 18.062 0.975 1 78 373 ARG B CA 1
ATOM 6283 C C . ARG B 1 373 ? -2.887 18.719 2.346 1 78 373 ARG B C 1
ATOM 6285 O O . ARG B 1 373 ? -3.912 19.016 2.963 1 78 373 ARG B O 1
ATOM 6292 N N . ASN B 1 374 ? -1.681 19.031 2.695 1 74.88 374 ASN B N 1
ATOM 6293 C CA . ASN B 1 374 ? -1.481 19.672 3.992 1 74.88 374 ASN B CA 1
ATOM 6294 C C . ASN B 1 374 ? -2.07 21.078 4.02 1 74.88 374 ASN B C 1
ATOM 6296 O O . ASN B 1 374 ? -2.521 21.547 5.07 1 74.88 374 ASN B O 1
ATOM 6300 N N . GLU B 1 375 ? -2.115 21.688 2.904 1 74.19 375 GLU B N 1
ATOM 6301 C CA . GLU B 1 375 ? -2.568 23.078 2.826 1 74.19 375 GLU B CA 1
ATOM 6302 C C . GLU B 1 375 ? -4.074 23.172 3.057 1 74.19 375 GLU B C 1
ATOM 6304 O O . GLU B 1 375 ? -4.586 24.25 3.381 1 74.19 375 GLU B O 1
ATOM 6309 N N . ASP B 1 376 ? -4.73 22.062 2.875 1 82.56 376 ASP B N 1
ATOM 6310 C CA . ASP B 1 376 ? -6.188 22.062 2.969 1 82.56 376 ASP B CA 1
ATOM 6311 C C . ASP B 1 376 ? -6.645 21.922 4.418 1 82.56 376 ASP B C 1
ATOM 6313 O O . ASP B 1 376 ? -7.805 22.203 4.738 1 82.56 376 ASP B O 1
ATOM 6317 N N . ILE B 1 377 ? -5.746 21.625 5.238 1 85.38 377 ILE B N 1
ATOM 6318 C CA . ILE B 1 377 ? -6.094 21.156 6.574 1 85.38 377 ILE B CA 1
ATOM 6319 C C . ILE B 1 377 ? -6.781 22.281 7.348 1 85.38 377 ILE B C 1
ATOM 6321 O O . ILE B 1 377 ? -7.863 22.078 7.906 1 85.38 377 ILE B O 1
ATOM 6325 N N . SER B 1 378 ? -6.242 23.469 7.348 1 84.06 378 SER B N 1
ATOM 6326 C CA . SER B 1 378 ? -6.766 24.562 8.156 1 84.06 378 SER B CA 1
ATOM 6327 C C . SER B 1 378 ? -8.188 24.922 7.754 1 84.06 378 SER B C 1
ATOM 6329 O O . SER B 1 378 ? -9.055 25.125 8.609 1 84.06 378 SER B O 1
ATOM 6331 N N . LEU B 1 379 ? -8.438 25 6.496 1 88.19 379 LEU B N 1
ATOM 6332 C CA . LEU B 1 379 ? -9.758 25.359 6 1 88.19 379 LEU B CA 1
ATOM 6333 C C . LEU B 1 379 ? -10.773 24.266 6.32 1 88.19 379 LEU B C 1
ATOM 6335 O O . LEU B 1 379 ? -11.898 24.562 6.727 1 88.19 379 LEU B O 1
ATOM 6339 N N . ILE B 1 380 ? -10.383 23.078 6.145 1 91.75 380 ILE B N 1
ATOM 6340 C CA . ILE B 1 380 ? -11.273 21.969 6.402 1 91.75 380 ILE B CA 1
ATOM 6341 C C . ILE B 1 380 ? -11.586 21.875 7.898 1 91.75 380 ILE B C 1
ATOM 6343 O O . ILE B 1 380 ? -12.727 21.656 8.289 1 91.75 380 ILE B O 1
ATOM 6347 N N . GLU B 1 381 ? -10.602 22.109 8.633 1 91 381 GLU B N 1
ATOM 6348 C CA . GLU B 1 381 ? -10.805 22.047 10.078 1 91 381 GLU B CA 1
ATOM 6349 C C . GLU B 1 381 ? -11.742 23.141 10.555 1 91 381 GLU B C 1
ATOM 6351 O O . GLU B 1 381 ? -12.555 22.922 11.461 1 91 381 GLU B O 1
ATOM 6356 N N . ARG B 1 382 ? -11.625 24.328 10.062 1 89.62 382 ARG B N 1
ATOM 6357 C CA . ARG B 1 382 ? -12.555 25.391 10.391 1 89.62 382 ARG B CA 1
ATOM 6358 C C . ARG B 1 382 ? -13.992 24.984 10.07 1 89.62 382 ARG B C 1
ATOM 6360 O O . ARG B 1 382 ? -14.898 25.219 10.875 1 89.62 382 ARG B O 1
ATOM 6367 N N . TRP B 1 383 ? -14.133 24.453 8.93 1 93.94 383 TRP B N 1
ATOM 6368 C CA . TRP B 1 383 ? -15.445 23.984 8.516 1 93.94 383 TRP B CA 1
ATOM 6369 C C . TRP B 1 383 ? -15.938 22.875 9.445 1 93.94 383 TRP B C 1
ATOM 6371 O O . TRP B 1 383 ? -17.109 22.859 9.852 1 93.94 383 TRP B O 1
ATOM 6381 N N . LEU B 1 384 ? -15.086 21.953 9.797 1 94.69 384 LEU B N 1
ATOM 6382 C CA . LEU B 1 384 ? -15.43 20.859 10.688 1 94.69 384 LEU B CA 1
ATOM 6383 C C . LEU B 1 384 ? -15.922 21.375 12.031 1 94.69 384 LEU B C 1
ATOM 6385 O O . LEU B 1 384 ? -16.859 20.828 12.617 1 94.69 384 LEU B O 1
ATOM 6389 N N . THR B 1 385 ? -15.281 22.375 12.453 1 90.69 385 THR B N 1
ATOM 6390 C CA . THR B 1 385 ? -15.656 22.969 13.727 1 90.69 385 THR B CA 1
ATOM 6391 C C . THR B 1 385 ? -17.016 23.688 13.617 1 90.69 385 THR B C 1
ATOM 6393 O O . THR B 1 385 ? -17.875 23.516 14.484 1 90.69 385 THR B O 1
ATOM 6396 N N . GLU B 1 386 ? -17.203 24.422 12.602 1 90.75 386 GLU B N 1
ATOM 6397 C CA . GLU B 1 386 ? -18.438 25.172 12.398 1 90.75 386 GLU B CA 1
ATOM 6398 C C . GLU B 1 386 ? -19.625 24.25 12.258 1 90.75 386 GLU B C 1
ATOM 6400 O O . GLU B 1 386 ? -20.719 24.547 12.75 1 90.75 386 GLU B O 1
ATOM 6405 N N . GLN B 1 387 ? -19.391 23.141 11.617 1 93.5 387 GLN B N 1
ATOM 6406 C CA . GLN B 1 387 ? -20.469 22.203 11.344 1 93.5 387 GLN B CA 1
ATOM 6407 C C . GLN B 1 387 ? -20.578 21.141 12.438 1 93.5 387 GLN B C 1
ATOM 6409 O O . GLN B 1 387 ? -21.375 20.203 12.328 1 93.5 387 GLN B O 1
ATOM 6414 N N . ARG B 1 388 ? -19.734 21.203 13.422 1 92.88 388 ARG B N 1
ATOM 6415 C CA . ARG B 1 388 ? -19.781 20.406 14.633 1 92.88 388 ARG B CA 1
ATOM 6416 C C . ARG B 1 388 ? -19.312 18.984 14.367 1 92.88 388 ARG B C 1
ATOM 6418 O O . ARG B 1 388 ? -19.781 18.047 15.023 1 92.88 388 ARG B O 1
ATOM 6425 N N . PHE B 1 389 ? -18.531 18.781 13.344 1 96.19 389 PHE B N 1
ATOM 6426 C CA . PHE B 1 389 ? -17.859 17.5 13.133 1 96.19 389 PHE B CA 1
ATOM 6427 C C . PHE B 1 389 ? -16.656 17.375 14.062 1 96.19 389 PHE B C 1
ATOM 6429 O O . PHE B 1 389 ? -16.141 16.266 14.273 1 96.19 389 PHE B O 1
ATOM 6436 N N . MET B 1 390 ? -16.156 18.438 14.406 1 92.94 390 MET B N 1
ATOM 6437 C CA . MET B 1 390 ? -15.047 18.516 15.344 1 92.94 390 MET B CA 1
ATOM 6438 C C . MET B 1 390 ? -15.422 19.344 16.578 1 92.94 390 MET B C 1
ATOM 6440 O O . MET B 1 390 ? -15.984 20.422 16.438 1 92.94 390 MET B O 1
ATOM 6444 N N . ASP B 1 391 ? -15.406 18.578 17.766 1 77.5 391 ASP B N 1
ATOM 6445 C CA . ASP B 1 391 ? -15.82 19.219 19.016 1 77.5 391 ASP B CA 1
ATOM 6446 C C . ASP B 1 391 ? -14.766 20.219 19.5 1 77.5 391 ASP B C 1
ATOM 6448 O O . ASP B 1 391 ? -13.57 19.891 19.531 1 77.5 391 ASP B O 1
ATOM 6452 N N . ASN B 1 392 ? -15.094 21.484 19.438 1 63.12 392 ASN B N 1
ATOM 6453 C CA . ASN B 1 392 ? -14.164 22.438 20.031 1 63.12 392 ASN B CA 1
ATOM 6454 C C . ASN B 1 392 ? -14.086 22.281 21.547 1 63.12 392 ASN B C 1
ATOM 6456 O O . ASN B 1 392 ? -13.102 22.688 22.172 1 63.12 392 ASN B O 1
ATOM 6460 N N . GLU B 1 393 ? -15.422 22.031 22.188 1 57.06 393 GLU B N 1
ATOM 6461 C CA . GLU B 1 393 ? -15.406 22.188 23.641 1 57.06 393 GLU B CA 1
ATOM 6462 C C . GLU B 1 393 ? -14.961 20.906 24.328 1 57.06 393 GLU B C 1
ATOM 6464 O O . GLU B 1 393 ? -15.266 19.797 23.859 1 57.06 393 GLU B O 1
ATOM 6469 N N . ALA B 1 394 ? -13.938 20.938 25.047 1 47.19 394 ALA B N 1
ATOM 6470 C CA . ALA B 1 394 ? -13.641 19.875 26.016 1 47.19 394 ALA B CA 1
ATOM 6471 C C . ALA B 1 394 ? -14.922 19.234 26.547 1 47.19 394 ALA B C 1
ATOM 6473 O O . ALA B 1 394 ? -15.984 19.859 26.531 1 47.19 394 ALA B O 1
ATOM 6474 N N . GLY B 1 395 ? -15.086 17.906 26.625 1 39.19 395 GLY B N 1
ATOM 6475 C CA . GLY B 1 395 ? -16.156 17.094 27.188 1 39.19 395 GLY B CA 1
ATOM 6476 C C . GLY B 1 395 ? -17.016 17.859 28.172 1 39.19 395 GLY B C 1
ATOM 6477 O O . GLY B 1 395 ? -16.609 18.125 29.297 1 39.19 395 GLY B O 1
ATOM 6478 N N . ASN B 1 396 ? -17.906 18.781 27.844 1 33.72 396 ASN B N 1
ATOM 6479 C CA . ASN B 1 396 ? -19.016 18.797 28.797 1 33.72 396 ASN B CA 1
ATOM 6480 C C . ASN B 1 396 ? -19.797 17.484 28.75 1 33.72 396 ASN B C 1
ATOM 6482 O O . ASN B 1 396 ? -20.047 16.938 27.672 1 33.72 396 ASN B O 1
ATOM 6486 N N . ASP B 1 397 ? -19.844 16.641 29.828 1 33.97 397 ASP B N 1
ATOM 6487 C CA . ASP B 1 397 ? -20.688 15.555 30.312 1 33.97 397 ASP B CA 1
ATOM 6488 C C . ASP B 1 397 ? -22.141 15.766 29.906 1 33.97 397 ASP B C 1
ATOM 6490 O O . ASP B 1 397 ? -22.984 16.078 30.75 1 33.97 397 ASP B O 1
ATOM 6494 N N . ASN B 1 398 ? -22.594 16.484 29.031 1 31.27 398 ASN B N 1
ATOM 6495 C CA . ASN B 1 398 ? -24.047 16.484 28.969 1 31.27 398 ASN B CA 1
ATOM 6496 C C . ASN B 1 398 ? -24.578 15.148 28.438 1 31.27 398 ASN B C 1
ATOM 6498 O O . ASN B 1 398 ? -24.5 14.867 27.25 1 31.27 398 ASN B O 1
ATOM 6502 N N . VAL B 1 399 ? -24.562 14.117 29.312 1 29.36 399 VAL B N 1
ATOM 6503 C CA . VAL B 1 399 ? -25.547 13.039 29.359 1 29.36 399 VAL B CA 1
ATOM 6504 C C . VAL B 1 399 ? -26.953 13.617 29.25 1 29.36 399 VAL B C 1
ATOM 6506 O O . VAL B 1 399 ? -27.406 14.336 30.141 1 29.36 399 VAL B O 1
ATOM 6509 N N . ALA B 1 400 ? -27.547 13.914 28.25 1 28.47 400 ALA B N 1
ATOM 6510 C CA . ALA B 1 400 ? -29.016 13.938 28.25 1 28.47 400 ALA B CA 1
ATOM 6511 C C . ALA B 1 400 ? -29.578 12.703 28.953 1 28.47 400 ALA B C 1
ATOM 6513 O O . ALA B 1 400 ? -29.266 11.57 28.562 1 28.47 400 ALA B O 1
ATOM 6514 N N . THR B 1 401 ? -30 12.812 30.188 1 23.83 401 THR B N 1
ATOM 6515 C CA . THR B 1 401 ? -31.062 12.102 30.891 1 23.83 401 THR B CA 1
ATOM 6516 C C . THR B 1 401 ? -32.344 12.055 30.031 1 23.83 401 THR B C 1
ATOM 6518 O O . THR B 1 401 ? -32.938 13.094 29.75 1 23.83 401 THR B O 1
ATOM 6521 N N . ILE B 1 402 ? -32.469 11.25 29.172 1 21.55 402 ILE B N 1
ATOM 6522 C CA . ILE B 1 402 ? -33.844 10.859 28.828 1 21.55 402 ILE B CA 1
ATOM 6523 C C . ILE B 1 402 ? -34.625 10.602 30.109 1 21.55 402 ILE B C 1
ATOM 6525 O O . ILE B 1 402 ? -34.344 9.664 30.859 1 21.55 402 ILE B O 1
ATOM 6529 N N . LEU B 1 403 ? -35.094 11.82 30.688 1 19.02 403 LEU B N 1
ATOM 6530 C CA . LEU B 1 403 ? -36.438 11.797 31.281 1 19.02 403 LEU B CA 1
ATOM 6531 C C . LEU B 1 403 ? -37.5 11.703 30.203 1 19.02 403 LEU B C 1
ATOM 6533 O O . LEU B 1 403 ? -37.406 12.336 29.156 1 19.02 403 LEU B O 1
#